Protein 3TSN (pdb70)

Organism: Campylobacter jejuni subsp. jejuni serotype O:2 (strain ATCC 700819 / NCTC 11168) (NCBI:txid192222)

Structure (mmCIF, N/CA/C/O backbone):
data_3TSN
#
_entry.id   3TSN
#
_cell.length_a   141.938
_cell.length_b   141.938
_cell.length_c   121.004
_cell.angle_alpha   90.00
_cell.angle_beta   90.00
_cell.angle_gamma   90.00
#
_symmetry.space_group_name_H-M   'P 43'
#
loop_
_entity.id
_entity.type
_entity.pdbx_description
1 polymer '4-hydroxythreonine-4-phosphate dehydrogenase'
2 non-polymer 'NICKEL (II) ION'
3 non-polymer 'UNKNOWN LIGAND'
4 water water
#
loop_
_atom_site.group_PDB
_atom_site.id
_atom_site.type_symbol
_atom_site.label_atom_id
_atom_site.label_alt_id
_atom_site.label_comp_id
_atom_site.label_asym_id
_atom_site.label_entity_id
_atom_site.label_seq_id
_atom_site.pdbx_PDB_ins_code
_atom_site.Cartn_x
_atom_site.Cartn_y
_atom_site.Cartn_z
_atom_site.occupancy
_atom_site.B_iso_or_equiv
_atom_site.auth_seq_id
_atom_site.auth_comp_id
_atom_site.auth_asym_id
_atom_site.auth_atom_id
_atom_site.pdbx_PDB_model_num
ATOM 1 N N . ALA A 1 3 ? 28.894 30.241 63.821 1.00 69.10 0 ALA A N 1
ATOM 2 C CA . ALA A 1 3 ? 30.091 29.781 64.596 1.00 68.74 0 ALA A CA 1
ATOM 3 C C . ALA A 1 3 ? 31.407 30.355 64.038 1.00 66.56 0 ALA A C 1
ATOM 4 O O . ALA A 1 3 ? 32.287 30.733 64.831 1.00 66.36 0 ALA A O 1
ATOM 14 N N . LYS A 1 5 ? 34.138 32.731 62.294 1.00 54.66 2 LYS A N 1
ATOM 15 C CA . LYS A 1 5 ? 34.516 34.094 62.075 1.00 50.94 2 LYS A CA 1
ATOM 16 C C . LYS A 1 5 ? 35.636 34.162 61.027 1.00 49.33 2 LYS A C 1
ATOM 17 O O . LYS A 1 5 ? 36.488 33.264 60.925 1.00 48.61 2 LYS A O 1
ATOM 23 N N . LYS A 1 6 ? 35.600 35.216 60.221 1.00 47.02 3 LYS A N 1
ATOM 24 C CA . LYS A 1 6 ? 36.589 35.404 59.204 1.00 45.45 3 LYS A CA 1
ATOM 25 C C . LYS A 1 6 ? 37.789 36.075 59.834 1.00 43.96 3 LYS A C 1
ATOM 26 O O . LYS A 1 6 ? 37.645 37.075 60.538 1.00 43.35 3 LYS A O 1
ATOM 32 N N . LEU A 1 7 ? 38.964 35.480 59.615 1.00 43.12 4 LEU A N 1
ATOM 33 C CA . LEU A 1 7 ? 40.225 35.976 60.137 1.00 41.89 4 LEU A CA 1
ATOM 34 C C . LEU A 1 7 ? 41.145 36.425 58.995 1.00 41.42 4 LEU A C 1
ATOM 35 O O . LEU A 1 7 ? 41.399 35.633 58.074 1.00 43.31 4 LEU A O 1
ATOM 40 N N . ALA A 1 8 ? 41.603 37.683 59.007 1.00 39.04 5 ALA A N 1
ATOM 41 C CA . ALA A 1 8 ? 42.488 38.159 57.936 1.00 38.00 5 ALA A CA 1
ATOM 42 C C . ALA A 1 8 ? 43.952 37.964 58.352 1.00 37.78 5 ALA A C 1
ATOM 43 O O . ALA A 1 8 ? 44.369 38.397 59.421 1.00 36.82 5 ALA A O 1
ATOM 45 N N . ILE A 1 9 ? 44.731 37.294 57.512 1.00 38.22 6 ILE A N 1
ATOM 46 C CA . ILE A 1 9 ? 46.098 36.992 57.884 1.00 38.34 6 ILE A CA 1
ATOM 47 C C . ILE A 1 9 ? 47.053 37.595 56.865 1.00 37.99 6 ILE A C 1
ATOM 48 O O . ILE A 1 9 ? 47.040 37.212 55.709 1.00 39.15 6 ILE A O 1
ATOM 53 N N . SER A 1 10 ? 47.840 38.579 57.284 1.00 36.85 7 SER A N 1
ATOM 54 C CA . SER A 1 10 ? 48.892 39.149 56.446 1.00 36.34 7 SER A CA 1
ATOM 55 C C . SER A 1 10 ? 50.164 38.304 56.584 1.00 37.52 7 SER A C 1
ATOM 56 O O . SER A 1 10 ? 50.522 37.895 57.702 1.00 36.77 7 SER A O 1
ATOM 59 N N . ILE A 1 11 ? 50.853 38.059 55.469 1.00 38.20 8 ILE A N 1
ATOM 60 C CA . ILE A 1 11 ? 51.853 36.981 55.422 1.00 39.93 8 ILE A CA 1
ATOM 61 C C . ILE A 1 11 ? 53.246 37.290 55.952 1.00 40.34 8 ILE A C 1
ATOM 62 O O . ILE A 1 11 ? 54.095 36.372 56.068 1.00 41.36 8 ILE A O 1
ATOM 67 N N . GLY A 1 12 ? 53.488 38.559 56.268 1.00 40.02 9 GLY A N 1
ATOM 68 C CA . GLY A 1 12 ? 54.787 38.974 56.804 1.00 40.63 9 GLY A CA 1
ATOM 69 C C . GLY A 1 12 ? 55.874 39.005 55.751 1.00 42.31 9 GLY A C 1
ATOM 70 O O . GLY A 1 12 ? 55.602 39.213 54.572 1.00 44.12 9 GLY A O 1
ATOM 71 N N . ASP A 1 13 ? 57.118 38.791 56.155 1.00 43.10 10 ASP A N 1
ATOM 72 C CA . ASP A 1 13 ? 58.182 38.692 55.179 1.00 43.74 10 ASP A CA 1
ATOM 73 C C . ASP A 1 13 ? 58.178 37.258 54.632 1.00 44.63 10 ASP A C 1
ATOM 74 O O . ASP A 1 13 ? 58.391 36.283 55.362 1.00 45.61 10 ASP A O 1
ATOM 79 N N . ILE A 1 14 ? 57.897 37.136 53.346 1.00 44.72 11 ILE A N 1
ATOM 80 C CA . ILE A 1 14 ? 57.891 35.843 52.703 1.00 45.24 11 ILE A CA 1
ATOM 81 C C . ILE A 1 14 ? 59.246 35.152 52.785 1.00 46.13 11 ILE A C 1
ATOM 82 O O . ILE A 1 14 ? 59.294 33.938 52.664 1.00 46.69 11 ILE A O 1
ATOM 87 N N . ASN A 1 15 ? 60.330 35.907 53.001 1.00 46.04 12 ASN A N 1
ATOM 88 C CA . ASN A 1 15 ? 61.663 35.274 53.149 1.00 47.48 12 ASN A CA 1
ATOM 89 C C . ASN A 1 15 ? 61.907 34.614 54.488 1.00 47.60 12 ASN A C 1
ATOM 90 O O . ASN A 1 15 ? 62.959 34.032 54.696 1.00 49.39 12 ASN A O 1
ATOM 95 N N . SER A 1 16 ? 60.945 34.716 55.393 1.00 46.75 13 SER A N 1
ATOM 96 C CA . SER A 1 16 ? 61.074 34.110 56.708 1.00 47.84 13 SER A CA 1
ATOM 97 C C . SER A 1 16 ? 60.188 32.866 56.875 1.00 48.72 13 SER A C 1
ATOM 98 O O . SER A 1 16 ? 59.487 32.421 55.940 1.00 49.75 13 SER A O 1
ATOM 101 N N . ILE A 1 17 ? 60.196 32.354 58.104 1.00 49.08 14 ILE A N 1
ATOM 102 C CA . ILE A 1 17 ? 59.369 31.230 58.498 1.00 49.51 14 ILE A CA 1
ATOM 103 C C . ILE A 1 17 ? 57.864 31.523 58.566 1.00 48.88 14 ILE A C 1
ATOM 104 O O . ILE A 1 17 ? 57.069 30.617 58.882 1.00 50.32 14 ILE A O 1
ATOM 109 N N . GLY A 1 18 ? 57.466 32.750 58.243 1.00 47.24 15 GLY A N 1
ATOM 110 C CA . GLY A 1 18 ? 56.046 33.087 58.197 1.00 46.48 15 GLY A CA 1
ATOM 111 C C . GLY A 1 18 ? 55.210 32.131 57.355 1.00 47.48 15 GLY A C 1
ATOM 112 O O . GLY A 1 18 ? 54.259 31.546 57.860 1.00 47.97 15 GLY A O 1
ATOM 113 N N . LEU A 1 19 ? 55.540 31.986 56.071 1.00 48.13 16 LEU A N 1
ATOM 114 C CA . LEU A 1 19 ? 54.762 31.111 55.196 1.00 49.10 16 LEU A CA 1
ATOM 115 C C . LEU A 1 19 ? 54.644 29.662 55.698 1.00 50.26 16 LEU A C 1
ATOM 116 O O . LEU A 1 19 ? 53.582 29.065 55.579 1.00 49.76 16 LEU A O 1
ATOM 121 N N . GLU A 1 20 ? 55.724 29.111 56.255 1.00 51.38 17 GLU A N 1
ATOM 122 C CA . GLU A 1 20 ? 55.714 27.716 56.699 1.00 52.73 17 GLU A CA 1
ATOM 123 C C . GLU A 1 20 ? 54.697 27.550 57.801 1.00 51.30 17 GLU A C 1
ATOM 124 O O . GLU A 1 20 ? 53.874 26.633 57.747 1.00 51.42 17 GLU A O 1
ATOM 130 N N . ILE A 1 21 ? 54.735 28.465 58.775 1.00 49.50 18 ILE A N 1
ATOM 131 C CA . ILE A 1 21 ? 53.732 28.505 59.841 1.00 47.47 18 ILE A CA 1
ATOM 132 C C . ILE A 1 21 ? 52.359 28.472 59.205 1.00 47.65 18 ILE A C 1
ATOM 133 O O . ILE A 1 21 ? 51.554 27.595 59.491 1.00 49.04 18 ILE A O 1
ATOM 138 N N . LEU A 1 22 ? 52.119 29.381 58.274 1.00 46.77 19 LEU A N 1
ATOM 139 C CA . LEU A 1 22 ? 50.805 29.509 57.671 1.00 46.83 19 LEU A CA 1
ATOM 140 C C . LEU A 1 22 ? 50.286 28.172 57.112 1.00 48.74 19 LEU A C 1
ATOM 141 O O . LEU A 1 22 ? 49.168 27.750 57.421 1.00 50.24 19 LEU A O 1
ATOM 146 N N . VAL A 1 23 ? 51.131 27.509 56.335 1.00 49.41 20 VAL A N 1
ATOM 147 C CA . VAL A 1 23 ? 50.779 26.334 55.572 1.00 50.13 20 VAL A CA 1
ATOM 148 C C . VAL A 1 23 ? 50.618 25.106 56.436 1.00 51.45 20 VAL A C 1
ATOM 149 O O . VAL A 1 23 ? 49.619 24.388 56.319 1.00 52.30 20 VAL A O 1
ATOM 153 N N . ARG A 1 24 ? 51.597 24.850 57.288 1.00 51.70 21 ARG A N 1
ATOM 154 C CA . ARG A 1 24 ? 51.520 23.713 58.183 1.00 53.23 21 ARG A CA 1
ATOM 155 C C . ARG A 1 24 ? 50.301 23.805 59.079 1.00 52.64 21 ARG A C 1
ATOM 156 O O . ARG A 1 24 ? 49.683 22.791 59.391 1.00 53.78 21 ARG A O 1
ATOM 164 N N . SER A 1 25 ? 49.921 25.028 59.437 1.00 51.03 22 SER A N 1
ATOM 165 C CA . SER A 1 25 ? 48.818 25.240 60.366 1.00 50.33 22 SER A CA 1
ATOM 166 C C . SER A 1 25 ? 47.461 25.269 59.711 1.00 50.76 22 SER A C 1
ATOM 167 O O . SER A 1 25 ? 46.452 25.239 60.410 1.00 50.80 22 SER A O 1
ATOM 170 N N . HIS A 1 26 ? 47.410 25.344 58.386 1.00 51.84 23 HIS A N 1
ATOM 171 C CA . HIS A 1 26 ? 46.133 25.601 57.711 1.00 52.92 23 HIS A CA 1
ATOM 172 C C . HIS A 1 26 ? 44.986 24.642 58.048 1.00 55.44 23 HIS A C 1
ATOM 173 O O . HIS A 1 26 ? 43.892 25.107 58.416 1.00 55.31 23 HIS A O 1
ATOM 180 N N . GLU A 1 27 ? 45.231 23.331 57.934 1.00 58.15 24 GLU A N 1
ATOM 181 C CA . GLU A 1 27 ? 44.185 22.331 58.171 1.00 61.17 24 GLU A CA 1
ATOM 182 C C . GLU A 1 27 ? 43.547 22.468 59.568 1.00 60.80 24 GLU A C 1
ATOM 183 O O . GLU A 1 27 ? 42.328 22.506 59.686 1.00 61.27 24 GLU A O 1
ATOM 189 N N . GLU A 1 28 ? 44.348 22.579 60.618 1.00 60.52 25 GLU A N 1
ATOM 190 C CA . GLU A 1 28 ? 43.768 22.752 61.942 1.00 60.89 25 GLU A CA 1
ATOM 191 C C . GLU A 1 28 ? 43.111 24.116 62.113 1.00 58.79 25 GLU A C 1
ATOM 192 O O . GLU A 1 28 ? 42.135 24.236 62.855 1.00 59.24 25 GLU A O 1
ATOM 198 N N . LEU A 1 29 ? 43.636 25.144 61.447 1.00 56.86 26 LEU A N 1
ATOM 199 C CA . LEU A 1 29 ? 43.120 26.499 61.655 1.00 54.81 26 LEU A CA 1
ATOM 200 C C . LEU A 1 29 ? 41.752 26.687 60.987 1.00 55.26 26 LEU A C 1
ATOM 201 O O . LEU A 1 29 ? 40.876 27.367 61.536 1.00 54.40 26 LEU A O 1
ATOM 206 N N . SER A 1 30 ? 41.561 26.071 59.820 1.00 56.20 27 SER A N 1
ATOM 207 C CA . SER A 1 30 ? 40.265 26.136 59.131 1.00 57.22 27 SER A CA 1
ATOM 208 C C . SER A 1 30 ? 39.142 25.458 59.892 1.00 58.11 27 SER A C 1
ATOM 209 O O . SER A 1 30 ? 38.000 25.500 59.441 1.00 58.88 27 SER A O 1
ATOM 212 N N . LYS A 1 31 ? 39.459 24.793 60.998 1.00 58.12 28 LYS A N 1
ATOM 213 C CA . LYS A 1 31 ? 38.438 24.091 61.757 1.00 59.78 28 LYS A CA 1
ATOM 214 C C . LYS A 1 31 ? 37.852 24.981 62.831 1.00 58.83 28 LYS A C 1
ATOM 215 O O . LYS A 1 31 ? 36.832 24.635 63.432 1.00 60.59 28 LYS A O 1
ATOM 221 N N . ILE A 1 32 ? 38.484 26.127 63.066 1.00 56.68 29 ILE A N 1
ATOM 222 C CA . ILE A 1 32 ? 38.058 27.030 64.136 1.00 55.37 29 ILE A CA 1
ATOM 223 C C . ILE A 1 32 ? 37.669 28.436 63.655 1.00 53.40 29 ILE A C 1
ATOM 224 O O . ILE A 1 32 ? 37.092 29.234 64.406 1.00 53.18 29 ILE A O 1
ATOM 229 N N . CYS A 1 33 ? 37.978 28.738 62.405 1.00 52.00 30 CYS A N 1
ATOM 230 C CA . CYS A 1 33 ? 37.630 30.027 61.828 1.00 49.90 30 CYS A CA 1
ATOM 231 C C . CYS A 1 33 ? 37.868 29.940 60.346 1.00 49.30 30 CYS A C 1
ATOM 232 O O . CYS A 1 33 ? 38.456 28.961 59.872 1.00 50.21 30 CYS A O 1
ATOM 235 N N . THR A 1 34 ? 37.429 30.959 59.611 1.00 47.88 31 THR A N 1
ATOM 236 C CA . THR A 1 34 ? 37.644 30.993 58.164 1.00 46.97 31 THR A CA 1
ATOM 237 C C . THR A 1 34 ? 38.781 31.959 57.853 1.00 44.78 31 THR A C 1
ATOM 238 O O . THR A 1 34 ? 38.600 33.160 57.946 1.00 44.06 31 THR A O 1
ATOM 242 N N . PRO A 1 35 ? 39.972 31.443 57.525 1.00 43.83 32 PRO A N 1
ATOM 243 C CA . PRO A 1 35 ? 41.098 32.370 57.327 1.00 41.97 32 PRO A CA 1
ATOM 244 C C . PRO A 1 35 ? 41.185 32.873 55.901 1.00 41.56 32 PRO A C 1
ATOM 245 O O . PRO A 1 35 ? 41.001 32.086 55.010 1.00 43.42 32 PRO A O 1
ATOM 249 N N . PHE A 1 36 ? 41.441 34.166 55.701 1.00 40.12 33 PHE A N 1
ATOM 250 C CA . PHE A 1 36 ? 41.779 34.737 54.387 1.00 39.99 33 PHE A CA 1
ATOM 251 C C . PHE A 1 36 ? 43.262 35.172 54.362 1.00 39.31 33 PHE A C 1
ATOM 252 O O . PHE A 1 36 ? 43.702 35.952 55.229 1.00 38.42 33 PHE A O 1
ATOM 260 N N . TYR A 1 37 ? 44.036 34.668 53.403 1.00 39.72 34 TYR A N 1
ATOM 261 C CA . TYR A 1 37 ? 45.473 34.964 53.380 1.00 40.07 34 TYR A CA 1
ATOM 262 C C . TYR A 1 37 ? 45.833 35.978 52.313 1.00 40.33 34 TYR A C 1
ATOM 263 O O . TYR A 1 37 ? 45.541 35.807 51.116 1.00 42.31 34 TYR A O 1
ATOM 272 N N . PHE A 1 38 ? 46.478 37.042 52.738 1.00 39.02 35 PHE A N 1
ATOM 273 C CA . PHE A 1 38 ? 46.782 38.101 51.816 1.00 38.95 35 PHE A CA 1
ATOM 274 C C . PHE A 1 38 ? 48.058 37.798 51.050 1.00 39.97 35 PHE A C 1
ATOM 275 O O . PHE A 1 38 ? 49.177 38.130 51.474 1.00 40.54 35 PHE A O 1
ATOM 283 N N . ILE A 1 39 ? 47.876 37.126 49.919 1.00 41.02 36 ILE A N 1
ATOM 284 C CA . ILE A 1 39 ? 48.995 36.684 49.096 1.00 42.04 36 ILE A CA 1
ATOM 285 C C . ILE A 1 39 ? 48.492 36.312 47.702 1.00 44.22 36 ILE A C 1
ATOM 286 O O . ILE A 1 39 ? 47.402 35.731 47.550 1.00 44.86 36 ILE A O 1
ATOM 291 N N . HIS A 1 40 ? 49.266 36.673 46.680 1.00 45.83 37 HIS A N 1
ATOM 292 C CA . HIS A 1 40 ? 48.944 36.287 45.304 1.00 47.95 37 HIS A CA 1
ATOM 293 C C . HIS A 1 40 ? 49.373 34.855 45.010 1.00 50.00 37 HIS A C 1
ATOM 294 O O . HIS A 1 40 ? 50.401 34.391 45.508 1.00 50.41 37 HIS A O 1
ATOM 301 N N . GLU A 1 41 ? 48.609 34.167 44.170 1.00 52.15 38 GLU A N 1
ATOM 302 C CA . GLU A 1 41 ? 48.926 32.795 43.796 1.00 54.57 38 GLU A CA 1
ATOM 303 C C . GLU A 1 41 ? 50.374 32.549 43.317 1.00 55.25 38 GLU A C 1
ATOM 304 O O . GLU A 1 41 ? 51.003 31.592 43.759 1.00 55.94 38 GLU A O 1
ATOM 310 N N . SER A 1 42 ? 50.899 33.378 42.413 1.00 55.66 39 SER A N 1
ATOM 311 C CA . SER A 1 42 ? 52.261 33.150 41.891 1.00 57.12 39 SER A CA 1
ATOM 312 C C . SER A 1 42 ? 53.270 33.021 43.015 1.00 56.59 39 SER A C 1
ATOM 313 O O . SER A 1 42 ? 54.128 32.159 42.973 1.00 58.09 39 SER A O 1
ATOM 316 N N . LEU A 1 43 ? 53.149 33.865 44.034 1.00 55.30 40 LEU A N 1
ATOM 317 C CA . LEU A 1 43 ? 54.059 33.810 45.173 1.00 54.79 40 LEU A CA 1
ATOM 318 C C . LEU A 1 43 ? 53.744 32.637 46.082 1.00 54.07 40 LEU A C 1
ATOM 319 O O . LEU A 1 43 ? 54.631 31.976 46.585 1.00 54.31 40 LEU A O 1
ATOM 324 N N . LEU A 1 44 ? 52.469 32.380 46.294 1.00 53.32 41 LEU A N 1
ATOM 325 C CA . LEU A 1 44 ? 52.087 31.263 47.120 1.00 53.50 41 LEU A CA 1
ATOM 326 C C . LEU A 1 44 ? 52.770 30.010 46.623 1.00 55.32 41 LEU A C 1
ATOM 327 O O . LEU A 1 44 ? 53.370 29.282 47.427 1.00 55.54 41 LEU A O 1
ATOM 332 N N . ASN A 1 45 ? 52.708 29.794 45.301 1.00 56.56 42 ASN A N 1
ATOM 333 C CA . ASN A 1 45 ? 53.287 28.602 44.655 1.00 58.67 42 ASN A CA 1
ATOM 334 C C . ASN A 1 45 ? 54.808 28.521 44.770 1.00 58.85 42 ASN A C 1
ATOM 335 O O . ASN A 1 45 ? 55.366 27.422 44.892 1.00 59.83 42 ASN A O 1
ATOM 340 N N . LYS A 1 46 ? 55.469 29.679 44.735 1.00 57.50 43 LYS A N 1
ATOM 341 C CA . LYS A 1 46 ? 56.921 29.721 44.875 1.00 57.86 43 LYS A CA 1
ATOM 342 C C . LYS A 1 46 ? 57.348 29.207 46.225 1.00 57.79 43 LYS A C 1
ATOM 343 O O . LYS A 1 46 ? 58.318 28.460 46.317 1.00 59.61 43 LYS A O 1
ATOM 349 N N . ALA A 1 47 ? 56.594 29.566 47.258 1.00 56.33 44 ALA A N 1
ATOM 350 C CA . ALA A 1 47 ? 56.875 29.103 48.603 1.00 56.42 44 ALA A CA 1
ATOM 351 C C . ALA A 1 47 ? 56.503 27.643 48.789 1.00 57.94 44 ALA A C 1
ATOM 352 O O . ALA A 1 47 ? 57.260 26.891 49.387 1.00 59.26 44 ALA A O 1
ATOM 354 N N . LEU A 1 48 ? 55.329 27.257 48.296 1.00 58.71 45 LEU A N 1
ATOM 355 C CA . LEU A 1 48 ? 54.887 25.878 48.330 1.00 60.63 45 LEU A CA 1
ATOM 356 C C . LEU A 1 48 ? 55.976 24.961 47.762 1.00 63.34 45 LEU A C 1
ATOM 357 O O . LEU A 1 48 ? 56.457 24.062 48.449 1.00 64.29 45 LEU A O 1
ATOM 362 N N . LYS A 1 49 ? 56.375 25.207 46.520 1.00 64.93 46 LYS A N 1
ATOM 363 C CA . LYS A 1 49 ? 57.376 24.382 45.885 1.00 68.37 46 LYS A CA 1
ATOM 364 C C . LYS A 1 49 ? 58.667 24.365 46.708 1.00 69.28 46 LYS A C 1
ATOM 365 O O . LYS A 1 49 ? 59.293 23.316 46.885 1.00 71.99 46 LYS A O 1
ATOM 371 N N . LEU A 1 50 ? 59.049 25.514 47.238 1.00 67.94 47 LEU A N 1
ATOM 372 C CA . LEU A 1 50 ? 60.284 25.611 47.994 1.00 68.49 47 LEU A CA 1
ATOM 373 C C . LEU A 1 50 ? 60.211 24.882 49.350 1.00 68.49 47 LEU A C 1
ATOM 374 O O . LEU A 1 50 ? 61.218 24.388 49.844 1.00 69.29 47 LEU A O 1
ATOM 379 N N . LEU A 1 51 ? 59.021 24.826 49.944 1.00 67.48 48 LEU A N 1
ATOM 380 C CA . LEU A 1 51 ? 58.802 24.090 51.194 1.00 67.96 48 LEU A CA 1
ATOM 381 C C . LEU A 1 51 ? 58.518 22.610 50.976 1.00 69.94 48 LEU A C 1
ATOM 382 O O . LEU A 1 51 ? 58.679 21.803 51.896 1.00 70.38 48 LEU A O 1
ATOM 387 N N . ASN A 1 52 ? 58.085 22.281 49.759 1.00 71.02 49 ASN A N 1
ATOM 388 C CA . ASN A 1 52 ? 57.604 20.962 49.402 1.00 73.16 49 ASN A CA 1
ATOM 389 C C . ASN A 1 52 ? 56.391 20.542 50.237 1.00 73.06 49 ASN A C 1
ATOM 390 O O . ASN A 1 52 ? 56.328 19.428 50.760 1.00 74.61 49 ASN A O 1
ATOM 395 N N . LEU A 1 53 ? 55.441 21.463 50.358 1.00 71.77 50 LEU A N 1
ATOM 396 C CA . LEU A 1 53 ? 54.145 21.221 50.989 1.00 72.01 50 LEU A CA 1
ATOM 397 C C . LEU A 1 53 ? 53.015 21.534 50.019 1.00 72.22 50 LEU A C 1
ATOM 398 O O . LEU A 1 53 ? 53.223 22.186 48.983 1.00 72.17 50 LEU A O 1
ATOM 403 N N . LYS A 1 54 ? 51.812 21.077 50.356 1.00 72.79 51 LYS A N 1
ATOM 404 C CA . LYS A 1 54 ? 50.630 21.360 49.526 1.00 72.86 51 LYS A CA 1
ATOM 405 C C . LYS A 1 54 ? 49.617 22.121 50.384 1.00 70.28 51 LYS A C 1
ATOM 406 O O . LYS A 1 54 ? 49.746 22.143 51.607 1.00 70.39 51 LYS A O 1
ATOM 412 N N . LEU A 1 55 ? 48.633 22.761 49.761 1.00 68.25 52 LEU A N 1
ATOM 413 C CA . LEU A 1 55 ? 47.662 23.543 50.513 1.00 65.38 52 LEU A CA 1
ATOM 414 C C . LEU A 1 55 ? 46.265 23.354 49.946 1.00 65.57 52 LEU A C 1
ATOM 415 O O . LEU A 1 55 ? 46.000 23.750 48.803 1.00 66.01 52 LEU A O 1
ATOM 420 N N . PHE A 1 56 ? 45.377 22.767 50.753 1.00 65.11 53 PHE A N 1
ATOM 421 C CA . PHE A 1 56 ? 44.005 22.473 50.332 1.00 64.77 53 PHE A CA 1
ATOM 422 C C . PHE A 1 56 ? 43.004 23.425 50.945 1.00 62.45 53 PHE A C 1
ATOM 423 O O . PHE A 1 56 ? 43.144 23.798 52.102 1.00 60.97 53 PHE A O 1
ATOM 431 N N . ASN A 1 57 ? 41.992 23.784 50.150 1.00 61.71 54 ASN A N 1
ATOM 432 C CA . ASN A 1 57 ? 40.791 24.491 50.605 1.00 60.27 54 ASN A CA 1
ATOM 433 C C . ASN A 1 57 ? 41.134 25.753 51.393 1.00 57.54 54 ASN A C 1
ATOM 434 O O . ASN A 1 57 ? 40.775 25.907 52.565 1.00 56.70 54 ASN A O 1
ATOM 439 N N . ALA A 1 58 ? 41.859 26.651 50.745 1.00 55.48 55 ALA A N 1
ATOM 440 C CA . ALA A 1 58 ? 42.284 27.888 51.400 1.00 52.59 55 ALA A CA 1
ATOM 441 C C . ALA A 1 58 ? 41.805 29.096 50.615 1.00 50.73 55 ALA A C 1
ATOM 442 O O . ALA A 1 58 ? 41.733 29.049 49.392 1.00 50.47 55 ALA A O 1
ATOM 444 N N . LYS A 1 59 ? 41.444 30.166 51.318 1.00 48.51 56 LYS A N 1
ATOM 445 C CA . LYS A 1 59 ? 40.988 31.373 50.624 1.00 47.35 56 LYS A CA 1
ATOM 446 C C . LYS A 1 59 ? 42.136 32.364 50.595 1.00 45.34 56 LYS A C 1
ATOM 447 O O . LYS A 1 59 ? 42.623 32.746 51.658 1.00 44.77 56 LYS A O 1
ATOM 453 N N . ILE A 1 60 ? 42.597 32.751 49.403 1.00 44.50 57 ILE A N 1
ATOM 454 C CA . ILE A 1 60 ? 43.668 33.749 49.294 1.00 42.78 57 ILE A CA 1
ATOM 455 C C . ILE A 1 60 ? 43.175 35.026 48.644 1.00 42.44 57 ILE A C 1
ATOM 456 O O . ILE A 1 60 ? 42.273 35.009 47.787 1.00 43.10 57 ILE A O 1
ATOM 461 N N . VAL A 1 61 ? 43.749 36.144 49.067 1.00 41.01 58 VAL A N 1
ATOM 462 C CA . VAL A 1 61 ? 43.285 37.431 48.585 1.00 40.04 58 VAL A CA 1
ATOM 463 C C . VAL A 1 61 ? 44.396 38.158 47.821 1.00 40.72 58 VAL A C 1
ATOM 464 O O . VAL A 1 61 ? 45.388 38.550 48.396 1.00 40.69 58 VAL A O 1
ATOM 468 N N . ALA A 1 62 ? 44.244 38.313 46.511 1.00 42.75 59 ALA A N 1
ATOM 469 C CA . ALA A 1 62 ? 45.187 39.123 45.713 1.00 43.82 59 ALA A CA 1
ATOM 470 C C . ALA A 1 62 ? 44.839 40.597 45.931 1.00 43.64 59 ALA A C 1
ATOM 471 O O . ALA A 1 62 ? 43.724 41.029 45.627 1.00 45.36 59 ALA A O 1
ATOM 473 N N . PHE A 1 63 ? 45.749 41.369 46.487 1.00 42.84 60 PHE A N 1
ATOM 474 C CA . PHE A 1 63 ? 45.427 42.765 46.781 1.00 42.91 60 PHE A CA 1
ATOM 475 C C . PHE A 1 63 ? 46.020 43.643 45.679 1.00 44.76 60 PHE A C 1
ATOM 476 O O . PHE A 1 63 ? 47.042 43.304 45.094 1.00 44.86 60 PHE A O 1
ATOM 484 N N . LYS A 1 64 ? 45.373 44.762 45.389 1.00 46.32 61 LYS A N 1
ATOM 485 C CA . LYS A 1 64 ? 45.818 45.631 44.325 1.00 48.74 61 LYS A CA 1
ATOM 486 C C . LYS A 1 64 ? 45.586 47.063 44.726 1.00 48.91 61 LYS A C 1
ATOM 487 O O . LYS A 1 64 ? 44.673 47.350 45.497 1.00 48.51 61 LYS A O 1
ATOM 493 N N . ASP A 1 65 ? 46.420 47.957 44.199 1.00 50.55 62 ASP A N 1
ATOM 494 C CA . ASP A 1 65 ? 46.287 49.408 44.372 1.00 51.28 62 ASP A CA 1
ATOM 495 C C . ASP A 1 65 ? 45.220 49.973 43.415 1.00 53.16 62 ASP A C 1
ATOM 496 O O . ASP A 1 65 ? 45.323 49.795 42.208 1.00 54.96 62 ASP A O 1
ATOM 501 N N . ASP A 1 66 ? 44.174 50.592 43.956 1.00 53.79 63 ASP A N 1
ATOM 502 C CA . ASP A 1 66 ? 43.127 51.247 43.166 1.00 55.78 63 ASP A CA 1
ATOM 503 C C . ASP A 1 66 ? 42.681 52.459 43.929 1.00 56.20 63 ASP A C 1
ATOM 504 O O . ASP A 1 66 ? 42.977 52.556 45.114 1.00 56.12 63 ASP A O 1
ATOM 509 N N . LYS A 1 67 ? 41.975 53.389 43.297 1.00 57.68 64 LYS A N 1
ATOM 510 C CA . LYS A 1 67 ? 41.449 54.505 44.074 1.00 58.01 64 LYS A CA 1
ATOM 511 C C . LYS A 1 67 ? 40.242 54.149 44.930 1.00 57.26 64 LYS A C 1
ATOM 512 O O . LYS A 1 67 ? 39.995 54.813 45.924 1.00 56.95 64 LYS A O 1
ATOM 518 N N . ASP A 1 68 ? 39.516 53.099 44.558 1.00 57.73 65 ASP A N 1
ATOM 519 C CA . ASP A 1 68 ? 38.291 52.689 45.268 1.00 58.32 65 ASP A CA 1
ATOM 520 C C . ASP A 1 68 ? 38.457 51.362 46.039 1.00 56.80 65 ASP A C 1
ATOM 521 O O . ASP A 1 68 ? 39.317 50.546 45.676 1.00 57.18 65 ASP A O 1
ATOM 526 N N . TYR A 1 69 ? 37.630 51.139 47.071 1.00 55.06 66 TYR A N 1
ATOM 527 C CA . TYR A 1 69 ? 37.535 49.819 47.734 1.00 52.54 66 TYR A CA 1
ATOM 528 C C . TYR A 1 69 ? 36.657 48.878 46.930 1.00 52.71 66 TYR A C 1
ATOM 529 O O . TYR A 1 69 ? 35.593 49.280 46.461 1.00 53.87 66 TYR A O 1
ATOM 538 N N . GLU A 1 70 ? 37.106 47.636 46.751 1.00 50.88 67 GLU A N 1
ATOM 539 C CA . GLU A 1 70 ? 36.289 46.620 46.093 1.00 50.62 67 GLU A CA 1
ATOM 540 C C . GLU A 1 70 ? 36.787 45.207 46.407 1.00 48.13 67 GLU A C 1
ATOM 541 O O . GLU A 1 70 ? 37.986 44.922 46.280 1.00 47.05 67 GLU A O 1
ATOM 547 N N . PHE A 1 71 ? 35.861 44.339 46.807 1.00 46.30 68 PHE A N 1
ATOM 548 C CA . PHE A 1 71 ? 36.173 42.980 47.226 1.00 44.96 68 PHE A CA 1
ATOM 549 C C . PHE A 1 71 ? 35.335 41.971 46.463 1.00 46.52 68 PHE A C 1
ATOM 550 O O . PHE A 1 71 ? 34.119 41.970 46.554 1.00 47.70 68 PHE A O 1
ATOM 558 N N . ASN A 1 72 ? 35.978 41.084 45.730 1.00 47.63 69 ASN A N 1
ATOM 559 C CA . ASN A 1 72 ? 35.239 40.099 44.942 1.00 49.85 69 ASN A CA 1
ATOM 560 C C . ASN A 1 72 ? 35.875 38.751 44.963 1.00 49.94 69 ASN A C 1
ATOM 561 O O . ASN A 1 72 ? 37.087 38.632 44.892 1.00 49.30 69 ASN A O 1
ATOM 566 N N . PHE A 1 73 ? 35.039 37.728 45.031 1.00 51.69 70 PHE A N 1
ATOM 567 C CA . PHE A 1 73 ? 35.471 36.394 44.726 1.00 53.25 70 PHE A CA 1
ATOM 568 C C . PHE A 1 73 ? 35.752 36.349 43.242 1.00 55.36 70 PHE A C 1
ATOM 569 O O . PHE A 1 73 ? 35.009 36.931 42.481 1.00 57.32 70 PHE A O 1
ATOM 577 N N . ILE A 1 74 ? 36.825 35.691 42.828 1.00 57.06 71 ILE A N 1
ATOM 578 C CA . ILE A 1 74 ? 37.146 35.587 41.411 1.00 59.80 71 ILE A CA 1
ATOM 579 C C . ILE A 1 74 ? 36.956 34.184 40.865 1.00 62.81 71 ILE A C 1
ATOM 580 O O . ILE A 1 74 ? 36.097 33.988 40.020 1.00 64.86 71 ILE A O 1
ATOM 585 N N . LYS A 1 75 ? 37.709 33.208 41.357 1.00 64.60 72 LYS A N 1
ATOM 586 C CA . LYS A 1 75 ? 37.547 31.821 40.903 1.00 68.42 72 LYS A CA 1
ATOM 587 C C . LYS A 1 75 ? 38.149 30.837 41.892 1.00 69.30 72 LYS A C 1
ATOM 588 O O . LYS A 1 75 ? 38.902 31.242 42.782 1.00 68.38 72 LYS A O 1
ATOM 594 N N . LYS A 1 76 ? 37.815 29.555 41.731 1.00 72.19 73 LYS A N 1
ATOM 595 C CA . LYS A 1 76 ? 38.522 28.469 42.410 1.00 73.73 73 LYS A CA 1
ATOM 596 C C . LYS A 1 76 ? 39.596 27.950 41.453 1.00 75.70 73 LYS A C 1
ATOM 597 O O . LYS A 1 76 ? 39.477 28.127 40.238 1.00 76.18 73 LYS A O 1
ATOM 603 N N . GLU A 1 77 ? 40.657 27.357 42.009 1.00 77.30 74 GLU A N 1
ATOM 604 C CA . GLU A 1 77 ? 41.687 26.664 41.217 1.00 80.15 74 GL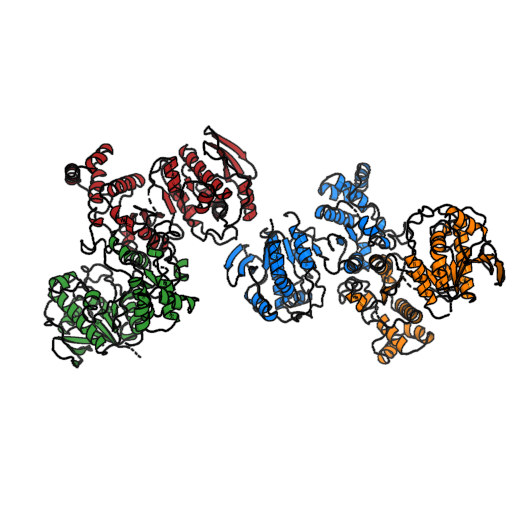U A CA 1
ATOM 605 C C . GLU A 1 77 ? 42.067 25.310 41.871 1.00 81.12 74 GLU A C 1
ATOM 606 O O . GLU A 1 77 ? 41.212 24.424 42.045 1.00 82.11 74 GLU A O 1
ATOM 612 N N . ASN A 1 78 ? 43.340 25.172 42.246 1.00 80.91 75 ASN A N 1
ATOM 613 C CA . ASN A 1 78 ? 43.848 23.970 42.916 1.00 81.30 75 ASN A CA 1
ATOM 614 C C . ASN A 1 78 ? 43.356 23.899 44.363 1.00 79.08 75 ASN A C 1
ATOM 615 O O . ASN A 1 78 ? 44.161 24.108 45.280 1.00 78.51 75 ASN A O 1
ATOM 620 N N . SER A 1 79 ? 42.060 23.597 44.559 1.00 77.14 76 SER A N 1
ATOM 621 C CA . SER A 1 79 ? 41.385 23.696 45.871 1.00 74.00 76 SER A CA 1
ATOM 622 C C . SER A 1 79 ? 41.677 25.039 46.545 1.00 70.40 76 SER A C 1
ATOM 623 O O . SER A 1 79 ? 41.698 25.169 47.761 1.00 69.26 76 SER A O 1
ATOM 626 N N . LEU A 1 80 ? 41.914 26.032 45.707 1.00 67.87 77 LEU A N 1
ATOM 627 C CA . LEU A 1 80 ? 42.335 27.350 46.124 1.00 64.52 77 LEU A CA 1
ATOM 628 C C . LEU A 1 80 ? 41.210 28.304 45.760 1.00 62.86 77 LEU A C 1
ATOM 629 O O . LEU A 1 80 ? 40.681 28.235 44.651 1.00 63.94 77 LEU A O 1
ATOM 634 N N . GLU A 1 81 ? 40.820 29.175 46.681 1.00 59.91 78 GLU A N 1
ATOM 635 C CA . GLU A 1 81 ? 39.785 30.166 46.375 1.00 58.09 78 GLU A CA 1
ATOM 636 C C . GLU A 1 81 ? 40.411 31.536 46.334 1.00 54.53 78 GLU A C 1
ATOM 637 O O . GLU A 1 81 ? 40.928 32.028 47.317 1.00 52.83 78 GLU A O 1
ATOM 643 N N . ILE A 1 82 ? 40.379 32.127 45.159 1.00 52.97 79 ILE A N 1
ATOM 644 C CA . ILE A 1 82 ? 41.088 33.353 44.899 1.00 50.27 79 ILE A CA 1
ATOM 645 C C . ILE A 1 82 ? 40.143 34.551 44.960 1.00 48.39 79 ILE A C 1
ATOM 646 O O . ILE A 1 82 ? 39.103 34.555 44.298 1.00 49.07 79 ILE A O 1
ATOM 651 N N . TYR A 1 83 ? 40.491 35.550 45.758 1.00 44.96 80 TYR A N 1
ATOM 652 C CA . TYR A 1 83 ? 39.707 36.774 45.770 1.00 43.84 80 TYR A CA 1
ATOM 653 C C . TYR A 1 83 ? 40.572 37.973 45.401 1.00 43.09 80 TYR A C 1
ATOM 654 O O . TYR A 1 83 ? 41.808 37.920 45.402 1.00 42.87 80 TYR A O 1
ATOM 663 N N . SER A 1 84 ? 39.933 39.076 45.083 1.00 42.98 81 SER A N 1
ATOM 664 C CA . SER A 1 84 ? 40.703 40.293 44.913 1.00 42.79 81 SER A CA 1
ATOM 665 C C . SER A 1 84 ? 40.142 41.338 45.841 1.00 41.12 81 SER A C 1
ATOM 666 O O . SER A 1 84 ? 38.910 41.428 46.028 1.00 41.25 81 SER A O 1
ATOM 669 N N . PHE A 1 85 ? 41.048 42.123 46.395 1.00 39.21 82 PHE A N 1
ATOM 670 C CA . PHE A 1 85 ? 40.689 43.271 47.159 1.00 39.20 82 PHE A CA 1
ATOM 671 C C . PHE A 1 85 ? 41.466 44.445 46.588 1.00 40.71 82 PHE A C 1
ATOM 672 O O . PHE A 1 85 ? 42.705 44.466 46.636 1.00 40.88 82 PHE A O 1
ATOM 680 N N . CYS A 1 86 ? 40.738 45.385 45.993 1.00 42.96 83 CYS A N 1
ATOM 681 C CA . CYS A 1 86 ? 41.280 46.671 45.504 1.00 44.71 83 CYS A CA 1
ATOM 682 C C . CYS A 1 86 ? 41.124 47.730 46.581 1.00 43.90 83 CYS A C 1
ATOM 683 O O . CYS A 1 86 ? 40.049 47.851 47.198 1.00 44.02 83 CYS A O 1
ATOM 686 N N . LEU A 1 87 ? 42.168 48.513 46.803 1.00 43.53 84 LEU A N 1
ATOM 687 C CA . LEU A 1 87 ? 42.081 49.592 47.788 1.00 44.11 84 LEU A CA 1
ATOM 688 C C . LEU A 1 87 ? 43.200 50.589 47.544 1.00 45.37 84 LEU A C 1
ATOM 689 O O . LEU A 1 87 ? 44.190 50.240 46.894 1.00 46.34 84 LEU A O 1
ATOM 694 N N . PRO A 1 88 ? 43.049 51.827 48.050 1.00 45.97 85 PRO A N 1
ATOM 695 C CA . PRO A 1 88 ? 44.114 52.847 47.979 1.00 46.44 85 PRO A CA 1
ATOM 696 C C . PRO A 1 88 ? 45.303 52.487 48.868 1.00 45.41 85 PRO A C 1
ATOM 697 O O . PRO A 1 88 ? 45.261 52.731 50.059 1.00 44.51 85 PRO A O 1
ATOM 701 N N . LEU A 1 89 ? 46.355 51.919 48.293 1.00 46.19 86 LEU A N 1
ATOM 702 C CA . LEU A 1 89 ? 47.511 51.512 49.088 1.00 45.81 86 LEU A CA 1
ATOM 703 C C . LEU A 1 89 ? 48.577 52.598 49.054 1.00 47.39 86 LEU A C 1
ATOM 704 O O . LEU A 1 89 ? 49.309 52.824 50.044 1.00 46.68 86 LEU A O 1
ATOM 709 N N . GLY A 1 90 ? 48.687 53.243 47.893 1.00 48.89 87 GLY A N 1
ATOM 710 C CA . GLY A 1 90 ? 49.699 54.254 47.719 1.00 50.09 87 GLY A CA 1
ATOM 711 C C . GLY A 1 90 ? 50.994 53.716 47.160 1.00 50.97 87 GLY A C 1
ATOM 712 O O . GLY A 1 90 ? 51.940 54.472 46.998 1.00 52.46 87 GLY A O 1
ATOM 713 N N . PHE A 1 91 ? 51.045 52.421 46.860 1.00 50.87 88 PHE A N 1
ATOM 714 C CA . PHE A 1 91 ? 52.229 51.803 46.271 1.00 51.54 88 PHE A CA 1
ATOM 715 C C . PHE A 1 91 ? 51.716 50.825 45.269 1.00 53.09 88 PHE A C 1
ATOM 716 O O . PHE A 1 91 ? 50.618 50.325 45.419 1.00 52.48 88 PHE A O 1
ATOM 724 N N . LYS A 1 92 ? 52.485 50.574 44.218 1.00 55.83 89 LYS A N 1
ATOM 725 C CA . LYS A 1 92 ? 52.074 49.585 43.248 1.00 57.43 89 LYS A CA 1
ATOM 726 C C . LYS A 1 92 ? 52.518 48.217 43.761 1.00 56.95 89 LYS A C 1
ATOM 727 O O . LYS A 1 92 ? 53.707 48.008 44.037 1.00 58.26 89 LYS A O 1
ATOM 733 N N . VAL A 1 93 ? 51.563 47.303 43.912 1.00 55.64 90 VAL A N 1
ATOM 734 C CA . VAL A 1 93 ? 51.861 45.952 44.314 1.00 54.37 90 VAL A CA 1
ATOM 735 C C . VAL A 1 93 ? 52.756 45.344 43.244 1.00 56.32 90 VAL A C 1
ATOM 736 O O . VAL A 1 93 ? 52.491 45.490 42.060 1.00 57.71 90 VAL A O 1
ATOM 740 N N . ASP A 1 94 ? 53.831 44.684 43.663 1.00 56.77 91 ASP A N 1
ATOM 741 C CA . ASP A 1 94 ? 54.686 43.948 42.739 1.00 58.41 91 ASP A CA 1
ATOM 742 C C . ASP A 1 94 ? 54.944 42.546 43.288 1.00 58.59 91 ASP A C 1
ATOM 743 O O . ASP A 1 94 ? 55.736 42.356 44.206 1.00 57.99 91 ASP A O 1
ATOM 748 N N . GLU A 1 95 ? 54.270 41.556 42.725 1.00 59.59 92 GLU A N 1
ATOM 749 C CA . GLU A 1 95 ? 54.409 40.209 43.236 1.00 59.98 92 GLU A CA 1
ATOM 750 C C . GLU A 1 95 ? 55.518 39.422 42.523 1.00 61.74 92 GLU A C 1
ATOM 751 O O . GLU A 1 95 ? 55.932 38.376 43.028 1.00 62.07 92 GLU A O 1
ATOM 757 N N . ASN A 1 96 ? 55.983 39.913 41.368 1.00 63.01 93 ASN A N 1
ATOM 758 C CA . ASN A 1 96 ? 56.981 39.189 40.551 1.00 64.93 93 ASN A CA 1
ATOM 759 C C . ASN A 1 96 ? 58.426 39.464 41.012 1.00 64.33 93 ASN A C 1
ATOM 760 O O . ASN A 1 96 ? 59.136 40.310 40.451 1.00 64.75 93 ASN A O 1
ATOM 765 N N . PHE A 1 97 ? 58.825 38.750 42.058 1.00 62.69 94 PHE A N 1
ATOM 766 C CA . PHE A 1 97 ? 60.213 38.637 42.504 1.00 62.41 94 PHE A CA 1
ATOM 767 C C . PHE A 1 97 ? 60.365 37.198 43.025 1.00 62.61 94 PHE A C 1
ATOM 768 O O . PHE A 1 97 ? 59.360 36.500 43.177 1.00 61.92 94 PHE A O 1
ATOM 776 N N . GLU A 1 98 ? 61.601 36.752 43.286 1.00 63.43 95 GLU A N 1
ATOM 777 C CA . GLU A 1 98 ? 61.873 35.360 43.729 1.00 63.21 95 GLU A CA 1
ATOM 778 C C . GLU A 1 98 ? 62.014 35.305 45.234 1.00 61.13 95 GLU A C 1
ATOM 779 O O . GLU A 1 98 ? 62.386 36.294 45.850 1.00 60.36 95 GLU A O 1
ATOM 785 N N . ILE A 1 99 ? 61.764 34.153 45.836 1.00 59.82 96 ILE A N 1
ATOM 786 C CA . ILE A 1 99 ? 62.021 34.031 47.257 1.00 57.69 96 ILE A CA 1
ATOM 787 C C . ILE A 1 99 ? 63.511 33.874 47.466 1.00 58.87 96 ILE A C 1
ATOM 788 O O . ILE A 1 99 ? 64.171 33.219 46.672 1.00 60.76 96 ILE A O 1
ATOM 793 N N . GLN A 1 100 ? 64.041 34.533 48.505 1.00 57.94 97 GLN A N 1
ATOM 794 C CA . GLN A 1 100 ? 65.459 34.438 48.902 1.00 58.43 97 GLN A CA 1
ATOM 795 C C . GLN A 1 100 ? 65.559 34.124 50.397 1.00 56.89 97 GLN A C 1
ATOM 796 O O . GLN A 1 100 ? 65.643 35.026 51.262 1.00 55.72 97 GLN A O 1
ATOM 802 N N . ALA A 1 101 ? 65.556 32.833 50.703 1.00 56.44 98 ALA A N 1
ATOM 803 C CA . ALA A 1 101 ? 65.406 32.381 52.069 1.00 55.01 98 ALA A CA 1
ATOM 804 C C . ALA A 1 101 ? 66.285 33.125 53.070 1.00 54.60 98 ALA A C 1
ATOM 805 O O . ALA A 1 101 ? 67.484 33.326 52.863 1.00 56.23 98 ALA A O 1
ATOM 807 N N . GLY A 1 102 ? 65.653 33.545 54.157 1.00 52.88 99 GLY A N 1
ATOM 808 C CA . GLY A 1 102 ? 66.319 34.223 55.275 1.00 51.83 99 GLY A CA 1
ATOM 809 C C . GLY A 1 102 ? 67.058 35.514 54.964 1.00 51.48 99 GLY A C 1
ATOM 810 O O . GLY A 1 102 ? 67.920 35.898 55.718 1.00 52.59 99 GLY A O 1
ATOM 811 N N . GLU A 1 103 ? 66.739 36.188 53.867 1.00 51.59 100 GLU A N 1
ATOM 812 C CA . GLU A 1 103 ? 67.485 37.380 53.463 1.00 51.70 100 GLU A CA 1
ATOM 813 C C . GLU A 1 103 ? 66.659 38.668 53.494 1.00 50.01 100 GLU A C 1
ATOM 814 O O . GLU A 1 103 ? 65.461 38.645 53.330 1.00 48.95 100 GLU A O 1
ATOM 820 N N . ILE A 1 104 ? 67.327 39.791 53.708 1.00 50.41 101 ILE A N 1
ATOM 821 C CA . ILE A 1 104 ? 66.683 41.081 53.701 1.00 49.68 101 ILE A CA 1
ATOM 822 C C . ILE A 1 104 ? 66.679 41.646 52.289 1.00 51.19 101 ILE A C 1
ATOM 823 O O . ILE A 1 104 ? 67.720 41.714 51.628 1.00 53.43 101 ILE A O 1
ATOM 828 N N . ASP A 1 105 ? 65.489 42.022 51.828 1.00 51.21 102 ASP A N 1
ATOM 829 C CA . ASP A 1 105 ? 65.203 42.338 50.430 1.00 52.55 102 ASP A CA 1
ATOM 830 C C . ASP A 1 105 ? 64.094 43.398 50.316 1.00 51.50 102 ASP A C 1
ATOM 831 O O . ASP A 1 105 ? 63.004 43.248 50.885 1.00 50.26 102 ASP A O 1
ATOM 836 N N . ALA A 1 106 ? 64.381 44.464 49.571 1.00 52.46 103 ALA A N 1
ATOM 837 C CA . ALA A 1 106 ? 63.403 45.521 49.273 1.00 51.51 103 ALA A CA 1
ATOM 838 C C . ALA A 1 106 ? 62.090 44.982 48.693 1.00 50.95 103 ALA A C 1
ATOM 839 O O . ALA A 1 106 ? 61.006 45.432 49.074 1.00 49.01 103 ALA A O 1
ATOM 841 N N . LYS A 1 107 ? 62.188 44.013 47.782 1.00 52.49 104 LYS A N 1
ATOM 842 C CA . LYS A 1 107 ? 60.987 43.486 47.154 1.00 53.00 104 LYS A CA 1
ATOM 843 C C . LYS A 1 107 ? 60.093 42.842 48.201 1.00 51.55 104 LYS A C 1
ATOM 844 O O . LYS A 1 107 ? 58.937 43.214 48.368 1.00 51.10 104 LYS A O 1
ATOM 850 N N . SER A 1 108 ? 60.620 41.881 48.936 1.00 51.12 105 SER A N 1
ATOM 851 C CA . SER A 1 108 ? 59.726 41.127 49.778 1.00 49.30 105 SER A CA 1
ATOM 852 C C . SER A 1 108 ? 59.320 41.986 50.963 1.00 47.21 105 SER A C 1
ATOM 853 O O . SER A 1 108 ? 58.216 41.835 51.484 1.00 46.16 105 SER A O 1
ATOM 856 N N . GLY A 1 109 ? 60.207 42.907 51.348 1.00 46.46 106 GLY A N 1
ATOM 857 C CA . GLY A 1 109 ? 59.896 43.943 52.327 1.00 44.72 106 GLY A CA 1
ATOM 858 C C . GLY A 1 109 ? 58.628 44.710 51.967 1.00 43.62 106 GLY A C 1
ATOM 859 O O . GLY A 1 109 ? 57.666 44.748 52.733 1.00 42.26 106 GLY A O 1
ATOM 860 N N . LEU A 1 110 ? 58.612 45.295 50.775 1.00 44.56 107 LEU A N 1
ATOM 861 C CA . LEU A 1 110 ? 57.473 46.123 50.359 1.00 44.36 107 LEU A CA 1
ATOM 862 C C . LEU A 1 110 ? 56.228 45.278 50.235 1.00 43.55 107 LEU A C 1
ATOM 863 O O . LEU A 1 110 ? 55.130 45.672 50.655 1.00 43.51 107 LEU A O 1
ATOM 868 N N . TYR A 1 111 ? 56.416 44.090 49.678 1.00 43.41 108 TYR A N 1
ATOM 869 C CA . TYR A 1 111 ? 55.310 43.220 49.460 1.00 41.94 108 TYR A CA 1
ATOM 870 C C . TYR A 1 111 ? 54.626 42.908 50.800 1.00 41.03 108 TYR A C 1
ATOM 871 O O . TYR A 1 111 ? 53.400 43.000 50.906 1.00 41.14 108 TYR A O 1
ATOM 880 N N . GLY A 1 112 ? 55.410 42.562 51.817 1.00 39.99 109 GLY A N 1
ATOM 881 C CA . GLY A 1 112 ? 54.838 42.216 53.100 1.00 38.39 109 GLY A CA 1
ATOM 882 C C . GLY A 1 112 ? 54.212 43.424 53.760 1.00 37.21 109 GLY A C 1
ATOM 883 O O . GLY A 1 112 ? 53.219 43.304 54.455 1.00 36.77 109 GLY A O 1
ATOM 884 N N . PHE A 1 113 ? 54.789 44.605 53.566 1.00 37.52 110 PHE A N 1
ATOM 885 C CA . PHE A 1 113 ? 54.162 45.781 54.144 1.00 36.34 110 PHE A CA 1
ATOM 886 C C . PHE A 1 113 ? 52.740 45.925 53.527 1.00 36.63 110 PHE A C 1
ATOM 887 O O . PHE A 1 113 ? 51.756 46.279 54.230 1.00 36.22 110 PHE A O 1
ATOM 895 N N . LEU A 1 114 ? 52.647 45.626 52.226 1.00 36.33 111 LEU A N 1
ATOM 896 C CA . LEU A 1 114 ? 51.404 45.786 51.495 1.00 35.99 111 LEU A CA 1
ATOM 897 C C . LEU A 1 114 ? 50.314 44.747 51.850 1.00 35.95 111 LEU A C 1
ATOM 898 O O . LEU A 1 114 ? 49.110 45.086 51.938 1.00 35.52 111 LEU A O 1
ATOM 903 N N . SER A 1 115 ? 50.761 43.501 52.074 1.00 35.53 112 SER A N 1
ATOM 904 C CA . SER A 1 115 ? 49.945 42.414 52.542 1.00 34.79 112 SER A CA 1
ATOM 905 C C . SER A 1 115 ? 49.249 42.840 53.837 1.00 34.07 112 SER A C 1
ATOM 906 O O . SER A 1 115 ? 48.031 42.733 54.000 1.00 33.93 112 SER A O 1
ATOM 909 N N . PHE A 1 116 ? 50.041 43.393 54.727 1.00 33.66 113 PHE A N 1
ATOM 910 C CA . PHE A 1 116 ? 49.553 43.916 55.986 1.00 33.33 113 PHE A CA 1
ATOM 911 C C . PHE A 1 116 ? 48.628 45.129 55.840 1.00 33.21 113 PHE A C 1
ATOM 912 O O . PHE A 1 116 ? 47.602 45.224 56.539 1.00 32.37 113 PHE A O 1
ATOM 920 N N . LYS A 1 117 ? 48.988 46.057 54.954 1.00 33.06 114 LYS A N 1
ATOM 921 C CA . LYS A 1 117 ? 48.160 47.231 54.805 1.00 33.51 114 LYS A CA 1
ATOM 922 C C . LYS A 1 117 ? 46.826 46.826 54.196 1.00 33.92 114 LYS A C 1
ATOM 923 O O . LYS A 1 117 ? 45.771 47.285 54.619 1.00 33.89 114 LYS A O 1
ATOM 929 N N . ALA A 1 118 ? 46.879 45.929 53.227 1.00 34.42 115 ALA A N 1
ATOM 930 C CA . ALA A 1 118 ? 45.669 45.454 52.626 1.00 35.34 115 ALA A CA 1
ATOM 931 C C . ALA A 1 118 ? 44.840 44.693 53.657 1.00 35.05 115 ALA A C 1
ATOM 932 O O . ALA A 1 118 ? 43.610 44.786 53.700 1.00 35.60 115 ALA A O 1
ATOM 934 N N . ALA A 1 119 ? 45.486 43.930 54.505 1.00 34.83 116 ALA A N 1
ATOM 935 C CA . ALA A 1 119 ? 44.667 43.118 55.377 1.00 34.93 116 ALA A CA 1
ATOM 936 C C . ALA A 1 119 ? 44.060 44.000 56.461 1.00 34.50 116 ALA A C 1
ATOM 937 O O . ALA A 1 119 ? 42.904 43.781 56.867 1.00 35.09 116 ALA A O 1
ATOM 939 N N . SER A 1 120 ? 44.801 45.015 56.893 1.00 33.51 117 SER A N 1
ATOM 940 C CA . SER A 1 120 ? 44.321 45.892 57.939 1.00 33.14 117 SER A CA 1
ATOM 941 C C . SER A 1 120 ? 43.067 46.596 57.498 1.00 33.97 117 SER A C 1
ATOM 942 O O . SER A 1 120 ? 42.096 46.724 58.277 1.00 34.02 117 SER A O 1
ATOM 945 N N . TYR A 1 121 ? 43.048 47.061 56.250 1.00 34.33 118 TYR A N 1
ATOM 946 C CA . TYR A 1 121 ? 41.855 47.795 55.820 1.00 34.84 118 TYR A CA 1
ATOM 947 C C . TYR A 1 121 ? 40.721 46.863 55.456 1.00 34.51 118 TYR A C 1
ATOM 948 O O . TYR A 1 121 ? 39.558 47.244 55.493 1.00 35.13 118 TYR A O 1
ATOM 957 N N . PHE A 1 122 ? 41.067 45.642 55.091 1.00 33.83 119 PHE A N 1
ATOM 958 C CA . PHE A 1 122 ? 40.087 44.635 54.849 1.00 33.70 119 PHE A CA 1
ATOM 959 C C . PHE A 1 122 ? 39.293 44.483 56.132 1.00 34.18 119 PHE A C 1
ATOM 960 O O . PHE A 1 122 ? 38.053 44.462 56.100 1.00 34.69 119 PHE A O 1
ATOM 968 N N . VAL A 1 123 ? 39.994 44.425 57.276 1.00 33.62 120 VAL A N 1
ATOM 969 C CA . VAL A 1 123 ? 39.337 44.202 58.571 1.00 33.32 120 VAL A CA 1
ATOM 970 C C . VAL A 1 123 ? 38.608 45.475 58.950 1.00 34.04 120 VAL A C 1
ATOM 971 O O . VAL A 1 123 ? 37.547 45.444 59.575 1.00 34.30 120 VAL A O 1
ATOM 975 N N . TYR A 1 124 ? 39.186 46.612 58.592 1.00 34.49 121 TYR A N 1
ATOM 976 C CA . TYR A 1 124 ? 38.538 47.875 58.899 1.00 35.93 121 TYR A CA 1
ATOM 977 C C . TYR A 1 124 ? 37.217 48.043 58.151 1.00 38.30 121 TYR A C 1
ATOM 978 O O . TYR A 1 124 ? 36.250 48.612 58.683 1.00 39.54 121 TYR A O 1
ATOM 987 N N . GLU A 1 125 ? 37.164 47.549 56.915 1.00 39.14 122 GLU A N 1
ATOM 988 C CA . GLU A 1 125 ? 35.957 47.647 56.123 1.00 40.73 122 GLU A CA 1
ATOM 989 C C . GLU A 1 125 ? 34.966 46.547 56.558 1.00 41.46 122 GLU A C 1
ATOM 990 O O . GLU A 1 125 ? 33.918 46.351 55.938 1.00 43.21 122 GLU A O 1
ATOM 996 N N . LYS A 1 126 ? 35.329 45.806 57.601 1.00 40.35 123 LYS A N 1
ATOM 997 C CA . LYS A 1 126 ? 34.473 44.759 58.170 1.00 40.73 123 LYS A CA 1
ATOM 998 C C . LYS A 1 126 ? 34.252 43.513 57.313 1.00 40.96 123 LYS A C 1
ATOM 999 O O . LYS A 1 126 ? 33.307 42.747 57.547 1.00 41.69 123 LYS A O 1
ATOM 1005 N N . HIS A 1 127 ? 35.133 43.282 56.340 1.00 40.05 124 HIS A N 1
ATOM 1006 C CA . HIS A 1 127 ? 35.072 42.039 55.570 1.00 38.98 124 HIS A CA 1
ATOM 1007 C C . HIS A 1 127 ? 35.551 40.880 56.373 1.00 38.75 124 HIS A C 1
ATOM 1008 O O . HIS A 1 127 ? 35.130 39.771 56.094 1.00 41.13 124 HIS A O 1
ATOM 1015 N N . ALA A 1 128 ? 36.439 41.107 57.345 1.00 37.04 125 ALA A N 1
ATOM 1016 C CA . ALA A 1 128 ? 36.785 40.080 58.338 1.00 35.70 125 ALA A CA 1
ATOM 1017 C C . ALA A 1 128 ? 36.676 40.610 59.744 1.00 35.20 125 ALA A C 1
ATOM 1018 O O . ALA A 1 128 ? 36.555 41.804 59.953 1.00 34.68 125 ALA A O 1
ATOM 1020 N N . HIS A 1 129 ? 36.725 39.694 60.707 1.00 35.79 126 HIS A N 1
ATOM 1021 C CA . HIS A 1 129 ? 36.512 39.978 62.107 1.00 35.06 126 HIS A CA 1
ATOM 1022 C C . HIS A 1 129 ? 37.764 40.487 62.821 1.00 33.73 126 HIS A C 1
ATOM 1023 O O . HIS A 1 129 ? 37.663 41.205 63.826 1.00 33.13 126 HIS A O 1
ATOM 1030 N N . ALA A 1 130 ? 38.936 40.120 62.318 1.00 32.57 127 ALA A N 1
ATOM 1031 C CA . ALA A 1 130 ? 40.166 40.483 62.986 1.00 32.70 127 ALA A CA 1
ATOM 1032 C C . ALA A 1 130 ? 41.354 40.252 62.098 1.00 32.91 127 ALA A C 1
ATOM 1033 O O . ALA A 1 130 ? 41.288 39.456 61.150 1.00 33.39 127 ALA A O 1
ATOM 1035 N N . LEU A 1 131 ? 42.445 40.922 62.462 1.00 31.94 128 LEU A N 1
ATOM 1036 C CA . LEU A 1 131 ? 43.684 40.857 61.742 1.00 31.89 128 LEU A CA 1
ATOM 1037 C C . LEU A 1 131 ? 44.694 40.059 62.538 1.00 32.01 128 LEU A C 1
ATOM 1038 O O . LEU A 1 131 ? 44.900 40.342 63.721 1.00 32.85 128 LEU A O 1
ATOM 1043 N N . LEU A 1 132 ? 45.327 39.080 61.912 1.00 32.11 129 LEU A N 1
ATOM 1044 C CA . LEU A 1 132 ? 46.519 38.464 62.469 1.00 32.58 129 LEU A CA 1
ATOM 1045 C C . LEU A 1 132 ? 47.693 38.738 61.543 1.00 33.31 129 LEU A C 1
ATOM 1046 O O . LEU A 1 132 ? 47.670 38.369 60.384 1.00 34.63 129 LEU A O 1
ATOM 1051 N N . THR A 1 133 ? 48.752 39.327 62.059 1.00 33.95 130 THR A N 1
ATOM 1052 C CA . THR A 1 133 ? 49.925 39.627 61.249 1.00 34.29 130 THR A CA 1
ATOM 1053 C C . THR A 1 133 ? 51.073 38.701 61.586 1.00 35.36 130 THR A C 1
ATOM 1054 O O . THR A 1 133 ? 51.474 38.572 62.747 1.00 35.18 130 THR A O 1
ATOM 1058 N N . LEU A 1 134 ? 51.632 38.075 60.569 1.00 37.04 131 LEU A N 1
ATOM 1059 C CA . LEU A 1 134 ? 52.857 37.315 60.753 1.00 39.05 131 LEU A CA 1
ATOM 1060 C C . LEU A 1 134 ? 54.024 38.310 60.779 1.00 40.26 131 LEU A C 1
ATOM 1061 O O . LEU A 1 134 ? 53.920 39.429 60.232 1.00 40.44 131 LEU A O 1
ATOM 1066 N N . PRO A 1 135 ? 55.145 37.916 61.385 1.00 41.69 132 PRO A N 1
ATOM 1067 C CA . PRO A 1 135 ? 56.199 38.913 61.656 1.00 42.24 132 PRO A CA 1
ATOM 1068 C C . PRO A 1 135 ? 56.927 39.430 60.391 1.00 43.01 132 PRO A C 1
ATOM 1069 O O . PRO A 1 135 ? 56.978 38.723 59.372 1.00 44.98 132 PRO A O 1
ATOM 1073 N N . ILE A 1 136 ? 57.456 40.654 60.457 1.00 42.53 133 ILE A N 1
ATOM 1074 C CA . ILE A 1 136 ? 58.154 41.292 59.342 1.00 42.91 133 ILE A CA 1
ATOM 1075 C C . ILE A 1 136 ? 59.540 41.679 59.833 1.00 44.06 133 ILE A C 1
ATOM 1076 O O . ILE A 1 136 ? 59.776 41.663 61.038 1.00 44.24 133 ILE A O 1
ATOM 1081 N N . HIS A 1 137 ? 60.468 41.984 58.918 1.00 45.26 134 HIS A N 1
ATOM 1082 C CA . HIS A 1 137 ? 61.762 42.517 59.311 1.00 45.50 134 HIS A CA 1
ATOM 1083 C C . HIS A 1 137 ? 61.874 43.985 58.951 1.00 45.52 134 HIS A C 1
ATOM 1084 O O . HIS A 1 137 ? 62.022 44.323 57.779 1.00 45.77 134 HIS A O 1
ATOM 1091 N N . LYS A 1 138 ? 61.821 44.851 59.963 1.00 45.54 135 LYS A N 1
ATOM 1092 C CA . LYS A 1 138 ? 61.930 46.323 59.778 1.00 46.37 135 LYS A CA 1
ATOM 1093 C C . LYS A 1 138 ? 63.040 46.822 58.822 1.00 47.35 135 LYS A C 1
ATOM 1094 O O . LYS A 1 138 ? 62.866 47.829 58.102 1.00 47.39 135 LYS A O 1
ATOM 1100 N N . LYS A 1 139 ? 64.158 46.108 58.797 1.00 47.81 136 LYS A N 1
ATOM 1101 C CA . LYS A 1 139 ? 65.248 46.464 57.907 1.00 49.32 136 LYS A CA 1
ATOM 1102 C C . LYS A 1 139 ? 64.921 46.276 56.418 1.00 49.10 136 LYS A C 1
ATOM 1103 O O . LYS A 1 139 ? 65.516 46.938 55.567 1.00 49.69 136 LYS A O 1
ATOM 1109 N N . ALA A 1 140 ? 63.982 45.388 56.085 1.00 48.07 137 ALA A N 1
ATOM 1110 C CA . ALA A 1 140 ? 63.561 45.299 54.673 1.00 48.33 137 ALA A CA 1
ATOM 1111 C C . ALA A 1 140 ? 62.564 46.409 54.334 1.00 47.76 137 ALA A C 1
ATOM 1112 O O . ALA A 1 140 ? 62.575 46.929 53.228 1.00 48.06 137 ALA A O 1
ATOM 1114 N N . TRP A 1 141 ? 61.741 46.799 55.308 1.00 46.72 138 TRP A N 1
ATOM 1115 C CA . TRP A 1 141 ? 60.944 47.995 55.170 1.00 47.06 138 TRP A CA 1
ATOM 1116 C C . TRP A 1 141 ? 61.824 49.207 54.889 1.00 49.63 138 TRP A C 1
ATOM 1117 O O . TRP A 1 141 ? 61.595 49.926 53.904 1.00 50.17 138 TRP A O 1
ATOM 1128 N N . GLU A 1 142 ? 62.856 49.386 55.721 1.00 51.79 139 GLU A N 1
ATOM 1129 C CA . GLU A 1 142 ? 63.807 50.480 55.581 1.00 54.40 139 GLU A CA 1
ATOM 1130 C C . GLU A 1 142 ? 64.429 50.481 54.194 1.00 56.23 139 GLU A C 1
ATOM 1131 O O . GLU A 1 142 ? 64.549 51.539 53.570 1.00 57.32 139 GLU A O 1
ATOM 1137 N N . ASP A 1 143 ? 64.803 49.302 53.709 1.00 57.21 140 ASP A N 1
ATOM 1138 C CA . ASP A 1 143 ? 65.466 49.197 52.401 1.00 59.94 140 ASP A CA 1
ATOM 1139 C C . ASP A 1 143 ? 64.514 49.492 51.271 1.00 59.46 140 ASP A C 1
ATOM 1140 O O . ASP A 1 143 ? 64.927 49.780 50.168 1.00 60.58 140 ASP A O 1
ATOM 1145 N N . ALA A 1 144 ? 63.229 49.402 51.558 1.00 58.75 141 ALA A N 1
ATOM 1146 C CA . ALA A 1 144 ? 62.212 49.611 50.549 1.00 59.21 141 ALA A CA 1
ATOM 1147 C C . ALA A 1 144 ? 61.891 51.085 50.528 1.00 59.70 141 ALA A C 1
ATOM 1148 O O . ALA A 1 144 ? 61.062 51.540 49.742 1.00 59.76 141 ALA A O 1
ATOM 1150 N N . GLY A 1 145 ? 62.554 51.818 51.416 1.00 59.96 142 GLY A N 1
ATOM 1151 C CA . GLY A 1 145 ? 62.338 53.237 51.549 1.00 60.49 142 GLY A CA 1
ATOM 1152 C C . GLY A 1 145 ? 61.024 53.580 52.218 1.00 59.54 142 GLY A C 1
ATOM 1153 O O . GLY A 1 145 ? 60.490 54.650 51.978 1.00 60.56 142 GLY A O 1
ATOM 1154 N N . LEU A 1 146 ? 60.480 52.688 53.047 1.00 58.08 143 LEU A N 1
ATOM 1155 C CA . LEU A 1 146 ? 59.311 53.039 53.859 1.00 56.34 143 LEU A CA 1
ATOM 1156 C C . LEU A 1 146 ? 59.757 53.812 55.080 1.00 57.00 143 LEU A C 1
ATOM 1157 O O . LEU A 1 146 ? 60.848 53.581 55.593 1.00 57.51 143 LEU A O 1
ATOM 1162 N N . LYS A 1 147 ? 58.912 54.716 55.561 1.00 57.50 144 LYS A N 1
ATOM 1163 C CA . LYS A 1 147 ? 59.253 55.504 56.756 1.00 58.13 144 LYS A CA 1
ATOM 1164 C C . LYS A 1 147 ? 58.829 54.881 58.087 1.00 56.35 144 LYS A C 1
ATOM 1165 O O . LYS A 1 147 ? 59.121 55.434 59.148 1.00 57.11 144 LYS A O 1
ATOM 1171 N N . TYR A 1 148 ? 58.141 53.743 58.038 1.00 54.51 145 TYR A N 1
ATOM 1172 C CA . TYR A 1 148 ? 57.623 53.117 59.238 1.00 51.98 145 TYR A CA 1
ATOM 1173 C C . TYR A 1 148 ? 58.643 52.228 59.913 1.00 52.30 145 TYR A C 1
ATOM 1174 O O . TYR A 1 148 ? 59.446 51.543 59.254 1.00 53.06 145 TYR A O 1
ATOM 1183 N N . LYS A 1 149 ? 58.525 52.148 61.230 1.00 51.59 146 LYS A N 1
ATOM 1184 C CA . LYS A 1 149 ? 59.435 51.355 62.033 1.00 51.78 146 LYS A CA 1
ATOM 1185 C C . LYS A 1 149 ? 58.918 49.962 62.385 1.00 50.06 146 LYS A C 1
ATOM 1186 O O . LYS A 1 149 ? 59.693 49.152 62.911 1.00 51.37 146 LYS A O 1
ATOM 1192 N N . GLY A 1 150 ? 57.637 49.677 62.124 1.00 47.39 147 GLY A N 1
ATOM 1193 C CA . GLY A 1 150 ? 57.026 48.386 62.465 1.00 44.06 147 GLY A CA 1
ATOM 1194 C C . GLY A 1 150 ? 55.524 48.505 62.319 1.00 43.14 147 GLY A C 1
ATOM 1195 O O . GLY A 1 150 ? 55.011 49.565 61.989 1.00 42.85 147 GLY A O 1
ATOM 1196 N N . HIS A 1 151 ? 54.799 47.436 62.614 1.00 42.12 148 HIS A N 1
ATOM 1197 C CA . HIS A 1 151 ? 53.357 47.411 62.459 1.00 41.39 148 HIS A CA 1
ATOM 1198 C C . HIS A 1 151 ? 52.654 48.540 63.191 1.00 41.37 148 HIS A C 1
ATOM 1199 O O . HIS A 1 151 ? 51.723 49.157 62.666 1.00 41.75 148 HIS A O 1
ATOM 1206 N N . THR A 1 152 ? 53.088 48.787 64.414 1.00 42.33 149 THR A N 1
ATOM 1207 C CA . THR A 1 152 ? 52.416 49.705 65.340 1.00 42.92 149 THR A CA 1
ATOM 1208 C C . THR A 1 152 ? 52.458 51.122 64.798 1.00 44.25 149 THR A C 1
ATOM 1209 O O . THR A 1 152 ? 51.473 51.833 64.785 1.00 44.56 149 THR A O 1
ATOM 1213 N N . ASP A 1 153 ? 53.627 51.514 64.339 1.00 45.60 150 ASP A N 1
ATOM 1214 C CA . ASP A 1 153 ? 53.821 52.778 63.709 1.00 47.45 150 ASP A CA 1
ATOM 1215 C C . ASP A 1 153 ? 52.917 52.944 62.461 1.00 47.66 150 ASP A C 1
ATOM 1216 O O . ASP A 1 153 ? 52.420 54.051 62.138 1.00 48.40 150 ASP A O 1
ATOM 1221 N N . ALA A 1 154 ? 52.716 51.849 61.733 1.00 45.74 151 ALA A N 1
ATOM 1222 C CA . ALA A 1 154 ? 51.966 51.930 60.531 1.00 44.08 151 ALA A CA 1
ATOM 1223 C C . ALA A 1 154 ? 50.471 52.004 60.915 1.00 43.60 151 ALA A C 1
ATOM 1224 O O . ALA A 1 154 ? 49.674 52.738 60.304 1.00 43.50 151 ALA A O 1
ATOM 1226 N N . LEU A 1 155 ? 50.092 51.244 61.935 1.00 42.32 152 LEU A N 1
ATOM 1227 C CA . LEU A 1 155 ? 48.730 51.262 62.393 1.00 42.17 152 LEU A CA 1
ATOM 1228 C C . LEU A 1 155 ? 48.339 52.641 62.968 1.00 43.55 152 LEU A C 1
ATOM 1229 O O . LEU A 1 155 ? 47.197 53.073 62.828 1.00 44.61 152 LEU A O 1
ATOM 1234 N N . ARG A 1 156 ? 49.282 53.333 63.601 1.00 44.11 153 ARG A N 1
ATOM 1235 C CA . ARG A 1 156 ? 49.036 54.651 64.114 1.00 45.25 153 ARG A CA 1
ATOM 1236 C C . ARG A 1 156 ? 48.744 55.586 62.942 1.00 45.85 153 ARG A C 1
ATOM 1237 O O . ARG A 1 156 ? 47.803 56.399 62.995 1.00 47.00 153 ARG A O 1
ATOM 1245 N N . ASP A 1 157 ? 49.538 55.471 61.878 1.00 45.05 154 ASP A N 1
ATOM 1246 C CA . ASP A 1 157 ? 49.333 56.275 60.689 1.00 44.49 154 ASP A CA 1
ATOM 1247 C C . ASP A 1 157 ? 48.035 55.953 59.954 1.00 44.17 154 ASP A C 1
ATOM 1248 O O . ASP A 1 157 ? 47.328 56.879 59.529 1.00 44.93 154 ASP A O 1
ATOM 1253 N N . PHE A 1 158 ? 47.722 54.666 59.793 1.00 42.32 155 PHE A N 1
ATOM 1254 C CA . PHE A 1 158 ? 46.501 54.292 59.086 1.00 41.52 155 PHE A CA 1
ATOM 1255 C C . PHE A 1 158 ? 45.277 54.799 59.820 1.00 41.28 155 PHE A C 1
ATOM 1256 O O . PHE A 1 158 ? 44.387 55.325 59.192 1.00 41.76 155 PHE A O 1
ATOM 1264 N N . PHE A 1 159 ? 45.231 54.595 61.135 1.00 40.62 156 PHE A N 1
ATOM 1265 C CA . PHE A 1 159 ? 43.984 54.728 61.929 1.00 41.36 156 PHE A CA 1
ATOM 1266 C C . PHE A 1 159 ? 43.957 55.923 62.899 1.00 42.16 156 PHE A C 1
ATOM 1267 O O . PHE A 1 159 ? 42.961 56.143 63.598 1.00 42.11 156 PHE A O 1
ATOM 1275 N N . LYS A 1 160 ? 45.062 56.664 62.942 1.00 43.02 157 LYS A N 1
ATOM 1276 C CA . LYS A 1 160 ? 45.263 57.794 63.874 1.00 44.40 157 LYS A CA 1
ATOM 1277 C C . LYS A 1 160 ? 44.979 57.514 65.358 1.00 44.45 157 LYS A C 1
ATOM 1278 O O . LYS A 1 160 ? 44.452 58.397 66.041 1.00 45.15 157 LYS A O 1
ATOM 1284 N N . LYS A 1 161 ? 45.329 56.315 65.838 1.00 43.74 158 LYS A N 1
ATOM 1285 C CA . LYS A 1 161 ? 45.223 55.980 67.251 1.00 44.33 158 LYS A CA 1
ATOM 1286 C C . LYS A 1 161 ? 46.534 55.395 67.705 1.00 44.30 158 LYS A C 1
ATOM 1287 O O . LYS A 1 161 ? 47.221 54.760 66.917 1.00 45.01 158 LYS A O 1
ATOM 1293 N N . ASN A 1 162 ? 46.893 55.567 68.977 1.00 43.94 159 ASN A N 1
ATOM 1294 C CA . ASN A 1 162 ? 48.105 54.950 69.458 1.00 43.17 159 ASN A CA 1
ATOM 1295 C C . ASN A 1 162 ? 47.739 53.661 70.142 1.00 42.35 159 ASN A C 1
ATOM 1296 O O . ASN A 1 162 ? 47.085 53.679 71.189 1.00 43.18 159 ASN A O 1
ATOM 1301 N N . ALA A 1 163 ? 48.153 52.535 69.572 1.00 40.70 160 ALA A N 1
ATOM 1302 C CA . ALA A 1 163 ? 47.790 51.247 70.142 1.00 39.30 160 ALA A CA 1
ATOM 1303 C C . ALA A 1 163 ? 48.421 51.063 71.522 1.00 38.87 160 ALA A C 1
ATOM 1304 O O . ALA A 1 163 ? 49.517 51.562 71.767 1.00 39.31 160 ALA A O 1
ATOM 1306 N N . ILE A 1 164 ? 47.728 50.352 72.407 1.00 37.65 161 ILE A N 1
ATOM 1307 C CA . ILE A 1 164 ? 48.332 49.859 73.633 1.00 36.55 161 ILE A CA 1
ATOM 1308 C C . ILE A 1 164 ? 48.758 48.413 73.401 1.00 35.72 161 ILE A C 1
ATOM 1309 O O . ILE A 1 164 ? 47.988 47.616 72.938 1.00 35.50 161 ILE A O 1
ATOM 1330 N N . LEU A 1 167 ? 50.812 41.886 76.212 1.00 35.79 164 LEU A N 1
ATOM 1331 C CA . LEU A 1 167 ? 51.490 40.646 75.840 1.00 37.74 164 LEU A CA 1
ATOM 1332 C C . LEU A 1 167 ? 51.083 39.482 76.717 1.00 39.42 164 LEU A C 1
ATOM 1333 O O . LEU A 1 167 ? 50.659 39.688 77.853 1.00 40.26 164 LEU A O 1
ATOM 1338 N N . GLY A 1 168 ? 51.231 38.264 76.213 1.00 40.82 165 GLY A N 1
ATOM 1339 C CA . GLY A 1 168 ? 51.066 37.105 77.062 1.00 43.61 165 GLY A CA 1
ATOM 1340 C C . GLY A 1 168 ? 50.031 36.153 76.555 1.00 45.88 165 GLY A C 1
ATOM 1341 O O . GLY A 1 168 ? 49.972 35.887 75.354 1.00 46.79 165 GLY A O 1
ATOM 1342 N N . CYS A 1 169 ? 49.225 35.629 77.475 1.00 47.76 166 CYS A N 1
ATOM 1343 C CA . CYS A 1 169 ? 48.229 34.583 77.186 1.00 49.90 166 CYS A CA 1
ATOM 1344 C C . CYS A 1 169 ? 47.271 34.477 78.386 1.00 50.57 166 CYS A C 1
ATOM 1345 O O . CYS A 1 169 ? 47.375 35.249 79.337 1.00 50.07 166 CYS A O 1
ATOM 1348 N N . LYS A 1 170 ? 46.382 33.491 78.376 1.00 52.02 167 LYS A N 1
ATOM 1349 C CA . LYS A 1 170 ? 45.284 33.413 79.360 1.00 52.58 167 LYS A CA 1
ATOM 1350 C C . LYS A 1 170 ? 45.786 33.375 80.837 1.00 52.36 167 LYS A C 1
ATOM 1351 O O . LYS A 1 170 ? 45.230 34.049 81.709 1.00 51.37 167 LYS A O 1
ATOM 1357 N N . GLU A 1 171 ? 46.869 32.644 81.093 1.00 52.30 168 GLU A N 1
ATOM 1358 C CA . GLU A 1 171 ? 47.453 32.609 82.427 1.00 52.70 168 GLU A CA 1
ATOM 1359 C C . GLU A 1 171 ? 48.007 33.942 82.938 1.00 50.26 168 GLU A C 1
ATOM 1360 O O . GLU A 1 171 ? 48.132 34.137 84.156 1.00 50.11 168 GLU A O 1
ATOM 1366 N N . LEU A 1 172 ? 48.330 34.849 82.015 1.00 47.41 169 LEU A N 1
ATOM 1367 C CA . LEU A 1 172 ? 49.025 36.088 82.358 1.00 45.03 169 LEU A CA 1
ATOM 1368 C C . LEU A 1 172 ? 49.082 37.016 81.175 1.00 42.82 169 LEU A C 1
ATOM 1369 O O . LEU A 1 172 ? 49.651 36.658 80.151 1.00 43.27 169 LEU A O 1
ATOM 1374 N N . PHE A 1 173 ? 48.456 38.185 81.299 1.00 41.27 170 PHE A N 1
ATOM 1375 C CA . PHE A 1 173 ? 48.572 39.272 80.319 1.00 38.68 170 PHE A CA 1
ATOM 1376 C C . PHE A 1 173 ? 49.133 40.476 81.031 1.00 37.75 170 PHE A C 1
ATOM 1377 O O . PHE A 1 173 ? 48.807 40.726 82.219 1.00 37.23 170 PHE A O 1
ATOM 1385 N N . VAL A 1 174 ? 49.958 41.224 80.306 1.00 36.27 171 VAL A N 1
ATOM 1386 C CA . VAL A 1 174 ? 50.590 42.395 80.828 1.00 35.80 171 VAL A CA 1
ATOM 1387 C C . VAL A 1 174 ? 50.452 43.472 79.783 1.00 35.23 171 VAL A C 1
ATOM 1388 O O . VAL A 1 174 ? 50.851 43.245 78.649 1.00 35.61 171 VAL A O 1
ATOM 1392 N N . GLY A 1 175 ? 49.883 44.625 80.153 1.00 34.09 172 GLY A N 1
ATOM 1393 C CA . GLY A 1 175 ? 49.909 45.821 79.322 1.00 33.18 172 GLY A CA 1
ATOM 1394 C C . GLY A 1 175 ? 51.243 46.542 79.470 1.00 33.52 172 GLY A C 1
ATOM 1395 O O . GLY A 1 175 ? 51.837 46.498 80.523 1.00 34.30 172 GLY A O 1
ATOM 1396 N N . LEU A 1 176 ? 51.741 47.187 78.415 1.00 33.33 173 LEU A N 1
ATOM 1397 C CA . LEU A 1 176 ? 52.986 47.924 78.486 1.00 32.86 173 LEU A CA 1
ATOM 1398 C C . LEU A 1 176 ? 52.781 49.471 78.441 1.00 33.21 173 LEU A C 1
ATOM 1399 O O . LEU A 1 176 ? 52.414 50.049 77.418 1.00 32.82 173 LEU A O 1
ATOM 1404 N N . PHE A 1 177 ? 53.036 50.146 79.561 1.00 33.24 174 PHE A N 1
ATOM 1405 C CA . PHE A 1 177 ? 52.900 51.594 79.604 1.00 32.81 174 PHE A CA 1
ATOM 1406 C C . PHE A 1 177 ? 53.916 52.234 78.659 1.00 33.49 174 PHE A C 1
ATOM 1407 O O . PHE A 1 177 ? 53.689 53.337 78.156 1.00 35.33 174 PHE A O 1
ATOM 1415 N N . SER A 1 178 ? 55.041 51.575 78.431 1.00 32.64 175 SER A N 1
ATOM 1416 C CA . SER A 1 178 ? 56.016 52.096 77.489 1.00 32.78 175 SER A CA 1
ATOM 1417 C C . SER A 1 178 ? 56.694 50.900 76.857 1.00 33.82 175 SER A C 1
ATOM 1418 O O . SER A 1 178 ? 56.717 49.794 77.463 1.00 34.08 175 SER A O 1
ATOM 1421 N N . GLU A 1 179 ? 57.216 51.092 75.642 1.00 33.99 176 GLU A N 1
ATOM 1422 C CA . GLU A 1 179 ? 57.679 49.958 74.838 1.00 34.55 176 GLU A CA 1
ATOM 1423 C C . GLU A 1 179 ? 59.131 49.982 74.425 1.00 34.44 176 GLU A C 1
ATOM 1424 O O . GLU A 1 179 ? 59.998 49.763 75.245 1.00 36.24 176 GLU A O 1
ATOM 1430 N N . HIS A 1 180 ? 59.409 50.256 73.163 1.00 33.87 177 HIS A N 1
ATOM 1431 C CA . HIS A 1 180 ? 60.788 50.391 72.711 1.00 34.24 177 HIS A CA 1
ATOM 1432 C C . HIS A 1 180 ? 61.310 51.826 72.843 1.00 34.03 177 HIS A C 1
ATOM 1433 O O . HIS A 1 180 ? 61.507 52.517 71.854 1.00 33.50 177 HIS A O 1
ATOM 1440 N N . ILE A 1 181 ? 61.511 52.257 74.094 1.00 33.95 178 ILE A N 1
ATOM 1441 C CA . ILE A 1 181 ? 62.268 53.491 74.410 1.00 33.98 178 ILE A CA 1
ATOM 1442 C C . ILE A 1 181 ? 63.377 53.150 75.431 1.00 34.35 178 ILE A C 1
ATOM 1443 O O . ILE A 1 181 ? 63.241 52.204 76.185 1.00 34.20 178 ILE A O 1
ATOM 1448 N N . PRO A 1 182 ? 64.482 53.905 75.456 1.00 34.94 179 PRO A N 1
ATOM 1449 C CA . PRO A 1 182 ? 65.552 53.566 76.392 1.00 35.30 179 PRO A CA 1
ATOM 1450 C C . PRO A 1 182 ? 65.053 53.584 77.833 1.00 35.41 179 PRO A C 1
ATOM 1451 O O . PRO A 1 182 ? 64.162 54.375 78.153 1.00 34.95 179 PRO A O 1
ATOM 1455 N N . LEU A 1 183 ? 65.611 52.723 78.695 1.00 35.29 180 LEU A N 1
ATOM 1456 C CA . LEU A 1 183 ? 65.071 52.563 80.030 1.00 33.57 180 LEU A CA 1
ATOM 1457 C C . LEU A 1 183 ? 65.324 53.824 80.869 1.00 34.28 180 LEU A C 1
ATOM 1458 O O . LEU A 1 183 ? 64.595 54.125 81.807 1.00 33.58 180 LEU A O 1
ATOM 1463 N N . ALA A 1 184 ? 66.338 54.585 80.513 1.00 35.05 181 ALA A N 1
ATOM 1464 C CA . ALA A 1 184 ? 66.626 55.816 81.244 1.00 36.28 181 ALA A CA 1
ATOM 1465 C C . ALA A 1 184 ? 65.585 56.892 80.923 1.00 36.88 181 ALA A C 1
ATOM 1466 O O . ALA A 1 184 ? 65.543 57.937 81.568 1.00 37.13 181 ALA A O 1
ATOM 1468 N N . LYS A 1 185 ? 64.753 56.656 79.915 1.00 36.70 182 LYS A N 1
ATOM 1469 C CA . LYS A 1 185 ? 63.746 57.641 79.604 1.00 37.83 182 LYS A CA 1
ATOM 1470 C C . LYS A 1 185 ? 62.440 57.401 80.294 1.00 37.01 182 LYS A C 1
ATOM 1471 O O . LYS A 1 185 ? 61.591 58.271 80.223 1.00 38.13 182 LYS A O 1
ATOM 1477 N N . VAL A 1 186 ? 62.248 56.235 80.908 1.00 36.20 183 VAL A N 1
ATOM 1478 C CA . VAL A 1 186 ? 60.894 55.781 81.326 1.00 34.90 183 VAL A CA 1
ATOM 1479 C C . VAL A 1 186 ? 60.339 56.558 82.514 1.00 35.45 183 VAL A C 1
ATOM 1480 O O . VAL A 1 186 ? 59.180 56.966 82.532 1.00 35.00 183 VAL A O 1
ATOM 1484 N N . SER A 1 187 ? 61.183 56.777 83.503 1.00 36.81 184 SER A N 1
ATOM 1485 C CA . SER A 1 187 ? 60.844 57.607 84.653 1.00 37.56 184 SER A CA 1
ATOM 1486 C C . SER A 1 187 ? 60.065 58.892 84.309 1.00 37.96 184 SER A C 1
ATOM 1487 O O . SER A 1 187 ? 58.977 59.126 84.863 1.00 37.40 184 SER A O 1
ATOM 1490 N N . LYS A 1 188 ? 60.600 59.724 83.406 1.00 38.89 185 LYS A N 1
ATOM 1491 C CA . LYS A 1 188 ? 59.984 61.047 83.189 1.00 40.04 185 LYS A CA 1
ATOM 1492 C C . LYS A 1 188 ? 58.642 60.915 82.462 1.00 38.83 185 LYS A C 1
ATOM 1493 O O . LYS A 1 188 ? 57.866 61.862 82.450 1.00 38.97 185 LYS A O 1
ATOM 1499 N N . LYS A 1 189 ? 58.412 59.762 81.833 1.00 37.64 186 LYS A N 1
ATOM 1500 C CA . LYS A 1 189 ? 57.165 59.451 81.175 1.00 37.65 186 LYS A CA 1
ATOM 1501 C C . LYS A 1 189 ? 56.082 59.039 82.185 1.00 37.31 186 LYS A C 1
ATOM 1502 O O . LYS A 1 189 ? 54.902 58.981 81.840 1.00 37.41 186 LYS A O 1
ATOM 1508 N N . ILE A 1 190 ? 56.457 58.707 83.419 1.00 36.11 187 ILE A N 1
ATOM 1509 C CA . ILE A 1 190 ? 55.449 58.270 84.333 1.00 33.94 187 ILE A CA 1
ATOM 1510 C C . ILE A 1 190 ? 54.881 59.494 85.028 1.00 34.75 187 ILE A C 1
ATOM 1511 O O . ILE A 1 190 ? 55.398 59.918 86.072 1.00 35.71 187 ILE A O 1
ATOM 1516 N N . THR A 1 191 ? 53.833 60.071 84.452 1.00 33.67 188 THR A N 1
ATOM 1517 C CA . THR A 1 191 ? 53.218 61.259 85.034 1.00 34.71 188 THR A CA 1
ATOM 1518 C C . THR A 1 191 ? 51.766 60.947 85.294 1.00 34.54 188 THR A C 1
ATOM 1519 O O . THR A 1 191 ? 51.175 60.095 84.634 1.00 34.19 188 THR A O 1
ATOM 1523 N N . PHE A 1 192 ? 51.185 61.649 86.247 1.00 34.75 189 PHE A N 1
ATOM 1524 C CA . PHE A 1 192 ? 49.780 61.516 86.525 1.00 34.92 189 PHE A CA 1
ATOM 1525 C C . PHE A 1 192 ? 48.885 61.583 85.269 1.00 35.04 189 PHE A C 1
ATOM 1526 O O . PHE A 1 192 ? 48.029 60.753 85.090 1.00 34.64 189 PHE A O 1
ATOM 1534 N N . LYS A 1 193 ? 49.065 62.581 84.415 1.00 36.90 190 LYS A N 1
ATOM 1535 C CA . LYS A 1 193 ? 48.249 62.686 83.223 1.00 37.95 190 LYS A CA 1
ATOM 1536 C C . LYS A 1 193 ? 48.401 61.467 82.365 1.00 37.12 190 LYS A C 1
ATOM 1537 O O . LYS A 1 193 ? 47.412 60.868 82.004 1.00 37.52 190 LYS A O 1
ATOM 1543 N N . ASN A 1 194 ? 49.628 61.073 82.045 1.00 36.56 191 ASN A N 1
ATOM 1544 C CA . ASN A 1 194 ? 49.821 60.001 81.065 1.00 36.44 191 ASN A CA 1
ATOM 1545 C C . ASN A 1 194 ? 49.348 58.664 81.569 1.00 35.58 191 ASN A C 1
ATOM 1546 O O . ASN A 1 194 ? 48.795 57.840 80.822 1.00 35.26 191 ASN A O 1
ATOM 1551 N N . LEU A 1 195 ? 49.596 58.427 82.845 1.00 35.14 192 LEU A N 1
ATOM 1552 C CA . LEU A 1 195 ? 49.281 57.168 83.396 1.00 33.90 192 LEU A CA 1
ATOM 1553 C C . LEU A 1 195 ? 47.783 57.079 83.570 1.00 34.43 192 LEU A C 1
ATOM 1554 O O . LEU A 1 195 ? 47.198 56.031 83.306 1.00 34.65 192 LEU A O 1
ATOM 1559 N N . SER A 1 196 ? 47.124 58.164 83.949 1.00 34.15 193 SER A N 1
ATOM 1560 C CA . SER A 1 196 ? 45.677 58.070 84.020 1.00 34.68 193 SER A CA 1
ATOM 1561 C C . SER A 1 196 ? 45.004 57.741 82.675 1.00 34.49 193 SER A C 1
ATOM 1562 O O . SER A 1 196 ? 44.135 56.866 82.606 1.00 35.27 193 SER A O 1
ATOM 1565 N N . ILE A 1 197 ? 45.396 58.429 81.610 1.00 33.64 194 ILE A N 1
ATOM 1566 C CA . ILE A 1 197 ? 44.830 58.163 80.310 1.00 33.03 194 ILE A CA 1
ATOM 1567 C C . ILE A 1 197 ? 45.061 56.688 79.945 1.00 32.91 194 ILE A C 1
ATOM 1568 O O . ILE A 1 197 ? 44.175 56.019 79.471 1.00 33.67 194 ILE A O 1
ATOM 1573 N N . PHE A 1 198 ? 46.250 56.179 80.198 1.00 32.20 195 PHE A N 1
ATOM 1574 C CA . PHE A 1 198 ? 46.567 54.812 79.859 1.00 31.34 195 PHE A CA 1
ATOM 1575 C C . PHE A 1 198 ? 45.729 53.787 80.614 1.00 32.18 195 PHE A C 1
ATOM 1576 O O . PHE A 1 198 ? 45.307 52.796 80.031 1.00 31.83 195 PHE A O 1
ATOM 1584 N N . LEU A 1 199 ? 45.544 54.007 81.923 1.00 32.55 196 LEU A N 1
ATOM 1585 C CA . LEU A 1 199 ? 44.789 53.115 82.754 1.00 32.58 196 LEU A CA 1
ATOM 1586 C C . LEU A 1 199 ? 43.294 53.156 82.426 1.00 33.84 196 LEU A C 1
ATOM 1587 O O . LEU A 1 199 ? 42.595 52.140 82.519 1.00 33.91 196 LEU A O 1
ATOM 1592 N N . LYS A 1 200 ? 42.793 54.321 82.049 1.00 34.55 197 LYS A N 1
ATOM 1593 C CA . LYS A 1 200 ? 41.411 54.413 81.583 1.00 35.98 197 LYS A CA 1
ATOM 1594 C C . LYS A 1 200 ? 41.241 53.644 80.252 1.00 35.88 197 LYS A C 1
ATOM 1595 O O . LYS A 1 200 ? 40.302 52.857 80.098 1.00 36.32 197 LYS A O 1
ATOM 1601 N N . ASP A 1 201 ? 42.137 53.873 79.296 1.00 35.61 198 ASP A N 1
ATOM 1602 C CA . ASP A 1 201 ? 42.002 53.238 77.998 1.00 36.51 198 ASP A CA 1
ATOM 1603 C C . ASP A 1 201 ? 42.214 51.735 78.112 1.00 35.81 198 ASP A C 1
ATOM 1604 O O . ASP A 1 201 ? 41.487 50.974 77.514 1.00 37.15 198 ASP A O 1
ATOM 1609 N N . PHE A 1 202 ? 43.150 51.313 78.937 1.00 34.83 199 PHE A N 1
ATOM 1610 C CA . PHE A 1 202 ? 43.425 49.926 79.098 1.00 34.75 199 PHE A CA 1
ATOM 1611 C C . PHE A 1 202 ? 42.234 49.194 79.715 1.00 36.67 199 PHE A C 1
ATOM 1612 O O . PHE A 1 202 ? 41.922 48.071 79.304 1.00 37.91 199 PHE A O 1
ATOM 1620 N N . TYR A 1 203 ? 41.566 49.799 80.692 1.00 37.22 200 TYR A N 1
ATOM 1621 C CA . TYR A 1 203 ? 40.389 49.178 81.223 1.00 38.59 200 TYR A CA 1
ATOM 1622 C C . TYR A 1 203 ? 39.322 49.132 80.129 1.00 39.79 200 TYR A C 1
ATOM 1623 O O . TYR A 1 203 ? 38.721 48.086 79.890 1.00 40.21 200 TYR A O 1
ATOM 1632 N N . LYS A 1 204 ? 39.091 50.240 79.446 1.00 40.58 201 LYS A N 1
ATOM 1633 C CA . LYS A 1 204 ? 38.002 50.251 78.477 1.00 42.93 201 LYS A CA 1
ATOM 1634 C C . LYS A 1 204 ? 38.254 49.202 77.422 1.00 42.97 201 LYS A C 1
ATOM 1635 O O . LYS A 1 204 ? 37.324 48.600 76.900 1.00 44.18 201 LYS A O 1
ATOM 1641 N N . GLU A 1 205 ? 39.517 48.963 77.116 1.00 42.88 202 GLU A N 1
ATOM 1642 C CA . GLU A 1 205 ? 39.837 48.054 76.032 1.00 43.45 202 GLU A CA 1
ATOM 1643 C C . GLU A 1 205 ? 39.752 46.594 76.429 1.00 43.12 202 GLU A C 1
ATOM 1644 O O . GLU A 1 205 ? 39.697 45.742 75.562 1.00 43.04 202 GLU A O 1
ATOM 1650 N N . THR A 1 206 ? 39.771 46.302 77.724 1.00 43.36 203 THR A N 1
ATOM 1651 C CA . THR A 1 206 ? 39.872 44.902 78.168 1.00 43.78 203 THR A CA 1
ATOM 1652 C C . THR A 1 206 ? 38.799 44.421 79.117 1.00 45.14 203 THR A C 1
ATOM 1653 O O . THR A 1 206 ? 38.530 43.232 79.182 1.00 45.34 203 THR A O 1
ATOM 1657 N N . HIS A 1 207 ? 38.252 45.349 79.893 1.00 46.30 204 HIS A N 1
ATOM 1658 C CA . HIS A 1 207 ? 37.305 45.047 80.956 1.00 48.95 204 HIS A CA 1
ATOM 1659 C C . HIS A 1 207 ? 37.793 44.066 82.012 1.00 48.59 204 HIS A C 1
ATOM 1660 O O . HIS A 1 207 ? 36.970 43.405 82.640 1.00 50.37 204 HIS A O 1
ATOM 1667 N N . PHE A 1 208 ? 39.106 43.969 82.233 1.00 47.04 205 PHE A N 1
ATOM 1668 C CA . PHE A 1 208 ? 39.599 43.134 83.334 1.00 46.64 205 PHE A CA 1
ATOM 1669 C C . PHE A 1 208 ? 39.053 43.628 84.701 1.00 47.65 205 PHE A C 1
ATOM 1670 O O . PHE A 1 208 ? 38.838 44.815 84.901 1.00 46.94 205 PHE A O 1
ATOM 1678 N N . LYS A 1 209 ? 38.785 42.721 85.631 1.00 48.83 206 LYS A N 1
ATOM 1679 C CA . LYS A 1 209 ? 38.066 43.122 86.839 1.00 50.04 206 LYS A CA 1
ATOM 1680 C C . LYS A 1 209 ? 38.989 43.402 88.032 1.00 49.06 206 LYS A C 1
ATOM 1681 O O . LYS A 1 209 ? 38.597 44.065 88.993 1.00 49.10 206 LYS A O 1
ATOM 1687 N N . LYS A 1 210 ? 40.218 42.905 87.934 1.00 47.55 207 LYS A N 1
ATOM 1688 C CA . LYS A 1 210 ? 41.190 42.968 88.983 1.00 46.80 207 LYS A CA 1
ATOM 1689 C C . LYS A 1 210 ? 42.536 43.076 88.279 1.00 45.99 207 LYS A C 1
ATOM 1690 O O . LYS A 1 210 ? 43.063 42.079 87.785 1.00 47.35 207 LYS A O 1
ATOM 1704 N N . GLY A 1 212 ? 46.656 44.822 88.342 1.00 39.70 209 GLY A N 1
ATOM 1705 C CA . GLY A 1 212 ? 47.670 45.370 89.210 1.00 38.36 209 GLY A CA 1
ATOM 1706 C C . GLY A 1 212 ? 48.781 46.036 88.455 1.00 36.87 209 GLY A C 1
ATOM 1707 O O . GLY A 1 212 ? 49.230 45.509 87.449 1.00 38.24 209 GLY A O 1
ATOM 1708 N N . LEU A 1 213 ? 49.218 47.202 88.932 1.00 35.36 210 LEU A N 1
ATOM 1709 C CA . LEU A 1 213 ? 50.438 47.857 88.458 1.00 32.46 210 LEU A CA 1
ATOM 1710 C C . LEU A 1 213 ? 51.709 47.336 89.117 1.00 31.92 210 LEU A C 1
ATOM 1711 O O . LEU A 1 213 ? 51.767 47.109 90.340 1.00 32.18 210 LEU A O 1
ATOM 1716 N N . LEU A 1 214 ? 52.741 47.133 88.307 1.00 30.82 211 LEU A N 1
ATOM 1717 C CA . LEU A 1 214 ? 54.042 46.747 88.849 1.00 30.90 211 LEU A CA 1
ATOM 1718 C C . LEU A 1 214 ? 54.836 47.944 89.299 1.00 31.06 211 LEU A C 1
ATOM 1719 O O . LEU A 1 214 ? 54.963 48.937 88.602 1.00 30.81 211 LEU A O 1
ATOM 1724 N N . GLY A 1 215 ? 55.376 47.855 90.497 1.00 32.85 212 GLY A N 1
ATOM 1725 C CA . GLY A 1 215 ? 56.369 48.830 90.932 1.00 33.16 212 GLY A CA 1
ATOM 1726 C C . GLY A 1 215 ? 57.382 49.103 89.848 1.00 32.38 212 GLY A C 1
ATOM 1727 O O . GLY A 1 215 ? 57.805 48.179 89.128 1.00 33.42 212 GLY A O 1
ATOM 1728 N N . PHE A 1 216 ? 57.752 50.374 89.732 1.00 31.56 213 PHE A N 1
ATOM 1729 C CA . PHE A 1 216 ? 58.857 50.818 88.873 1.00 30.48 213 PHE A CA 1
ATOM 1730 C C . PHE A 1 216 ? 60.175 50.632 89.587 1.00 31.70 213 PHE A C 1
ATOM 1731 O O . PHE A 1 216 ? 61.147 50.244 88.967 1.00 33.27 213 PHE A O 1
ATOM 1739 N N . ASN A 1 217 ? 60.207 50.916 90.886 1.00 31.62 214 ASN A N 1
ATOM 1740 C CA . ASN A 1 217 ? 61.420 50.797 91.694 1.00 32.72 214 ASN A CA 1
ATOM 1741 C C . ASN A 1 217 ? 61.496 49.420 92.359 1.00 33.38 214 ASN A C 1
ATOM 1742 O O . ASN A 1 217 ? 60.496 48.732 92.441 1.00 33.28 214 ASN A O 1
ATOM 1747 N N . PRO A 1 218 ? 62.694 48.986 92.787 1.00 34.14 215 PRO A N 1
ATOM 1748 C CA . PRO A 1 218 ? 62.791 47.755 93.577 1.00 35.37 215 PRO A CA 1
ATOM 1749 C C . PRO A 1 218 ? 61.840 47.713 94.765 1.00 35.53 215 PRO A C 1
ATOM 1750 O O . PRO A 1 218 ? 61.723 48.681 95.534 1.00 35.92 215 PRO A O 1
ATOM 1754 N N . HIS A 1 219 ? 61.176 46.585 94.935 1.00 35.97 216 HIS A N 1
ATOM 1755 C CA . HIS A 1 219 ? 60.290 46.421 96.091 1.00 35.46 216 HIS A CA 1
ATOM 1756 C C . HIS A 1 219 ? 59.260 47.559 96.077 1.00 34.05 216 HIS A C 1
ATOM 1757 O O . HIS A 1 219 ? 58.937 48.129 97.120 1.00 33.43 216 HIS A O 1
ATOM 1764 N N . ALA A 1 220 ? 58.764 47.891 94.872 1.00 33.28 217 ALA A N 1
ATOM 1765 C CA . ALA A 1 220 ? 57.817 49.001 94.666 1.00 33.40 217 ALA A CA 1
ATOM 1766 C C . ALA A 1 220 ? 58.228 50.233 95.469 1.00 35.10 217 ALA A C 1
ATOM 1767 O O . ALA A 1 220 ? 57.375 50.942 95.985 1.00 35.44 217 ALA A O 1
ATOM 1769 N N . GLY A 1 221 ? 59.534 50.429 95.646 1.00 36.91 218 GLY A N 1
ATOM 1770 C CA . GLY A 1 221 ? 60.086 51.622 96.294 1.00 38.24 218 GLY A CA 1
ATOM 1771 C C . GLY A 1 221 ? 60.315 51.473 97.770 1.00 40.36 218 GLY A C 1
ATOM 1772 O O . GLY A 1 221 ? 60.970 52.323 98.397 1.00 40.83 218 GLY A O 1
ATOM 1773 N N . ASP A 1 222 ? 59.749 50.399 98.323 1.00 41.95 219 ASP A N 1
ATOM 1774 C CA . ASP A 1 222 ? 59.857 50.053 99.743 1.00 44.56 219 ASP A CA 1
ATOM 1775 C C . ASP A 1 222 ? 59.410 51.164 100.719 1.00 44.78 219 ASP A C 1
ATOM 1776 O O . ASP A 1 222 ? 60.177 51.629 101.594 1.00 45.26 219 ASP A O 1
ATOM 1781 N N . TYR A 1 223 ? 58.151 51.568 100.573 1.00 43.99 220 TYR A N 1
ATOM 1782 C CA . TYR A 1 223 ? 57.586 52.630 101.417 1.00 44.14 220 TYR A CA 1
ATOM 1783 C C . TYR A 1 223 ? 58.526 53.809 101.431 1.00 44.90 220 TYR A C 1
ATOM 1784 O O . TYR A 1 223 ? 58.966 54.219 102.507 1.00 46.76 220 TYR A O 1
ATOM 1793 N N . GLY A 1 224 ? 58.890 54.274 100.232 1.00 43.80 221 GLY A N 1
ATOM 1794 C CA . GLY A 1 224 ? 59.580 55.536 100.033 1.00 44.31 221 GLY A CA 1
ATOM 1795 C C . GLY A 1 224 ? 61.074 55.546 100.290 1.00 46.62 221 GLY A C 1
ATOM 1796 O O . GLY A 1 224 ? 61.715 56.613 100.166 1.00 48.03 221 GLY A O 1
ATOM 1797 N N . VAL A 1 225 ? 61.651 54.394 100.667 1.00 46.65 222 VAL A N 1
ATOM 1798 C CA . VAL A 1 225 ? 63.089 54.334 100.983 1.00 46.73 222 VAL A CA 1
ATOM 1799 C C . VAL A 1 225 ? 64.005 54.048 99.766 1.00 46.19 222 VAL A C 1
ATOM 1800 O O . VAL A 1 225 ? 65.185 54.391 99.793 1.00 46.54 222 VAL A O 1
ATOM 1804 N N . ILE A 1 226 ? 63.449 53.425 98.718 1.00 44.50 223 ILE A N 1
ATOM 1805 C CA . ILE A 1 226 ? 64.143 53.188 97.453 1.00 43.63 223 ILE A CA 1
ATOM 1806 C C . ILE A 1 226 ? 63.439 54.027 96.391 1.00 43.66 223 ILE A C 1
ATOM 1807 O O . ILE A 1 226 ? 62.753 53.504 95.481 1.00 42.16 223 ILE A O 1
ATOM 1812 N N . GLY A 1 227 ? 63.609 55.349 96.545 1.00 44.94 224 GLY A N 1
ATOM 1813 C CA . GLY A 1 227 ? 62.961 56.353 95.711 1.00 44.89 224 GLY A CA 1
ATOM 1814 C C . GLY A 1 227 ? 61.480 56.510 96.037 1.00 44.97 224 GLY A C 1
ATOM 1815 O O . GLY A 1 227 ? 61.103 57.311 96.900 1.00 45.73 224 GLY A O 1
ATOM 1816 N N . GLY A 1 228 ? 60.636 55.764 95.336 1.00 43.68 225 GLY A N 1
ATOM 1817 C CA . GLY A 1 228 ? 59.230 55.803 95.605 1.00 43.19 225 GLY A CA 1
ATOM 1818 C C . GLY A 1 228 ? 58.463 56.935 94.961 1.00 43.25 225 GLY A C 1
ATOM 1819 O O . GLY A 1 228 ? 57.249 56.988 95.099 1.00 42.79 225 GLY A O 1
ATOM 1820 N N . GLU A 1 229 ? 59.133 57.857 94.271 1.00 44.57 226 GLU A N 1
ATOM 1821 C CA . GLU A 1 229 ? 58.403 58.981 93.641 1.00 44.97 226 GLU A CA 1
ATOM 1822 C C . GLU A 1 229 ? 57.397 58.547 92.560 1.00 43.11 226 GLU A C 1
ATOM 1823 O O . GLU A 1 229 ? 56.246 59.035 92.554 1.00 43.76 226 GLU A O 1
ATOM 1829 N N . GLU A 1 230 ? 57.819 57.644 91.671 1.00 41.23 227 GLU A N 1
ATOM 1830 C CA . GLU A 1 230 ? 56.959 57.063 90.628 1.00 39.12 227 GLU A CA 1
ATOM 1831 C C . GLU A 1 230 ? 55.754 56.351 91.242 1.00 39.21 227 GLU A C 1
ATOM 1832 O O . GLU A 1 230 ? 54.609 56.515 90.802 1.00 40.36 227 GLU A O 1
ATOM 1838 N N . GLU A 1 231 ? 55.998 55.554 92.263 1.00 39.37 228 GLU A N 1
ATOM 1839 C CA . GLU A 1 231 ? 54.916 54.859 92.955 1.00 39.14 228 GLU A CA 1
ATOM 1840 C C . GLU A 1 231 ? 53.875 55.756 93.642 1.00 39.04 228 GLU A C 1
ATOM 1841 O O . GLU A 1 231 ? 52.753 55.338 93.839 1.00 38.91 228 GLU A O 1
ATOM 1847 N N . LYS A 1 232 ? 54.237 56.972 94.020 1.00 39.86 229 LYS A N 1
ATOM 1848 C CA . LYS A 1 232 ? 53.261 57.914 94.550 1.00 41.18 229 LYS A CA 1
ATOM 1849 C C . LYS A 1 232 ? 52.326 58.332 93.420 1.00 40.54 229 LYS A C 1
ATOM 1850 O O . LYS A 1 232 ? 51.099 58.363 93.590 1.00 41.28 229 LYS A O 1
ATOM 1856 N N . ILE A 1 233 ? 52.920 58.660 92.272 1.00 39.13 230 ILE A N 1
ATOM 1857 C CA . ILE A 1 233 ? 52.186 58.957 91.071 1.00 37.78 230 ILE A CA 1
ATOM 1858 C C . ILE A 1 233 ? 51.271 57.791 90.677 1.00 37.62 230 ILE A C 1
ATOM 1859 O O . ILE A 1 233 ? 50.076 58.010 90.417 1.00 36.64 230 ILE A O 1
ATOM 1872 N N . GLU A 1 235 ? 49.974 55.558 92.532 1.00 36.84 232 GLU A N 1
ATOM 1873 C CA . GLU A 1 235 ? 48.904 55.459 93.497 1.00 38.01 232 GLU A CA 1
ATOM 1874 C C . GLU A 1 235 ? 47.808 56.482 93.225 1.00 37.66 232 GLU A C 1
ATOM 1875 O O . GLU A 1 235 ? 46.626 56.154 93.200 1.00 37.73 232 GLU A O 1
ATOM 1881 N N . LYS A 1 236 ? 48.231 57.701 92.965 1.00 37.67 233 LYS A N 1
ATOM 1882 C CA . LYS A 1 236 ? 47.344 58.805 92.710 1.00 38.68 233 LYS A CA 1
ATOM 1883 C C . LYS A 1 236 ? 46.512 58.513 91.470 1.00 37.45 233 LYS A C 1
ATOM 1884 O O . LYS A 1 236 ? 45.279 58.698 91.487 1.00 38.49 233 LYS A O 1
ATOM 1890 N N . ALA A 1 237 ? 47.164 58.009 90.427 1.00 34.92 234 ALA A N 1
ATOM 1891 C CA . ALA A 1 237 ? 46.473 57.604 89.199 1.00 33.81 234 ALA A CA 1
ATOM 1892 C C . ALA A 1 237 ? 45.477 56.453 89.352 1.00 33.33 234 ALA A C 1
ATOM 1893 O O . ALA A 1 237 ? 44.402 56.446 88.731 1.00 33.70 234 ALA A O 1
ATOM 1895 N N . ILE A 1 238 ? 45.835 55.463 90.155 1.00 33.19 235 ILE A N 1
ATOM 1896 C CA . ILE A 1 238 ? 44.923 54.350 90.400 1.00 32.54 235 ILE A CA 1
ATOM 1897 C C . ILE A 1 238 ? 43.666 54.843 91.108 1.00 32.76 235 ILE A C 1
ATOM 1898 O O . ILE A 1 238 ? 42.536 54.515 90.707 1.00 32.38 235 ILE A O 1
ATOM 1903 N N . ALA A 1 239 ? 43.848 55.620 92.158 1.00 32.44 236 ALA A N 1
ATOM 1904 C CA . ALA A 1 239 ? 42.685 56.014 92.919 1.00 34.40 236 ALA A CA 1
ATOM 1905 C C . ALA A 1 239 ? 41.711 56.789 91.979 1.00 35.21 236 ALA A C 1
ATOM 1906 O O . ALA A 1 239 ? 40.493 56.515 91.918 1.00 36.09 236 ALA A O 1
ATOM 1908 N N . PHE A 1 240 ? 42.277 57.690 91.187 1.00 34.32 237 PHE A N 1
ATOM 1909 C CA . PHE A 1 240 ? 41.477 58.561 90.389 1.00 34.96 237 PHE A CA 1
ATOM 1910 C C . PHE A 1 240 ? 40.823 57.790 89.267 1.00 35.19 237 PHE A C 1
ATOM 1911 O O . PHE A 1 240 ? 39.611 57.936 89.062 1.00 36.29 237 PHE A O 1
ATOM 1919 N N . VAL A 1 241 ? 41.584 56.976 88.532 1.00 34.43 238 VAL A N 1
ATOM 1920 C CA . VAL A 1 241 ? 40.938 56.130 87.534 1.00 34.68 238 VAL A CA 1
ATOM 1921 C C . VAL A 1 241 ? 39.861 55.218 88.181 1.00 35.99 238 VAL A C 1
ATOM 1922 O O . VAL A 1 241 ? 38.734 55.112 87.673 1.00 36.69 238 VAL A O 1
ATOM 1926 N N . ASN A 1 242 ? 40.168 54.616 89.330 1.00 36.78 239 ASN A N 1
ATOM 1927 C CA . ASN A 1 242 ? 39.223 53.702 89.955 1.00 37.72 239 ASN A CA 1
ATOM 1928 C C . ASN A 1 242 ? 37.902 54.408 90.172 1.00 39.17 239 ASN A C 1
ATOM 1929 O O . ASN A 1 242 ? 36.834 53.891 89.837 1.00 39.84 239 ASN A O 1
ATOM 1934 N N . ALA A 1 243 ? 37.990 55.631 90.670 1.00 39.77 240 ALA A N 1
ATOM 1935 C CA . ALA A 1 243 ? 36.806 56.346 91.086 1.00 41.10 240 ALA A CA 1
ATOM 1936 C C . ALA A 1 243 ? 36.030 56.838 89.865 1.00 41.65 240 ALA A C 1
ATOM 1937 O O . ALA A 1 243 ? 34.778 56.906 89.867 1.00 42.24 240 ALA A O 1
ATOM 1939 N N . PHE A 1 244 ? 36.772 57.134 88.804 1.00 41.05 241 PHE A N 1
ATOM 1940 C CA . PHE A 1 244 ? 36.153 57.666 87.598 1.00 41.84 241 PHE A CA 1
ATOM 1941 C C . PHE A 1 244 ? 35.417 56.620 86.807 1.00 42.89 241 PHE A C 1
ATOM 1942 O O . PHE A 1 244 ? 34.317 56.922 86.301 1.00 44.43 241 PHE A O 1
ATOM 1950 N N . LEU A 1 245 ? 36.006 55.416 86.681 1.00 42.83 242 LEU A N 1
ATOM 1951 C CA . LEU A 1 245 ? 35.306 54.279 86.039 1.00 43.74 242 LEU A CA 1
ATOM 1952 C C . LEU A 1 245 ? 34.065 53.887 86.843 1.00 46.72 242 LEU A C 1
ATOM 1953 O O . LEU A 1 245 ? 33.034 53.491 86.288 1.00 47.50 242 LEU A O 1
ATOM 1958 N N . HIS A 1 246 ? 34.152 54.011 88.156 1.00 48.63 243 HIS A N 1
ATOM 1959 C CA . HIS A 1 246 ? 33.018 53.629 88.936 1.00 52.16 243 HIS A CA 1
ATOM 1960 C C . HIS A 1 246 ? 31.858 54.610 88.749 1.00 54.01 243 HIS A C 1
ATOM 1961 O O . HIS A 1 246 ? 30.697 54.208 88.799 1.00 55.49 243 HIS A O 1
ATOM 1968 N N . SER A 1 247 ? 32.173 55.880 88.501 1.00 54.62 244 SER A N 1
ATOM 1969 C CA . SER A 1 247 ? 31.151 56.933 88.465 1.00 56.60 244 SER A CA 1
ATOM 1970 C C . SER A 1 247 ? 30.370 56.965 87.152 1.00 57.55 244 SER A C 1
ATOM 1971 O O . SER A 1 247 ? 29.331 57.618 87.061 1.00 59.34 244 SER A O 1
ATOM 1974 N N . LYS A 1 248 ? 30.893 56.300 86.130 1.00 56.90 245 LYS A N 1
ATOM 1975 C CA . LYS A 1 248 ? 30.230 56.216 84.836 1.00 57.84 245 LYS A CA 1
ATOM 1976 C C . LYS A 1 248 ? 30.109 57.551 84.072 1.00 57.97 245 LYS A C 1
ATOM 1977 O O . LYS A 1 248 ? 29.348 57.648 83.110 1.00 58.90 245 LYS A O 1
ATOM 1983 N N . LYS A 1 249 ? 30.875 58.560 84.465 1.00 57.30 246 LYS A N 1
ATOM 1984 C CA . LYS A 1 249 ? 30.915 59.827 83.739 1.00 57.46 246 LYS A CA 1
ATOM 1985 C C . LYS A 1 249 ? 31.717 59.718 82.452 1.00 56.04 246 LYS A C 1
ATOM 1986 O O . LYS A 1 249 ? 32.396 58.712 82.240 1.00 54.50 246 LYS A O 1
ATOM 1992 N N . ASP A 1 250 ? 31.643 60.753 81.608 1.00 56.82 247 ASP A N 1
ATOM 1993 C CA . ASP A 1 250 ? 32.124 60.688 80.208 1.00 56.59 247 ASP A CA 1
ATOM 1994 C C . ASP A 1 250 ? 33.519 61.291 80.013 1.00 55.12 247 ASP A C 1
ATOM 1995 O O . ASP A 1 250 ? 34.060 61.859 80.951 1.00 55.06 247 ASP A O 1
ATOM 2000 N N . GLU A 1 251 ? 34.069 61.178 78.796 1.00 54.10 248 GLU A N 1
ATOM 2001 C CA . GLU A 1 251 ? 35.432 61.640 78.462 1.00 53.40 248 GLU A CA 1
ATOM 2002 C C . GLU A 1 251 ? 35.630 63.125 78.669 1.00 53.00 248 GLU A C 1
ATOM 2003 O O . GLU A 1 251 ? 36.736 63.595 78.972 1.00 52.19 248 GLU A O 1
ATOM 2009 N N . LYS A 1 252 ? 34.552 63.858 78.454 1.00 53.80 249 LYS A N 1
ATOM 2010 C CA . LYS A 1 252 ? 34.522 65.286 78.680 1.00 54.53 249 LYS A CA 1
ATOM 2011 C C . LYS A 1 252 ? 34.796 65.587 80.172 1.00 53.46 249 LYS A C 1
ATOM 2012 O O . LYS A 1 252 ? 35.576 66.486 80.487 1.00 53.56 249 LYS A O 1
ATOM 2018 N N . PHE A 1 253 ? 34.202 64.808 81.078 1.00 51.68 250 PHE A N 1
ATOM 2019 C CA . PHE A 1 253 ? 34.440 65.016 82.495 1.00 50.78 250 PHE A CA 1
ATOM 2020 C C . PHE A 1 253 ? 35.891 64.659 82.879 1.00 48.87 250 PHE A C 1
ATOM 2021 O O . PHE A 1 253 ? 36.547 65.341 83.683 1.00 48.23 250 PHE A O 1
ATOM 2029 N N . PHE A 1 254 ? 36.374 63.583 82.291 1.00 46.70 251 PHE A N 1
ATOM 2030 C CA . PHE A 1 254 ? 37.719 63.132 82.519 1.00 45.70 251 PHE A CA 1
ATOM 2031 C C . PHE A 1 254 ? 38.789 64.174 82.173 1.00 45.03 251 PHE A C 1
ATOM 2032 O O . PHE A 1 254 ? 39.664 64.471 82.972 1.00 44.52 251 PHE A O 1
ATOM 2040 N N . LYS A 1 255 ? 38.703 64.701 80.970 1.00 45.77 252 LYS A N 1
ATOM 2041 C CA . LYS A 1 255 ? 39.634 65.674 80.457 1.00 46.82 252 LYS A CA 1
ATOM 2042 C C . LYS A 1 255 ? 39.645 66.911 81.383 1.00 47.42 252 LYS A C 1
ATOM 2043 O O . LYS A 1 255 ? 40.699 67.531 81.620 1.00 48.07 252 LYS A O 1
ATOM 2049 N N . LYS A 1 256 ? 38.485 67.225 81.939 1.00 47.04 253 LYS A N 1
ATOM 2050 C CA . LYS A 1 256 ? 38.327 68.373 82.789 1.00 48.02 253 LYS A CA 1
ATOM 2051 C C . LYS A 1 256 ? 38.887 68.129 84.212 1.00 47.86 253 LYS A C 1
ATOM 2052 O O . LYS A 1 256 ? 39.501 69.025 84.849 1.00 48.61 253 LYS A O 1
ATOM 2058 N N . ALA A 1 257 ? 38.661 66.915 84.706 1.00 46.25 254 ALA A N 1
ATOM 2059 C CA . ALA A 1 257 ? 39.062 66.535 86.036 1.00 45.14 254 ALA A CA 1
ATOM 2060 C C . ALA A 1 257 ? 40.551 66.230 86.123 1.00 43.88 254 ALA A C 1
ATOM 2061 O O . ALA A 1 257 ? 41.153 66.390 87.190 1.00 43.74 254 ALA A O 1
ATOM 2063 N N . LEU A 1 258 ? 41.151 65.798 85.013 1.00 42.62 255 LEU A N 1
ATOM 2064 C CA . LEU A 1 258 ? 42.602 65.637 84.952 1.00 40.97 255 LEU A CA 1
ATOM 2065 C C . LEU A 1 258 ? 43.367 66.896 85.371 1.00 42.71 255 LEU A C 1
ATOM 2066 O O . LEU A 1 258 ? 44.516 66.812 85.845 1.00 43.25 255 LEU A O 1
ATOM 2071 N N . LYS A 1 259 ? 42.759 68.066 85.200 1.00 44.40 256 LYS A N 1
ATOM 2072 C CA . LYS A 1 259 ? 43.458 69.308 85.502 1.00 45.94 256 LYS A CA 1
ATOM 2073 C C . LYS A 1 259 ? 43.118 69.936 86.839 1.00 48.21 256 LYS A C 1
ATOM 2074 O O . LYS A 1 259 ? 43.741 70.923 87.220 1.00 50.28 256 LYS A O 1
ATOM 2080 N N . ASP A 1 260 ? 42.141 69.398 87.559 1.00 49.07 257 ASP A N 1
ATOM 2081 C CA . ASP A 1 260 ? 41.604 70.103 88.724 1.00 51.03 257 ASP A CA 1
ATOM 2082 C C . ASP A 1 260 ? 41.620 69.213 89.943 1.00 50.85 257 ASP A C 1
ATOM 2083 O O . ASP A 1 260 ? 40.821 68.281 90.023 1.00 51.17 257 ASP A O 1
ATOM 2088 N N . GLU A 1 261 ? 42.501 69.500 90.893 1.00 50.62 258 GLU A N 1
ATOM 2089 C CA . GLU A 1 261 ? 42.671 68.603 92.030 1.00 51.48 258 GLU A CA 1
ATOM 2090 C C . GLU A 1 261 ? 41.456 68.540 92.928 1.00 51.38 258 GLU A C 1
ATOM 2091 O O . GLU A 1 261 ? 41.047 67.480 93.365 1.00 50.79 258 GLU A O 1
ATOM 2097 N N . ASN A 1 262 ? 40.878 69.696 93.178 1.00 52.41 259 ASN A N 1
ATOM 2098 C CA . ASN A 1 262 ? 39.630 69.785 93.879 1.00 53.16 259 ASN A CA 1
ATOM 2099 C C . ASN A 1 262 ? 38.521 68.954 93.229 1.00 52.48 259 ASN A C 1
ATOM 2100 O O . ASN A 1 262 ? 37.667 68.460 93.934 1.00 53.91 259 ASN A O 1
ATOM 2105 N N . LEU A 1 263 ? 38.541 68.768 91.909 1.00 50.14 260 LEU A N 1
ATOM 2106 C CA . LEU A 1 263 ? 37.526 67.977 91.277 1.00 48.63 260 LEU A CA 1
ATOM 2107 C C . LEU A 1 263 ? 37.847 66.492 91.401 1.00 47.50 260 LEU A C 1
ATOM 2108 O O . LEU A 1 263 ? 36.957 65.673 91.634 1.00 48.00 260 LEU A O 1
ATOM 2113 N N . GLN A 1 264 ? 39.123 66.137 91.251 1.00 45.85 261 GLN A N 1
ATOM 2114 C CA . GLN A 1 264 ? 39.586 64.789 91.534 1.00 43.48 261 GLN A CA 1
ATOM 2115 C C . GLN A 1 264 ? 39.187 64.379 92.961 1.00 44.77 261 GLN A C 1
ATOM 2116 O O . GLN A 1 264 ? 38.600 63.303 93.169 1.00 44.64 261 GLN A O 1
ATOM 2122 N N . LYS A 1 265 ? 39.495 65.255 93.918 1.00 45.59 262 LYS A N 1
ATOM 2123 C CA . LYS A 1 265 ? 39.120 65.102 95.310 1.00 47.46 262 LYS A CA 1
ATOM 2124 C C . LYS A 1 265 ? 37.616 64.867 95.477 1.00 49.49 262 LYS A C 1
ATOM 2125 O O . LYS A 1 265 ? 37.212 63.985 96.231 1.00 49.00 262 LYS A O 1
ATOM 2131 N N . GLU A 1 266 ? 36.788 65.658 94.787 1.00 50.99 263 GLU A N 1
ATOM 2132 C CA . GLU A 1 266 ? 35.361 65.451 94.890 1.00 53.46 263 GLU A CA 1
ATOM 2133 C C . GLU A 1 266 ? 35.033 64.073 94.351 1.00 52.37 263 GLU A C 1
ATOM 2134 O O . GLU A 1 266 ? 34.225 63.366 94.913 1.00 53.24 263 GLU A O 1
ATOM 2140 N N . LEU A 1 267 ? 35.705 63.666 93.289 1.00 51.03 264 LEU A N 1
ATOM 2141 C CA . LEU A 1 267 ? 35.446 62.348 92.749 1.00 50.16 264 LEU A CA 1
ATOM 2142 C C . LEU A 1 267 ? 35.791 61.218 93.751 1.00 50.64 264 LEU A C 1
ATOM 2143 O O . LEU A 1 267 ? 35.021 60.271 93.899 1.00 51.89 264 LEU A O 1
ATOM 2148 N N . LEU A 1 268 ? 36.925 61.335 94.441 1.00 50.38 265 LEU A N 1
ATOM 2149 C CA . LEU A 1 268 ? 37.401 60.301 95.356 1.00 49.87 265 LEU A CA 1
ATOM 2150 C C . LEU A 1 268 ? 36.534 60.127 96.600 1.00 51.89 265 LEU A C 1
ATOM 2151 O O . LEU A 1 268 ? 36.341 59.001 97.068 1.00 52.54 265 LEU A O 1
ATOM 2156 N N . LEU A 1 269 ? 36.022 61.240 97.121 1.00 53.66 266 LEU A N 1
ATOM 2157 C CA . LEU A 1 269 ? 35.126 61.258 98.276 1.00 55.94 266 LEU A CA 1
ATOM 2158 C C . LEU A 1 269 ? 33.777 60.601 97.990 1.00 58.21 266 LEU A C 1
ATOM 2159 O O . LEU A 1 269 ? 33.113 60.164 98.922 1.00 59.70 266 LEU A O 1
ATOM 2164 N N . ASN A 1 270 ? 33.373 60.527 96.721 1.00 59.47 267 ASN A N 1
ATOM 2165 C CA . ASN A 1 270 ? 32.048 60.019 96.372 1.00 63.06 267 ASN A CA 1
ATOM 2166 C C . ASN A 1 270 ? 32.128 58.576 95.935 1.00 64.47 267 ASN A C 1
ATOM 2167 O O . ASN A 1 270 ? 31.107 57.949 95.676 1.00 65.52 267 ASN A O 1
ATOM 2172 N N . PHE A 1 271 ? 33.349 58.061 95.856 1.00 66.16 268 PHE A N 1
ATOM 2173 C CA . PHE A 1 271 ? 33.630 56.713 95.346 1.00 68.29 268 PHE A CA 1
ATOM 2174 C C . PHE A 1 271 ? 33.522 55.593 96.393 1.00 71.34 268 PHE A C 1
ATOM 2175 O O . PHE A 1 271 ? 34.447 55.353 97.226 1.00 71.31 268 PHE A O 1
ATOM 2183 N N . LYS A 1 272 ? 32.402 54.874 96.283 1.00 74.45 269 LYS A N 1
ATOM 2184 C CA . LYS A 1 272 ? 31.980 53.892 97.279 1.00 77.27 269 LYS A CA 1
ATOM 2185 C C . LYS A 1 272 ? 32.219 52.421 96.849 1.00 77.01 269 LYS A C 1
ATOM 2186 O O . LYS A 1 272 ? 31.537 51.490 97.349 1.00 78.79 269 LYS A O 1
ATOM 2192 N N . GLY A 1 273 ? 33.197 52.207 95.963 1.00 74.83 270 GLY A N 1
ATOM 2193 C CA . GLY A 1 273 ? 33.524 50.851 95.514 1.00 73.58 270 GLY A CA 1
ATOM 2194 C C . GLY A 1 273 ? 34.923 50.324 95.820 1.00 71.91 270 GLY A C 1
ATOM 2195 O O . GLY A 1 273 ? 35.836 51.061 96.260 1.00 71.75 270 GLY A O 1
ATOM 2196 N N . LYS A 1 274 ? 35.060 49.012 95.627 1.00 70.68 271 LYS A N 1
ATOM 2197 C CA . LYS A 1 274 ? 36.342 48.398 95.297 1.00 67.49 271 LYS A CA 1
ATOM 2198 C C . LYS A 1 274 ? 36.462 48.791 93.818 1.00 63.89 271 LYS A C 1
ATOM 2199 O O . LYS A 1 274 ? 35.460 48.776 93.086 1.00 64.43 271 LYS A O 1
ATOM 2205 N N . GLY A 1 275 ? 37.641 49.207 93.387 1.00 59.28 272 GLY A N 1
ATOM 2206 C CA . GLY A 1 275 ? 37.833 49.561 91.989 1.00 54.18 272 GLY A CA 1
ATOM 2207 C C . GLY A 1 275 ? 38.452 48.395 91.258 1.00 51.25 272 GLY A C 1
ATOM 2208 O O . GLY A 1 275 ? 38.744 47.364 91.854 1.00 51.39 272 GLY A O 1
ATOM 2209 N N . VAL A 1 276 ? 38.684 48.571 89.969 1.00 48.45 273 VAL A N 1
ATOM 2210 C CA . VAL A 1 276 ? 39.209 47.513 89.110 1.00 45.97 273 VAL A CA 1
ATOM 2211 C C . VAL A 1 276 ? 40.722 47.339 89.218 1.00 43.77 273 VAL A C 1
ATOM 2212 O O . VAL A 1 276 ? 41.248 46.250 88.980 1.00 43.73 273 VAL A O 1
ATOM 2216 N N . TYR A 1 277 ? 41.419 48.397 89.593 1.00 40.98 274 TYR A N 1
ATOM 2217 C CA . TYR A 1 277 ? 42.866 48.301 89.786 1.00 39.15 274 TYR A CA 1
ATOM 2218 C C . TYR A 1 277 ? 43.223 48.159 91.255 1.00 38.57 274 TYR A C 1
ATOM 2219 O O . TYR A 1 277 ? 42.659 48.855 92.097 1.00 39.11 274 TYR A O 1
ATOM 2228 N N . LEU A 1 278 ? 44.166 47.278 91.559 1.00 37.56 275 LEU A N 1
ATOM 2229 C CA . LEU A 1 278 ? 44.659 47.144 92.931 1.00 37.78 275 LEU A CA 1
ATOM 2230 C C . LEU A 1 278 ? 45.209 48.482 93.396 1.00 37.14 275 LEU A C 1
ATOM 2231 O O . LEU A 1 278 ? 45.760 49.218 92.604 1.00 37.69 275 LEU A O 1
ATOM 2236 N N . PRO A 1 279 ? 45.025 48.833 94.667 1.00 37.84 276 PRO A N 1
ATOM 2237 C CA . PRO A 1 279 ? 45.410 50.209 94.980 1.00 37.86 276 PRO A CA 1
ATOM 2238 C C . PRO A 1 279 ? 46.937 50.465 95.058 1.00 37.63 276 PRO A C 1
ATOM 2239 O O . PRO A 1 279 ? 47.377 51.613 94.983 1.00 37.67 276 PRO A O 1
ATOM 2243 N N . TYR A 1 280 ? 47.748 49.442 95.215 1.00 37.01 277 TYR A N 1
ATOM 2244 C CA . TYR A 1 280 ? 49.130 49.737 95.453 1.00 37.43 277 TYR A CA 1
ATOM 2245 C C . TYR A 1 280 ? 49.920 48.898 94.522 1.00 37.58 277 TYR A C 1
ATOM 2246 O O . TYR A 1 280 ? 49.539 47.771 94.233 1.00 38.56 277 TYR A O 1
ATOM 2255 N N . PRO A 1 281 ? 51.023 49.447 94.020 1.00 37.50 278 PRO A N 1
ATOM 2256 C CA . PRO A 1 281 ? 51.882 48.712 93.131 1.00 37.29 278 PRO A CA 1
ATOM 2257 C C . PRO A 1 281 ? 52.341 47.402 93.736 1.00 38.29 278 PRO A C 1
ATOM 2258 O O . PRO A 1 281 ? 52.598 47.302 94.920 1.00 39.42 278 PRO A O 1
ATOM 2262 N N . LEU A 1 282 ? 52.476 46.408 92.883 1.00 39.18 279 LEU A N 1
ATOM 2263 C CA . LEU A 1 282 ? 53.032 45.110 93.247 1.00 39.60 279 LEU A CA 1
ATOM 2264 C C . LEU A 1 282 ? 54.544 45.065 93.268 1.00 39.89 279 LEU A C 1
ATOM 2265 O O . LEU A 1 282 ? 55.207 45.646 92.439 1.00 39.53 279 LEU A O 1
ATOM 2270 N N . VAL A 1 283 ? 55.092 44.348 94.221 1.00 41.98 280 VAL A N 1
ATOM 2271 C CA . VAL A 1 283 ? 56.512 44.049 94.215 1.00 42.77 280 VAL A CA 1
ATOM 2272 C C . VAL A 1 283 ? 56.724 42.978 93.167 1.00 43.49 280 VAL A C 1
ATOM 2273 O O . VAL A 1 283 ? 56.027 41.978 93.147 1.00 43.91 280 VAL A O 1
ATOM 2277 N N . ALA A 1 284 ? 57.685 43.199 92.288 1.00 44.42 281 ALA A N 1
ATOM 2278 C CA . ALA A 1 284 ? 57.972 42.256 91.231 1.00 45.34 281 ALA A CA 1
ATOM 2279 C C . ALA A 1 284 ? 58.488 40.928 91.763 1.00 47.54 281 ALA A C 1
ATOM 2280 O O . ALA A 1 284 ? 58.234 39.922 91.141 1.00 49.28 281 ALA A O 1
ATOM 2282 N N . ASP A 1 285 ? 59.177 40.897 92.902 1.00 48.74 282 ASP A N 1
ATOM 2283 C CA . ASP A 1 285 ? 59.680 39.613 93.455 1.00 51.35 282 ASP A CA 1
ATOM 2284 C C . ASP A 1 285 ? 58.586 38.556 93.621 1.00 51.97 282 ASP A C 1
ATOM 2285 O O . ASP A 1 285 ? 58.864 37.361 93.451 1.00 53.40 282 ASP A O 1
ATOM 2290 N N . THR A 1 286 ? 57.381 39.008 94.006 1.00 51.12 283 THR A N 1
ATOM 2291 C CA . THR A 1 286 ? 56.232 38.145 94.314 1.00 51.76 283 THR A CA 1
ATOM 2292 C C . THR A 1 286 ? 55.301 38.015 93.104 1.00 50.02 283 THR A C 1
ATOM 2293 O O . THR A 1 286 ? 54.517 37.073 93.029 1.00 51.09 283 THR A O 1
ATOM 2297 N N . ALA A 1 287 ? 55.369 38.960 92.164 1.00 46.76 284 ALA A N 1
ATOM 2298 C CA . ALA A 1 287 ? 54.319 39.075 91.162 1.00 44.48 284 ALA A CA 1
ATOM 2299 C C . ALA A 1 287 ? 54.157 37.913 90.171 1.00 43.82 284 ALA A C 1
ATOM 2300 O O . ALA A 1 287 ? 53.056 37.696 89.646 1.00 43.24 284 ALA A 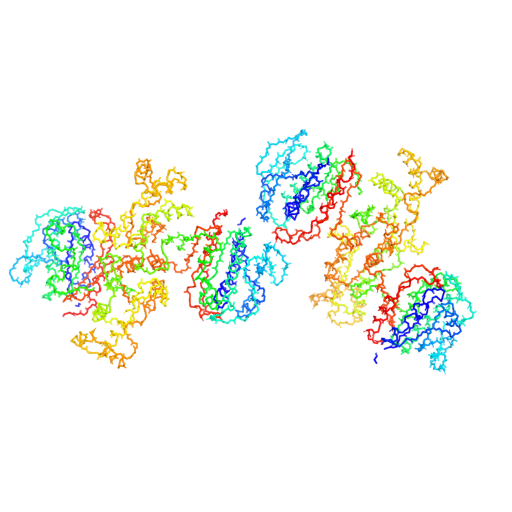O 1
ATOM 2302 N N . PHE A 1 288 ? 55.233 37.181 89.915 1.00 43.60 285 PHE A N 1
ATOM 2303 C CA . PHE A 1 288 ? 55.210 36.161 88.884 1.00 42.65 285 PHE A CA 1
ATOM 2304 C C . PHE A 1 288 ? 55.445 34.803 89.462 1.00 44.18 285 PHE A C 1
ATOM 2305 O O . PHE A 1 288 ? 55.722 33.861 88.741 1.00 45.31 285 PHE A O 1
ATOM 2313 N N . THR A 1 289 ? 55.350 34.693 90.769 1.00 45.30 286 THR A N 1
ATOM 2314 C CA . THR A 1 289 ? 55.308 33.381 91.401 1.00 47.40 286 THR A CA 1
ATOM 2315 C C . THR A 1 289 ? 53.906 32.800 91.247 1.00 48.85 286 THR A C 1
ATOM 2316 O O . THR A 1 289 ? 52.959 33.501 90.837 1.00 47.38 286 THR A O 1
ATOM 2320 N N . LYS A 1 290 ? 53.753 31.528 91.588 1.00 52.18 287 LYS A N 1
ATOM 2321 C CA . LYS A 1 290 ? 52.443 30.884 91.462 1.00 54.51 287 LYS A CA 1
ATOM 2322 C C . LYS A 1 290 ? 51.436 31.627 92.364 1.00 54.35 287 LYS A C 1
ATOM 2323 O O . LYS A 1 290 ? 50.331 31.973 91.911 1.00 53.66 287 LYS A O 1
ATOM 2329 N N . THR A 1 291 ? 51.818 31.906 93.613 1.00 54.83 288 THR A N 1
ATOM 2330 C CA . THR A 1 291 ? 50.865 32.516 94.522 1.00 55.53 288 THR A CA 1
ATOM 2331 C C . THR A 1 291 ? 50.592 33.959 94.119 1.00 53.03 288 THR A C 1
ATOM 2332 O O . THR A 1 291 ? 49.469 34.453 94.283 1.00 53.09 288 THR A O 1
ATOM 2336 N N . GLY A 1 292 ? 51.596 34.628 93.562 1.00 51.34 289 GLY A N 1
ATOM 2337 C CA . GLY A 1 292 ? 51.387 35.978 93.025 1.00 48.04 289 GLY A CA 1
ATOM 2338 C C . GLY A 1 292 ? 50.382 35.985 91.890 1.00 47.06 289 GLY A C 1
ATOM 2339 O O . GLY A 1 292 ? 49.447 36.775 91.890 1.00 45.81 289 GLY A O 1
ATOM 2340 N N . LEU A 1 293 ? 50.575 35.086 90.924 1.00 47.60 290 LEU A N 1
ATOM 2341 C CA . LEU A 1 293 ? 49.714 34.982 89.744 1.00 47.44 290 LEU A CA 1
ATOM 2342 C C . LEU A 1 293 ? 48.259 34.678 90.079 1.00 49.30 290 LEU A C 1
ATOM 2343 O O . LEU A 1 293 ? 47.333 35.183 89.423 1.00 48.57 290 LEU A O 1
ATOM 2348 N N . LYS A 1 294 ? 48.066 33.871 91.120 1.00 51.86 291 LYS A N 1
ATOM 2349 C CA . LYS A 1 294 ? 46.730 33.604 91.636 1.00 54.20 291 LYS A CA 1
ATOM 2350 C C . LYS A 1 294 ? 46.093 34.839 92.266 1.00 53.32 291 LYS A C 1
ATOM 2351 O O . LYS A 1 294 ? 44.885 35.006 92.158 1.00 53.16 291 LYS A O 1
ATOM 2357 N N . ASN A 1 295 ? 46.889 35.685 92.927 1.00 53.34 292 ASN A N 1
ATOM 2358 C CA . ASN A 1 295 ? 46.372 36.963 93.456 1.00 53.27 292 ASN A CA 1
ATOM 2359 C C . ASN A 1 295 ? 46.006 37.915 92.330 1.00 50.59 292 ASN A C 1
ATOM 2360 O O . ASN A 1 295 ? 44.917 38.485 92.337 1.00 50.48 292 ASN A O 1
ATOM 2365 N N . CYS A 1 296 ? 46.894 38.057 91.352 1.00 48.40 293 CYS A N 1
ATOM 2366 C CA . CYS A 1 296 ? 46.637 38.942 90.240 1.00 46.24 293 CYS A CA 1
ATOM 2367 C C . CYS A 1 296 ? 47.362 38.461 89.028 1.00 45.36 293 CYS A C 1
ATOM 2368 O O . CYS A 1 296 ? 48.557 38.253 89.092 1.00 46.77 293 CYS A O 1
ATOM 2371 N N . ASN A 1 297 ? 46.671 38.298 87.916 1.00 44.17 294 ASN A N 1
ATOM 2372 C CA . ASN A 1 297 ? 47.344 37.865 86.699 1.00 43.42 294 ASN A CA 1
ATOM 2373 C C . ASN A 1 297 ? 47.022 38.730 85.481 1.00 41.55 294 ASN A C 1
ATOM 2374 O O . ASN A 1 297 ? 47.118 38.285 84.322 1.00 41.28 294 ASN A O 1
ATOM 2379 N N . ARG A 1 298 ? 46.635 39.968 85.767 1.00 40.26 295 ARG A N 1
ATOM 2380 C CA . ARG A 1 298 ? 46.448 40.984 84.749 1.00 39.29 295 ARG A CA 1
ATOM 2381 C C . ARG A 1 298 ? 47.255 42.178 85.219 1.00 38.27 295 ARG A C 1
ATOM 2382 O O . ARG A 1 298 ? 46.850 42.888 86.132 1.00 39.73 295 ARG A O 1
ATOM 2390 N N . LEU A 1 299 ? 48.416 42.365 84.625 1.00 36.49 296 LEU A N 1
ATOM 2391 C CA . LEU A 1 299 ? 49.377 43.308 85.134 1.00 35.29 296 LEU A CA 1
ATOM 2392 C C . LEU A 1 299 ? 49.607 44.450 84.151 1.00 35.26 296 LEU A C 1
ATOM 2393 O O . LEU A 1 299 ? 49.364 44.301 82.918 1.00 34.93 296 LEU A O 1
ATOM 2398 N N . VAL A 1 300 ? 50.074 45.585 84.689 1.00 34.29 297 VAL A N 1
ATOM 2399 C CA . VAL A 1 300 ? 50.545 46.694 83.879 1.00 32.75 297 VAL A CA 1
ATOM 2400 C C . VAL A 1 300 ? 51.978 46.984 84.245 1.00 32.84 297 VAL A C 1
ATOM 2401 O O . VAL A 1 300 ? 52.318 47.184 85.404 1.00 34.46 297 VAL A O 1
ATOM 2405 N N . ALA A 1 301 ? 52.857 47.000 83.269 1.00 32.21 298 ALA A N 1
ATOM 2406 C CA . ALA A 1 301 ? 54.276 47.199 83.557 1.00 31.51 298 ALA A CA 1
ATOM 2407 C C . ALA A 1 301 ? 54.702 48.544 83.020 1.00 31.39 298 ALA A C 1
ATOM 2408 O O . ALA A 1 301 ? 54.324 48.893 81.884 1.00 31.61 298 ALA A O 1
ATOM 2418 N N . TYR A 1 303 ? 57.585 49.293 82.032 1.00 31.27 300 TYR A N 1
ATOM 2419 C CA . TYR A 1 303 ? 58.609 49.188 81.000 1.00 31.23 300 TYR A CA 1
ATOM 2420 C C . TYR A 1 303 ? 58.842 47.804 80.364 1.00 32.24 300 TYR A C 1
ATOM 2421 O O . TYR A 1 303 ? 58.487 46.747 80.934 1.00 32.66 300 TYR A O 1
ATOM 2430 N N . HIS A 1 304 ? 59.479 47.816 79.193 1.00 31.33 301 HIS A N 1
ATOM 2431 C CA . HIS A 1 304 ? 59.480 46.679 78.312 1.00 30.80 301 HIS A CA 1
ATOM 2432 C C . HIS A 1 304 ? 59.959 45.402 78.992 1.00 32.17 301 HIS A C 1
ATOM 2433 O O . HIS A 1 304 ? 59.218 44.427 79.072 1.00 31.67 301 HIS A O 1
ATOM 2440 N N . ASP A 1 305 ? 61.187 45.401 79.496 1.00 33.68 302 ASP A N 1
ATOM 2441 C CA . ASP A 1 305 ? 61.748 44.185 80.056 1.00 35.94 302 ASP A CA 1
ATOM 2442 C C . ASP A 1 305 ? 61.077 43.607 81.320 1.00 36.67 302 ASP A C 1
ATOM 2443 O O . ASP A 1 305 ? 61.044 42.395 81.516 1.00 37.63 302 ASP A O 1
ATOM 2448 N N . LEU A 1 306 ? 60.513 44.455 82.164 1.00 37.01 303 LEU A N 1
ATOM 2449 C CA . LEU A 1 306 ? 59.801 43.938 83.313 1.00 38.11 303 LEU A CA 1
ATOM 2450 C C . LEU A 1 306 ? 58.748 42.976 82.829 1.00 38.58 303 LEU A C 1
ATOM 2451 O O . LEU A 1 306 ? 58.474 42.011 83.511 1.00 40.25 303 LEU A O 1
ATOM 2456 N N . ALA A 1 307 ? 58.170 43.221 81.655 1.00 37.51 304 ALA A N 1
ATOM 2457 C CA . ALA A 1 307 ? 57.174 42.323 81.133 1.00 38.25 304 ALA A CA 1
ATOM 2458 C C . ALA A 1 307 ? 57.814 41.143 80.417 1.00 40.03 304 ALA A C 1
ATOM 2459 O O . ALA A 1 307 ? 57.561 39.976 80.774 1.00 40.74 304 ALA A O 1
ATOM 2461 N N . LEU A 1 308 ? 58.654 41.441 79.421 1.00 40.15 305 LEU A N 1
ATOM 2462 C CA . LEU A 1 308 ? 59.283 40.387 78.625 1.00 40.33 305 LEU A CA 1
ATOM 2463 C C . LEU A 1 308 ? 60.055 39.339 79.437 1.00 41.73 305 LEU A C 1
ATOM 2464 O O . LEU A 1 308 ? 59.979 38.154 79.114 1.00 42.94 305 LEU A O 1
ATOM 2469 N N . ALA A 1 309 ? 60.814 39.731 80.450 1.00 41.53 306 ALA A N 1
ATOM 2470 C CA . ALA A 1 309 ? 61.734 38.727 80.993 1.00 44.04 306 ALA A CA 1
ATOM 2471 C C . ALA A 1 309 ? 60.983 37.568 81.671 1.00 44.52 306 ALA A C 1
ATOM 2472 O O . ALA A 1 309 ? 61.157 36.430 81.287 1.00 45.59 306 ALA A O 1
ATOM 2474 N N . PRO A 1 310 ? 60.119 37.871 82.645 1.00 44.13 307 PRO A N 1
ATOM 2475 C CA . PRO A 1 310 ? 59.328 36.868 83.334 1.00 44.93 307 PRO A CA 1
ATOM 2476 C C . PRO A 1 310 ? 58.322 36.180 82.438 1.00 45.35 307 PRO A C 1
ATOM 2477 O O . PRO A 1 310 ? 58.065 34.975 82.614 1.00 46.12 307 PRO A O 1
ATOM 2481 N N . LEU A 1 311 ? 57.741 36.944 81.507 1.00 44.16 308 LEU A N 1
ATOM 2482 C CA . LEU A 1 311 ? 56.737 36.423 80.596 1.00 44.20 308 LEU A CA 1
ATOM 2483 C C . LEU A 1 311 ? 57.287 35.345 79.683 1.00 45.47 308 LEU A C 1
ATOM 2484 O O . LEU A 1 311 ? 56.688 34.286 79.560 1.00 46.29 308 LEU A O 1
ATOM 2489 N N . LYS A 1 312 ? 58.445 35.585 79.073 1.00 45.90 309 LYS A N 1
ATOM 2490 C CA . LYS A 1 312 ? 59.025 34.586 78.176 1.00 46.47 309 LYS A CA 1
ATOM 2491 C C . LYS A 1 312 ? 59.669 33.488 78.971 1.00 47.91 309 LYS A C 1
ATOM 2492 O O . LYS A 1 312 ? 60.007 32.457 78.423 1.00 50.36 309 LYS A O 1
ATOM 2498 N N . ALA A 1 313 ? 59.867 33.678 80.261 1.00 47.27 310 ALA A N 1
ATOM 2499 C CA . ALA A 1 313 ? 60.471 32.612 81.011 1.00 48.42 310 ALA A CA 1
ATOM 2500 C C . ALA A 1 313 ? 59.399 31.568 81.314 1.00 49.35 310 ALA A C 1
ATOM 2501 O O . ALA A 1 313 ? 59.682 30.373 81.430 1.00 51.47 310 ALA A O 1
ATOM 2503 N N . LEU A 1 314 ? 58.160 32.018 81.409 1.00 48.60 311 LEU A N 1
ATOM 2504 C CA . LEU A 1 314 ? 57.055 31.114 81.664 1.00 49.65 311 LEU A CA 1
ATOM 2505 C C . LEU A 1 314 ? 56.357 30.611 80.391 1.00 50.29 311 LEU A C 1
ATOM 2506 O O . LEU A 1 314 ? 56.071 29.437 80.269 1.00 51.28 311 LEU A O 1
ATOM 2511 N N . TYR A 1 315 ? 56.106 31.502 79.440 1.00 50.31 312 TYR A N 1
ATOM 2512 C CA . TYR A 1 315 ? 55.235 31.202 78.299 1.00 51.68 312 TYR A CA 1
ATOM 2513 C C . TYR A 1 315 ? 55.876 31.509 76.952 1.00 52.69 312 TYR A C 1
ATOM 2514 O O . TYR A 1 315 ? 55.339 32.240 76.144 1.00 50.87 312 TYR A O 1
ATOM 2523 N N . PHE A 1 316 ? 57.031 30.913 76.726 1.00 56.72 313 PHE A N 1
ATOM 2524 C CA . PHE A 1 316 ? 57.804 31.068 75.497 1.00 60.08 313 PHE A CA 1
ATOM 2525 C C . PHE A 1 316 ? 56.998 30.747 74.251 1.00 60.30 313 PHE A C 1
ATOM 2526 O O . PHE A 1 316 ? 57.201 31.331 73.193 1.00 60.54 313 PHE A O 1
ATOM 2534 N N . ASP A 1 317 ? 56.103 29.789 74.389 1.00 61.78 314 ASP A N 1
ATOM 2535 C CA . ASP A 1 317 ? 55.434 29.195 73.272 1.00 62.16 314 ASP A CA 1
ATOM 2536 C C . ASP A 1 317 ? 54.156 29.860 72.889 1.00 60.18 314 ASP A C 1
ATOM 2537 O O . ASP A 1 317 ? 53.915 30.073 71.708 1.00 60.39 314 ASP A O 1
ATOM 2542 N N . LYS A 1 318 ? 53.332 30.157 73.887 1.00 58.68 315 LYS A N 1
ATOM 2543 C CA . LYS A 1 318 ? 51.940 30.491 73.657 1.00 57.43 315 LYS A CA 1
ATOM 2544 C C . LYS A 1 318 ? 51.660 32.006 73.770 1.00 54.47 315 LYS A C 1
ATOM 2545 O O . LYS A 1 318 ? 50.513 32.486 73.703 1.00 53.58 315 LYS A O 1
ATOM 2551 N N . SER A 1 319 ? 52.744 32.748 73.895 1.00 52.17 316 SER A N 1
ATOM 2552 C CA . SER A 1 319 ? 52.696 34.141 74.211 1.00 49.73 316 SER A CA 1
ATOM 2553 C C . SER A 1 319 ? 52.347 34.968 72.962 1.00 47.61 316 SER A C 1
ATOM 2554 O O . SER A 1 319 ? 53.056 34.919 71.961 1.00 46.78 316 SER A O 1
ATOM 2557 N N . ILE A 1 320 ? 51.253 35.729 73.028 1.00 45.58 317 ILE A N 1
ATOM 2558 C CA . ILE A 1 320 ? 50.804 36.513 71.883 1.00 43.97 317 ILE A CA 1
ATOM 2559 C C . ILE A 1 320 ? 50.997 38.000 72.087 1.00 42.52 317 ILE A C 1
ATOM 2560 O O . ILE A 1 320 ? 51.320 38.420 73.192 1.00 43.28 317 ILE A O 1
ATOM 2565 N N . ASN A 1 321 ? 50.897 38.793 71.022 1.00 41.42 318 ASN A N 1
ATOM 2566 C CA . ASN A 1 321 ? 50.921 40.278 71.141 1.00 40.12 318 ASN A CA 1
ATOM 2567 C C . ASN A 1 321 ? 49.589 40.818 70.644 1.00 39.28 318 ASN A C 1
ATOM 2568 O O . ASN A 1 321 ? 49.116 40.426 69.569 1.00 39.46 318 ASN A O 1
ATOM 2573 N N . VAL A 1 322 ? 48.983 41.716 71.419 1.00 37.39 319 VAL A N 1
ATOM 2574 C CA . VAL A 1 322 ? 47.621 42.131 71.183 1.00 34.98 319 VAL A CA 1
ATOM 2575 C C . VAL A 1 322 ? 47.656 43.652 71.128 1.00 34.32 319 VAL A C 1
ATOM 2576 O O . VAL A 1 322 ? 48.125 44.299 72.058 1.00 34.76 319 VAL A O 1
ATOM 2580 N N . SER A 1 323 ? 47.244 44.237 70.010 1.00 33.46 320 SER A N 1
ATOM 2581 C CA . SER A 1 323 ? 47.237 45.696 69.900 1.00 32.28 320 SER A CA 1
ATOM 2582 C C . SER A 1 323 ? 45.885 46.206 70.308 1.00 32.35 320 SER A C 1
ATOM 2583 O O . SER A 1 323 ? 44.870 45.985 69.601 1.00 33.30 320 SER A O 1
ATOM 2586 N N . LEU A 1 324 ? 45.822 46.842 71.458 1.00 30.99 321 LEU A N 1
ATOM 2587 C CA . LEU A 1 324 ? 44.550 47.346 71.877 1.00 31.88 321 LEU A CA 1
ATOM 2588 C C . LEU A 1 324 ? 44.387 48.793 71.430 1.00 32.08 321 LEU A C 1
ATOM 2589 O O . LEU A 1 324 ? 45.345 49.419 70.956 1.00 31.64 321 LEU A O 1
ATOM 2594 N N . ASN A 1 325 ? 43.170 49.306 71.578 1.00 32.42 322 ASN A N 1
ATOM 2595 C CA . ASN A 1 325 ? 42.913 50.709 71.360 1.00 34.21 322 ASN A CA 1
ATOM 2596 C C . ASN A 1 325 ? 42.861 51.126 69.884 1.00 34.27 322 ASN A C 1
ATOM 2597 O O . ASN A 1 325 ? 42.954 52.304 69.584 1.00 34.86 322 ASN A O 1
ATOM 2602 N N . LEU A 1 326 ? 42.710 50.180 68.959 1.00 34.38 323 LEU A N 1
ATOM 2603 C CA . LEU A 1 326 ? 42.528 50.567 67.556 1.00 34.30 323 LEU A CA 1
ATOM 2604 C C . LEU A 1 326 ? 41.110 50.232 67.155 1.00 35.87 323 LEU A C 1
ATOM 2605 O O . LEU A 1 326 ? 40.419 49.522 67.898 1.00 36.92 323 LEU A O 1
ATOM 2610 N N . PRO A 1 327 ? 40.660 50.734 65.982 1.00 36.22 324 PRO A N 1
ATOM 2611 C CA . PRO A 1 327 ? 39.349 50.417 65.406 1.00 36.19 324 PRO A CA 1
ATOM 2612 C C . PRO A 1 327 ? 39.267 48.971 64.884 1.00 35.77 324 PRO A C 1
ATOM 2613 O O . PRO A 1 327 ? 38.179 48.527 64.513 1.00 36.98 324 PRO A O 1
ATOM 2617 N N . ILE A 1 328 ? 40.384 48.253 64.812 1.00 33.68 325 ILE A N 1
ATOM 2618 C CA . ILE A 1 328 ? 40.313 46.830 64.490 1.00 32.36 325 ILE A CA 1
ATOM 2619 C C . ILE A 1 328 ? 40.898 46.052 65.622 1.00 31.78 325 ILE A C 1
ATOM 2620 O O . ILE A 1 328 ? 41.680 46.578 66.384 1.00 31.39 325 ILE A O 1
ATOM 2625 N N . ILE A 1 329 ? 40.477 44.803 65.744 1.00 32.09 326 ILE A N 1
ATOM 2626 C CA . ILE A 1 329 ? 41.167 43.816 66.529 1.00 31.21 326 ILE A CA 1
ATOM 2627 C C . ILE A 1 329 ? 42.336 43.399 65.714 1.00 32.14 326 ILE A C 1
ATOM 2628 O O . ILE A 1 329 ? 42.152 42.970 64.566 1.00 33.70 326 ILE A O 1
ATOM 2633 N N . ARG A 1 330 ? 43.531 43.534 66.287 1.00 32.23 327 ARG A N 1
ATOM 2634 C CA . ARG A 1 330 ? 44.776 43.089 65.668 1.00 33.16 327 ARG A CA 1
ATOM 2635 C C . ARG A 1 330 ? 45.608 42.259 66.630 1.00 35.14 327 ARG A C 1
ATOM 2636 O O . ARG A 1 330 ? 45.830 42.681 67.775 1.00 35.52 327 ARG A O 1
ATOM 2644 N N . VAL A 1 331 ? 46.065 41.083 66.189 1.00 37.28 328 VAL A N 1
ATOM 2645 C CA . VAL A 1 331 ? 46.957 40.260 67.012 1.00 38.87 328 VAL A CA 1
ATOM 2646 C C . VAL A 1 331 ? 48.235 39.960 66.250 1.00 40.92 328 VAL A C 1
ATOM 2647 O O . VAL A 1 331 ? 48.321 40.243 65.066 1.00 41.61 328 VAL A O 1
ATOM 2651 N N . SER A 1 332 ? 49.220 39.384 66.947 1.00 43.15 329 SER A N 1
ATOM 2652 C CA . SER A 1 332 ? 50.522 39.094 66.394 1.00 45.40 329 SER A CA 1
ATOM 2653 C C . SER A 1 332 ? 51.286 38.022 67.177 1.00 48.42 329 SER A C 1
ATOM 2654 O O . SER A 1 332 ? 50.839 37.558 68.240 1.00 48.75 329 SER A O 1
ATOM 2657 N N . VAL A 1 333 ? 52.434 37.605 66.647 1.00 51.42 330 VAL A N 1
ATOM 2658 C CA . VAL A 1 333 ? 53.325 36.715 67.384 1.00 55.13 330 VAL A CA 1
ATOM 2659 C C . VAL A 1 333 ? 54.755 37.226 67.220 1.00 58.30 330 VAL A C 1
ATOM 2660 O O . VAL A 1 333 ? 55.035 38.024 66.321 1.00 58.60 330 VAL A O 1
ATOM 2664 N N . ASP A 1 334 ? 55.661 36.768 68.080 1.00 62.49 331 ASP A N 1
ATOM 2665 C CA . ASP A 1 334 ? 57.058 37.203 68.014 1.00 65.97 331 ASP A CA 1
ATOM 2666 C C . ASP A 1 334 ? 57.833 36.271 67.144 1.00 69.08 331 ASP A C 1
ATOM 2667 O O . ASP A 1 334 ? 57.715 35.060 67.278 1.00 70.06 331 ASP A O 1
ATOM 2672 N N . HIS A 1 335 ? 58.644 36.850 66.260 1.00 72.62 332 HIS A N 1
ATOM 2673 C CA . HIS A 1 335 ? 59.514 36.085 65.367 1.00 76.67 332 HIS A CA 1
ATOM 2674 C C . HIS A 1 335 ? 59.924 34.781 66.101 1.00 78.66 332 HIS A C 1
ATOM 2675 O O . HIS A 1 335 ? 59.467 33.712 65.703 1.00 79.96 332 HIS A O 1
ATOM 2682 N N . GLY A 1 336 ? 60.705 34.878 67.187 1.00 79.74 333 GLY A N 1
ATOM 2683 C CA . GLY A 1 336 ? 60.964 33.733 68.097 1.00 82.46 333 GLY A CA 1
ATOM 2684 C C . GLY A 1 336 ? 62.222 32.884 67.831 1.00 85.53 333 GLY A C 1
ATOM 2685 O O . GLY A 1 336 ? 62.939 32.444 68.765 1.00 86.40 333 GLY A O 1
ATOM 2686 N N . THR A 1 337 ? 62.469 32.652 66.538 1.00 86.66 334 THR A N 1
ATOM 2687 C CA . THR A 1 337 ? 63.657 31.963 66.020 1.00 88.16 334 THR A CA 1
ATOM 2688 C C . THR A 1 337 ? 64.589 33.020 65.307 1.00 88.25 334 THR A C 1
ATOM 2689 O O . THR A 1 337 ? 64.324 34.240 65.400 1.00 87.10 334 THR A O 1
ATOM 2693 N N . ALA A 1 338 ? 65.674 32.588 64.647 1.00 89.44 335 ALA A N 1
ATOM 2694 C CA . ALA A 1 338 ? 66.471 33.497 63.776 1.00 89.14 335 ALA A CA 1
ATOM 2695 C C . ALA A 1 338 ? 65.905 33.661 62.334 1.00 88.48 335 ALA A C 1
ATOM 2696 O O . ALA A 1 338 ? 65.706 32.683 61.582 1.00 89.35 335 ALA A O 1
ATOM 2698 N N . PHE A 1 339 ? 65.627 34.917 61.981 1.00 86.74 336 PHE A N 1
ATOM 2699 C CA . PHE A 1 339 ? 65.081 35.293 60.675 1.00 85.28 336 PHE A CA 1
ATOM 2700 C C . PHE A 1 339 ? 65.761 34.502 59.565 1.00 86.11 336 PHE A C 1
ATOM 2701 O O . PHE A 1 339 ? 65.115 33.734 58.858 1.00 86.40 336 PHE A O 1
ATOM 2709 N N . ASP A 1 340 ? 67.080 34.683 59.483 1.00 86.75 337 ASP A N 1
ATOM 2710 C CA . ASP A 1 340 ? 68.009 34.012 58.549 1.00 88.06 337 ASP A CA 1
ATOM 2711 C C . ASP A 1 340 ? 67.961 32.469 58.466 1.00 88.19 337 ASP A C 1
ATOM 2712 O O . ASP A 1 340 ? 68.544 31.893 57.542 1.00 89.75 337 ASP A O 1
ATOM 2717 N N . LYS A 1 341 ? 67.258 31.823 59.405 1.00 86.22 338 LYS A N 1
ATOM 2718 C CA . LYS A 1 341 ? 67.230 30.353 59.531 1.00 86.27 338 LYS A CA 1
ATOM 2719 C C . LYS A 1 341 ? 65.881 29.729 59.097 1.00 84.66 338 LYS A C 1
ATOM 2720 O O . LYS A 1 341 ? 65.155 29.117 59.912 1.00 84.58 338 LYS A O 1
ATOM 2726 N N . ALA A 1 342 ? 65.575 29.855 57.806 1.00 82.92 339 ALA A N 1
ATOM 2727 C CA . ALA A 1 342 ? 64.235 29.571 57.275 1.00 80.25 339 ALA A CA 1
ATOM 2728 C C . ALA A 1 342 ? 64.240 28.814 55.939 1.00 80.08 339 ALA A C 1
ATOM 2729 O O . ALA A 1 342 ? 65.176 28.954 55.158 1.00 80.67 339 ALA A O 1
ATOM 2731 N N . TYR A 1 343 ? 63.156 28.067 55.684 1.00 78.21 340 TYR A N 1
ATOM 2732 C CA . TYR A 1 343 ? 63.001 27.148 54.535 1.00 77.92 340 TYR A CA 1
ATOM 2733 C C . TYR A 1 343 ? 63.994 25.995 54.578 1.00 80.48 340 TYR A C 1
ATOM 2734 O O . TYR A 1 343 ? 64.342 25.439 53.536 1.00 81.75 340 TYR A O 1
ATOM 2743 N N . LYS A 1 344 ? 64.440 25.641 55.785 1.00 80.99 341 LYS A N 1
ATOM 2744 C CA . LYS A 1 344 ? 65.457 24.607 55.975 1.00 83.17 341 LYS A CA 1
ATOM 2745 C C . LYS A 1 344 ? 64.907 23.391 56.730 1.00 83.67 341 LYS A C 1
ATOM 2746 O O . LYS A 1 344 ? 65.674 22.662 57.358 1.00 85.16 341 LYS A O 1
ATOM 2752 N N . ASN A 1 345 ? 63.592 23.169 56.680 1.00 82.48 342 ASN A N 1
ATOM 2753 C CA . ASN A 1 345 ? 62.937 22.237 57.612 1.00 82.84 342 ASN A CA 1
ATOM 2754 C C . ASN A 1 345 ? 63.429 22.331 59.063 1.00 82.19 342 ASN A C 1
ATOM 2755 O O . ASN A 1 345 ? 63.394 21.335 59.786 1.00 83.59 342 ASN A O 1
ATOM 2760 N N . ALA A 1 346 ? 63.912 23.495 59.491 1.00 80.11 343 ALA A N 1
ATOM 2761 C CA . ALA A 1 346 ? 64.144 23.705 60.913 1.00 79.32 343 ALA A CA 1
ATOM 2762 C C . ALA A 1 346 ? 62.806 23.492 61.608 1.00 78.01 343 ALA A C 1
ATOM 2763 O O . ALA A 1 346 ? 61.763 23.764 61.046 1.00 77.06 343 ALA A O 1
ATOM 2765 N N . LYS A 1 347 ? 62.816 22.952 62.807 1.00 78.66 344 LYS A N 1
ATOM 2766 C CA . LYS A 1 347 ? 61.554 22.737 63.478 1.00 78.00 344 LYS A CA 1
ATOM 2767 C C . LYS A 1 347 ? 60.972 24.078 63.976 1.00 74.82 344 LYS A C 1
ATOM 2768 O O . LYS A 1 347 ? 61.710 25.020 64.298 1.00 73.75 344 LYS A O 1
ATOM 2774 N N . ILE A 1 348 ? 59.641 24.143 64.001 1.00 72.70 345 ILE A N 1
ATOM 2775 C CA . ILE A 1 348 ? 58.884 25.384 64.129 1.00 68.99 345 ILE A CA 1
ATOM 2776 C C . ILE A 1 348 ? 57.839 25.235 65.219 1.00 67.58 345 ILE A C 1
ATOM 2777 O O . ILE A 1 348 ? 57.242 24.171 65.394 1.00 68.82 345 ILE A O 1
ATOM 2782 N N . ASN A 1 349 ? 57.600 26.313 65.946 1.00 64.61 346 ASN A N 1
ATOM 2783 C CA . ASN A 1 349 ? 56.527 26.309 66.912 1.00 62.33 346 ASN A CA 1
ATOM 2784 C C . ASN A 1 349 ? 55.341 27.084 66.359 1.00 58.75 346 ASN A C 1
ATOM 2785 O O . ASN A 1 349 ? 55.444 28.273 66.137 1.00 57.17 346 ASN A O 1
ATOM 2790 N N . THR A 1 350 ? 54.225 26.409 66.144 1.00 56.58 347 THR A N 1
ATOM 2791 C CA . THR A 1 350 ? 53.024 27.070 65.715 1.00 53.36 347 THR A CA 1
ATOM 2792 C C . THR A 1 350 ? 52.057 27.333 66.872 1.00 51.93 347 THR A C 1
ATOM 2793 O O . THR A 1 350 ? 50.931 27.783 66.658 1.00 51.56 347 THR A O 1
ATOM 2797 N N . LYS A 1 351 ? 52.485 27.067 68.095 1.00 51.15 348 LYS A N 1
ATOM 2798 C CA . LYS A 1 351 ? 51.616 27.261 69.247 1.00 50.14 348 LYS A CA 1
ATOM 2799 C C . LYS A 1 351 ? 51.096 28.666 69.390 1.00 46.85 348 LYS A C 1
ATOM 2800 O O . LYS A 1 351 ? 49.897 28.849 69.565 1.00 46.90 348 LYS A O 1
ATOM 2806 N N . SER A 1 352 ? 51.973 29.661 69.321 1.00 44.34 349 SER A N 1
ATOM 2807 C CA . SER A 1 352 ? 51.510 31.050 69.436 1.00 42.24 349 SER A CA 1
ATOM 2808 C C . SER A 1 352 ? 50.609 31.533 68.273 1.00 40.48 349 SER A C 1
ATOM 2809 O O . SER A 1 352 ? 49.749 32.370 68.461 1.00 37.47 349 SER A O 1
ATOM 2812 N N . TYR A 1 353 ? 50.823 31.008 67.073 1.00 41.27 350 TYR A N 1
ATOM 2813 C CA . TYR A 1 353 ? 49.953 31.354 65.987 1.00 41.77 350 TYR A CA 1
ATOM 2814 C C . TYR A 1 353 ? 48.518 30.958 66.327 1.00 43.58 350 TYR A C 1
ATOM 2815 O O . TYR A 1 353 ? 47.564 31.761 66.152 1.00 43.15 350 TYR A O 1
ATOM 2824 N N . PHE A 1 354 ? 48.371 29.748 66.867 1.00 45.60 351 PHE A N 1
ATOM 2825 C CA . PHE A 1 354 ? 47.058 29.269 67.258 1.00 47.09 351 PHE A CA 1
ATOM 2826 C C . PHE A 1 354 ? 46.495 30.079 68.425 1.00 46.80 351 PHE A C 1
ATOM 2827 O O . PHE A 1 354 ? 45.290 30.413 68.449 1.00 47.04 351 PHE A O 1
ATOM 2835 N N . GLU A 1 355 ? 47.355 30.449 69.368 1.00 46.56 352 GLU A N 1
ATOM 2836 C CA . GLU A 1 355 ? 46.867 31.214 70.513 1.00 46.40 352 GLU A CA 1
ATOM 2837 C C . GLU A 1 355 ? 46.341 32.560 70.092 1.00 44.47 352 GLU A C 1
ATOM 2838 O O . GLU A 1 355 ? 45.337 33.051 70.618 1.00 44.52 352 GLU A O 1
ATOM 2844 N N . ALA A 1 356 ? 47.000 33.140 69.102 1.00 43.25 353 ALA A N 1
ATOM 2845 C CA . ALA A 1 356 ? 46.687 34.478 68.714 1.00 41.54 353 ALA A CA 1
ATOM 2846 C C . ALA A 1 356 ? 45.357 34.434 67.988 1.00 42.09 353 ALA A C 1
ATOM 2847 O O . ALA A 1 356 ? 44.418 35.163 68.334 1.00 41.45 353 ALA A O 1
ATOM 2849 N N . ALA A 1 357 ? 45.252 33.511 67.042 1.00 42.96 354 ALA A N 1
ATOM 2850 C CA . ALA A 1 357 ? 43.983 33.224 66.423 1.00 43.77 354 ALA A CA 1
ATOM 2851 C C . ALA A 1 357 ? 42.860 33.052 67.452 1.00 44.96 354 ALA A C 1
ATOM 2852 O O . ALA A 1 357 ? 41.856 33.759 67.346 1.00 45.29 354 ALA A O 1
ATOM 2854 N N . LYS A 1 358 ? 43.007 32.146 68.434 1.00 45.75 355 LYS A N 1
ATOM 2855 C CA . LYS A 1 358 ? 41.869 31.824 69.324 1.00 46.95 355 LYS A CA 1
ATOM 2856 C C . LYS A 1 358 ? 41.502 33.051 70.127 1.00 46.15 355 LYS A C 1
ATOM 2857 O O . LYS A 1 358 ? 40.324 33.307 70.405 1.00 47.24 355 LYS A O 1
ATOM 2863 N N . PHE A 1 359 ? 42.514 33.815 70.511 1.00 44.46 356 PHE A N 1
ATOM 2864 C CA . PHE A 1 359 ? 42.233 35.033 71.203 1.00 43.29 356 PHE A CA 1
ATOM 2865 C C . PHE A 1 359 ? 41.303 35.938 70.351 1.00 43.46 356 PHE A C 1
ATOM 2866 O O . PHE A 1 359 ? 40.195 36.259 70.790 1.00 44.71 356 PHE A O 1
ATOM 2874 N N . ALA A 1 360 ? 41.729 36.316 69.145 1.00 42.78 357 ALA A N 1
ATOM 2875 C CA . ALA A 1 360 ? 40.927 37.162 68.260 1.00 42.96 357 ALA A CA 1
ATOM 2876 C C . ALA A 1 360 ? 39.522 36.623 67.992 1.00 45.04 357 ALA A C 1
ATOM 2877 O O . ALA A 1 360 ? 38.553 37.359 68.006 1.00 44.70 357 ALA A O 1
ATOM 2879 N N . ILE A 1 361 ? 39.419 35.325 67.749 1.00 47.93 358 ILE A N 1
ATOM 2880 C CA . ILE A 1 361 ? 38.143 34.687 67.474 1.00 51.34 358 ILE A CA 1
ATOM 2881 C C . ILE A 1 361 ? 37.221 34.875 68.645 1.00 52.79 358 ILE A C 1
ATOM 2882 O O . ILE A 1 361 ? 36.046 35.171 68.472 1.00 54.23 358 ILE A O 1
ATOM 2887 N N . ASN A 1 362 ? 37.764 34.721 69.838 1.00 53.80 359 ASN A N 1
ATOM 2888 C CA . ASN A 1 362 ? 36.970 34.825 71.041 1.00 55.72 359 ASN A CA 1
ATOM 2889 C C . ASN A 1 362 ? 36.399 36.211 71.372 1.00 55.07 359 ASN A C 1
ATOM 2890 O O . ASN A 1 362 ? 35.421 36.306 72.089 1.00 55.37 359 ASN A O 1
ATOM 2895 N N . LEU A 1 363 ? 37.006 37.285 70.872 1.00 54.79 360 LEU A N 1
ATOM 2896 C CA . LEU A 1 363 ? 36.459 38.624 71.114 1.00 55.30 360 LEU A CA 1
ATOM 2897 C C . LEU A 1 363 ? 35.135 38.904 70.401 1.00 57.49 360 LEU A C 1
ATOM 2898 O O . LEU A 1 363 ? 34.727 38.213 69.450 1.00 58.19 360 LEU A O 1
ATOM 2903 N N . HIS A 1 364 ? 34.447 39.924 70.881 1.00 59.29 361 HIS A N 1
ATOM 2904 C CA . HIS A 1 364 ? 33.223 40.344 70.235 1.00 61.94 361 HIS A CA 1
ATOM 2905 C C . HIS A 1 364 ? 33.541 41.263 69.058 1.00 61.29 361 HIS A C 1
ATOM 2906 O O . HIS A 1 364 ? 34.582 41.931 69.046 1.00 60.50 361 HIS A O 1
ATOM 2913 N N . SER A 1 365 ? 32.645 41.268 68.077 1.00 62.47 362 SER A N 1
ATOM 2914 C CA . SER A 1 365 ? 32.734 42.127 66.910 1.00 62.87 362 SER A CA 1
ATOM 2915 C C . SER A 1 365 ? 32.935 43.577 67.266 1.00 62.90 362 SER A C 1
ATOM 2916 O O . SER A 1 365 ? 32.246 44.101 68.139 1.00 63.63 362 SER A O 1
ATOM 2919 N N . LYS A 1 366 ? 33.889 44.211 66.587 1.00 62.76 363 LYS A N 1
ATOM 2920 C CA . LYS A 1 366 ? 34.116 45.655 66.706 1.00 62.76 363 LYS A CA 1
ATOM 2921 C C . LYS A 1 366 ? 33.059 46.429 65.932 1.00 63.78 363 LYS A C 1
ATOM 2922 O O . LYS A 1 366 ? 32.364 47.271 66.507 1.00 65.14 363 LYS A O 1
ATOM 2928 N N . ALA B 1 3 ? 84.394 13.804 107.479 1.00 113.31 0 ALA B N 1
ATOM 2929 C CA . ALA B 1 3 ? 84.096 14.418 106.145 1.00 110.10 0 ALA B CA 1
ATOM 2930 C C . ALA B 1 3 ? 83.324 15.762 106.196 1.00 106.10 0 ALA B C 1
ATOM 2931 O O . ALA B 1 3 ? 83.287 16.500 105.197 1.00 103.44 0 ALA B O 1
ATOM 2941 N N . LYS B 1 5 ? 82.077 19.627 107.039 1.00 94.69 2 LYS B N 1
ATOM 2942 C CA . LYS B 1 5 ? 82.486 21.024 107.323 1.00 91.68 2 LYS B CA 1
ATOM 2943 C C . LYS B 1 5 ? 81.581 21.738 108.339 1.00 89.81 2 LYS B C 1
ATOM 2944 O O . LYS B 1 5 ? 80.403 21.393 108.491 1.00 89.19 2 LYS B O 1
ATOM 2950 N N . LYS B 1 6 ? 82.141 22.732 109.030 1.00 88.55 3 LYS B N 1
ATOM 2951 C CA . LYS B 1 6 ? 81.427 23.428 110.109 1.00 86.93 3 LYS B CA 1
ATOM 2952 C C . LYS B 1 6 ? 80.717 24.678 109.581 1.00 82.66 3 LYS B C 1
ATOM 2953 O O . LYS B 1 6 ? 81.328 25.520 108.928 1.00 81.23 3 LYS B O 1
ATOM 2959 N N . LEU B 1 7 ? 79.432 24.806 109.890 1.00 80.23 4 LEU B N 1
ATOM 2960 C CA . LEU B 1 7 ? 78.621 25.847 109.286 1.00 76.14 4 LEU B CA 1
ATOM 2961 C C . LEU B 1 7 ? 77.919 26.737 110.304 1.00 74.59 4 LEU B C 1
ATOM 2962 O O . LEU B 1 7 ? 76.879 26.357 110.832 1.00 74.95 4 LEU B O 1
ATOM 2967 N N . ALA B 1 8 ? 78.483 27.924 110.554 1.00 72.55 5 ALA B N 1
ATOM 2968 C CA . ALA B 1 8 ? 77.884 28.922 111.459 1.00 70.58 5 ALA B CA 1
ATOM 2969 C C . ALA B 1 8 ? 76.538 29.416 110.941 1.00 67.23 5 ALA B C 1
ATOM 2970 O O . ALA B 1 8 ? 76.415 29.747 109.769 1.00 65.51 5 ALA B O 1
ATOM 2972 N N . ILE B 1 9 ? 75.538 29.457 111.818 1.00 66.17 6 ILE B N 1
ATOM 2973 C CA . ILE B 1 9 ? 74.208 29.872 111.439 1.00 63.29 6 ILE B CA 1
ATOM 2974 C C . ILE B 1 9 ? 73.647 30.886 112.423 1.00 63.33 6 ILE B C 1
ATOM 2975 O O . ILE B 1 9 ? 73.442 30.573 113.598 1.00 65.36 6 ILE B O 1
ATOM 2980 N N . SER B 1 10 ? 73.411 32.110 111.950 1.00 61.28 7 SER B N 1
ATOM 2981 C CA . SER B 1 10 ? 72.844 33.158 112.807 1.00 61.15 7 SER B CA 1
ATOM 2982 C C . SER B 1 10 ? 71.333 33.127 112.660 1.00 60.02 7 SER B C 1
ATOM 2983 O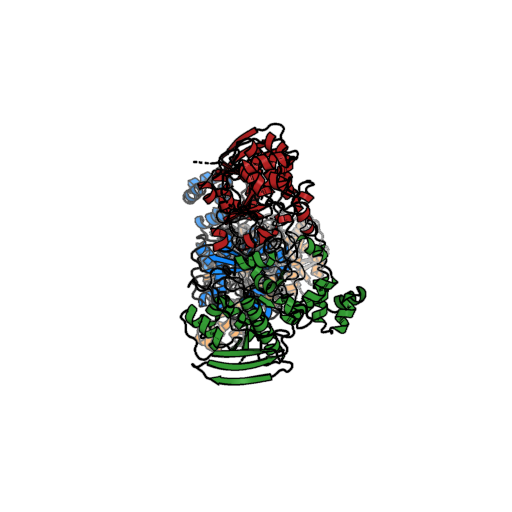 O . SER B 1 10 ? 70.827 32.902 111.569 1.00 58.43 7 SER B O 1
ATOM 2986 N N . ILE B 1 11 ? 70.618 33.349 113.758 1.00 60.89 8 ILE B N 1
ATOM 2987 C CA . ILE B 1 11 ? 69.199 33.002 113.825 1.00 60.80 8 ILE B CA 1
ATOM 2988 C C . ILE B 1 11 ? 68.219 34.031 113.255 1.00 59.77 8 ILE B C 1
ATOM 2989 O O . ILE B 1 11 ? 67.009 33.773 113.229 1.00 60.01 8 ILE B O 1
ATOM 2994 N N . GLY B 1 12 ? 68.729 35.182 112.807 1.00 59.29 9 GLY B N 1
ATOM 2995 C CA . GLY B 1 12 ? 67.891 36.275 112.308 1.00 58.68 9 GLY B CA 1
ATOM 2996 C C . GLY B 1 12 ? 66.995 36.837 113.401 1.00 60.28 9 GLY B C 1
ATOM 2997 O O . GLY B 1 12 ? 67.386 36.842 114.583 1.00 62.85 9 GLY B O 1
ATOM 2998 N N . ASP B 1 13 ? 65.789 37.285 113.035 1.00 58.98 10 ASP B N 1
ATOM 2999 C CA . ASP B 1 13 ? 64.852 37.816 114.023 1.00 59.35 10 ASP B CA 1
ATOM 3000 C C . ASP B 1 13 ? 64.023 36.708 114.687 1.00 60.22 10 ASP B C 1
ATOM 3001 O O . ASP B 1 13 ? 63.143 36.120 114.048 1.00 59.57 10 ASP B O 1
ATOM 3006 N N . ILE B 1 14 ? 64.285 36.434 115.966 1.00 61.48 11 ILE B N 1
ATOM 3007 C CA . ILE B 1 14 ? 63.637 35.290 116.618 1.00 62.14 11 ILE B CA 1
ATOM 3008 C C . ILE B 1 14 ? 62.124 35.371 116.550 1.00 61.94 11 ILE B C 1
ATOM 3009 O O . ILE B 1 14 ? 61.439 34.349 116.664 1.00 63.09 11 ILE B O 1
ATOM 3014 N N . ASN B 1 15 ? 61.604 36.577 116.332 1.00 60.65 12 ASN B N 1
ATOM 3015 C CA . ASN B 1 15 ? 60.163 36.766 116.256 1.00 59.78 12 ASN B CA 1
ATOM 3016 C C . ASN B 1 15 ? 59.563 36.312 114.911 1.00 58.61 12 ASN B C 1
ATOM 3017 O O . ASN B 1 15 ? 58.361 36.375 114.715 1.00 59.20 12 ASN B O 1
ATOM 3022 N N . SER B 1 16 ? 60.390 35.864 113.980 1.00 57.65 13 SER B N 1
ATOM 3023 C CA . SER B 1 16 ? 59.881 35.355 112.718 1.00 56.81 13 SER B CA 1
ATOM 3024 C C . SER B 1 16 ? 60.066 33.837 112.581 1.00 57.40 13 SER B C 1
ATOM 3025 O O . SER B 1 16 ? 60.383 33.149 113.549 1.00 60.61 13 SER B O 1
ATOM 3028 N N . ILE B 1 17 ? 59.888 33.335 111.365 1.00 56.07 14 ILE B N 1
ATOM 3029 C CA . ILE B 1 17 ? 59.854 31.902 111.048 1.00 56.05 14 ILE B CA 1
ATOM 3030 C C . ILE B 1 17 ? 61.236 31.211 111.008 1.00 56.59 14 ILE B C 1
ATOM 3031 O O . ILE B 1 17 ? 61.324 29.971 110.930 1.00 57.08 14 ILE B O 1
ATOM 3036 N N . GLY B 1 18 ? 62.295 32.019 111.089 1.00 55.83 15 GLY B N 1
ATOM 3037 C CA . GLY B 1 18 ? 63.672 31.519 111.156 1.00 56.58 15 GLY B CA 1
ATOM 3038 C C . GLY B 1 18 ? 63.885 30.350 112.110 1.00 58.83 15 GLY B C 1
ATOM 3039 O O . GLY B 1 18 ? 64.374 29.294 111.716 1.00 59.47 15 GLY B O 1
ATOM 3040 N N . LEU B 1 19 ? 63.523 30.520 113.372 1.00 60.37 16 LEU B N 1
ATOM 3041 C CA . LEU B 1 19 ? 63.685 29.411 114.304 1.00 62.69 16 LEU B CA 1
ATOM 3042 C C . LEU B 1 19 ? 63.078 28.113 113.804 1.00 63.58 16 LEU B C 1
ATOM 3043 O O . LEU B 1 19 ? 63.742 27.089 113.799 1.00 65.18 16 LEU B O 1
ATOM 3048 N N . GLU B 1 20 ? 61.829 28.158 113.368 1.00 63.11 17 GLU B N 1
ATOM 3049 C CA . GLU B 1 20 ? 61.141 26.945 112.961 1.00 64.14 17 GLU B CA 1
ATOM 3050 C C . GLU B 1 20 ? 61.885 26.273 111.817 1.00 63.54 17 GLU B C 1
ATOM 3051 O O . GLU B 1 20 ? 62.120 25.067 111.853 1.00 65.41 17 GLU B O 1
ATOM 3057 N N . ILE B 1 21 ? 62.282 27.051 110.816 1.00 61.23 18 ILE B N 1
ATOM 3058 C CA . ILE B 1 21 ? 63.071 26.515 109.715 1.00 60.52 18 ILE B CA 1
ATOM 3059 C C . ILE B 1 21 ? 64.291 25.770 110.271 1.00 62.45 18 ILE B C 1
ATOM 3060 O O . ILE B 1 21 ? 64.606 24.634 109.868 1.00 63.37 18 ILE B O 1
ATOM 3065 N N . LEU B 1 22 ? 64.968 26.424 111.209 1.00 62.42 19 LEU B N 1
ATOM 3066 C CA . LEU B 1 22 ? 66.209 25.921 111.735 1.00 64.11 19 LEU B CA 1
ATOM 3067 C C . LEU B 1 22 ? 65.971 24.544 112.382 1.00 67.23 19 LEU B C 1
ATOM 3068 O O . LEU B 1 22 ? 66.708 23.575 112.128 1.00 68.61 19 LEU B O 1
ATOM 3073 N N . VAL B 1 23 ? 64.903 24.485 113.174 1.00 68.37 20 VAL B N 1
ATOM 3074 C CA . VAL B 1 23 ? 64.538 23.340 113.987 1.00 71.17 20 VAL B CA 1
ATOM 3075 C C . VAL B 1 23 ? 63.935 22.215 113.163 1.00 72.35 20 VAL B C 1
ATOM 3076 O O . VAL B 1 23 ? 64.283 21.052 113.356 1.00 74.36 20 VAL B O 1
ATOM 3080 N N . ARG B 1 24 ? 63.040 22.553 112.240 1.00 71.48 21 ARG B N 1
ATOM 3081 C CA . ARG B 1 24 ? 62.464 21.534 111.372 1.00 72.90 21 ARG B CA 1
ATOM 3082 C C . ARG B 1 24 ? 63.532 20.898 110.474 1.00 73.48 21 ARG B C 1
ATOM 3083 O O . ARG B 1 24 ? 63.428 19.709 110.140 1.00 75.53 21 ARG B O 1
ATOM 3091 N N . SER B 1 25 ? 64.568 21.673 110.137 1.00 72.23 22 SER B N 1
ATOM 3092 C CA . SER B 1 25 ? 65.628 21.232 109.229 1.00 72.79 22 SER B CA 1
ATOM 3093 C C . SER B 1 25 ? 66.831 20.514 109.867 1.00 75.65 22 SER B C 1
ATOM 3094 O O . SER B 1 25 ? 67.598 19.846 109.161 1.00 76.63 22 SER B O 1
ATOM 3097 N N . HIS B 1 26 ? 67.017 20.666 111.174 1.00 77.19 23 HIS B N 1
ATOM 3098 C CA . HIS B 1 26 ? 68.262 20.246 111.799 1.00 79.74 23 HIS B CA 1
ATOM 3099 C C . HIS B 1 26 ? 68.666 18.765 111.565 1.00 83.21 23 HIS B C 1
ATOM 3100 O O . HIS B 1 26 ? 69.820 18.489 111.199 1.00 84.13 23 HIS B O 1
ATOM 3107 N N . GLU B 1 27 ? 67.744 17.820 111.757 1.00 85.22 24 GLU B N 1
ATOM 3108 C CA . GLU B 1 27 ? 68.091 16.406 111.583 1.00 88.53 24 GLU B CA 1
ATOM 3109 C C . GLU B 1 27 ? 68.726 16.147 110.216 1.00 87.96 24 GLU B C 1
ATOM 3110 O O . GLU B 1 27 ? 69.785 15.517 110.125 1.00 90.01 24 GLU B O 1
ATOM 3116 N N . GLU B 1 28 ? 68.091 16.648 109.164 1.00 85.65 25 GLU B N 1
ATOM 3117 C CA . GLU B 1 28 ? 68.542 16.365 107.803 1.00 85.66 25 GLU B CA 1
ATOM 3118 C C . GLU B 1 28 ? 69.830 17.097 107.403 1.00 84.26 25 GLU B C 1
ATOM 3119 O O . GLU B 1 28 ? 70.589 16.607 106.554 1.00 84.92 25 GLU B O 1
ATOM 3125 N N . LEU B 1 29 ? 70.060 18.258 108.023 1.00 82.43 26 LEU B N 1
ATOM 3126 C CA . LEU B 1 29 ? 71.239 19.108 107.767 1.00 80.84 26 LEU B CA 1
ATOM 3127 C C . LEU B 1 29 ? 72.503 18.540 108.394 1.00 83.27 26 LEU B C 1
ATOM 3128 O O . LEU B 1 29 ? 73.576 18.641 107.805 1.00 83.47 26 LEU B O 1
ATOM 3133 N N . SER B 1 30 ? 72.356 17.954 109.589 1.00 85.29 27 SER B N 1
ATOM 3134 C CA . SER B 1 30 ? 73.442 17.328 110.344 1.00 87.64 27 SER B CA 1
ATOM 3135 C C . SER B 1 30 ? 74.018 16.122 109.628 1.00 89.67 27 SER B C 1
ATOM 3136 O O . SER B 1 30 ? 75.076 15.615 110.015 1.00 91.89 27 SER B O 1
ATOM 3139 N N . LYS B 1 31 ? 73.304 15.657 108.603 1.00 88.86 28 LYS B N 1
ATOM 3140 C CA . LYS B 1 31 ? 73.775 14.576 107.746 1.00 90.62 28 LYS B CA 1
ATOM 3141 C C . LYS B 1 31 ? 74.774 15.041 106.684 1.00 89.43 28 LYS B C 1
ATOM 3142 O O . LYS B 1 31 ? 75.489 14.206 106.118 1.00 91.50 28 LYS B O 1
ATOM 3148 N N . ILE B 1 32 ? 74.828 16.353 106.408 1.00 86.20 29 ILE B N 1
ATOM 3149 C CA . ILE B 1 32 ? 75.769 16.902 105.399 1.00 84.39 29 ILE B CA 1
ATOM 3150 C C . ILE B 1 32 ? 76.814 17.882 105.929 1.00 83.27 29 ILE B C 1
ATOM 3151 O O . ILE B 1 32 ? 77.746 18.272 105.197 1.00 82.76 29 ILE B O 1
ATOM 3156 N N . CYS B 1 33 ? 76.643 18.296 107.182 1.00 82.72 30 CYS B N 1
ATOM 3157 C CA . CYS B 1 33 ? 77.517 19.286 107.789 1.00 81.61 30 CYS B CA 1
ATOM 3158 C C . CYS B 1 33 ? 77.306 19.370 109.285 1.00 82.49 30 CYS B C 1
ATOM 3159 O O . CYS B 1 33 ? 76.424 18.707 109.854 1.00 83.68 30 CYS B O 1
ATOM 3162 N N . THR B 1 34 ? 78.116 20.207 109.920 1.00 81.79 31 THR B N 1
ATOM 3163 C CA . THR B 1 34 ? 78.056 20.351 111.359 1.00 82.82 31 THR B CA 1
ATOM 3164 C C . THR B 1 34 ? 77.588 21.766 111.717 1.00 80.14 31 THR B C 1
ATOM 3165 O O . THR B 1 34 ? 78.379 22.716 111.678 1.00 79.70 31 THR B O 1
ATOM 3169 N N . PRO B 1 35 ? 76.292 21.912 112.055 1.00 78.48 32 PRO B N 1
ATOM 3170 C CA . PRO B 1 35 ? 75.751 23.237 112.301 1.00 75.74 32 PRO B CA 1
ATOM 3171 C C . PRO B 1 35 ? 76.092 23.756 113.680 1.00 76.75 32 PRO B C 1
ATOM 3172 O O . PRO B 1 35 ? 76.001 23.030 114.665 1.00 79.38 32 PRO B O 1
ATOM 3176 N N . PHE B 1 36 ? 76.502 25.010 113.729 1.00 75.13 33 PHE B N 1
ATOM 3177 C CA . PHE B 1 36 ? 76.683 25.699 114.981 1.00 76.08 33 PHE B CA 1
ATOM 3178 C C . PHE B 1 36 ? 75.719 26.856 115.011 1.00 73.64 33 PHE B C 1
ATOM 3179 O O . PHE B 1 36 ? 75.879 27.829 114.272 1.00 71.67 33 PHE B O 1
ATOM 3187 N N . TYR B 1 37 ? 74.713 26.760 115.865 1.00 73.98 34 TYR B N 1
ATOM 3188 C CA . TYR B 1 37 ? 73.706 27.811 115.924 1.00 72.14 34 TYR B CA 1
ATOM 3189 C C . TYR B 1 37 ? 74.051 28.862 116.984 1.00 72.82 34 TYR B C 1
ATOM 3190 O O . TYR B 1 37 ? 74.467 28.525 118.094 1.00 74.79 34 TYR B O 1
ATOM 3199 N N . PHE B 1 38 ? 73.859 30.135 116.629 1.00 71.05 35 PHE B N 1
ATOM 3200 C CA . PHE B 1 38 ? 74.212 31.246 117.511 1.00 71.77 35 PHE B CA 1
ATOM 3201 C C . PHE B 1 38 ? 73.025 31.786 118.291 1.00 71.77 35 PHE B C 1
ATOM 3202 O O . PHE B 1 38 ? 72.346 32.717 117.855 1.00 70.12 35 PHE B O 1
ATOM 3210 N N . ILE B 1 39 ? 72.800 31.167 119.454 1.00 74.21 36 ILE B N 1
ATOM 3211 C CA . ILE B 1 39 ? 71.655 31.426 120.329 1.00 74.42 36 ILE B CA 1
ATOM 3212 C C . ILE B 1 39 ? 71.932 30.998 121.786 1.00 77.95 36 ILE B C 1
ATOM 3213 O O . ILE B 1 39 ? 72.537 29.954 122.043 1.00 79.84 36 ILE B O 1
ATOM 3218 N N . HIS B 1 40 ? 71.498 31.818 122.734 1.00 79.12 37 HIS B N 1
ATOM 3219 C CA . HIS B 1 40 ? 71.531 31.434 124.140 1.00 83.05 37 HIS B CA 1
ATOM 3220 C C . HIS B 1 40 ? 70.420 30.425 124.489 1.00 83.99 37 HIS B C 1
ATOM 3221 O O . HIS B 1 40 ? 69.332 30.432 123.890 1.00 82.17 37 HIS B O 1
ATOM 3228 N N . GLU B 1 41 ? 70.714 29.576 125.472 1.00 87.10 38 GLU B N 1
ATOM 3229 C CA . GLU B 1 41 ? 69.891 28.434 125.853 1.00 88.28 38 GLU B CA 1
ATOM 3230 C C . GLU B 1 41 ? 68.451 28.799 126.234 1.00 87.39 38 GLU B C 1
ATOM 3231 O O . GLU B 1 41 ? 67.508 28.151 125.784 1.00 86.51 38 GLU B O 1
ATOM 3237 N N . SER B 1 42 ? 68.292 29.833 127.058 1.00 87.72 39 SER B N 1
ATOM 3238 C CA . SER B 1 42 ? 66.987 30.219 127.614 1.00 87.48 39 SER B CA 1
ATOM 3239 C C . SER B 1 42 ? 66.023 30.734 126.539 1.00 84.03 39 SER B C 1
ATOM 3240 O O . SER B 1 42 ? 64.808 30.531 126.617 1.00 84.07 39 SER B O 1
ATOM 3243 N N . LEU B 1 43 ? 66.585 31.395 125.536 1.00 81.16 40 LEU B N 1
ATOM 3244 C CA . LEU B 1 43 ? 65.821 31.927 124.422 1.00 77.39 40 LEU B CA 1
ATOM 3245 C C . LEU B 1 43 ? 65.474 30.824 123.424 1.00 75.64 40 LEU B C 1
ATOM 3246 O O . LEU B 1 43 ? 64.361 30.801 122.896 1.00 74.16 40 LEU B O 1
ATOM 3251 N N . LEU B 1 44 ? 66.422 29.922 123.157 1.00 75.31 41 LEU B N 1
ATOM 3252 C CA . LEU B 1 44 ? 66.132 28.709 122.377 1.00 74.22 41 LEU B CA 1
ATOM 3253 C C . LEU B 1 44 ? 64.936 27.935 122.921 1.00 75.48 41 LEU B C 1
ATOM 3254 O O . LEU B 1 44 ? 64.070 27.520 122.149 1.00 73.88 41 LEU B O 1
ATOM 3259 N N . ASN B 1 45 ? 64.905 27.738 124.247 1.00 78.06 42 ASN B N 1
ATOM 3260 C CA . ASN B 1 45 ? 63.838 26.989 124.904 1.00 79.68 42 ASN B CA 1
ATOM 3261 C C . ASN B 1 45 ? 62.471 27.651 124.787 1.00 78.25 42 ASN B C 1
ATOM 3262 O O . ASN B 1 45 ? 61.464 26.959 124.641 1.00 78.70 42 ASN B O 1
ATOM 3267 N N . LYS B 1 46 ? 62.439 28.985 124.861 1.00 76.67 43 LYS B N 1
ATOM 3268 C CA . LYS B 1 46 ? 61.201 29.739 124.694 1.00 74.85 43 LYS B CA 1
ATOM 3269 C C . LYS B 1 46 ? 60.645 29.512 123.297 1.00 72.72 43 LYS B C 1
ATOM 3270 O O . LYS B 1 46 ? 59.426 29.455 123.105 1.00 72.43 43 LYS B O 1
ATOM 3276 N N . ALA B 1 47 ? 61.549 29.382 122.328 1.00 71.61 44 ALA B N 1
ATOM 3277 C CA . ALA B 1 47 ? 61.184 29.100 120.943 1.00 70.06 44 ALA B CA 1
ATOM 3278 C C . ALA B 1 47 ? 60.689 27.669 120.750 1.00 71.70 44 ALA B C 1
ATOM 3279 O O . ALA B 1 47 ? 59.630 27.455 120.161 1.00 70.40 44 ALA B O 1
ATOM 3281 N N . LEU B 1 48 ? 61.466 26.703 121.247 1.00 74.62 45 LEU B N 1
ATOM 3282 C CA . LEU B 1 48 ? 61.085 25.289 121.243 1.00 77.40 45 LEU B CA 1
ATOM 3283 C C . LEU B 1 48 ? 59.696 25.076 121.840 1.00 79.05 45 LEU B C 1
ATOM 3284 O O . LEU B 1 48 ? 58.857 24.406 121.239 1.00 79.32 45 LEU B O 1
ATOM 3289 N N . LYS B 1 49 ? 59.472 25.651 123.020 1.00 80.61 46 LYS B N 1
ATOM 3290 C CA . LYS B 1 49 ? 58.186 25.605 123.697 1.00 82.49 46 LYS B CA 1
ATOM 3291 C C . LYS B 1 49 ? 57.100 26.216 122.812 1.00 80.88 46 LYS B C 1
ATOM 3292 O O . LYS B 1 49 ? 56.136 25.548 122.442 1.00 81.47 46 LYS B O 1
ATOM 3298 N N . LEU B 1 50 ? 57.284 27.475 122.434 1.00 79.63 47 LEU B N 1
ATOM 3299 C CA . LEU B 1 50 ? 56.305 28.175 121.622 1.00 78.19 47 LEU B CA 1
ATOM 3300 C C . LEU B 1 50 ? 56.003 27.476 120.274 1.00 77.61 47 LEU B C 1
ATOM 3301 O O . LEU B 1 50 ? 54.866 27.516 119.796 1.00 77.53 47 LEU B O 1
ATOM 3306 N N . LEU B 1 51 ? 57.015 26.843 119.675 1.00 77.61 48 LEU B N 1
ATOM 3307 C CA . LEU B 1 51 ? 56.844 26.026 118.467 1.00 76.93 48 LEU B CA 1
ATOM 3308 C C . LEU B 1 51 ? 56.282 24.643 118.788 1.00 79.64 48 LEU B C 1
ATOM 3309 O O . LEU B 1 51 ? 55.644 24.015 117.946 1.00 79.29 48 LEU B O 1
ATOM 3314 N N . ASN B 1 52 ? 56.514 24.188 120.018 1.00 82.36 49 ASN B N 1
ATOM 3315 C CA . ASN B 1 52 ? 56.236 22.814 120.437 1.00 85.45 49 ASN B CA 1
ATOM 3316 C C . ASN B 1 52 ? 56.973 21.748 119.610 1.00 86.37 49 ASN B C 1
ATOM 3317 O O . ASN B 1 52 ? 56.363 20.792 119.108 1.00 87.38 49 ASN B O 1
ATOM 3322 N N . LEU B 1 53 ? 58.284 21.936 119.464 1.00 86.34 50 LEU B N 1
ATOM 3323 C CA . LEU B 1 53 ? 59.165 20.924 118.877 1.00 87.44 50 LEU B CA 1
ATOM 3324 C C . LEU B 1 53 ? 60.344 20.665 119.801 1.00 89.18 50 LEU B C 1
ATOM 3325 O O . LEU B 1 53 ? 60.597 21.439 120.732 1.00 89.12 50 LEU B O 1
ATOM 3330 N N . LYS B 1 54 ? 61.053 19.567 119.546 1.00 90.81 51 LYS B N 1
ATOM 3331 C CA . LYS B 1 54 ? 62.218 19.198 120.345 1.00 92.76 51 LYS B CA 1
ATOM 3332 C C . LYS B 1 54 ? 63.461 19.351 119.467 1.00 91.65 51 LYS B C 1
ATOM 3333 O O . LYS B 1 54 ? 63.332 19.628 118.270 1.00 89.04 51 LYS B O 1
ATOM 3339 N N . LEU B 1 55 ? 64.660 19.196 120.039 1.00 93.02 52 LEU B N 1
ATOM 3340 C CA . LEU B 1 55 ? 65.892 19.396 119.241 1.00 91.64 52 LEU B CA 1
ATOM 3341 C C . LEU B 1 55 ? 67.074 18.527 119.675 1.00 94.14 52 LEU B C 1
ATOM 3342 O O . LEU B 1 55 ? 67.606 18.686 120.781 1.00 95.74 52 LEU B O 1
ATOM 3347 N N . PHE B 1 56 ? 67.505 17.644 118.775 1.00 94.13 53 PHE B N 1
ATOM 3348 C CA . PHE B 1 56 ? 68.410 16.561 119.152 1.00 96.64 53 PHE B CA 1
ATOM 3349 C C . PHE B 1 56 ? 69.783 16.598 118.484 1.00 95.70 53 PHE B C 1
ATOM 3350 O O . PHE B 1 56 ? 69.894 16.601 117.253 1.00 93.50 53 PHE B O 1
ATOM 3358 N N . ASN B 1 57 ? 70.816 16.593 119.328 1.00 96.81 54 ASN B N 1
ATOM 3359 C CA . ASN B 1 57 ? 72.210 16.474 118.902 1.00 96.56 54 ASN B CA 1
ATOM 3360 C C . ASN B 1 57 ? 72.592 17.692 118.063 1.00 92.65 54 ASN B C 1
ATOM 3361 O O . ASN B 1 57 ? 73.078 17.598 116.923 1.00 91.03 54 ASN B O 1
ATOM 3366 N N . ALA B 1 58 ? 72.345 18.843 118.677 1.00 90.42 55 ALA B N 1
ATOM 3367 C CA . ALA B 1 58 ? 72.584 20.137 118.075 1.00 86.97 55 ALA B CA 1
ATOM 3368 C C . ALA B 1 58 ? 73.628 20.909 118.871 1.00 87.41 55 ALA B C 1
ATOM 3369 O O . ALA B 1 58 ? 73.629 20.861 120.097 1.00 89.84 55 ALA B O 1
ATOM 3371 N N . LYS B 1 59 ? 74.492 21.633 118.160 1.00 85.45 56 LYS B N 1
ATOM 3372 C CA . LYS B 1 59 ? 75.574 22.417 118.755 1.00 85.54 56 LYS B CA 1
ATOM 3373 C C . LYS B 1 59 ? 75.206 23.908 118.784 1.00 82.97 56 LYS B C 1
ATOM 3374 O O . LYS B 1 59 ? 74.998 24.512 117.726 1.00 80.35 56 LYS B O 1
ATOM 3380 N N . ILE B 1 60 ? 75.111 24.495 119.983 1.00 83.60 57 ILE B N 1
ATOM 3381 C CA . ILE B 1 60 ? 74.783 25.931 120.126 1.00 81.10 57 ILE B CA 1
ATOM 3382 C C . ILE B 1 60 ? 75.867 26.783 120.790 1.00 82.25 57 ILE B C 1
ATOM 3383 O O . ILE B 1 60 ? 76.546 26.346 121.704 1.00 85.50 57 ILE B O 1
ATOM 3388 N N . VAL B 1 61 ? 76.022 28.004 120.303 1.00 80.40 58 VAL B N 1
ATOM 3389 C CA . VAL B 1 61 ? 77.122 28.864 120.699 1.00 81.40 58 VAL B CA 1
ATOM 3390 C C . VAL B 1 61 ? 76.537 30.114 121.321 1.00 81.11 58 VAL B C 1
ATOM 3391 O O . VAL B 1 61 ? 76.019 30.985 120.610 1.00 78.30 58 VAL B O 1
ATOM 3395 N N . ALA B 1 62 ? 76.589 30.186 122.649 1.00 83.96 59 ALA B N 1
ATOM 3396 C CA . ALA B 1 62 ? 76.306 31.434 123.336 1.00 84.52 59 ALA B CA 1
ATOM 3397 C C . ALA B 1 62 ? 77.414 32.437 123.008 1.00 84.91 59 ALA B C 1
ATOM 3398 O O . ALA B 1 62 ? 78.587 32.075 122.874 1.00 86.52 59 ALA B O 1
ATOM 3400 N N . PHE B 1 63 ? 77.034 33.699 122.864 1.00 83.85 60 PHE B N 1
ATOM 3401 C CA . PHE B 1 63 ? 77.986 34.735 122.495 1.00 84.05 60 PHE B CA 1
ATOM 3402 C C . PHE B 1 63 ? 77.934 35.928 123.456 1.00 86.07 60 PHE B C 1
ATOM 3403 O O . PHE B 1 63 ? 76.863 36.275 123.967 1.00 85.88 60 PHE B O 1
ATOM 3411 N N . LYS B 1 64 ? 79.090 36.547 123.697 1.00 88.31 61 LYS B N 1
ATOM 3412 C CA . LYS B 1 64 ? 79.238 37.539 124.767 1.00 90.85 61 LYS B CA 1
ATOM 3413 C C . LYS B 1 64 ? 80.112 38.698 124.276 1.00 90.99 61 LYS B C 1
ATOM 3414 O O . LYS B 1 64 ? 81.022 38.491 123.467 1.00 90.37 61 LYS B O 1
ATOM 3420 N N . ASP B 1 65 ? 79.832 39.916 124.743 1.00 92.18 62 ASP B N 1
ATOM 3421 C CA . ASP B 1 65 ? 80.742 41.057 124.509 1.00 93.75 62 ASP B CA 1
ATOM 3422 C C . ASP B 1 65 ? 82.019 40.877 125.375 1.00 97.75 62 ASP B C 1
ATOM 3423 O O . ASP B 1 65 ? 81.958 40.241 126.426 1.00 100.36 62 ASP B O 1
ATOM 3428 N N . ASP B 1 66 ? 83.162 41.402 124.924 1.00 98.84 63 ASP B N 1
ATOM 3429 C CA . ASP B 1 66 ? 84.476 41.162 125.563 1.00 103.06 63 ASP B CA 1
ATOM 3430 C C . ASP B 1 66 ? 85.555 41.929 124.778 1.00 103.21 63 ASP B C 1
ATOM 3431 O O . ASP B 1 66 ? 85.270 42.414 123.673 1.00 100.48 63 ASP B O 1
ATOM 3436 N N . LYS B 1 67 ? 86.774 42.038 125.332 1.00 106.84 64 LYS B N 1
ATOM 3437 C CA . LYS B 1 67 ? 87.941 42.579 124.587 1.00 107.23 64 LYS B CA 1
ATOM 3438 C C . LYS B 1 67 ? 88.589 41.535 123.674 1.00 106.60 64 LYS B C 1
ATOM 3439 O O . LYS B 1 67 ? 89.036 41.860 122.574 1.00 104.45 64 LYS B O 1
ATOM 3445 N N . ASP B 1 68 ? 88.636 40.288 124.144 1.00 108.72 65 ASP B N 1
ATOM 3446 C CA . ASP B 1 68 ? 89.333 39.212 123.438 1.00 109.50 65 ASP B CA 1
ATOM 3447 C C . ASP B 1 68 ? 88.424 38.241 122.700 1.00 107.24 65 ASP B C 1
ATOM 3448 O O . ASP B 1 68 ? 87.252 38.069 123.051 1.00 106.34 65 ASP B O 1
ATOM 3453 N N . TYR B 1 69 ? 88.988 37.607 121.674 1.00 106.87 66 TYR B N 1
ATOM 3454 C CA . TYR B 1 69 ? 88.336 36.506 120.972 1.00 105.45 66 TYR B CA 1
ATOM 3455 C C . TYR B 1 69 ? 88.715 35.172 121.637 1.00 108.71 66 TYR B C 1
ATOM 3456 O O . TYR B 1 69 ? 89.889 34.786 121.669 1.00 111.28 66 TYR B O 1
ATOM 3465 N N . GLU B 1 70 ? 87.716 34.482 122.183 1.00 108.93 67 GLU B N 1
ATOM 3466 C CA . GLU B 1 70 ? 87.915 33.174 122.794 1.00 111.83 67 GLU B CA 1
ATOM 3467 C C . GLU B 1 70 ? 86.709 32.275 122.521 1.00 109.81 67 GLU B C 1
ATOM 3468 O O . GLU B 1 70 ? 85.558 32.686 122.687 1.00 107.76 67 GLU B O 1
ATOM 3474 N N . PHE B 1 71 ? 86.983 31.045 122.101 1.00 110.44 68 PHE B N 1
ATOM 3475 C CA . PHE B 1 71 ? 85.921 30.117 121.723 1.00 108.87 68 PHE B CA 1
ATOM 3476 C C . PHE B 1 71 ? 86.039 28.815 122.530 1.00 112.26 68 PHE B C 1
ATOM 3477 O O . PHE B 1 71 ? 87.013 28.068 122.393 1.00 114.53 68 PHE B O 1
ATOM 3485 N N . ASN B 1 72 ? 85.036 28.557 123.374 1.00 112.80 69 ASN B N 1
ATOM 3486 C CA . ASN B 1 72 ? 85.072 27.429 124.320 1.00 116.35 69 ASN B CA 1
ATOM 3487 C C . ASN B 1 72 ? 83.916 26.424 124.234 1.00 115.58 69 ASN B C 1
ATOM 3488 O O . ASN B 1 72 ? 82.807 26.781 123.831 1.00 112.59 69 ASN B O 1
ATOM 3493 N N . PHE B 1 73 ? 84.195 25.165 124.620 1.00 118.45 70 PHE B N 1
ATOM 3494 C CA . PHE B 1 73 ? 83.155 24.171 124.923 1.00 118.81 70 PHE B CA 1
ATOM 3495 C C . PHE B 1 73 ? 82.755 24.410 126.384 1.00 121.04 70 PHE B C 1
ATOM 3496 O O . PHE B 1 73 ? 83.537 24.980 127.143 1.00 122.98 70 PHE B O 1
ATOM 3504 N N . ILE B 1 74 ? 81.535 24.038 126.771 1.00 120.81 71 ILE B N 1
ATOM 3505 C CA . ILE B 1 74 ? 81.120 24.178 128.185 1.00 123.46 71 ILE B CA 1
ATOM 3506 C C . ILE B 1 74 ? 80.479 22.911 128.771 1.00 125.74 71 ILE B C 1
ATOM 3507 O O . ILE B 1 74 ? 81.064 22.277 129.645 1.00 129.76 71 ILE B O 1
ATOM 3512 N N . LYS B 1 75 ? 79.299 22.532 128.290 1.00 123.69 72 LYS B N 1
ATOM 3513 C CA . LYS B 1 75 ? 78.613 21.346 128.811 1.00 125.99 72 LYS B CA 1
ATOM 3514 C C . LYS B 1 75 ? 77.772 20.680 127.738 1.00 123.68 72 LYS B C 1
ATOM 3515 O O . LYS B 1 75 ? 77.386 21.329 126.763 1.00 120.32 72 LYS B O 1
ATOM 3521 N N . LYS B 1 76 ? 77.509 19.387 127.911 1.00 125.97 73 LYS B N 1
ATOM 3522 C CA . LYS B 1 76 ? 76.458 18.733 127.158 1.00 124.40 73 LYS B CA 1
ATOM 3523 C C . LYS B 1 76 ? 75.245 18.744 128.057 1.00 124.87 73 LYS B C 1
ATOM 3524 O O . LYS B 1 76 ? 75.400 18.795 129.279 1.00 127.53 73 LYS B O 1
ATOM 3530 N N . GLU B 1 77 ? 74.041 18.746 127.487 1.00 122.71 74 GLU B N 1
ATOM 3531 C CA . GLU B 1 77 ? 72.810 18.802 128.299 1.00 123.12 74 GLU B CA 1
ATOM 3532 C C . GLU B 1 77 ? 71.707 17.933 127.673 1.00 122.28 74 GLU B C 1
ATOM 3533 O O . GLU B 1 77 ? 71.825 16.703 127.628 1.00 124.45 74 GLU B O 1
ATOM 3539 N N . ASN B 1 78 ? 70.655 18.572 127.172 1.00 119.17 75 ASN B N 1
ATOM 3540 C CA . ASN B 1 78 ? 69.559 17.869 126.513 1.00 118.22 75 ASN B CA 1
ATOM 3541 C C . ASN B 1 78 ? 69.940 17.441 125.085 1.00 116.15 75 ASN B C 1
ATOM 3542 O O . ASN B 1 78 ? 69.317 17.889 124.114 1.00 112.81 75 ASN B O 1
ATOM 3547 N N . SER B 1 79 ? 70.937 16.552 124.971 1.00 117.80 76 SER B N 1
ATOM 3548 C CA . SER B 1 79 ? 71.639 16.300 123.696 1.00 115.74 76 SER B CA 1
ATOM 3549 C C . SER B 1 79 ? 71.952 17.630 122.984 1.00 111.19 76 SER B C 1
ATOM 3550 O O . SER B 1 79 ? 71.616 17.840 121.810 1.00 108.42 76 SER B O 1
ATOM 3553 N N . LEU B 1 80 ? 72.608 18.517 123.725 1.00 110.34 77 LEU B N 1
ATOM 3554 C CA . LEU B 1 80 ? 72.703 19.921 123.360 1.00 106.23 77 LEU B CA 1
ATOM 3555 C C . LEU B 1 80 ? 74.037 20.510 123.777 1.00 106.40 77 LEU B C 1
ATOM 3556 O O . LEU B 1 80 ? 74.152 21.090 124.857 1.00 107.68 77 LEU B O 1
ATOM 3561 N N . GLU B 1 81 ? 75.045 20.367 122.928 1.00 104.70 78 GLU B N 1
ATOM 3562 C CA . GLU B 1 81 ? 76.373 20.830 123.279 1.00 105.07 78 GLU B CA 1
ATOM 3563 C C . GLU B 1 81 ? 76.424 22.359 123.289 1.00 101.88 78 GLU B C 1
ATOM 3564 O O . GLU B 1 81 ? 76.207 23.006 122.262 1.00 98.97 78 GLU B O 1
ATOM 3570 N N . ILE B 1 82 ? 76.681 22.935 124.463 1.00 102.42 79 ILE B N 1
ATOM 3571 C CA . ILE B 1 82 ? 76.696 24.394 124.620 1.00 99.59 79 ILE B CA 1
ATOM 3572 C C . ILE B 1 82 ? 78.131 24.914 124.617 1.00 100.09 79 ILE B C 1
ATOM 3573 O O . ILE B 1 82 ? 78.995 24.399 125.337 1.00 103.28 79 ILE B O 1
ATOM 3578 N N . TYR B 1 83 ? 78.365 25.939 123.800 1.00 96.62 80 TYR B N 1
ATOM 3579 C CA . TYR B 1 83 ? 79.671 26.557 123.685 1.00 96.84 80 TYR B CA 1
ATOM 3580 C C . TYR B 1 83 ? 79.626 28.033 124.065 1.00 95.44 80 TYR B C 1
ATOM 3581 O O . TYR B 1 83 ? 78.563 28.620 124.237 1.00 93.57 80 TYR B O 1
ATOM 3590 N N . SER B 1 84 ? 80.811 28.620 124.186 1.00 96.62 81 SER B N 1
ATOM 3591 C CA . SER B 1 84 ? 80.978 30.032 124.470 1.00 96.11 81 SER B CA 1
ATOM 3592 C C . SER B 1 84 ? 81.774 30.677 123.335 1.00 94.13 81 SER B C 1
ATOM 3593 O O . SER B 1 84 ? 82.721 30.085 122.807 1.00 95.26 81 SER B O 1
ATOM 3596 N N . PHE B 1 85 ? 81.371 31.879 122.940 1.00 91.44 82 PHE B N 1
ATOM 3597 C CA . PHE B 1 85 ? 82.189 32.689 122.057 1.00 89.79 82 PHE B CA 1
ATOM 3598 C C . PHE B 1 85 ? 82.133 34.110 122.550 1.00 89.44 82 PHE B C 1
ATOM 3599 O O . PHE B 1 85 ? 81.076 34.722 122.563 1.00 87.72 82 PHE B O 1
ATOM 3607 N N . CYS B 1 86 ? 83.271 34.610 123.003 1.00 91.65 83 CYS B N 1
ATOM 3608 C CA . CYS B 1 86 ? 83.358 35.960 123.510 1.00 92.25 83 CYS B CA 1
ATOM 3609 C C . CYS B 1 86 ? 84.034 36.774 122.420 1.00 90.78 83 CYS B C 1
ATOM 3610 O O . CYS B 1 86 ? 84.866 36.236 121.690 1.00 90.80 83 CYS B O 1
ATOM 3613 N N . LEU B 1 87 ? 83.667 38.048 122.284 1.00 89.66 84 LEU B N 1
ATOM 3614 C CA . LEU B 1 87 ? 84.303 38.923 121.293 1.00 88.82 84 LEU B CA 1
ATOM 3615 C C . LEU B 1 87 ? 83.883 40.387 121.416 1.00 88.58 84 LEU B C 1
ATOM 3616 O O . LEU B 1 87 ? 82.856 40.682 122.037 1.00 88.28 84 LEU B O 1
ATOM 3621 N N . PRO B 1 88 ? 84.675 41.306 120.812 1.00 88.83 85 PRO B N 1
ATOM 3622 C CA . PRO B 1 88 ? 84.383 42.742 120.819 1.00 88.71 85 PRO B CA 1
ATOM 3623 C C . PRO B 1 88 ? 83.112 43.067 120.029 1.00 85.83 85 PRO B C 1
ATOM 3624 O O . PRO B 1 88 ? 83.188 43.457 118.875 1.00 83.68 85 PRO B O 1
ATOM 3628 N N . LEU B 1 89 ? 81.959 42.923 120.672 1.00 86.40 86 LEU B N 1
ATOM 3629 C CA . LEU B 1 89 ? 80.670 43.129 120.019 1.00 84.15 86 LEU B CA 1
ATOM 3630 C C . LEU B 1 89 ? 80.253 44.580 119.882 1.00 83.84 86 LEU B C 1
ATOM 3631 O O . LEU B 1 89 ? 79.733 44.969 118.832 1.00 81.72 86 LEU B O 1
ATOM 3636 N N . GLY B 1 90 ? 80.445 45.364 120.943 1.00 86.48 87 GLY B N 1
ATOM 3637 C CA . GLY B 1 90 ? 80.077 46.780 120.942 1.00 86.65 87 GLY B CA 1
ATOM 3638 C C . GLY B 1 90 ? 78.816 47.132 121.719 1.00 87.16 87 GLY B C 1
ATOM 3639 O O . GLY B 1 90 ? 78.574 48.297 122.015 1.00 88.12 87 GLY B O 1
ATOM 3640 N N . PHE B 1 91 ? 78.003 46.129 122.037 1.00 86.96 88 PHE B N 1
ATOM 3641 C CA . PHE B 1 91 ? 76.719 46.321 122.729 1.00 87.04 88 PHE B CA 1
ATOM 3642 C C . PHE B 1 91 ? 76.637 45.170 123.693 1.00 88.75 88 PHE B C 1
ATOM 3643 O O . PHE B 1 91 ? 77.192 44.108 123.436 1.00 88.90 88 PHE B O 1
ATOM 3651 N N . LYS B 1 92 ? 75.953 45.359 124.804 1.00 90.54 89 LYS B N 1
ATOM 3652 C CA . LYS B 1 92 ? 75.807 44.267 125.747 1.00 92.34 89 LYS B CA 1
ATOM 3653 C C . LYS B 1 92 ? 74.673 43.334 125.284 1.00 90.18 89 LYS B C 1
ATOM 3654 O O . LYS B 1 92 ? 73.517 43.751 125.163 1.00 88.92 89 LYS B O 1
ATOM 3660 N N . VAL B 1 93 ? 75.029 42.083 124.996 1.00 89.88 90 VAL B N 1
ATOM 3661 C CA . VAL B 1 93 ? 74.060 41.021 124.697 1.00 88.12 90 VAL B CA 1
ATOM 3662 C C . VAL B 1 93 ? 73.017 41.002 125.784 1.00 89.12 90 VAL B C 1
ATOM 3663 O O . VAL B 1 93 ? 73.313 41.313 126.932 1.00 91.67 90 VAL B O 1
ATOM 3667 N N . ASP B 1 94 ? 71.801 40.626 125.411 1.00 87.19 91 ASP B N 1
ATOM 3668 C CA . ASP B 1 94 ? 70.672 40.595 126.323 1.00 88.21 91 ASP B CA 1
ATOM 3669 C C . ASP B 1 94 ? 69.637 39.598 125.818 1.00 86.34 91 ASP B C 1
ATOM 3670 O O . ASP B 1 94 ? 68.859 39.905 124.918 1.00 83.86 91 ASP B O 1
ATOM 3675 N N . GLU B 1 95 ? 69.643 38.400 126.397 1.00 87.89 92 GLU B N 1
ATOM 3676 C CA . GLU B 1 95 ? 68.689 37.358 126.017 1.00 86.59 92 GLU B CA 1
ATOM 3677 C C . GLU B 1 95 ? 67.417 37.392 126.863 1.00 87.29 92 GLU B C 1
ATOM 3678 O O . GLU B 1 95 ? 66.482 36.649 126.584 1.00 86.84 92 GLU B O 1
ATOM 3684 N N . ASN B 1 96 ? 67.374 38.252 127.880 1.00 88.64 93 ASN B N 1
ATOM 3685 C CA . ASN B 1 96 ? 66.229 38.277 128.796 1.00 89.69 93 ASN B CA 1
ATOM 3686 C C . ASN B 1 96 ? 65.042 39.100 128.268 1.00 87.23 93 ASN B C 1
ATOM 3687 O O . ASN B 1 96 ? 64.786 40.233 128.689 1.00 87.43 93 ASN B O 1
ATOM 3692 N N . PHE B 1 97 ? 64.345 38.501 127.304 1.00 84.73 94 PHE B N 1
ATOM 3693 C CA . PHE B 1 97 ? 63.157 39.088 126.668 1.00 81.82 94 PHE B CA 1
ATOM 3694 C C . PHE B 1 97 ? 62.249 38.002 126.107 1.00 80.37 94 PHE B C 1
ATOM 3695 O O . PHE B 1 97 ? 62.725 36.949 125.698 1.00 79.89 94 PHE B O 1
ATOM 3703 N N . GLU B 1 98 ? 60.946 38.256 126.104 1.00 79.71 95 GLU B N 1
ATOM 3704 C CA . GLU B 1 98 ? 59.976 37.261 125.647 1.00 79.04 95 GLU B CA 1
ATOM 3705 C C . GLU B 1 98 ? 59.768 37.354 124.142 1.00 75.88 95 GLU B C 1
ATOM 3706 O O . GLU B 1 98 ? 59.858 38.432 123.571 1.00 74.35 95 GLU B O 1
ATOM 3712 N N . ILE B 1 99 ? 59.511 36.221 123.495 1.00 75.20 96 ILE B N 1
ATOM 3713 C CA . ILE B 1 99 ? 59.262 36.209 122.041 1.00 72.60 96 ILE B CA 1
ATOM 3714 C C . ILE B 1 99 ? 57.886 36.822 121.726 1.00 71.77 96 ILE B C 1
ATOM 3715 O O . ILE B 1 99 ? 56.887 36.522 122.402 1.00 72.53 96 ILE B O 1
ATOM 3720 N N . GLN B 1 100 ? 57.851 37.701 120.718 1.00 69.96 97 GLN B N 1
ATOM 3721 C CA . GLN B 1 100 ? 56.586 38.303 120.271 1.00 69.21 97 GLN B CA 1
ATOM 3722 C C . GLN B 1 100 ? 56.267 37.915 118.819 1.00 67.01 97 GLN B C 1
ATOM 3723 O O . GLN B 1 100 ? 56.779 38.507 117.859 1.00 65.00 97 GLN B O 1
ATOM 3729 N N . ALA B 1 101 ? 55.406 36.905 118.699 1.00 66.88 98 ALA B N 1
ATOM 3730 C CA . ALA B 1 101 ? 55.107 36.259 117.432 1.00 65.44 98 ALA B CA 1
ATOM 3731 C C . ALA B 1 101 ? 54.860 37.273 116.317 1.00 63.68 98 ALA B C 1
ATOM 3732 O O . ALA B 1 101 ? 53.873 38.009 116.314 1.00 63.82 98 ALA B O 1
ATOM 3734 N N . GLY B 1 102 ? 55.798 37.322 115.393 1.00 62.07 99 GLY B N 1
ATOM 3735 C CA . GLY B 1 102 ? 55.677 38.157 114.210 1.00 61.10 99 GLY B CA 1
ATOM 3736 C C . GLY B 1 102 ? 55.689 39.667 114.399 1.00 60.60 99 GLY B C 1
ATOM 3737 O O . GLY B 1 102 ? 55.071 40.372 113.619 1.00 59.97 99 GLY B O 1
ATOM 3738 N N . GLU B 1 103 ? 56.422 40.168 115.391 1.00 61.55 100 GLU B N 1
ATOM 3739 C CA . GLU B 1 103 ? 56.375 41.592 115.736 1.00 61.73 100 GLU B CA 1
ATOM 3740 C C . GLU B 1 103 ? 57.718 42.308 115.637 1.00 61.08 100 GLU B C 1
ATOM 3741 O O . GLU B 1 103 ? 58.755 41.721 115.901 1.00 61.77 100 GLU B O 1
ATOM 3747 N N . ILE B 1 104 ? 57.707 43.580 115.265 1.00 60.67 101 ILE B N 1
ATOM 3748 C CA . ILE B 1 104 ? 58.946 44.357 115.327 1.00 60.93 101 ILE B CA 1
ATOM 3749 C C . ILE B 1 104 ? 59.245 44.803 116.763 1.00 63.30 101 ILE B C 1
ATOM 3750 O O . ILE B 1 104 ? 58.399 45.416 117.427 1.00 64.61 101 ILE B O 1
ATOM 3755 N N . ASP B 1 105 ? 60.456 44.501 117.223 1.00 64.19 102 ASP B N 1
ATOM 3756 C CA . ASP B 1 105 ? 60.857 44.670 118.622 1.00 66.65 102 ASP B CA 1
ATOM 3757 C C . ASP B 1 105 ? 62.346 45.044 118.679 1.00 66.58 102 ASP B C 1
ATOM 3758 O O . ASP B 1 105 ? 63.160 44.447 117.972 1.00 65.58 102 ASP B O 1
ATOM 3763 N N . ALA B 1 106 ? 62.705 46.017 119.515 1.00 67.80 103 ALA B N 1
ATOM 3764 C CA . ALA B 1 106 ? 64.112 46.445 119.627 1.00 67.95 103 ALA B CA 1
ATOM 3765 C C . ALA B 1 106 ? 64.981 45.312 120.137 1.00 68.50 103 ALA B C 1
ATOM 3766 O O . ALA B 1 106 ? 66.102 45.142 119.675 1.00 67.90 103 ALA B O 1
ATOM 3768 N N . LYS B 1 107 ? 64.446 44.531 121.073 1.00 69.61 104 LYS B N 1
ATOM 3769 C CA . LYS B 1 107 ? 65.244 43.534 121.779 1.00 70.91 104 LYS B CA 1
ATOM 3770 C C . LYS B 1 107 ? 65.550 42.290 120.944 1.00 69.37 104 LYS B C 1
ATOM 3771 O O . LYS B 1 107 ? 66.679 41.809 120.965 1.00 70.14 104 LYS B O 1
ATOM 3777 N N . SER B 1 108 ? 64.584 41.774 120.195 1.00 67.52 105 SER B N 1
ATOM 3778 C CA . SER B 1 108 ? 64.913 40.637 119.341 1.00 66.41 105 SER B CA 1
ATOM 3779 C C . SER B 1 108 ? 65.655 41.096 118.103 1.00 64.35 105 SER B C 1
ATOM 3780 O O . SER B 1 108 ? 66.480 40.345 117.563 1.00 64.29 105 SER B O 1
ATOM 3783 N N . GLY B 1 109 ? 65.350 42.325 117.670 1.00 62.68 106 GLY B N 1
ATOM 3784 C CA . GLY B 1 109 ? 66.118 43.038 116.654 1.00 59.95 106 GLY B CA 1
ATOM 3785 C C . GLY B 1 109 ? 67.585 43.150 117.028 1.00 60.64 106 GLY B C 1
ATOM 3786 O O . GLY B 1 109 ? 68.444 42.713 116.266 1.00 59.99 106 GLY B O 1
ATOM 3787 N N . LEU B 1 110 ? 67.880 43.729 118.196 1.00 62.16 107 LEU B N 1
ATOM 3788 C CA . LEU B 1 110 ? 69.277 43.867 118.664 1.00 63.26 107 LEU B CA 1
ATOM 3789 C C . LEU B 1 110 ? 69.945 42.524 118.909 1.00 63.20 107 LEU B C 1
ATOM 3790 O O . LEU B 1 110 ? 71.115 42.330 118.556 1.00 63.05 107 LEU B O 1
ATOM 3795 N N . TYR B 1 111 ? 69.197 41.602 119.505 1.00 62.58 108 TYR B N 1
ATOM 3796 C CA . TYR B 1 111 ? 69.713 40.270 119.713 1.00 62.50 108 TYR B CA 1
ATOM 3797 C C . TYR B 1 111 ? 70.130 39.634 118.398 1.00 60.51 108 TYR B C 1
ATOM 3798 O O . TYR B 1 111 ? 71.243 39.119 118.294 1.00 61.22 108 TYR B O 1
ATOM 3807 N N . GLY B 1 112 ? 69.223 39.666 117.416 1.00 57.87 109 GLY B N 1
ATOM 3808 C CA . GLY B 1 112 ? 69.449 39.101 116.095 1.00 55.62 109 GLY B CA 1
ATOM 3809 C C . GLY B 1 112 ? 70.620 39.726 115.366 1.00 55.39 109 GLY B C 1
ATOM 3810 O O . GLY B 1 112 ? 71.361 39.026 114.670 1.00 55.25 109 GLY B O 1
ATOM 3811 N N . PHE B 1 113 ? 70.807 41.037 115.509 1.00 55.62 110 PHE B N 1
ATOM 3812 C CA . PHE B 1 113 ? 72.010 41.657 114.963 1.00 55.93 110 PHE B CA 1
ATOM 3813 C C . PHE B 1 113 ? 73.260 41.069 115.618 1.00 58.82 110 PHE B C 1
ATOM 3814 O O . PHE B 1 113 ? 74.272 40.805 114.947 1.00 59.21 110 PHE B O 1
ATOM 3822 N N . LEU B 1 114 ? 73.197 40.900 116.934 1.00 61.18 111 LEU B N 1
AT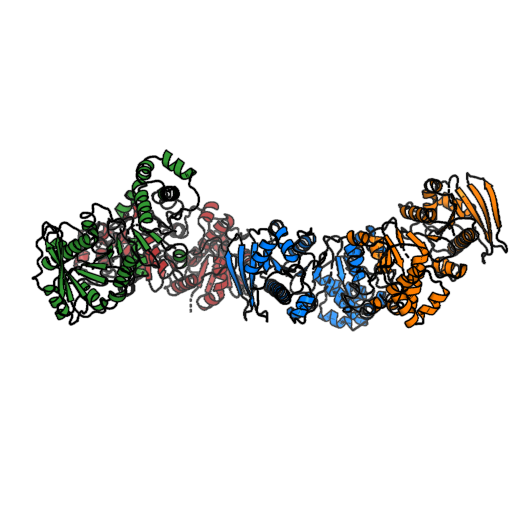OM 3823 C CA . LEU B 1 114 ? 74.341 40.426 117.681 1.00 63.99 111 LEU B CA 1
ATOM 3824 C C . LEU B 1 114 ? 74.664 38.968 117.350 1.00 64.43 111 LEU B C 1
ATOM 3825 O O . LEU B 1 114 ? 75.833 38.581 117.287 1.00 65.87 111 LEU B O 1
ATOM 3830 N N . SER B 1 115 ? 73.625 38.177 117.093 1.00 63.62 112 SER B N 1
ATOM 3831 C CA . SER B 1 115 ? 73.800 36.783 116.713 1.00 63.39 112 SER B CA 1
ATOM 3832 C C . SER B 1 115 ? 74.629 36.716 115.429 1.00 61.84 112 SER B C 1
ATOM 3833 O O . SER B 1 115 ? 75.520 35.872 115.264 1.00 62.54 112 SER B O 1
ATOM 3836 N N . PHE B 1 116 ? 74.329 37.640 114.537 1.00 59.30 113 PHE B N 1
ATOM 3837 C CA . PHE B 1 116 ? 74.935 37.657 113.214 1.00 57.76 113 PHE B CA 1
ATOM 3838 C C . PHE B 1 116 ? 76.386 38.144 113.265 1.00 58.55 113 PHE B C 1
ATOM 3839 O O . PHE B 1 116 ? 77.275 37.519 112.666 1.00 58.56 113 PHE B O 1
ATOM 3847 N N . LYS B 1 117 ? 76.619 39.226 114.013 1.00 59.30 114 LYS B N 1
ATOM 3848 C CA . LYS B 1 117 ? 77.971 39.740 114.209 1.00 60.32 114 LYS B CA 1
ATOM 3849 C C . LYS B 1 117 ? 78.877 38.660 114.771 1.00 61.77 114 LYS B C 1
ATOM 3850 O O . LYS B 1 117 ? 79.987 38.474 114.267 1.00 62.09 114 LYS B O 1
ATOM 3856 N N . ALA B 1 118 ? 78.391 37.949 115.793 1.00 62.46 115 ALA B N 1
ATOM 3857 C CA . ALA B 1 118 ? 79.138 36.844 116.412 1.00 64.41 115 ALA B CA 1
ATOM 3858 C C . ALA B 1 118 ? 79.392 35.743 115.399 1.00 63.47 115 ALA B C 1
ATOM 3859 O O . ALA B 1 118 ? 80.514 35.302 115.213 1.00 64.71 115 ALA B O 1
ATOM 3861 N N . ALA B 1 119 ? 78.341 35.317 114.720 1.00 61.61 116 ALA B N 1
ATOM 3862 C CA . ALA B 1 119 ? 78.479 34.246 113.769 1.00 61.13 116 ALA B CA 1
ATOM 3863 C C . ALA B 1 119 ? 79.478 34.639 112.681 1.00 60.64 116 ALA B C 1
ATOM 3864 O O . ALA B 1 119 ? 80.256 33.784 112.227 1.00 61.60 116 ALA B O 1
ATOM 3866 N N . SER B 1 120 ? 79.478 35.923 112.293 1.00 59.44 117 SER B N 1
ATOM 3867 C CA . SER B 1 120 ? 80.358 36.420 111.214 1.00 58.60 117 SER B CA 1
ATOM 3868 C C . SER B 1 120 ? 81.809 36.358 111.633 1.00 61.41 117 SER B C 1
ATOM 3869 O O . SER B 1 120 ? 82.655 35.877 110.878 1.00 61.16 117 SER B O 1
ATOM 3872 N N . TYR B 1 121 ? 82.101 36.812 112.853 1.00 64.26 118 TYR B N 1
ATOM 3873 C CA . TYR B 1 121 ? 83.487 36.761 113.335 1.00 67.21 118 TYR B CA 1
ATOM 3874 C C . TYR B 1 121 ? 83.956 35.362 113.661 1.00 68.93 118 TYR B C 1
ATOM 3875 O O . TYR B 1 121 ? 85.126 35.055 113.484 1.00 70.36 118 TYR B O 1
ATOM 3884 N N . PHE B 1 122 ? 83.029 34.512 114.084 1.00 69.15 119 PHE B N 1
ATOM 3885 C CA . PHE B 1 122 ? 83.304 33.101 114.273 1.00 71.66 119 PHE B CA 1
ATOM 3886 C C . PHE B 1 122 ? 83.920 32.519 113.010 1.00 71.95 119 PHE B C 1
ATOM 3887 O O . PHE B 1 122 ? 84.859 31.719 113.100 1.00 74.62 119 PHE B O 1
ATOM 3895 N N . VAL B 1 123 ? 83.384 32.914 111.844 1.00 69.86 120 VAL B N 1
ATOM 3896 C CA . VAL B 1 123 ? 83.842 32.398 110.540 1.00 69.44 120 VAL B CA 1
ATOM 3897 C C . VAL B 1 123 ? 85.171 33.018 110.128 1.00 71.11 120 VAL B C 1
ATOM 3898 O O . VAL B 1 123 ? 86.022 32.357 109.559 1.00 72.17 120 VAL B O 1
ATOM 3902 N N . TYR B 1 124 ? 85.338 34.291 110.431 1.00 72.20 121 TYR B N 1
ATOM 3903 C CA . TYR B 1 124 ? 86.531 35.015 110.062 1.00 74.26 121 TYR B CA 1
ATOM 3904 C C . TYR B 1 124 ? 87.741 34.453 110.802 1.00 78.29 121 TYR B C 1
ATOM 3905 O O . TYR B 1 124 ? 88.795 34.214 110.205 1.00 79.66 121 TYR B O 1
ATOM 3914 N N . GLU B 1 125 ? 87.566 34.226 112.104 1.00 81.06 122 GLU B N 1
ATOM 3915 C CA . GLU B 1 125 ? 88.582 33.612 112.965 1.00 84.83 122 GLU B CA 1
ATOM 3916 C C . GLU B 1 125 ? 88.644 32.089 112.752 1.00 86.03 122 GLU B C 1
ATOM 3917 O O . GLU B 1 125 ? 89.073 31.353 113.640 1.00 88.82 122 GLU B O 1
ATOM 3923 N N . LYS B 1 126 ? 88.190 31.636 111.577 1.00 84.06 123 LYS B N 1
ATOM 3924 C CA . LYS B 1 126 ? 88.408 30.263 111.073 1.00 85.49 123 LYS B CA 1
ATOM 3925 C C . LYS B 1 126 ? 87.742 29.113 111.857 1.00 86.62 123 LYS B C 1
ATOM 3926 O O . LYS B 1 126 ? 87.889 27.947 111.485 1.00 87.42 123 LYS B O 1
ATOM 3932 N N . HIS B 1 127 ? 86.999 29.434 112.917 1.00 86.53 124 HIS B N 1
ATOM 3933 C CA . HIS B 1 127 ? 86.345 28.409 113.752 1.00 87.57 124 HIS B CA 1
ATOM 3934 C C . HIS B 1 127 ? 85.269 27.627 112.986 1.00 85.39 124 HIS B C 1
ATOM 3935 O O . HIS B 1 127 ? 84.725 26.644 113.500 1.00 86.72 124 HIS B O 1
ATOM 3942 N N . ALA B 1 128 ? 84.964 28.091 111.775 1.00 81.70 125 ALA B N 1
ATOM 3943 C CA . ALA B 1 128 ? 83.975 27.484 110.895 1.00 79.39 125 ALA B CA 1
ATOM 3944 C C . ALA B 1 128 ? 84.235 27.874 109.423 1.00 76.90 125 ALA B C 1
ATOM 3945 O O . ALA B 1 128 ? 84.974 28.827 109.123 1.00 76.05 125 ALA B O 1
ATOM 3947 N N . HIS B 1 129 ? 83.607 27.136 108.513 1.00 75.14 126 HIS B N 1
ATOM 3948 C CA . HIS B 1 129 ? 83.914 27.199 107.093 1.00 72.60 126 HIS B CA 1
ATOM 3949 C C . HIS B 1 129 ? 83.129 28.326 106.401 1.00 68.79 126 HIS B C 1
ATOM 3950 O O . HIS B 1 129 ? 83.666 29.023 105.534 1.00 66.92 126 HIS B O 1
ATOM 3957 N N . ALA B 1 130 ? 81.878 28.520 106.822 1.00 66.86 127 ALA B N 1
ATOM 3958 C CA . ALA B 1 130 ? 80.955 29.435 106.135 1.00 63.22 127 ALA B CA 1
ATOM 3959 C C . ALA B 1 130 ? 79.920 30.005 107.106 1.00 62.19 127 ALA B C 1
ATOM 3960 O O . ALA B 1 130 ? 79.770 29.481 108.221 1.00 63.50 127 ALA B O 1
ATOM 3962 N N . LEU B 1 131 ? 79.227 31.065 106.670 1.00 58.44 128 LEU B N 1
ATOM 3963 C CA . LEU B 1 131 ? 78.173 31.677 107.435 1.00 56.87 128 LEU B CA 1
ATOM 3964 C C . LEU B 1 131 ? 76.833 31.595 106.700 1.00 55.60 128 LEU B C 1
ATOM 3965 O O . LEU B 1 131 ? 76.730 31.911 105.509 1.00 54.21 128 LEU B O 1
ATOM 3970 N N . LEU B 1 132 ? 75.793 31.190 107.410 1.00 56.32 129 LEU B N 1
ATOM 3971 C CA . LEU B 1 132 ? 74.443 31.204 106.849 1.00 55.55 129 LEU B CA 1
ATOM 3972 C C . LEU B 1 132 ? 73.539 32.121 107.693 1.00 55.10 129 LEU B C 1
ATOM 3973 O O . LEU B 1 132 ? 73.318 31.873 108.861 1.00 56.14 129 LEU B O 1
ATOM 3978 N N . THR B 1 133 ? 73.037 33.192 107.110 1.00 53.78 130 THR B N 1
ATOM 3979 C CA . THR B 1 133 ? 72.258 34.129 107.899 1.00 54.60 130 THR B CA 1
ATOM 3980 C C . THR B 1 133 ? 70.787 33.850 107.642 1.00 54.66 130 THR B C 1
ATOM 3981 O O . THR B 1 133 ? 70.367 33.800 106.477 1.00 54.20 130 THR B O 1
ATOM 3985 N N . LEU B 1 134 ? 70.016 33.658 108.713 1.00 55.91 131 LEU B N 1
ATOM 3986 C CA . LEU B 1 134 ? 68.565 33.673 108.615 1.00 56.24 131 LEU B CA 1
ATOM 3987 C C . LEU B 1 134 ? 68.054 35.125 108.531 1.00 55.98 131 LEU B C 1
ATOM 3988 O O . LEU B 1 134 ? 68.718 36.041 109.030 1.00 56.46 131 LEU B O 1
ATOM 3993 N N . PRO B 1 135 ? 66.898 35.354 107.869 1.00 55.62 132 PRO B N 1
ATOM 3994 C CA . PRO B 1 135 ? 66.557 36.778 107.618 1.00 54.57 132 PRO B CA 1
ATOM 3995 C C . PRO B 1 135 ? 66.261 37.582 108.905 1.00 55.19 132 PRO B C 1
ATOM 3996 O O . PRO B 1 135 ? 65.858 37.014 109.942 1.00 56.04 132 PRO B O 1
ATOM 4000 N N . ILE B 1 136 ? 66.548 38.880 108.824 1.00 54.45 133 ILE B N 1
ATOM 4001 C CA . ILE B 1 136 ? 66.343 39.832 109.902 1.00 55.20 133 ILE B CA 1
ATOM 4002 C C . ILE B 1 136 ? 65.238 40.782 109.433 1.00 54.72 133 ILE B C 1
ATOM 4003 O O . ILE B 1 136 ? 64.790 40.659 108.308 1.00 53.55 133 ILE B O 1
ATOM 4008 N N . HIS B 1 137 ? 64.766 41.692 110.288 1.00 56.27 134 HIS B N 1
ATOM 4009 C CA . HIS B 1 137 ? 63.856 42.741 109.825 1.00 56.15 134 HIS B CA 1
ATOM 4010 C C . HIS B 1 137 ? 64.456 44.107 110.097 1.00 56.87 134 HIS B C 1
ATOM 4011 O O . HIS B 1 137 ? 64.570 44.532 111.263 1.00 59.14 134 HIS B O 1
ATOM 4018 N N . LYS B 1 138 ? 64.793 44.810 109.021 1.00 55.65 135 LYS B N 1
ATOM 4019 C CA . LYS B 1 138 ? 65.528 46.060 109.114 1.00 56.40 135 LYS B CA 1
ATOM 4020 C C . LYS B 1 138 ? 64.916 47.105 110.056 1.00 57.56 135 LYS B C 1
ATOM 4021 O O . LYS B 1 138 ? 65.632 47.991 110.557 1.00 58.88 135 LYS B O 1
ATOM 4027 N N . LYS B 1 139 ? 63.611 46.975 110.310 1.00 57.42 136 LYS B N 1
ATOM 4028 C CA A LYS B 1 139 ? 62.876 47.935 111.110 0.60 58.48 136 LYS B CA 1
ATOM 4029 C CA B LYS B 1 139 ? 62.875 47.939 111.117 0.40 58.51 136 LYS B CA 1
ATOM 4030 C C . LYS B 1 139 ? 63.049 47.638 112.590 1.00 60.36 136 LYS B C 1
ATOM 4031 O O . LYS B 1 139 ? 63.027 48.553 113.424 1.00 62.20 136 LYS B O 1
ATOM 4042 N N . ALA B 1 140 ? 63.217 46.361 112.926 1.00 60.20 137 ALA B N 1
ATOM 4043 C CA . ALA B 1 140 ? 63.520 46.036 114.310 1.00 61.74 137 ALA B CA 1
ATOM 4044 C C . ALA B 1 140 ? 64.965 46.466 114.624 1.00 62.53 137 ALA B C 1
ATOM 4045 O O . ALA B 1 140 ? 65.275 46.871 115.738 1.00 63.53 137 ALA B O 1
ATOM 4047 N N . TRP B 1 141 ? 65.832 46.427 113.614 1.00 61.95 138 TRP B N 1
ATOM 4048 C CA . TRP B 1 141 ? 67.202 46.955 113.745 1.00 63.26 138 TRP B CA 1
ATOM 4049 C C . TRP B 1 141 ? 67.226 48.445 113.964 1.00 65.24 138 TRP B C 1
ATOM 4050 O O . TRP B 1 141 ? 68.005 48.946 114.761 1.00 67.17 138 TRP B O 1
ATOM 4061 N N . GLU B 1 142 ? 66.371 49.142 113.234 1.00 66.06 139 GLU B N 1
ATOM 4062 C CA . GLU B 1 142 ? 66.282 50.584 113.307 1.00 68.76 139 GLU B CA 1
ATOM 4063 C C . GLU B 1 142 ? 65.847 51.011 114.713 1.00 71.10 139 GLU B C 1
ATOM 4064 O O . GLU B 1 142 ? 66.512 51.831 115.334 1.00 72.42 139 GLU B O 1
ATOM 4070 N N . ASP B 1 143 ? 64.755 50.420 115.203 1.00 72.19 140 ASP B N 1
ATOM 4071 C CA . ASP B 1 143 ? 64.217 50.687 116.543 1.00 75.61 140 ASP B CA 1
ATOM 4072 C C . ASP B 1 143 ? 65.183 50.386 117.690 1.00 77.30 140 ASP B C 1
ATOM 4073 O O . ASP B 1 143 ? 65.028 50.938 118.777 1.00 79.32 140 ASP B O 1
ATOM 4078 N N . ALA B 1 144 ? 66.152 49.495 117.451 1.00 76.71 141 ALA B N 1
ATOM 4079 C CA . ALA B 1 144 ? 67.187 49.167 118.438 1.00 78.08 141 ALA B CA 1
ATOM 4080 C C . ALA B 1 144 ? 68.305 50.206 118.403 1.00 79.16 141 ALA B C 1
ATOM 4081 O O . ALA B 1 144 ? 69.268 50.132 119.170 1.00 80.40 141 ALA B O 1
ATOM 4083 N N . GLY B 1 145 ? 68.173 51.159 117.480 1.00 78.52 142 GLY B N 1
ATOM 4084 C CA . GLY B 1 145 ? 69.087 52.272 117.370 1.00 79.74 142 GLY B CA 1
ATOM 4085 C C . GLY B 1 145 ? 70.294 51.972 116.518 1.00 79.45 142 GLY B C 1
ATOM 4086 O O . GLY B 1 145 ? 71.190 52.808 116.424 1.00 80.28 142 GLY B O 1
ATOM 4087 N N . LEU B 1 146 ? 70.332 50.794 115.891 1.00 78.36 143 LEU B N 1
ATOM 4088 C CA . LEU B 1 146 ? 71.445 50.453 114.996 1.00 78.17 143 LEU B CA 1
ATOM 4089 C C . LEU B 1 146 ? 71.444 51.368 113.796 1.00 77.35 143 LEU B C 1
ATOM 4090 O O . LEU B 1 146 ? 70.383 51.868 113.396 1.00 76.29 143 LEU B O 1
ATOM 4095 N N . LYS B 1 147 ? 72.632 51.585 113.231 1.00 77.88 144 LYS B N 1
ATOM 4096 C CA . LYS B 1 147 ? 72.754 52.471 112.081 1.00 77.54 144 LYS B CA 1
ATOM 4097 C C . LYS B 1 147 ? 72.645 51.732 110.745 1.00 74.62 144 LYS B C 1
ATOM 4098 O O . LYS B 1 147 ? 72.357 52.342 109.711 1.00 73.54 144 LYS B O 1
ATOM 4104 N N . TYR B 1 148 ? 72.818 50.414 110.785 1.00 73.81 145 TYR B N 1
ATOM 4105 C CA . TYR B 1 148 ? 72.815 49.587 109.568 1.00 71.47 145 TYR B CA 1
ATOM 4106 C C . TYR B 1 148 ? 71.427 49.333 108.980 1.00 69.86 145 TYR B C 1
ATOM 4107 O O . TYR B 1 148 ? 70.451 49.139 109.719 1.00 70.42 145 TYR B O 1
ATOM 4116 N N . LYS B 1 149 ? 71.349 49.306 107.653 1.00 67.45 146 LYS B N 1
ATOM 4117 C CA . LYS B 1 149 ? 70.080 49.033 106.993 1.00 66.18 146 LYS B CA 1
ATOM 4118 C C . LYS B 1 149 ? 69.887 47.529 106.687 1.00 64.01 146 LYS B C 1
ATOM 4119 O O . LYS B 1 149 ? 68.793 47.109 106.287 1.00 64.19 146 LYS B O 1
ATOM 4125 N N . GLY B 1 150 ? 70.934 46.721 106.844 1.00 62.03 147 GLY B N 1
ATOM 4126 C CA . GLY B 1 150 ? 70.816 45.289 106.574 1.00 58.18 147 GLY B CA 1
ATOM 4127 C C . GLY B 1 150 ? 72.129 44.566 106.663 1.00 56.49 147 GLY B C 1
ATOM 4128 O O . GLY B 1 150 ? 73.134 45.185 106.912 1.00 56.77 147 GLY B O 1
ATOM 4129 N N . HIS B 1 151 ? 72.110 43.258 106.426 1.00 54.86 148 HIS B N 1
ATOM 4130 C CA . HIS B 1 151 ? 73.301 42.422 106.480 1.00 54.29 148 HIS B CA 1
ATOM 4131 C C . HIS B 1 151 ? 74.486 42.986 105.705 1.00 53.98 148 HIS B C 1
ATOM 4132 O O . HIS B 1 151 ? 75.558 43.158 106.281 1.00 55.64 148 HIS B O 1
ATOM 4139 N N . THR B 1 152 ? 74.287 43.274 104.418 1.00 52.66 149 THR B N 1
ATOM 4140 C CA . THR B 1 152 ? 75.311 43.848 103.521 1.00 52.31 149 THR B CA 1
ATOM 4141 C C . THR B 1 152 ? 75.917 45.168 104.033 1.00 53.98 149 THR B C 1
ATOM 4142 O O . THR B 1 152 ? 77.132 45.427 103.963 1.00 54.41 149 THR B O 1
ATOM 4146 N N . ASP B 1 153 ? 75.052 46.014 104.538 1.00 55.20 150 ASP B N 1
ATOM 4147 C CA . ASP B 1 153 ? 75.484 47.243 105.121 1.00 57.99 150 ASP B CA 1
ATOM 4148 C C . ASP B 1 153 ? 76.492 46.947 106.272 1.00 59.76 150 ASP B C 1
ATOM 4149 O O . ASP B 1 153 ? 77.608 47.485 106.304 1.00 61.27 150 ASP B O 1
ATOM 4154 N N . ALA B 1 154 ? 76.112 46.058 107.184 1.00 59.71 151 ALA B N 1
ATOM 4155 C CA . ALA B 1 154 ? 76.949 45.707 108.320 1.00 61.42 151 ALA B CA 1
ATOM 4156 C C . ALA B 1 154 ? 78.218 44.993 107.892 1.00 61.63 151 ALA B C 1
ATOM 4157 O O . ALA B 1 154 ? 79.298 45.274 108.419 1.00 62.94 151 ALA B O 1
ATOM 4159 N N . LEU B 1 155 ? 78.097 44.086 106.927 1.00 60.31 152 LEU B N 1
ATOM 4160 C CA . LEU B 1 155 ? 79.259 43.313 106.480 1.00 61.09 152 LEU B CA 1
ATOM 4161 C C . LEU B 1 155 ? 80.333 44.180 105.832 1.00 61.71 152 LEU B C 1
ATOM 4162 O O . LEU B 1 155 ? 81.502 43.792 105.794 1.00 63.06 152 LEU B O 1
ATOM 4167 N N . ARG B 1 156 ? 79.924 45.345 105.326 1.00 61.48 153 ARG B N 1
ATOM 4168 C CA . ARG B 1 156 ? 80.837 46.331 104.750 1.00 62.53 153 ARG B CA 1
ATOM 4169 C C . ARG B 1 156 ? 81.576 46.991 105.899 1.00 64.50 153 ARG B C 1
ATOM 4170 O O . ARG B 1 156 ? 82.799 47.111 105.876 1.00 65.53 153 ARG B O 1
ATOM 4178 N N . ASP B 1 157 ? 80.830 47.391 106.923 1.00 65.04 154 ASP B N 1
ATOM 4179 C CA . ASP B 1 157 ? 81.465 47.946 108.112 1.00 67.13 154 ASP B CA 1
ATOM 4180 C C . ASP B 1 157 ? 82.380 46.974 108.850 1.00 68.56 154 ASP B C 1
ATOM 4181 O O . ASP B 1 157 ? 83.398 47.382 109.383 1.00 70.61 154 ASP B O 1
ATOM 4186 N N . PHE B 1 158 ? 82.027 45.696 108.881 1.00 68.06 155 PHE B N 1
ATOM 4187 C CA . PHE B 1 158 ? 82.848 44.738 109.613 1.00 69.76 155 PHE B CA 1
ATOM 4188 C C . PHE B 1 158 ? 84.166 44.582 108.889 1.00 70.41 155 PHE B C 1
ATOM 4189 O O . PHE B 1 158 ? 85.223 44.647 109.514 1.00 72.70 155 PHE B O 1
ATOM 4197 N N . PHE B 1 159 ? 84.086 44.395 107.571 1.00 68.07 156 PHE B N 1
ATOM 4198 C CA . PHE B 1 159 ? 85.207 43.862 106.809 1.00 68.47 156 PHE B CA 1
ATOM 4199 C C . PHE B 1 159 ? 85.846 44.804 105.792 1.00 68.47 156 PHE B C 1
ATOM 4200 O O . PHE B 1 159 ? 86.838 44.442 105.142 1.00 68.15 156 PHE B O 1
ATOM 4208 N N . LYS B 1 160 ? 85.274 46.002 105.662 1.00 68.78 157 LYS B N 1
ATOM 4209 C CA . LYS B 1 160 ? 85.782 47.044 104.747 1.00 69.01 157 LYS B CA 1
ATOM 4210 C C . LYS B 1 160 ? 85.885 46.505 103.321 1.00 67.20 157 LYS B C 1
ATOM 4211 O O . LYS B 1 160 ? 86.933 46.639 102.665 1.00 68.18 157 LYS B O 1
ATOM 4217 N N . LYS B 1 161 ? 84.807 45.863 102.874 1.00 64.96 158 LYS B N 1
ATOM 4218 C CA . LYS B 1 161 ? 84.703 45.344 101.518 1.00 62.97 158 LYS B CA 1
ATOM 4219 C C . LYS B 1 161 ? 83.294 45.555 101.073 1.00 60.55 158 LYS B C 1
ATOM 4220 O O . LYS B 1 161 ? 82.372 45.389 101.863 1.00 60.54 158 LYS B O 1
ATOM 4226 N N . ASN B 1 162 ? 83.124 45.927 99.809 1.00 59.15 159 ASN B N 1
ATOM 4227 C CA . ASN B 1 162 ? 81.784 45.965 99.200 1.00 57.52 159 ASN B CA 1
ATOM 4228 C C . ASN B 1 162 ? 81.385 44.612 98.579 1.00 55.36 159 ASN B C 1
ATOM 4229 O O . ASN B 1 162 ? 81.934 44.188 97.552 1.00 54.65 159 ASN B O 1
ATOM 4234 N N . ALA B 1 163 ? 80.450 43.934 99.250 1.00 53.55 160 ALA B N 1
ATOM 4235 C CA . ALA B 1 163 ? 79.950 42.660 98.805 1.00 51.56 160 ALA B CA 1
ATOM 4236 C C . ALA B 1 163 ? 79.316 42.777 97.419 1.00 49.81 160 ALA B C 1
ATOM 4237 O O . ALA B 1 163 ? 78.675 43.770 97.111 1.00 49.03 160 ALA B O 1
ATOM 4239 N N . ILE B 1 164 ? 79.523 41.765 96.587 1.00 48.37 161 ILE B N 1
ATOM 4240 C CA . ILE B 1 164 ? 78.807 41.627 95.352 1.00 46.41 161 ILE B CA 1
ATOM 4241 C C . ILE B 1 164 ? 77.767 40.574 95.618 1.00 45.70 161 ILE B C 1
ATOM 4242 O O . ILE B 1 164 ? 78.095 39.527 96.170 1.00 47.15 161 ILE B O 1
ATOM 4263 N N . LEU B 1 167 ? 72.265 35.936 93.133 1.00 42.25 164 LEU B N 1
ATOM 4264 C CA . LEU B 1 167 ? 71.039 35.241 93.421 1.00 42.44 164 LEU B CA 1
ATOM 4265 C C . LEU B 1 167 ? 70.924 34.072 92.504 1.00 43.44 164 LEU B C 1
ATOM 4266 O O . LEU B 1 167 ? 71.438 34.143 91.389 1.00 43.13 164 LEU B O 1
ATOM 4271 N N . GLY B 1 168 ? 70.270 32.999 92.974 1.00 44.87 165 GLY B N 1
ATOM 4272 C CA . GLY B 1 168 ? 69.898 31.872 92.113 1.00 47.17 165 GLY B CA 1
ATOM 4273 C C . GLY B 1 168 ? 70.167 30.470 92.623 1.00 50.04 165 GLY B C 1
ATOM 4274 O O . GLY B 1 168 ? 70.145 30.212 93.811 1.00 51.62 165 GLY B O 1
ATOM 4275 N N . CYS B 1 169 ? 70.401 29.546 91.710 1.00 52.19 166 CYS B N 1
ATOM 4276 C CA . CYS B 1 169 ? 70.673 28.168 92.055 1.00 55.64 166 CYS B CA 1
ATOM 4277 C C . CYS B 1 169 ? 71.417 27.580 90.870 1.00 56.61 166 CYS B C 1
ATOM 4278 O O . CYS B 1 169 ? 71.648 28.292 89.899 1.00 56.73 166 CYS B O 1
ATOM 4281 N N . LYS B 1 170 ? 71.785 26.304 90.920 1.00 58.35 167 LYS B N 1
ATOM 4282 C CA . LYS B 1 170 ? 72.694 25.754 89.910 1.00 59.40 167 LYS B CA 1
ATOM 4283 C C . LYS B 1 170 ? 72.150 25.869 88.470 1.00 58.27 167 LYS B C 1
ATOM 4284 O O . LYS B 1 170 ? 72.927 26.036 87.536 1.00 57.28 167 LYS B O 1
ATOM 4290 N N . GLU B 1 171 ? 70.826 25.801 88.294 1.00 58.01 168 GLU B N 1
ATOM 4291 C CA . GLU B 1 171 ? 70.240 26.053 86.966 1.00 57.59 168 GLU B CA 1
ATOM 4292 C C . GLU B 1 171 ? 70.457 27.493 86.445 1.00 54.09 168 GLU B C 1
ATOM 4293 O O . GLU B 1 171 ? 70.494 27.695 85.236 1.00 53.53 168 GLU B O 1
ATOM 4299 N N . LEU B 1 172 ? 70.610 28.468 87.349 1.00 51.01 169 LEU B N 1
ATOM 4300 C CA . LEU B 1 172 ? 70.672 29.879 86.975 1.00 47.99 169 LEU B CA 1
ATOM 4301 C C . LEU B 1 172 ? 71.194 30.808 88.063 1.00 46.16 169 LEU B C 1
ATOM 4302 O O . LEU B 1 172 ? 70.588 30.910 89.117 1.00 46.09 169 LEU B O 1
ATOM 4307 N N . PHE B 1 173 ? 72.291 31.517 87.797 1.00 44.86 170 PHE B N 1
ATOM 4308 C CA . PHE B 1 173 ? 72.816 32.509 88.752 1.00 43.35 170 PHE B CA 1
ATOM 4309 C C . PHE B 1 173 ? 72.872 33.888 88.132 1.00 41.99 170 PHE B C 1
ATOM 4310 O O . PHE B 1 173 ? 73.318 34.044 86.990 1.00 42.01 170 PHE B O 1
ATOM 4318 N N . VAL B 1 174 ? 72.455 34.908 88.878 1.00 41.24 171 VAL B N 1
ATOM 4319 C CA . VAL B 1 174 ? 72.568 36.273 88.362 1.00 40.13 171 VAL B CA 1
ATOM 4320 C C . VAL B 1 174 ? 73.350 37.091 89.345 1.00 39.83 171 VAL B C 1
ATOM 4321 O O . VAL B 1 174 ? 72.972 37.134 90.497 1.00 40.72 171 VAL B O 1
ATOM 4325 N N . GLY B 1 175 ? 74.437 37.731 88.895 1.00 39.03 172 GLY B N 1
ATOM 4326 C CA . GLY B 1 175 ? 75.137 38.759 89.689 1.00 38.58 172 GLY B CA 1
ATOM 4327 C C . GLY B 1 175 ? 74.426 40.089 89.589 1.00 37.58 172 GLY B C 1
ATOM 4328 O O . GLY B 1 175 ? 73.837 40.376 88.579 1.00 38.35 172 GLY B O 1
ATOM 4329 N N . LEU B 1 176 ? 74.435 40.919 90.616 1.00 37.91 173 LEU B N 1
ATOM 4330 C CA . LEU B 1 176 ? 73.711 42.212 90.509 1.00 36.85 173 LEU B CA 1
ATOM 4331 C C . LEU B 1 176 ? 74.621 43.402 90.516 1.00 36.95 173 LEU B C 1
ATOM 4332 O O . LEU B 1 176 ? 75.304 43.681 91.508 1.00 36.94 173 LEU B O 1
ATOM 4337 N N . PHE B 1 177 ? 74.616 44.141 89.419 1.00 36.69 174 PHE B N 1
ATOM 4338 C CA . PHE B 1 177 ? 75.534 45.257 89.349 1.00 36.15 174 PHE B CA 1
ATOM 4339 C C . PHE B 1 177 ? 75.070 46.381 90.252 1.00 35.95 174 PHE B C 1
ATOM 4340 O O . PHE B 1 177 ? 75.884 47.155 90.732 1.00 36.68 174 PHE B O 1
ATOM 4348 N N . SER B 1 178 ? 73.759 46.500 90.437 1.00 35.63 175 SER B N 1
ATOM 4349 C CA . SER B 1 178 ? 73.195 47.384 91.455 1.00 36.05 175 SER B CA 1
ATOM 4350 C C . SER B 1 178 ? 72.012 46.706 92.154 1.00 36.35 175 SER B C 1
ATOM 4351 O O . SER B 1 178 ? 71.445 45.747 91.631 1.00 35.15 175 SER B O 1
ATOM 4354 N N . GLU B 1 179 ? 71.640 47.199 93.335 1.00 37.66 176 GLU B N 1
ATOM 4355 C CA . GLU B 1 179 ? 70.603 46.545 94.126 1.00 38.71 176 GLU B CA 1
ATOM 4356 C C . GLU B 1 179 ? 69.527 47.549 94.488 1.00 38.79 176 GLU B C 1
ATOM 4357 O O . GLU B 1 179 ? 68.829 48.044 93.590 1.00 40.11 176 GLU B O 1
ATOM 4363 N N . HIS B 1 180 ? 69.366 47.860 95.772 1.00 37.95 177 HIS B N 1
ATOM 4364 C CA . HIS B 1 180 ? 68.266 48.694 96.180 1.00 37.39 177 HIS B CA 1
ATOM 4365 C C . HIS B 1 180 ? 68.563 50.181 95.960 1.00 37.61 177 HIS B C 1
ATOM 4366 O O . HIS B 1 180 ? 68.668 50.965 96.904 1.00 38.06 177 HIS B O 1
ATOM 4373 N N . ILE B 1 181 ? 68.673 50.557 94.685 1.00 36.57 178 ILE B N 1
ATOM 4374 C CA . ILE B 1 181 ? 68.783 51.952 94.285 1.00 35.64 178 ILE B CA 1
ATOM 4375 C C . ILE B 1 181 ? 67.627 52.256 93.344 1.00 35.15 178 ILE B C 1
ATOM 4376 O O . ILE B 1 181 ? 67.104 51.356 92.706 1.00 34.17 178 ILE B O 1
ATOM 4381 N N . PRO B 1 182 ? 67.158 53.515 93.330 1.00 35.21 179 PRO B N 1
ATOM 4382 C CA . PRO B 1 182 ? 65.989 53.843 92.494 1.00 34.71 179 PRO B CA 1
ATOM 4383 C C . PRO B 1 182 ? 66.313 53.562 91.023 1.00 33.74 179 PRO B C 1
ATOM 4384 O O . PRO B 1 182 ? 67.442 53.771 90.606 1.00 32.50 179 PRO B O 1
ATOM 4388 N N . LEU B 1 183 ? 65.356 53.036 90.250 1.00 33.65 180 LEU B N 1
ATOM 4389 C CA . LEU B 1 183 ? 65.690 52.605 88.889 1.00 32.05 180 LEU B CA 1
ATOM 4390 C C . LEU B 1 183 ? 66.128 53.774 88.027 1.00 32.90 180 LEU B C 1
ATOM 4391 O O . LEU B 1 183 ? 67.011 53.602 87.218 1.00 33.07 180 LEU B O 1
ATOM 4396 N N . ALA B 1 184 ? 65.551 54.964 88.220 1.00 33.35 181 ALA B N 1
ATOM 4397 C CA . ALA B 1 184 ? 65.969 56.121 87.451 1.00 34.35 181 ALA B CA 1
ATOM 4398 C C . ALA B 1 184 ? 67.431 56.440 87.700 1.00 34.64 181 ALA B C 1
ATOM 4399 O O . ALA B 1 184 ? 67.980 57.330 87.096 1.00 36.23 181 ALA B O 1
ATOM 4401 N N . LYS B 1 185 ? 68.069 55.749 88.610 1.00 34.16 182 LYS B N 1
ATOM 4402 C CA . LYS B 1 185 ? 69.430 56.144 88.946 1.00 34.59 182 LYS B CA 1
ATOM 4403 C C . LYS B 1 185 ? 70.438 55.144 88.452 1.00 33.66 182 LYS B C 1
ATOM 4404 O O . LYS B 1 185 ? 71.632 55.398 88.514 1.00 34.37 182 LYS B O 1
ATOM 4410 N N . VAL B 1 186 ? 69.955 54.026 87.929 1.00 32.33 183 VAL B N 1
ATOM 4411 C CA . VAL B 1 186 ? 70.840 53.005 87.493 1.00 32.32 183 VAL B CA 1
ATOM 4412 C C . VAL B 1 186 ? 71.675 53.410 86.303 1.00 33.66 183 VAL B C 1
ATOM 4413 O O . VAL B 1 186 ? 72.873 53.150 86.284 1.00 34.63 183 VAL B O 1
ATOM 4417 N N . SER B 1 187 ? 71.079 54.063 85.321 1.00 34.82 184 SER B N 1
ATOM 4418 C CA . SER B 1 187 ? 71.843 54.412 84.169 1.00 35.76 184 SER B CA 1
ATOM 4419 C C . SER B 1 187 ? 73.174 55.114 84.459 1.00 37.39 184 SER B C 1
ATOM 4420 O O . SER B 1 187 ? 74.177 54.702 83.934 1.00 37.40 184 SER B O 1
ATOM 4423 N N . LYS B 1 188 ? 73.188 56.166 85.276 1.00 39.90 185 LYS B N 1
ATOM 4424 C CA . LYS B 1 188 ? 74.395 56.981 85.417 1.00 42.48 185 LYS B CA 1
ATOM 4425 C C . LYS B 1 188 ? 75.478 56.180 86.083 1.00 42.19 185 LYS B C 1
ATOM 4426 O O . LYS B 1 188 ? 76.662 56.515 85.988 1.00 42.43 185 LYS B O 1
ATOM 4432 N N . LYS B 1 189 ? 75.049 55.139 86.777 1.00 41.72 186 LYS B N 1
ATOM 4433 C CA . LYS B 1 189 ? 75.951 54.265 87.503 1.00 41.93 186 LYS B CA 1
ATOM 4434 C C . LYS B 1 189 ? 76.637 53.241 86.567 1.00 40.97 186 LYS B C 1
ATOM 4435 O O . LYS B 1 189 ? 77.512 52.483 87.005 1.00 41.07 186 LYS B O 1
ATOM 4441 N N . ILE B 1 190 ? 76.221 53.166 85.298 1.00 39.46 187 ILE B N 1
ATOM 4442 C CA . ILE B 1 190 ? 76.890 52.237 84.380 1.00 37.92 187 ILE B CA 1
ATOM 4443 C C . ILE B 1 190 ? 78.021 52.976 83.668 1.00 38.61 187 ILE B C 1
ATOM 4444 O O . ILE B 1 190 ? 77.820 53.632 82.630 1.00 39.01 187 ILE B O 1
ATOM 4449 N N . THR B 1 191 ? 79.208 52.875 84.244 1.00 38.46 188 THR B N 1
ATOM 4450 C CA . THR B 1 191 ? 80.384 53.539 83.697 1.00 38.65 188 THR B CA 1
ATOM 4451 C C . THR B 1 191 ? 81.419 52.472 83.436 1.00 37.81 188 THR B C 1
ATOM 4452 O O . THR B 1 191 ? 81.410 51.408 84.070 1.00 37.27 188 THR B O 1
ATOM 4456 N N . PHE B 1 192 ? 82.318 52.773 82.511 1.00 37.32 189 PHE B N 1
ATOM 4457 C CA . PHE B 1 192 ? 83.407 51.903 82.223 1.00 36.36 189 PHE B CA 1
ATOM 4458 C C . PHE B 1 192 ? 84.175 51.497 83.472 1.00 37.30 189 PHE B C 1
ATOM 4459 O O . PHE B 1 192 ? 84.378 50.307 83.689 1.00 36.50 189 PHE B O 1
ATOM 4467 N N . LYS B 1 193 ? 84.643 52.470 84.256 1.00 39.06 190 LYS B N 1
ATOM 4468 C CA . LYS B 1 193 ? 85.358 52.185 85.507 1.00 41.99 190 LYS B CA 1
ATOM 4469 C C . LYS B 1 193 ? 84.609 51.167 86.407 1.00 42.19 190 LYS B C 1
ATOM 4470 O O . LYS B 1 193 ? 85.139 50.093 86.718 1.00 42.80 190 LYS B O 1
ATOM 4476 N N . ASN B 1 194 ? 83.372 51.499 86.778 1.00 41.94 191 ASN B N 1
ATOM 4477 C CA . ASN B 1 194 ? 82.620 50.763 87.785 1.00 42.31 191 ASN B CA 1
ATOM 4478 C C . ASN B 1 194 ? 82.233 49.392 87.299 1.00 41.68 191 ASN B C 1
ATOM 4479 O O . ASN B 1 194 ? 82.202 48.440 88.087 1.00 43.35 191 ASN B O 1
ATOM 4484 N N . LEU B 1 195 ? 81.897 49.282 86.019 1.00 39.46 192 LEU B N 1
ATOM 4485 C CA . LEU B 1 195 ? 81.505 48.012 85.485 1.00 37.50 192 LEU B CA 1
ATOM 4486 C C . LEU B 1 195 ? 82.697 47.072 85.336 1.00 37.62 192 LEU B C 1
ATOM 4487 O O . LEU B 1 195 ? 82.576 45.860 85.593 1.00 37.48 192 LEU B O 1
ATOM 4492 N N . SER B 1 196 ? 83.857 47.603 84.946 1.00 37.36 193 SER B N 1
ATOM 4493 C CA . SER B 1 196 ? 85.036 46.740 84.815 1.00 37.40 193 SER B CA 1
ATOM 4494 C C . SER B 1 196 ? 85.466 46.161 86.142 1.00 37.15 193 SER B C 1
ATOM 4495 O O . SER B 1 196 ? 85.760 44.958 86.235 1.00 38.24 193 SER B O 1
ATOM 4498 N N . ILE B 1 197 ? 85.475 46.990 87.172 1.00 36.12 194 ILE B N 1
ATOM 4499 C CA . ILE B 1 197 ? 85.821 46.502 88.511 1.00 36.33 194 ILE B CA 1
ATOM 4500 C C . ILE B 1 197 ? 84.827 45.404 88.900 1.00 35.85 194 ILE B C 1
ATOM 4501 O O . ILE B 1 197 ? 85.207 44.296 89.342 1.00 36.72 194 ILE B O 1
ATOM 4506 N N . PHE B 1 198 ? 83.557 45.693 88.699 1.00 34.19 195 PHE B N 1
ATOM 4507 C CA . PHE B 1 198 ? 82.561 44.727 89.032 1.00 33.81 195 PHE B CA 1
ATOM 4508 C C . PHE B 1 198 ? 82.806 43.406 88.355 1.00 34.35 195 PHE B C 1
ATOM 4509 O O . PHE B 1 198 ? 82.899 42.383 89.034 1.00 35.52 195 PHE B O 1
ATOM 4517 N N . LEU B 1 199 ? 82.925 43.414 87.023 1.00 34.62 196 LEU B N 1
ATOM 4518 C CA . LEU B 1 199 ? 83.114 42.166 86.282 1.00 35.24 196 LEU B CA 1
ATOM 4519 C C . LEU B 1 199 ? 84.431 41.459 86.627 1.00 37.30 196 LEU B C 1
ATOM 4520 O O . LEU B 1 199 ? 84.491 40.225 86.584 1.00 38.97 196 LEU B O 1
ATOM 4525 N N . LYS B 1 200 ? 85.483 42.213 86.951 1.00 37.76 197 LYS B N 1
ATOM 4526 C CA . LYS B 1 200 ? 86.735 41.591 87.371 1.00 39.32 197 LYS B CA 1
ATOM 4527 C C . LYS B 1 200 ? 86.478 40.869 88.676 1.00 40.15 197 LYS B C 1
ATOM 4528 O O . LYS B 1 200 ? 86.787 39.696 88.789 1.00 40.94 197 LYS B O 1
ATOM 4534 N N . ASP B 1 201 ? 85.883 41.552 89.654 1.00 40.40 198 ASP B N 1
ATOM 4535 C CA . ASP B 1 201 ? 85.695 40.942 90.971 1.00 41.99 198 ASP B CA 1
ATOM 4536 C C . ASP B 1 201 ? 84.708 39.807 90.864 1.00 41.44 198 ASP B C 1
ATOM 4537 O O . ASP B 1 201 ? 84.909 38.743 91.450 1.00 42.30 198 ASP B O 1
ATOM 4542 N N . PHE B 1 202 ? 83.670 39.999 90.059 1.00 40.28 199 PHE B N 1
ATOM 4543 C CA . PHE B 1 202 ? 82.699 38.934 89.890 1.00 40.49 199 PHE B CA 1
ATOM 4544 C C . PHE B 1 202 ? 83.366 37.662 89.394 1.00 41.43 199 PHE B C 1
ATOM 4545 O O . PHE B 1 202 ? 83.049 36.565 89.885 1.00 42.32 199 PHE B O 1
ATOM 4553 N N . TYR B 1 203 ? 84.304 37.792 88.454 1.00 41.01 200 TYR B N 1
ATOM 4554 C CA . TYR B 1 203 ? 84.931 36.587 87.935 1.00 42.62 200 TYR B CA 1
ATOM 4555 C C . TYR B 1 203 ? 85.861 35.893 88.979 1.00 45.13 200 TYR B C 1
ATOM 4556 O O . TYR B 1 203 ? 85.672 34.721 89.291 1.00 45.50 200 TYR B O 1
ATOM 4565 N N . LYS B 1 204 ? 86.837 36.639 89.505 1.00 46.57 201 LYS B N 1
ATOM 4566 C CA . LYS B 1 204 ? 87.705 36.212 90.586 1.00 49.55 201 LYS B CA 1
ATOM 4567 C C . LYS B 1 204 ? 86.938 35.504 91.691 1.00 50.51 201 LYS B C 1
ATOM 4568 O O . LYS B 1 204 ? 87.440 34.532 92.267 1.00 51.79 201 LYS B O 1
ATOM 4574 N N . GLU B 1 205 ? 85.708 35.940 91.957 1.00 49.48 202 GLU B N 1
ATOM 4575 C CA . GLU B 1 205 ? 84.967 35.340 93.047 1.00 50.94 202 GLU B CA 1
ATOM 4576 C C . GLU B 1 205 ? 84.194 34.076 92.708 1.00 51.58 202 GLU B C 1
ATOM 4577 O O . GLU B 1 205 ? 83.679 33.421 93.610 1.00 53.00 202 GLU B O 1
ATOM 4583 N N . THR B 1 206 ? 84.096 33.711 91.438 1.00 51.36 203 THR B N 1
ATOM 4584 C CA . THR B 1 206 ? 83.192 32.631 91.057 1.00 51.73 203 THR B CA 1
ATOM 4585 C C . THR B 1 206 ? 83.830 31.644 90.104 1.00 54.00 203 THR B C 1
ATOM 4586 O O . THR B 1 206 ? 83.411 30.485 90.032 1.00 55.14 203 THR B O 1
ATOM 4590 N N . HIS B 1 207 ? 84.816 32.114 89.344 1.00 54.99 204 HIS B N 1
ATOM 4591 C CA . HIS B 1 207 ? 85.533 31.285 88.368 1.00 57.84 204 HIS B CA 1
ATOM 4592 C C . HIS B 1 207 ? 84.681 30.739 87.196 1.00 56.75 204 HIS B C 1
ATOM 4593 O O . HIS B 1 207 ? 85.151 29.914 86.407 1.00 58.06 204 HIS B O 1
ATOM 4600 N N . PHE B 1 208 ? 83.439 31.200 87.080 1.00 55.37 205 PHE B N 1
ATOM 4601 C CA . PHE B 1 208 ? 82.557 30.794 85.980 1.00 54.53 205 PHE B CA 1
ATOM 4602 C C . PHE B 1 208 ? 83.252 30.959 84.645 1.00 54.84 205 PHE B C 1
ATOM 4603 O O . PHE B 1 208 ? 83.886 31.975 84.378 1.00 53.78 205 PHE B O 1
ATOM 4611 N N . LYS B 1 209 ? 83.141 29.958 83.800 1.00 56.57 206 LYS B N 1
ATOM 4612 C CA . LYS B 1 209 ? 83.871 29.994 82.541 1.00 57.35 206 LYS B CA 1
ATOM 4613 C C . LYS B 1 209 ? 83.088 30.661 81.388 1.00 55.59 206 LYS B C 1
ATOM 4614 O O . LYS B 1 209 ? 83.681 30.950 80.342 1.00 56.46 206 LYS B O 1
ATOM 4620 N N . LYS B 1 210 ? 81.779 30.903 81.563 1.00 53.50 207 LYS B N 1
ATOM 4621 C CA . LYS B 1 210 ? 80.957 31.507 80.500 1.00 50.97 207 LYS B CA 1
ATOM 4622 C C . LYS B 1 210 ? 79.799 32.344 81.056 1.00 48.85 207 LYS B C 1
ATOM 4623 O O . LYS B 1 210 ? 78.773 31.798 81.449 1.00 50.12 207 LYS B O 1
ATOM 4637 N N . GLY B 1 212 ? 77.162 35.997 80.678 1.00 38.33 209 GLY B N 1
ATOM 4638 C CA . GLY B 1 212 ? 76.622 37.034 79.824 1.00 37.08 209 GLY B CA 1
ATOM 4639 C C . GLY B 1 212 ? 76.110 38.242 80.601 1.00 36.15 209 GLY B C 1
ATOM 4640 O O . GLY B 1 212 ? 75.636 38.109 81.725 1.00 36.63 209 GLY B O 1
ATOM 4641 N N . LEU B 1 213 ? 76.212 39.429 80.013 1.00 34.98 210 LEU B N 1
ATOM 4642 C CA . LEU B 1 213 ? 75.599 40.631 80.577 1.00 33.36 210 LEU B CA 1
ATOM 4643 C C . LEU B 1 213 ? 74.251 40.831 79.906 1.00 33.51 210 LEU B C 1
ATOM 4644 O O . LEU B 1 213 ? 74.133 40.668 78.685 1.00 33.96 210 LEU B O 1
ATOM 4649 N N . LEU B 1 214 ? 73.231 41.175 80.687 1.00 33.12 211 LEU B N 1
ATOM 4650 C CA . LEU B 1 214 ? 71.918 41.413 80.120 1.00 34.30 211 LEU B CA 1
ATOM 4651 C C . LEU B 1 214 ? 71.792 42.858 79.709 1.00 34.60 211 LEU B C 1
ATOM 4652 O O . LEU B 1 214 ? 72.221 43.752 80.433 1.00 35.06 211 LEU B O 1
ATOM 4657 N N . GLY B 1 215 ? 71.210 43.100 78.543 1.00 34.82 212 GLY B N 1
ATOM 4658 C CA . GLY B 1 215 ? 71.049 44.474 78.111 1.00 34.84 212 GLY B CA 1
ATOM 4659 C C . GLY B 1 215 ? 70.319 45.308 79.136 1.00 34.44 212 GLY B C 1
ATOM 4660 O O . GLY B 1 215 ? 69.463 44.783 79.848 1.00 35.91 212 GLY B O 1
ATOM 4661 N N . PHE B 1 216 ? 70.652 46.594 79.206 1.00 33.28 213 PHE B N 1
ATOM 4662 C CA . PHE B 1 216 ? 69.930 47.560 80.014 1.00 32.70 213 PHE B CA 1
ATOM 4663 C C . PHE B 1 216 ? 68.706 48.096 79.248 1.00 34.42 213 PHE B C 1
ATOM 4664 O O . PHE B 1 216 ? 67.586 48.204 79.805 1.00 35.94 213 PHE B O 1
ATOM 4672 N N . ASN B 1 217 ? 68.906 48.441 77.978 1.00 34.19 214 ASN B N 1
ATOM 4673 C CA . ASN B 1 217 ? 67.810 48.922 77.154 1.00 34.54 214 ASN B CA 1
ATOM 4674 C C . ASN B 1 217 ? 67.029 47.784 76.516 1.00 35.20 214 ASN B C 1
ATOM 4675 O O . ASN B 1 217 ? 67.597 46.728 76.265 1.00 36.11 214 ASN B O 1
ATOM 4680 N N . PRO B 1 218 ? 65.731 47.982 76.215 1.00 35.82 215 PRO B N 1
ATOM 4681 C CA . PRO B 1 218 ? 65.040 46.853 75.544 1.00 36.81 215 PRO B CA 1
ATOM 4682 C C . PRO B 1 218 ? 65.828 46.319 74.337 1.00 37.46 215 PRO B C 1
ATOM 4683 O O . PRO B 1 218 ? 66.480 47.112 73.613 1.00 36.81 215 PRO B O 1
ATOM 4687 N N . HIS B 1 219 ? 65.762 44.996 74.124 1.00 37.53 216 HIS B N 1
ATOM 4688 C CA . HIS B 1 219 ? 66.427 44.344 72.967 1.00 37.75 216 HIS B CA 1
ATOM 4689 C C . HIS B 1 219 ? 67.911 44.678 72.865 1.00 37.22 216 HIS B C 1
ATOM 4690 O O . HIS B 1 219 ? 68.454 44.783 71.784 1.00 37.95 216 HIS B O 1
ATOM 4697 N N . ALA B 1 220 ? 68.544 44.859 74.015 1.00 37.33 217 ALA B N 1
ATOM 4698 C CA . ALA B 1 220 ? 69.945 45.268 74.131 1.00 37.59 217 ALA B CA 1
ATOM 4699 C C . ALA B 1 220 ? 70.246 46.544 73.322 1.00 38.42 217 ALA B C 1
ATOM 4700 O O . ALA B 1 220 ? 71.342 46.710 72.750 1.00 39.28 217 ALA B O 1
ATOM 4702 N N . GLY B 1 221 ? 69.275 47.444 73.307 1.00 38.92 218 GLY B N 1
ATOM 4703 C CA . GLY B 1 221 ? 69.399 48.689 72.576 1.00 40.06 218 GLY B CA 1
ATOM 4704 C C . GLY B 1 221 ? 69.193 48.567 71.071 1.00 41.34 218 GLY B C 1
ATOM 4705 O O . GLY B 1 221 ? 69.203 49.564 70.370 1.00 42.30 218 GLY B O 1
ATOM 4706 N N . ASP B 1 222 ? 69.011 47.343 70.593 1.00 42.13 219 ASP B N 1
ATOM 4707 C CA . ASP B 1 222 ? 68.743 47.050 69.180 1.00 44.52 219 ASP B CA 1
ATOM 4708 C C . ASP B 1 222 ? 69.685 47.815 68.229 1.00 44.62 219 ASP B C 1
ATOM 4709 O O . ASP B 1 222 ? 69.270 48.698 67.449 1.00 45.21 219 ASP B O 1
ATOM 4714 N N . TYR B 1 223 ? 70.971 47.503 68.355 1.00 43.77 220 TYR B N 1
ATOM 4715 C CA . TYR B 1 223 ? 72.021 48.116 67.518 1.00 43.37 220 TYR B CA 1
ATOM 4716 C C . TYR B 1 223 ? 71.963 49.644 67.488 1.00 43.19 220 TYR B C 1
ATOM 4717 O O . TYR B 1 223 ? 72.080 50.265 66.440 1.00 45.08 220 TYR B O 1
ATOM 4726 N N . GLY B 1 224 ? 71.765 50.238 68.650 1.00 41.96 221 GLY B N 1
ATOM 4727 C CA . GLY B 1 224 ? 71.848 51.672 68.786 1.00 41.46 221 GLY B CA 1
ATOM 4728 C C . GLY B 1 224 ? 70.559 52.401 68.496 1.00 43.11 221 GLY B C 1
ATOM 4729 O O . GLY B 1 224 ? 70.543 53.628 68.548 1.00 44.38 221 GLY B O 1
ATOM 4730 N N . VAL B 1 225 ? 69.469 51.685 68.196 1.00 43.37 222 VAL B N 1
ATOM 4731 C CA . VAL B 1 225 ? 68.183 52.359 67.909 1.00 43.48 222 VAL B CA 1
ATOM 4732 C C . VAL B 1 225 ? 67.318 52.627 69.147 1.00 43.57 222 VAL B C 1
ATOM 4733 O O . VAL B 1 225 ? 66.399 53.423 69.087 1.00 45.50 222 VAL B O 1
ATOM 4737 N N . ILE B 1 226 ? 67.582 51.939 70.251 1.00 42.19 223 ILE B N 1
ATOM 4738 C CA . ILE B 1 226 ? 66.828 52.142 71.475 1.00 41.39 223 ILE B CA 1
ATOM 4739 C C . ILE B 1 226 ? 67.861 52.453 72.537 1.00 40.22 223 ILE B C 1
ATOM 4740 O O . ILE B 1 226 ? 68.209 51.597 73.357 1.00 40.08 223 ILE B O 1
ATOM 4745 N N . GLY B 1 227 ? 68.371 53.673 72.502 1.00 39.65 224 GLY B N 1
ATOM 4746 C CA . GLY B 1 227 ? 69.411 54.089 73.402 1.00 38.31 224 GLY B CA 1
ATOM 4747 C C . GLY B 1 227 ? 70.727 53.534 72.926 1.00 37.84 224 GLY B C 1
ATOM 4748 O O . GLY B 1 227 ? 71.376 54.089 72.045 1.00 38.11 224 GLY B O 1
ATOM 4749 N N . GLY B 1 228 ? 71.124 52.427 73.517 1.00 36.97 225 GLY B N 1
ATOM 4750 C CA . GLY B 1 228 ? 72.360 51.787 73.139 1.00 37.51 225 GLY B CA 1
ATOM 4751 C C . GLY B 1 228 ? 73.615 52.310 73.797 1.00 37.68 225 GLY B C 1
ATOM 4752 O O . GLY B 1 228 ? 74.632 51.631 73.738 1.00 37.80 225 GLY B O 1
ATOM 4753 N N . GLU B 1 229 ? 73.574 53.512 74.382 1.00 39.09 226 GLU B N 1
ATOM 4754 C CA . GLU B 1 229 ? 74.758 54.102 75.046 1.00 40.12 226 GLU B CA 1
ATOM 4755 C C . GLU B 1 229 ? 75.298 53.183 76.149 1.00 39.28 226 GLU B C 1
ATOM 4756 O O . GLU B 1 229 ? 76.470 52.808 76.142 1.00 39.68 226 GLU B O 1
ATOM 4762 N N . GLU B 1 230 ? 74.428 52.781 77.067 1.00 39.14 227 GLU B N 1
ATOM 4763 C CA . GLU B 1 230 ? 74.795 51.820 78.110 1.00 38.87 227 GLU B CA 1
ATOM 4764 C C . GLU B 1 230 ? 75.475 50.558 77.568 1.00 39.13 227 GLU B C 1
ATOM 4765 O O . GLU B 1 230 ? 76.455 50.091 78.153 1.00 39.98 227 GLU B O 1
ATOM 4771 N N . GLU B 1 231 ? 74.962 50.020 76.457 1.00 39.24 228 GLU B N 1
ATOM 4772 C CA . GLU B 1 231 ? 75.486 48.798 75.835 1.00 38.88 228 GLU B CA 1
ATOM 4773 C C . GLU B 1 231 ? 76.874 48.991 75.253 1.00 39.17 228 GLU B C 1
ATOM 4774 O O . GLU B 1 231 ? 77.683 48.068 75.326 1.00 39.16 228 GLU B O 1
ATOM 4780 N N . LYS B 1 232 ? 77.180 50.179 74.713 1.00 39.24 229 LYS B N 1
ATOM 4781 C CA . LYS B 1 232 ? 78.531 50.430 74.216 1.00 39.62 229 LYS B CA 1
ATOM 4782 C C . LYS B 1 232 ? 79.529 50.301 75.357 1.00 38.56 229 LYS B C 1
ATOM 4783 O O . LYS B 1 232 ? 80.580 49.668 75.214 1.00 38.43 229 LYS B O 1
ATOM 4789 N N . ILE B 1 233 ? 79.169 50.894 76.490 1.00 37.22 230 ILE B N 1
ATOM 4790 C CA . ILE B 1 233 ? 79.941 50.776 77.697 1.00 36.57 230 ILE B CA 1
ATOM 4791 C C . ILE B 1 233 ? 80.075 49.355 78.203 1.00 36.04 230 ILE B C 1
ATOM 4792 O O . ILE B 1 233 ? 81.155 48.960 78.643 1.00 35.50 230 ILE B O 1
ATOM 4805 N N . GLU B 1 235 ? 80.116 46.733 76.273 1.00 35.42 232 GLU B N 1
ATOM 4806 C CA . GLU B 1 235 ? 80.982 46.039 75.345 1.00 35.07 232 GLU B CA 1
ATOM 4807 C C . GLU B 1 235 ? 82.440 46.360 75.642 1.00 34.60 232 GLU B C 1
ATOM 4808 O O . GLU B 1 235 ? 83.306 45.487 75.582 1.00 33.17 232 GLU B O 1
ATOM 4814 N N . LYS B 1 236 ? 82.673 47.625 75.989 1.00 35.06 233 LYS B N 1
ATOM 4815 C CA . LYS B 1 236 ? 83.993 48.170 76.154 1.00 36.18 233 LYS B CA 1
ATOM 4816 C C . LYS B 1 236 ? 84.631 47.535 77.395 1.00 36.96 233 LYS B C 1
ATOM 4817 O O . LYS B 1 236 ? 85.812 47.137 77.362 1.00 38.91 233 LYS B O 1
ATOM 4823 N N . ALA B 1 237 ? 83.831 47.406 78.457 1.00 36.16 234 ALA B N 1
ATOM 4824 C CA . ALA B 1 237 ? 84.206 46.700 79.688 1.00 35.71 234 ALA B CA 1
ATOM 4825 C C . ALA B 1 237 ? 84.389 45.216 79.466 1.00 36.34 234 ALA B C 1
ATOM 4826 O O . ALA B 1 237 ? 85.374 44.652 79.926 1.00 37.84 234 ALA B O 1
ATOM 4828 N N . ILE B 1 238 ? 83.443 44.562 78.795 1.00 35.66 235 ILE B N 1
ATOM 4829 C CA . ILE B 1 238 ? 83.606 43.154 78.541 1.00 35.59 235 ILE B CA 1
ATOM 4830 C C . ILE B 1 238 ? 84.940 42.925 77.815 1.00 36.92 235 ILE B C 1
ATOM 4831 O O . ILE B 1 238 ? 85.710 42.041 78.194 1.00 38.75 235 ILE B O 1
ATOM 4836 N N . ALA B 1 239 ? 85.243 43.734 76.808 1.00 36.11 236 ALA B N 1
ATOM 4837 C CA . ALA B 1 239 ? 86.390 43.439 75.976 1.00 36.18 236 ALA B CA 1
ATOM 4838 C C . ALA B 1 239 ? 87.685 43.595 76.780 1.00 36.41 236 ALA B C 1
ATOM 4839 O O . ALA B 1 239 ? 88.627 42.826 76.582 1.00 37.87 236 ALA B O 1
ATOM 4841 N N . PHE B 1 240 ? 87.692 44.564 77.686 1.00 35.17 237 PHE B N 1
ATOM 4842 C CA . PHE B 1 240 ? 88.839 44.916 78.489 1.00 35.66 237 PHE B CA 1
ATOM 4843 C C . PHE B 1 240 ? 89.049 43.925 79.628 1.00 36.78 237 PHE B C 1
ATOM 4844 O O . PHE B 1 240 ? 90.160 43.470 79.859 1.00 38.62 237 PHE B O 1
ATOM 4852 N N . VAL B 1 241 ? 87.996 43.605 80.372 1.00 35.84 238 VAL B N 1
ATOM 4853 C CA . VAL B 1 241 ? 88.146 42.651 81.437 1.00 36.04 238 VAL B CA 1
ATOM 4854 C C . VAL B 1 241 ? 88.587 41.274 80.927 1.00 37.35 238 VAL B C 1
ATOM 4855 O O . VAL B 1 241 ? 89.579 40.700 81.436 1.00 38.19 238 VAL B O 1
ATOM 4859 N N . ASN B 1 242 ? 87.878 40.761 79.925 1.00 37.70 239 ASN B N 1
ATOM 4860 C CA . ASN B 1 242 ? 88.259 39.501 79.257 1.00 39.75 239 ASN B CA 1
ATOM 4861 C C . ASN B 1 242 ? 89.747 39.450 78.974 1.00 40.89 239 ASN B C 1
ATOM 4862 O O . ASN B 1 242 ? 90.435 38.466 79.310 1.00 42.54 239 ASN B O 1
ATOM 4867 N N . ALA B 1 243 ? 90.244 40.538 78.399 1.00 39.78 240 ALA B N 1
ATOM 4868 C CA . ALA B 1 243 ? 91.617 40.585 77.974 1.00 41.17 240 ALA B CA 1
ATOM 4869 C C . ALA B 1 243 ? 92.544 40.603 79.183 1.00 42.66 240 ALA B C 1
ATOM 4870 O O . ALA B 1 243 ? 93.588 39.938 79.190 1.00 44.17 240 ALA B O 1
ATOM 4872 N N . PHE B 1 244 ? 92.157 41.365 80.214 1.00 42.56 241 PHE B N 1
ATOM 4873 C CA . PHE B 1 244 ? 92.947 41.461 81.444 1.00 43.01 241 PHE B CA 1
ATOM 4874 C C . PHE B 1 244 ? 93.062 40.088 82.072 1.00 43.72 241 PHE B C 1
ATOM 4875 O O . PHE B 1 244 ? 94.132 39.673 82.436 1.00 46.07 241 PHE B O 1
ATOM 4883 N N . LEU B 1 245 ? 91.959 39.361 82.134 1.00 43.15 242 LEU B N 1
ATOM 4884 C CA . LEU B 1 245 ? 91.937 38.039 82.750 1.00 44.29 242 LEU B CA 1
ATOM 4885 C C . LEU B 1 245 ? 92.795 37.004 82.054 1.00 46.30 242 LEU B C 1
ATOM 4886 O O . LEU B 1 245 ? 93.334 36.137 82.723 1.00 47.77 242 LEU B O 1
ATOM 4891 N N . HIS B 1 246 ? 92.886 37.063 80.725 1.00 46.99 243 HIS B N 1
ATOM 4892 C CA . HIS B 1 246 ? 93.818 36.207 79.985 1.00 49.73 243 HIS B CA 1
ATOM 4893 C C . HIS B 1 246 ? 95.250 36.563 80.325 1.00 50.66 243 HIS B C 1
ATOM 4894 O O . HIS B 1 246 ? 96.093 35.665 80.413 1.00 52.47 243 HIS B O 1
ATOM 4901 N N . SER B 1 247 ? 95.526 37.863 80.485 1.00 49.07 244 SER B N 1
ATOM 4902 C CA . SER B 1 247 ? 96.911 38.339 80.592 1.00 50.38 244 SER B CA 1
ATOM 4903 C C . SER B 1 247 ? 97.555 37.828 81.866 1.00 51.92 244 SER B C 1
ATOM 4904 O O . SER B 1 247 ? 98.766 37.709 81.959 1.00 52.55 244 SER B O 1
ATOM 4907 N N . LYS B 1 248 ? 96.711 37.552 82.853 1.00 51.91 245 LYS B N 1
ATOM 4908 C CA . LYS B 1 248 ? 97.156 37.086 84.158 1.00 54.03 245 LYS B CA 1
ATOM 4909 C C . LYS B 1 248 ? 97.832 38.189 84.966 1.00 54.32 245 LYS B C 1
ATOM 4910 O O . LYS B 1 248 ? 98.364 37.903 86.026 1.00 55.34 245 LYS B O 1
ATOM 4916 N N . LYS B 1 249 ? 97.774 39.437 84.480 1.00 53.28 246 LYS B N 1
ATOM 4917 C CA . LYS B 1 249 ? 98.390 40.588 85.156 1.00 54.22 246 LYS B CA 1
ATOM 4918 C C . LYS B 1 249 ? 97.657 40.938 86.453 1.00 54.15 246 LYS B C 1
ATOM 4919 O O . LYS B 1 249 ? 96.583 40.426 86.707 1.00 53.88 246 LYS B O 1
ATOM 4925 N N . ASP B 1 250 ? 98.234 41.797 87.280 1.00 55.81 247 ASP B N 1
ATOM 4926 C CA . ASP B 1 250 ? 97.719 41.986 88.638 1.00 56.78 247 ASP B CA 1
ATOM 4927 C C . ASP B 1 250 ? 96.835 43.209 88.831 1.00 54.42 247 ASP B C 1
ATOM 4928 O O . ASP B 1 250 ? 96.567 43.938 87.881 1.00 53.03 247 ASP B O 1
ATOM 4933 N N . GLU B 1 251 ? 96.383 43.382 90.075 1.00 54.12 248 GLU B N 1
ATOM 4934 C CA . GLU B 1 251 ? 95.544 44.480 90.550 1.00 52.61 248 GLU B CA 1
ATOM 4935 C C . GLU B 1 251 ? 96.124 45.889 90.316 1.00 52.61 248 GLU B C 1
ATOM 4936 O O . GLU B 1 251 ? 95.410 46.815 89.907 1.00 50.67 248 GLU B O 1
ATOM 4942 N N . LYS B 1 252 ? 97.418 46.035 90.568 1.00 54.87 249 LYS B N 1
ATOM 4943 C CA . LYS B 1 252 ? 98.100 47.305 90.403 1.00 56.11 249 LYS B CA 1
ATOM 4944 C C . LYS B 1 252 ? 98.049 47.709 88.920 1.00 53.93 249 LYS B C 1
ATOM 4945 O O . LYS B 1 252 ? 97.730 48.847 88.581 1.00 54.01 249 LYS B O 1
ATOM 4951 N N . PHE B 1 253 ? 98.312 46.765 88.035 1.00 51.77 250 PHE B N 1
ATOM 4952 C CA . PHE B 1 253 ? 98.214 47.039 86.635 1.00 50.07 250 PHE B CA 1
ATOM 4953 C C . PHE B 1 253 ? 96.790 47.425 86.223 1.00 48.45 250 PHE B C 1
ATOM 4954 O O . PHE B 1 253 ? 96.550 48.346 85.419 1.00 47.78 250 PHE B O 1
ATOM 4962 N N . PHE B 1 254 ? 95.843 46.677 86.746 1.00 47.10 251 PHE B N 1
ATOM 4963 C CA . PHE B 1 254 ? 94.488 46.921 86.456 1.00 45.07 251 PHE B CA 1
ATOM 4964 C C . PHE B 1 254 ? 94.071 48.338 86.822 1.00 45.77 251 PHE B C 1
ATOM 4965 O O . PHE B 1 254 ? 93.362 48.980 86.078 1.00 44.79 251 PHE B O 1
ATOM 4973 N N . LYS B 1 255 ? 94.498 48.825 87.978 1.00 48.32 252 LYS B N 1
ATOM 4974 C CA . LYS B 1 255 ? 94.094 50.152 88.420 1.00 49.11 252 LYS B CA 1
ATOM 4975 C C . LYS B 1 255 ? 94.724 51.196 87.466 1.00 49.33 252 LYS B C 1
ATOM 4976 O O . LYS B 1 255 ? 94.130 52.225 87.152 1.00 48.97 252 LYS B O 1
ATOM 4982 N N . LYS B 1 256 ? 95.908 50.878 86.971 1.00 50.16 253 LYS B N 1
ATOM 4983 C CA . LYS B 1 256 ? 96.633 51.740 86.070 1.00 50.94 253 LYS B CA 1
ATOM 4984 C C . LYS B 1 256 ? 95.953 51.734 84.656 1.00 49.19 253 LYS B C 1
ATOM 4985 O O . LYS B 1 256 ? 95.818 52.780 83.990 1.00 49.02 253 LYS B O 1
ATOM 4991 N N . ALA B 1 257 ? 95.506 50.561 84.213 1.00 47.33 254 ALA B N 1
ATOM 4992 C CA . ALA B 1 257 ? 95.024 50.433 82.858 1.00 45.56 254 ALA B CA 1
ATOM 4993 C C . ALA B 1 257 ? 93.654 51.025 82.737 1.00 44.18 254 ALA B C 1
ATOM 4994 O O . ALA B 1 257 ? 93.264 51.406 81.641 1.00 43.46 254 ALA B O 1
ATOM 4996 N N . LEU B 1 258 ? 92.924 51.106 83.852 1.00 44.31 255 LEU B N 1
ATOM 4997 C CA . LEU B 1 258 ? 91.583 51.711 83.851 1.00 43.39 255 LEU B CA 1
ATOM 4998 C C . LEU B 1 258 ? 91.642 53.196 83.481 1.00 45.31 255 LEU B C 1
ATOM 4999 O O . LEU B 1 258 ? 90.648 53.750 83.026 1.00 46.06 255 LEU B O 1
ATOM 5004 N N . LYS B 1 259 ? 92.772 53.852 83.695 1.00 47.00 256 LYS B N 1
ATOM 5005 C CA . LYS B 1 259 ? 92.802 55.283 83.504 1.00 48.45 256 LYS B CA 1
ATOM 5006 C C . LYS B 1 259 ? 93.355 55.701 82.147 1.00 49.46 256 LYS B C 1
ATOM 5007 O O . LYS B 1 259 ? 93.380 56.909 81.836 1.00 49.93 256 LYS B O 1
ATOM 5013 N N . ASP B 1 260 ? 93.791 54.709 81.354 1.00 49.68 257 ASP B N 1
ATOM 5014 C CA . ASP B 1 260 ? 94.642 54.940 80.159 1.00 50.64 257 ASP B CA 1
ATOM 5015 C C . ASP B 1 260 ? 94.240 54.100 78.950 1.00 49.48 257 ASP B C 1
ATOM 5016 O O . ASP B 1 260 ? 94.415 52.879 78.934 1.00 48.61 257 ASP B O 1
ATOM 5021 N N . GLU B 1 261 ? 93.731 54.793 77.933 1.00 49.47 258 GLU B N 1
ATOM 5022 C CA . GLU B 1 261 ? 93.191 54.158 76.733 1.00 48.58 258 GLU B CA 1
ATOM 5023 C C . GLU B 1 261 ? 94.252 53.408 75.955 1.00 47.89 258 GLU B C 1
ATOM 5024 O O . GLU B 1 261 ? 93.950 52.434 75.325 1.00 47.45 258 GLU B O 1
ATOM 5030 N N . ASN B 1 262 ? 95.489 53.865 75.985 1.00 48.86 259 ASN B N 1
ATOM 5031 C CA . ASN B 1 262 ? 96.511 53.207 75.181 1.00 48.92 259 ASN B CA 1
ATOM 5032 C C . ASN B 1 262 ? 96.963 51.918 75.806 1.00 48.28 259 ASN B C 1
ATOM 5033 O O . ASN B 1 262 ? 97.138 50.931 75.122 1.00 48.22 259 ASN B O 1
ATOM 5038 N N . LEU B 1 263 ? 97.098 51.924 77.121 1.00 47.62 260 LEU B N 1
ATOM 5039 C CA . LEU B 1 263 ? 97.367 50.719 77.854 1.00 46.97 260 LEU B CA 1
ATOM 5040 C C . LEU B 1 263 ? 96.290 49.689 77.595 1.00 45.58 260 LEU B C 1
ATOM 5041 O O . LEU B 1 263 ? 96.594 48.536 77.383 1.00 46.70 260 LEU B O 1
ATOM 5046 N N . GLN B 1 264 ? 95.029 50.111 77.604 1.00 44.53 261 GLN B N 1
ATOM 5047 C CA . GLN B 1 264 ? 93.892 49.246 77.244 1.00 43.03 261 GLN B CA 1
ATOM 5048 C C . GLN B 1 264 ? 93.997 48.669 75.835 1.00 43.36 261 GLN B C 1
ATOM 5049 O O . GLN B 1 264 ? 93.724 47.488 75.635 1.00 43.26 261 GLN B O 1
ATOM 5055 N N . LYS B 1 265 ? 94.405 49.499 74.867 1.00 43.98 262 LYS B N 1
ATOM 5056 C CA . LYS B 1 265 ? 94.536 49.079 73.483 1.00 44.48 262 LYS B CA 1
ATOM 5057 C C . LYS B 1 265 ? 95.599 47.981 73.393 1.00 45.86 262 LYS B C 1
ATOM 5058 O O . LYS B 1 265 ? 95.394 46.941 72.770 1.00 46.02 262 LYS B O 1
ATOM 5064 N N . GLU B 1 266 ? 96.715 48.197 74.074 1.00 47.34 263 GLU B N 1
ATOM 5065 C CA . GLU B 1 266 ? 97.841 47.265 74.062 1.00 49.13 263 GLU B CA 1
ATOM 5066 C C . GLU B 1 266 ? 97.413 45.913 74.632 1.00 47.74 263 GLU B C 1
ATOM 5067 O O . GLU B 1 266 ? 97.812 44.850 74.167 1.00 48.13 263 GLU B O 1
ATOM 5073 N N . LEU B 1 267 ? 96.578 45.959 75.643 1.00 45.48 264 LEU B N 1
ATOM 5074 C CA . LEU B 1 267 ? 96.161 44.731 76.256 1.00 44.92 264 LEU B CA 1
ATOM 5075 C C . LEU B 1 267 ? 95.216 43.997 75.292 1.00 43.70 264 LEU B C 1
ATOM 5076 O O . LEU B 1 267 ? 95.306 42.758 75.134 1.00 43.37 264 LEU B O 1
ATOM 5081 N N . LEU B 1 268 ? 94.347 44.777 74.631 1.00 41.85 265 LEU B N 1
ATOM 5082 C CA . LEU B 1 268 ? 93.389 44.237 73.669 1.00 40.96 265 LEU B CA 1
ATOM 5083 C C . LEU B 1 268 ? 94.082 43.676 72.430 1.00 42.13 265 LEU B C 1
ATOM 5084 O O . LEU B 1 268 ? 93.673 42.634 71.942 1.00 43.56 265 LEU B O 1
ATOM 5089 N N . LEU B 1 269 ? 95.128 44.329 71.932 1.00 42.28 266 LEU B N 1
ATOM 5090 C CA . LEU B 1 269 ? 95.878 43.757 70.815 1.00 43.86 266 LEU B CA 1
ATOM 5091 C C . LEU B 1 269 ? 96.565 42.441 71.150 1.00 45.41 266 LEU B C 1
ATOM 5092 O O . LEU B 1 269 ? 96.630 41.574 70.304 1.00 45.82 266 LEU B O 1
ATOM 5097 N N . ASN B 1 270 ? 97.073 42.308 72.376 1.00 46.93 267 ASN B N 1
ATOM 5098 C CA . ASN B 1 270 ? 97.881 41.151 72.790 1.00 49.56 267 ASN B CA 1
ATOM 5099 C C . ASN B 1 270 ? 97.093 39.946 73.272 1.00 50.65 267 ASN B C 1
ATOM 5100 O O . ASN B 1 270 ? 97.592 38.840 73.268 1.00 50.86 267 ASN B O 1
ATOM 5105 N N . PHE B 1 271 ? 95.860 40.178 73.707 1.00 51.78 268 PHE B N 1
ATOM 5106 C CA . PHE B 1 271 ? 95.042 39.127 74.265 1.00 53.75 268 PHE B CA 1
ATOM 5107 C C . PHE B 1 271 ? 93.661 39.165 73.671 1.00 54.67 268 PHE B C 1
ATOM 5108 O O . PHE B 1 271 ? 92.666 39.109 74.386 1.00 54.35 268 PHE B O 1
ATOM 5116 N N . LYS B 1 272 ? 93.611 39.293 72.346 1.00 58.09 269 LYS B N 1
ATOM 5117 C CA . LYS B 1 272 ? 92.385 39.053 71.573 1.00 60.19 269 LYS B CA 1
ATOM 5118 C C . LYS B 1 272 ? 91.966 37.640 71.878 1.00 61.52 269 LYS B C 1
ATOM 5119 O O . LYS B 1 272 ? 92.816 36.764 72.142 1.00 63.58 269 LYS B O 1
ATOM 5125 N N . GLY B 1 273 ? 90.667 37.399 71.816 1.00 60.97 270 GLY B N 1
ATOM 5126 C CA . GLY B 1 273 ? 90.188 36.037 71.942 1.00 61.83 270 GLY B CA 1
ATOM 5127 C C . GLY B 1 273 ? 88.918 35.985 72.746 1.00 60.71 270 GLY B C 1
ATOM 5128 O O . GLY B 1 273 ? 88.568 36.942 73.455 1.00 59.04 270 GLY B O 1
ATOM 5129 N N . LYS B 1 274 ? 88.230 34.850 72.637 1.00 61.22 271 LYS B N 1
ATOM 5130 C CA . LYS B 1 274 ? 87.036 34.621 73.436 1.00 59.73 271 LYS B CA 1
ATOM 5131 C C . LYS B 1 274 ? 87.493 34.535 74.895 1.00 58.40 271 LYS B C 1
ATOM 5132 O O . LYS B 1 274 ? 88.495 33.881 75.215 1.00 59.68 271 LYS B O 1
ATOM 5138 N N . GLY B 1 275 ? 86.817 35.305 75.735 1.00 55.24 272 GLY B N 1
ATOM 5139 C CA . GLY B 1 275 ? 87.093 35.362 77.155 1.00 52.40 272 GLY B CA 1
ATOM 5140 C C . GLY B 1 275 ? 85.974 34.683 77.900 1.00 50.35 272 GLY B C 1
ATOM 5141 O O . GLY B 1 275 ? 85.201 33.913 77.332 1.00 50.34 272 GLY B O 1
ATOM 5142 N N . VAL B 1 276 ? 85.862 34.989 79.180 1.00 48.30 273 VAL B N 1
ATOM 5143 C CA . VAL B 1 276 ? 84.901 34.286 80.015 1.00 46.18 273 VAL B CA 1
ATOM 5144 C C . VAL B 1 276 ? 83.552 34.981 79.958 1.00 44.03 273 VAL B C 1
ATOM 5145 O O . VAL B 1 276 ? 82.516 34.359 80.244 1.00 44.08 273 VAL B O 1
ATOM 5149 N N . TYR B 1 277 ? 83.577 36.267 79.603 1.00 41.27 274 TYR B N 1
ATOM 5150 C CA . TYR B 1 277 ? 82.346 37.008 79.291 1.00 39.04 274 TYR B CA 1
ATOM 5151 C C . TYR B 1 277 ? 82.053 36.998 77.815 1.00 38.04 274 TYR B C 1
ATOM 5152 O O . TYR B 1 277 ? 82.932 37.258 77.006 1.00 38.43 274 TYR B O 1
ATOM 5161 N N . LEU B 1 278 ? 80.811 36.692 77.479 1.00 37.39 275 LEU B N 1
ATOM 5162 C CA . LEU B 1 278 ? 80.286 36.804 76.127 1.00 36.94 275 LEU B CA 1
ATOM 5163 C C . LEU B 1 278 ? 80.465 38.237 75.649 1.00 36.26 275 LEU B C 1
ATOM 5164 O O . LEU B 1 278 ? 80.347 39.169 76.449 1.00 36.70 275 LEU B O 1
ATOM 5169 N N . PRO B 1 279 ? 80.788 38.429 74.360 1.00 36.71 276 PRO B N 1
ATOM 5170 C CA . PRO B 1 279 ? 81.171 39.779 73.958 1.00 35.87 276 PRO B CA 1
ATOM 5171 C C . PRO B 1 279 ? 80.017 40.784 73.890 1.00 35.61 276 PRO B C 1
ATOM 5172 O O . PRO B 1 279 ? 80.253 41.986 74.011 1.00 36.21 276 PRO B O 1
ATOM 5176 N N . TYR B 1 280 ? 78.782 40.342 73.742 1.00 35.86 277 TYR B N 1
ATOM 5177 C CA . TYR B 1 280 ? 77.673 41.318 73.552 1.00 35.83 277 TYR B CA 1
ATOM 5178 C C . TYR B 1 280 ? 76.573 41.158 74.559 1.00 35.35 277 TYR B C 1
ATOM 5179 O O . TYR B 1 280 ? 76.203 40.041 74.891 1.00 35.63 277 TYR B O 1
ATOM 5188 N N . PRO B 1 281 ? 75.991 42.277 75.011 1.00 35.85 278 PRO B N 1
ATOM 5189 C CA . PRO B 1 281 ? 74.912 42.090 75.981 1.00 36.12 278 PRO B CA 1
ATOM 5190 C C . PRO B 1 281 ? 73.813 41.235 75.364 1.00 37.18 278 PRO B C 1
ATOM 5191 O O . PRO B 1 281 ? 73.699 41.183 74.144 1.00 38.22 278 PRO B O 1
ATOM 5195 N N . LEU B 1 282 ? 73.095 40.513 76.215 1.00 37.87 279 LEU B N 1
ATOM 5196 C CA . LEU B 1 282 ? 72.056 39.575 75.811 1.00 39.33 279 LEU B CA 1
ATOM 5197 C C . LEU B 1 282 ? 70.685 40.217 75.887 1.00 40.04 279 LEU B C 1
ATOM 5198 O O . LEU B 1 282 ? 70.427 41.075 76.750 1.00 40.45 279 LEU B O 1
ATOM 5203 N N . VAL B 1 283 ? 69.799 39.800 75.002 1.00 40.85 280 VAL B N 1
ATOM 5204 C CA . VAL B 1 283 ? 68.447 40.302 75.031 1.00 41.76 280 VAL B CA 1
ATOM 5205 C C . VAL B 1 283 ? 67.638 39.610 76.141 1.00 42.43 280 VAL B C 1
ATOM 5206 O O . VAL B 1 283 ? 67.627 38.401 76.258 1.00 43.42 280 VAL B O 1
ATOM 5210 N N . ALA B 1 284 ? 66.957 40.384 76.956 1.00 42.70 281 ALA B N 1
ATOM 5211 C CA . ALA B 1 284 ? 66.126 39.820 77.997 1.00 43.59 281 ALA B CA 1
ATOM 5212 C C . ALA B 1 284 ? 64.960 39.016 77.474 1.00 45.92 281 ALA B C 1
ATOM 5213 O O . ALA B 1 284 ? 64.485 38.121 78.161 1.00 47.46 281 ALA B O 1
ATOM 5215 N N . ASP B 1 285 ? 64.478 39.297 76.270 1.00 47.23 282 ASP B N 1
ATOM 5216 C CA . ASP B 1 285 ? 63.435 38.437 75.711 1.00 49.67 282 ASP B CA 1
ATOM 5217 C C . ASP B 1 285 ? 63.875 36.973 75.695 1.00 50.54 282 ASP B C 1
ATOM 5218 O O . ASP B 1 285 ? 63.136 36.104 76.128 1.00 53.03 282 ASP B O 1
ATOM 5223 N N . THR B 1 286 ? 65.082 36.708 75.223 1.00 49.80 283 THR B N 1
ATOM 5224 C CA . THR B 1 286 ? 65.540 35.354 75.006 1.00 51.29 283 THR B CA 1
ATOM 5225 C C . THR B 1 286 ? 66.278 34.779 76.242 1.00 49.94 283 THR B C 1
ATOM 5226 O O . THR B 1 286 ? 66.361 33.567 76.422 1.00 51.18 283 THR B O 1
ATOM 5230 N N . ALA B 1 287 ? 66.807 35.636 77.101 1.00 47.37 284 ALA B N 1
ATOM 5231 C CA . ALA B 1 287 ? 67.779 35.172 78.088 1.00 45.48 284 ALA B CA 1
ATOM 5232 C C . ALA B 1 287 ? 67.275 34.126 79.088 1.00 45.41 284 ALA B C 1
ATOM 5233 O O . ALA B 1 287 ? 68.069 33.343 79.573 1.00 44.75 284 ALA B O 1
ATOM 5235 N N . PHE B 1 288 ? 65.966 34.098 79.362 1.00 45.86 285 PHE B N 1
ATOM 5236 C CA . PHE B 1 288 ? 65.411 33.281 80.447 1.00 46.09 285 PHE B CA 1
ATOM 5237 C C . PHE B 1 288 ? 64.547 32.099 79.999 1.00 48.89 285 PHE B C 1
ATOM 5238 O O . PHE B 1 288 ? 63.844 31.449 80.795 1.00 49.57 285 PHE B O 1
ATOM 5246 N N . THR B 1 289 ? 64.615 31.811 78.708 1.00 51.01 286 THR B N 1
ATOM 5247 C CA . THR B 1 289 ? 63.935 30.672 78.116 1.00 53.52 286 THR B CA 1
ATOM 5248 C C . THR B 1 289 ? 64.805 29.401 78.197 1.00 54.86 286 THR B C 1
ATOM 5249 O O . THR B 1 289 ? 65.980 29.475 78.537 1.00 53.52 286 THR B O 1
ATOM 5253 N N . LYS B 1 290 ? 64.222 28.240 77.880 1.00 57.81 287 LYS B N 1
ATOM 5254 C CA . LYS B 1 290 ? 64.970 26.992 77.851 1.00 59.89 287 LYS B CA 1
ATOM 5255 C C . LYS B 1 290 ? 66.260 27.197 77.071 1.00 59.00 287 LYS B C 1
ATOM 5256 O O . LYS B 1 290 ? 67.351 27.160 77.647 1.00 58.33 287 LYS B O 1
ATOM 5262 N N . THR B 1 291 ? 66.124 27.467 75.776 1.00 59.33 288 THR B N 1
ATOM 5263 C CA . THR B 1 291 ? 67.267 27.595 74.873 1.00 59.22 288 THR B CA 1
ATOM 5264 C C . THR B 1 291 ? 68.245 28.676 75.337 1.00 56.53 288 THR B C 1
ATOM 5265 O O . THR B 1 291 ? 69.448 28.494 75.275 1.00 56.56 288 THR B O 1
ATOM 5269 N N . GLY B 1 292 ? 67.731 29.793 75.833 1.00 54.81 289 GLY B N 1
ATOM 5270 C CA . GLY B 1 292 ? 68.588 30.852 76.352 1.00 52.04 289 GLY B CA 1
ATOM 5271 C C . GLY B 1 292 ? 69.439 30.361 77.487 1.00 51.39 289 GLY B C 1
ATOM 5272 O O . GLY B 1 292 ? 70.655 30.470 77.444 1.00 51.25 289 GLY B O 1
ATOM 5273 N N . LEU B 1 293 ? 68.798 29.801 78.496 1.00 51.91 290 LEU B N 1
ATOM 5274 C CA . LEU B 1 293 ? 69.509 29.202 79.620 1.00 52.91 290 LEU B CA 1
ATOM 5275 C C . LEU B 1 293 ? 70.519 28.126 79.212 1.00 55.21 290 LEU B C 1
ATOM 5276 O O . LEU B 1 293 ? 71.589 28.027 79.823 1.00 55.40 290 LEU B O 1
ATOM 5281 N N . LYS B 1 294 ? 70.182 27.338 78.185 1.00 57.40 291 LYS B N 1
ATOM 5282 C CA . LYS B 1 294 ? 71.102 26.360 77.603 1.00 59.76 291 LYS B CA 1
ATOM 5283 C C . LYS B 1 294 ? 72.319 27.036 77.005 1.00 58.21 291 LYS B C 1
ATOM 5284 O O . LYS B 1 294 ? 73.417 26.517 77.106 1.00 58.93 291 LYS B O 1
ATOM 5290 N N . ASN B 1 295 ? 72.119 28.195 76.390 1.00 57.10 292 ASN B N 1
ATOM 5291 C CA . ASN B 1 295 ? 73.225 29.010 75.854 1.00 55.96 292 ASN B CA 1
ATOM 5292 C C . ASN B 1 295 ? 74.078 29.550 76.995 1.00 53.41 292 ASN B C 1
ATOM 5293 O O . ASN B 1 295 ? 75.303 29.385 76.995 1.00 53.48 292 ASN B O 1
ATOM 5298 N N . CYS B 1 296 ? 73.442 30.198 77.966 1.00 50.44 293 CYS B N 1
ATOM 5299 C CA . CYS B 1 296 ? 74.194 30.798 79.045 1.00 48.34 293 CYS B CA 1
ATOM 5300 C C . CYS B 1 296 ? 73.326 30.918 80.252 1.00 47.05 293 CYS B C 1
ATOM 5301 O O . CYS B 1 296 ? 72.206 31.394 80.148 1.00 47.11 293 CYS B O 1
ATOM 5304 N N . ASN B 1 297 ? 73.848 30.491 81.398 1.00 46.43 294 ASN B N 1
ATOM 5305 C CA . ASN B 1 297 ? 73.052 30.426 82.632 1.00 45.06 294 ASN B CA 1
ATOM 5306 C C . ASN B 1 297 ? 73.758 31.039 83.831 1.00 43.64 294 ASN B C 1
ATOM 5307 O O . ASN B 1 297 ? 73.429 30.751 84.980 1.00 44.15 294 ASN B O 1
ATOM 5312 N N . ARG B 1 298 ? 74.733 31.888 83.540 1.00 42.08 295 ARG B N 1
ATOM 5313 C CA . ARG B 1 298 ? 75.450 32.640 84.534 1.00 40.99 295 ARG B CA 1
ATOM 5314 C C . ARG B 1 298 ? 75.441 34.074 84.046 1.00 40.45 295 ARG B C 1
ATOM 5315 O O . ARG B 1 298 ? 76.210 34.421 83.163 1.00 41.09 295 ARG B O 1
ATOM 5323 N N . LEU B 1 299 ? 74.569 34.907 84.610 1.00 39.23 296 LEU B N 1
ATOM 5324 C CA . LEU B 1 299 ? 74.304 36.243 84.057 1.00 37.93 296 LEU B CA 1
ATOM 5325 C C . LEU B 1 299 ? 74.641 37.382 85.018 1.00 37.09 296 LEU B C 1
ATOM 5326 O O . LEU B 1 299 ? 74.803 37.157 86.212 1.00 38.17 296 LEU B O 1
ATOM 5331 N N . VAL B 1 300 ? 74.715 38.599 84.499 1.00 35.47 297 VAL B N 1
ATOM 5332 C CA . VAL B 1 300 ? 74.984 39.775 85.302 1.00 34.34 297 VAL B CA 1
ATOM 5333 C C . VAL B 1 300 ? 73.925 40.761 84.885 1.00 34.70 297 VAL B C 1
ATOM 5334 O O . VAL B 1 300 ? 73.791 41.036 83.687 1.00 35.36 297 VAL B O 1
ATOM 5338 N N . ALA B 1 301 ? 73.146 41.274 85.840 1.00 34.67 298 ALA B N 1
ATOM 5339 C CA . ALA B 1 301 ? 72.053 42.222 85.515 1.00 34.39 298 ALA B CA 1
ATOM 5340 C C . ALA B 1 301 ? 72.392 43.575 86.047 1.00 34.29 298 ALA B C 1
ATOM 5341 O O . ALA B 1 301 ? 73.017 43.717 87.104 1.00 35.66 298 ALA B O 1
ATOM 5351 N N . TYR B 1 303 ? 70.278 45.783 86.947 1.00 31.82 300 TYR B N 1
ATOM 5352 C CA . TYR B 1 303 ? 69.372 46.303 87.984 1.00 31.62 300 TYR B CA 1
ATOM 5353 C C . TYR B 1 303 ? 68.545 45.239 88.588 1.00 31.44 300 TYR B C 1
ATOM 5354 O O . TYR B 1 303 ? 68.227 44.251 87.919 1.00 31.38 300 TYR B O 1
ATOM 5363 N N . HIS B 1 304 ? 68.219 45.468 89.864 1.00 30.98 301 HIS B N 1
ATOM 5364 C CA . HIS B 1 304 ? 67.466 44.567 90.723 1.00 30.74 301 HIS B CA 1
ATOM 5365 C C . HIS B 1 304 ? 66.355 43.765 90.018 1.00 31.26 301 HIS B C 1
ATOM 5366 O O . HIS B 1 304 ? 66.418 42.557 90.004 1.00 31.47 301 HIS B O 1
ATOM 5373 N N . ASP B 1 305 ? 65.356 44.411 89.418 1.00 32.24 302 ASP B N 1
ATOM 5374 C CA . ASP B 1 305 ? 64.186 43.648 88.998 1.00 33.54 302 ASP B CA 1
ATOM 5375 C C . ASP B 1 305 ? 64.416 42.781 87.785 1.00 34.54 302 ASP B C 1
ATOM 5376 O O . ASP B 1 305 ? 63.765 41.739 87.643 1.00 35.99 302 ASP B O 1
ATOM 5381 N N . LEU B 1 306 ? 65.352 43.170 86.930 1.00 34.52 303 LEU B N 1
ATOM 5382 C CA . LEU B 1 306 ? 65.670 42.338 85.787 1.00 35.52 303 LEU B CA 1
ATOM 5383 C C . LEU B 1 306 ? 66.124 40.958 86.278 1.00 36.59 303 LEU B C 1
ATOM 5384 O O . LEU B 1 306 ? 65.936 39.946 85.593 1.00 37.29 303 LEU B O 1
ATOM 5389 N N . ALA B 1 307 ? 66.687 40.911 87.474 1.00 36.97 304 ALA B N 1
ATOM 5390 C CA . ALA B 1 307 ? 67.135 39.638 88.015 1.00 39.26 304 ALA B CA 1
ATOM 5391 C C . ALA B 1 307 ? 66.002 38.973 88.755 1.00 40.95 304 ALA B C 1
ATOM 5392 O O . ALA B 1 307 ? 65.622 37.840 88.422 1.00 42.60 304 ALA B O 1
ATOM 5394 N N . LEU B 1 308 ? 65.440 39.695 89.727 1.00 40.69 305 LEU B N 1
ATOM 5395 C CA . LEU B 1 308 ? 64.428 39.120 90.604 1.00 41.06 305 LEU B CA 1
ATOM 5396 C C . LEU B 1 308 ? 63.203 38.557 89.914 1.00 41.29 305 LEU B C 1
ATOM 5397 O O . LEU B 1 308 ? 62.743 37.500 90.313 1.00 42.16 305 LEU B O 1
ATOM 5402 N N . ALA B 1 309 ? 62.656 39.260 88.918 1.00 40.26 306 ALA B N 1
ATOM 5403 C CA . ALA B 1 309 ? 61.335 38.888 88.400 1.00 39.87 306 ALA B CA 1
ATOM 5404 C C . ALA B 1 309 ? 61.330 37.556 87.637 1.00 40.52 306 ALA B C 1
ATOM 5405 O O . ALA B 1 309 ? 60.476 36.742 87.892 1.00 41.53 306 ALA B O 1
ATOM 5407 N N . PRO B 1 310 ? 62.308 37.309 86.731 1.00 41.00 307 PRO B N 1
ATOM 5408 C CA . PRO B 1 310 ? 62.318 35.987 86.037 1.00 41.84 307 PRO B CA 1
ATOM 5409 C C . PRO B 1 310 ? 62.842 34.837 86.896 1.00 42.51 307 PRO B C 1
ATOM 5410 O O . PRO B 1 310 ? 62.471 33.664 86.716 1.00 43.84 307 PRO B O 1
ATOM 5414 N N . LEU B 1 311 ? 63.680 35.177 87.849 1.00 41.76 308 LEU B N 1
ATOM 5415 C CA . LEU B 1 311 ? 64.332 34.171 88.637 1.00 43.22 308 LEU B CA 1
ATOM 5416 C C . LEU B 1 311 ? 63.367 33.614 89.690 1.00 44.64 308 LEU B C 1
ATOM 5417 O O . LEU B 1 311 ? 63.311 32.399 89.932 1.00 45.21 308 LEU B O 1
ATOM 5422 N N . LYS B 1 312 ? 62.578 34.514 90.288 1.00 45.09 309 LYS B N 1
ATOM 5423 C CA . LYS B 1 312 ? 61.461 34.120 91.151 1.00 45.99 309 LYS B CA 1
ATOM 5424 C C . LYS B 1 312 ? 60.305 33.522 90.348 1.00 46.89 309 LYS B C 1
ATOM 5425 O O . LYS B 1 312 ? 59.510 32.789 90.880 1.00 48.59 309 LYS B O 1
ATOM 5431 N N . ALA B 1 313 ? 60.177 33.816 89.069 1.00 47.15 310 ALA B N 1
ATOM 5432 C CA . ALA B 1 313 ? 59.175 33.063 88.304 1.00 48.48 310 ALA B CA 1
ATOM 5433 C C . ALA B 1 313 ? 59.612 31.610 88.062 1.00 49.60 310 ALA B C 1
ATOM 5434 O O . ALA B 1 313 ? 58.785 30.716 88.036 1.00 50.64 310 ALA B O 1
ATOM 5436 N N . LEU B 1 314 ? 60.910 31.383 87.886 1.00 49.70 311 LEU B N 1
ATOM 5437 C CA . LEU B 1 314 ? 61.404 30.036 87.662 1.00 51.74 311 LEU B CA 1
ATOM 5438 C C . LEU B 1 314 ? 61.719 29.268 88.963 1.00 53.65 311 LEU B C 1
ATOM 5439 O O . LEU B 1 314 ? 61.339 28.102 89.107 1.00 54.71 311 LEU B O 1
ATOM 5444 N N . TYR B 1 315 ? 62.399 29.929 89.904 1.00 54.19 312 TYR B N 1
ATOM 5445 C CA . TYR B 1 315 ? 62.976 29.249 91.060 1.00 56.59 312 TYR B CA 1
ATOM 5446 C C . TYR B 1 315 ? 62.566 29.869 92.412 1.00 57.67 312 TYR B C 1
ATOM 5447 O O . TYR B 1 315 ? 63.382 30.225 93.250 1.00 57.65 312 TYR B O 1
ATOM 5456 N N . PHE B 1 316 ? 61.270 29.979 92.608 1.00 60.55 313 PHE B N 1
ATOM 5457 C CA . PHE B 1 316 ? 60.683 30.575 93.790 1.00 62.88 313 PHE B CA 1
ATOM 5458 C C . PHE B 1 316 ? 61.154 29.877 95.083 1.00 63.88 313 PHE B C 1
ATOM 5459 O O . PHE B 1 316 ? 61.566 30.532 96.053 1.00 62.92 313 PHE B O 1
ATOM 5467 N N . ASP B 1 317 ? 61.109 28.546 95.067 1.00 66.03 314 ASP B N 1
ATOM 5468 C CA . ASP B 1 317 ? 61.353 27.728 96.253 1.00 67.25 314 ASP B CA 1
ATOM 5469 C C . ASP B 1 317 ? 62.825 27.546 96.561 1.00 66.53 314 ASP B C 1
ATOM 5470 O O . ASP B 1 317 ? 63.176 27.483 97.721 1.00 67.26 314 ASP B O 1
ATOM 5475 N N . LYS B 1 318 ? 63.667 27.449 95.527 1.00 65.50 315 LYS B N 1
ATOM 5476 C CA . LYS B 1 318 ? 65.054 26.979 95.663 1.00 65.40 315 LYS B CA 1
ATOM 5477 C C . LYS B 1 318 ? 66.128 28.071 95.571 1.00 62.67 315 LYS B C 1
ATOM 5478 O O . LYS B 1 318 ? 67.327 27.798 95.724 1.00 63.50 315 LYS B O 1
ATOM 5484 N N . SER B 1 319 ? 65.715 29.303 95.317 1.00 59.49 316 SER B N 1
ATOM 5485 C CA . SER B 1 319 ? 66.665 30.374 95.019 1.00 56.24 316 SER B CA 1
ATOM 5486 C C . SER B 1 319 ? 67.355 30.982 96.263 1.00 54.77 316 SER B C 1
ATOM 5487 O O . SER B 1 319 ? 66.690 31.380 97.244 1.00 54.05 316 SER B O 1
ATOM 5490 N N . ILE B 1 320 ? 68.685 31.070 96.218 1.00 53.16 317 ILE B N 1
ATOM 5491 C CA . ILE B 1 320 ? 69.433 31.607 97.364 1.00 51.93 317 ILE B CA 1
ATOM 5492 C C . ILE B 1 320 ? 70.074 32.958 97.142 1.00 50.21 317 ILE B C 1
ATOM 5493 O O . ILE B 1 320 ? 70.031 33.506 96.039 1.00 50.01 317 ILE B O 1
ATOM 5498 N N . ASN B 1 321 ? 70.620 33.529 98.206 1.00 49.65 318 ASN B N 1
ATOM 5499 C CA . ASN B 1 321 ? 71.365 34.781 98.099 1.00 48.66 318 ASN B CA 1
ATOM 5500 C C . ASN B 1 321 ? 72.794 34.556 98.564 1.00 49.14 318 ASN B C 1
ATOM 5501 O O . ASN B 1 321 ? 73.004 34.052 99.663 1.00 50.50 318 ASN B O 1
ATOM 5506 N N . VAL B 1 322 ? 73.769 34.920 97.731 1.00 48.13 319 VAL B N 1
ATOM 5507 C CA . VAL B 1 322 ? 75.186 34.697 98.049 1.00 48.47 319 VAL B CA 1
ATOM 5508 C C . VAL B 1 322 ? 75.906 36.032 98.078 1.00 48.39 319 VAL B C 1
ATOM 5509 O O . VAL B 1 322 ? 75.724 36.844 97.170 1.00 47.45 319 VAL B O 1
ATOM 5513 N N . SER B 1 323 ? 76.712 36.252 99.117 1.00 49.20 320 SER B N 1
ATOM 5514 C CA . SER B 1 323 ? 77.519 37.454 99.219 1.00 48.86 320 SER B CA 1
ATOM 5515 C C . SER B 1 323 ? 78.936 37.096 98.863 1.00 50.24 320 SER B C 1
ATOM 5516 O O . SER B 1 323 ? 79.638 36.386 99.599 1.00 52.59 320 SER B O 1
ATOM 5519 N N . LEU B 1 324 ? 79.328 37.568 97.692 1.00 49.91 321 LEU B N 1
ATOM 5520 C CA . LEU B 1 324 ? 80.690 37.473 97.204 1.00 50.85 321 LEU B CA 1
ATOM 5521 C C . LEU B 1 324 ? 81.504 38.677 97.666 1.00 51.32 321 LEU B C 1
ATOM 5522 O O . LEU B 1 324 ? 80.938 39.703 98.081 1.00 50.82 321 LEU B O 1
ATOM 5527 N N . ASN B 1 325 ? 82.830 38.532 97.573 1.00 52.16 322 ASN B N 1
ATOM 5528 C CA . ASN B 1 325 ? 83.806 39.611 97.753 1.00 52.10 322 ASN B CA 1
ATOM 5529 C C . ASN B 1 325 ? 84.043 40.023 99.200 1.00 52.94 322 ASN B C 1
ATOM 5530 O O . ASN B 1 325 ? 84.454 41.152 99.469 1.00 53.08 322 ASN B O 1
ATOM 5535 N N . LEU B 1 326 ? 83.811 39.087 100.123 1.00 53.71 323 LEU B N 1
ATOM 5536 C CA . LEU B 1 326 ? 84.047 39.320 101.541 1.00 54.94 323 LEU B CA 1
ATOM 5537 C C . LEU B 1 326 ? 85.131 38.384 101.996 1.00 57.32 323 LEU B C 1
ATOM 5538 O O . LEU B 1 326 ? 85.408 37.403 101.300 1.00 57.52 323 LEU B O 1
ATOM 5543 N N . PRO B 1 327 ? 85.777 38.683 103.150 1.00 59.38 324 PRO B N 1
ATOM 5544 C CA . PRO B 1 327 ? 86.834 37.797 103.631 1.00 61.33 324 PRO B CA 1
ATOM 5545 C C . PRO B 1 327 ? 86.301 36.475 104.166 1.00 62.14 324 PRO B C 1
ATOM 5546 O O . PRO B 1 327 ? 87.084 35.647 104.630 1.00 64.81 324 PRO B O 1
ATOM 5550 N N . ILE B 1 328 ? 84.988 36.274 104.102 1.00 60.34 325 ILE B N 1
ATOM 5551 C CA . ILE B 1 328 ? 84.356 35.028 104.569 1.00 60.58 325 ILE B CA 1
ATOM 5552 C C . ILE B 1 328 ? 83.307 34.574 103.562 1.00 58.67 325 ILE B C 1
ATOM 5553 O O . ILE B 1 328 ? 82.820 35.387 102.765 1.00 56.26 325 ILE B O 1
ATOM 5558 N N . ILE B 1 329 ? 82.955 33.293 103.593 1.00 59.32 326 ILE B N 1
ATOM 5559 C CA . ILE B 1 329 ? 81.829 32.824 102.800 1.00 58.21 326 ILE B CA 1
ATOM 5560 C C . ILE B 1 329 ? 80.549 33.104 103.570 1.00 58.07 326 ILE B C 1
ATOM 5561 O O . ILE B 1 329 ? 80.450 32.808 104.771 1.00 60.35 326 ILE B O 1
ATOM 5566 N N . ARG B 1 330 ? 79.568 33.670 102.879 1.00 56.11 327 ARG B N 1
ATOM 5567 C CA . ARG B 1 330 ? 78.316 34.032 103.504 1.00 55.46 327 ARG B CA 1
ATOM 5568 C C . ARG B 1 330 ? 77.164 33.867 102.546 1.00 54.80 327 ARG B C 1
ATOM 5569 O O . ARG B 1 330 ? 77.154 34.432 101.456 1.00 53.72 327 ARG B O 1
ATOM 5577 N N . VAL B 1 331 ? 76.180 33.099 102.965 1.00 56.04 328 VAL B N 1
ATOM 5578 C CA . VAL B 1 331 ? 75.003 32.910 102.154 1.00 55.68 328 VAL B CA 1
ATOM 5579 C C . VAL B 1 331 ? 73.766 33.280 102.965 1.00 56.82 328 VAL B C 1
ATOM 5580 O O . VAL B 1 331 ? 73.875 33.558 104.171 1.00 57.64 328 VAL B O 1
ATOM 5584 N N . SER B 1 332 ? 72.609 33.298 102.295 1.00 57.42 329 SER B N 1
ATOM 5585 C CA . SER B 1 332 ? 71.342 33.642 102.914 1.00 58.92 329 SER B CA 1
ATOM 5586 C C . SER B 1 332 ? 70.151 33.190 102.094 1.00 59.82 329 SER B C 1
ATOM 5587 O O . SER B 1 332 ? 70.317 32.690 100.996 1.00 59.60 329 SER B O 1
ATOM 5590 N N . VAL B 1 333 ? 68.944 33.370 102.630 1.00 62.12 330 VAL B N 1
ATOM 5591 C CA . VAL B 1 333 ? 67.706 33.139 101.871 1.00 63.52 330 VAL B CA 1
ATOM 5592 C C . VAL B 1 333 ? 66.726 34.258 102.087 1.00 64.99 330 VAL B C 1
ATOM 5593 O O . VAL B 1 333 ? 66.799 34.976 103.080 1.00 65.42 330 VAL B O 1
ATOM 5597 N N . ASP B 1 334 ? 65.780 34.390 101.166 1.00 67.42 331 ASP B N 1
ATOM 5598 C CA . ASP B 1 334 ? 64.696 35.353 101.335 1.00 69.73 331 ASP B CA 1
ATOM 5599 C C . ASP B 1 334 ? 63.568 34.811 102.203 1.00 72.24 331 ASP B C 1
ATOM 5600 O O . ASP B 1 334 ? 63.133 33.664 102.039 1.00 73.10 331 ASP B O 1
ATOM 5605 N N . HIS B 1 335 ? 63.113 35.646 103.131 1.00 74.64 332 HIS B N 1
ATOM 5606 C CA . HIS B 1 335 ? 61.776 35.525 103.731 1.00 77.61 332 HIS B CA 1
ATOM 5607 C C . HIS B 1 335 ? 60.733 34.796 102.826 1.00 78.24 332 HIS B C 1
ATOM 5608 O O . HIS B 1 335 ? 60.237 35.374 101.840 1.00 76.81 332 HIS B O 1
ATOM 5615 N N . GLY B 1 336 ? 60.378 33.556 103.162 1.00 80.43 333 GLY B N 1
ATOM 5616 C CA . GLY B 1 336 ? 59.272 32.867 102.452 1.00 82.12 333 GLY B CA 1
ATOM 5617 C C . GLY B 1 336 ? 57.919 33.592 102.575 1.00 82.85 333 GLY B C 1
ATOM 5618 O O . GLY B 1 336 ? 57.507 34.332 101.659 1.00 81.88 333 GLY B O 1
ATOM 5619 N N . THR B 1 337 ? 57.253 33.383 103.720 1.00 84.27 334 THR B N 1
ATOM 5620 C CA . THR B 1 337 ? 56.010 34.076 104.107 1.00 84.94 334 THR B CA 1
ATOM 5621 C C . THR B 1 337 ? 56.178 35.580 104.394 1.00 83.68 334 THR B C 1
ATOM 5622 O O . THR B 1 337 ? 57.292 36.122 104.403 1.00 82.82 334 THR B O 1
ATOM 5626 N N . ALA B 1 338 ? 55.052 36.240 104.657 1.00 83.46 335 ALA B N 1
ATOM 5627 C CA . ALA B 1 338 ? 55.078 37.511 105.354 1.00 82.71 335 ALA B CA 1
ATOM 5628 C C . ALA B 1 338 ? 55.692 37.302 106.747 1.00 82.93 335 ALA B C 1
ATOM 5629 O O . ALA B 1 338 ? 55.473 36.266 107.403 1.00 84.03 335 ALA B O 1
ATOM 5631 N N . PHE B 1 339 ? 56.482 38.290 107.173 1.00 81.64 336 PHE B N 1
ATOM 5632 C CA . PHE B 1 339 ? 57.120 38.305 108.495 1.00 81.28 336 PHE B CA 1
ATOM 5633 C C . PHE B 1 339 ? 56.095 38.062 109.620 1.00 81.66 336 PHE B C 1
ATOM 5634 O O . PHE B 1 339 ? 56.311 37.252 110.527 1.00 82.41 336 PHE B O 1
ATOM 5642 N N . ASP B 1 340 ? 54.982 38.778 109.483 1.00 81.22 337 ASP B N 1
ATOM 5643 C CA A ASP B 1 340 ? 53.845 38.779 110.387 0.60 82.05 337 ASP B CA 1
ATOM 5644 C CA B ASP B 1 340 ? 53.873 38.763 110.437 0.40 82.15 337 ASP B CA 1
ATOM 5645 C C . ASP B 1 340 ? 53.433 37.360 110.833 1.00 83.08 337 ASP B C 1
ATOM 5646 O O . ASP B 1 340 ? 53.112 37.126 112.003 1.00 84.10 337 ASP B O 1
ATOM 5655 N N . LYS B 1 341 ? 53.445 36.418 109.887 1.00 82.40 338 LYS B N 1
ATOM 5656 C CA . LYS B 1 341 ? 52.844 35.089 110.118 1.00 83.52 338 LYS B CA 1
ATOM 5657 C C . LYS B 1 341 ? 53.776 33.972 110.648 1.00 83.84 338 LYS B C 1
ATOM 5658 O O . LYS B 1 341 ? 53.858 32.867 110.078 1.00 84.27 338 LYS B O 1
ATOM 5664 N N . ALA B 1 342 ? 54.453 34.260 111.757 1.00 83.75 339 ALA B N 1
ATOM 5665 C CA . ALA B 1 342 ? 55.368 33.310 112.378 1.00 83.84 339 ALA B CA 1
ATOM 5666 C C . ALA B 1 342 ? 54.682 32.625 113.538 1.00 85.49 339 ALA B C 1
ATOM 5667 O O . ALA B 1 342 ? 53.810 33.220 114.169 1.00 85.48 339 ALA B O 1
ATOM 5669 N N . TYR B 1 343 ? 55.090 31.378 113.802 1.00 86.69 340 TYR B N 1
ATOM 5670 C CA . TYR B 1 343 ? 54.610 30.569 114.945 1.00 88.95 340 TYR B CA 1
ATOM 5671 C C . TYR B 1 343 ? 53.108 30.270 114.877 1.00 90.36 340 TYR B C 1
ATOM 5672 O O . TYR B 1 343 ? 52.426 30.194 115.902 1.00 91.19 340 TYR B O 1
ATOM 5681 N N . LYS B 1 344 ? 52.604 30.107 113.657 1.00 90.71 341 LYS B N 1
ATOM 5682 C CA . LYS B 1 344 ? 51.166 29.953 113.441 1.00 92.83 341 LYS B CA 1
ATOM 5683 C C . LYS B 1 344 ? 50.810 28.533 113.018 1.00 94.48 341 LYS B C 1
ATOM 5684 O O . LYS B 1 344 ? 49.635 28.166 113.010 1.00 95.64 341 LYS B O 1
ATOM 5690 N N . ASN B 1 345 ? 51.82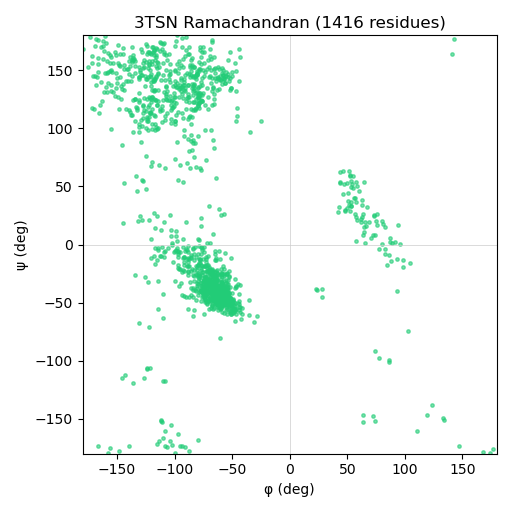7 27.735 112.688 1.00 95.03 342 ASN B N 1
ATOM 5691 C CA . ASN B 1 345 ? 51.613 26.446 112.018 1.00 96.53 342 ASN B CA 1
ATOM 5692 C C . ASN B 1 345 ? 51.217 26.582 110.531 1.00 95.44 342 ASN B C 1
ATOM 5693 O O . ASN B 1 345 ? 50.583 25.683 109.961 1.00 96.81 342 ASN B O 1
ATOM 5698 N N . ALA B 1 346 ? 51.586 27.707 109.912 1.00 93.20 343 ALA B N 1
ATOM 5699 C CA . ALA B 1 346 ? 51.553 27.842 108.448 1.00 91.70 343 ALA B CA 1
ATOM 5700 C C . ALA B 1 346 ? 52.627 26.922 107.864 1.00 91.28 343 ALA B C 1
ATOM 5701 O O . ALA B 1 346 ? 53.637 26.653 108.524 1.00 91.37 343 ALA B O 1
ATOM 5703 N N . LYS B 1 347 ? 52.396 26.413 106.652 1.00 90.74 344 LYS B N 1
ATOM 5704 C CA . LYS B 1 347 ? 53.359 25.512 106.010 1.00 90.09 344 LYS B CA 1
ATOM 5705 C C . LYS B 1 347 ? 54.636 26.296 105.690 1.00 86.87 344 LYS B C 1
ATOM 5706 O O . LYS B 1 347 ? 54.580 27.437 105.197 1.00 85.24 344 LYS B O 1
ATOM 5712 N N . ILE B 1 348 ? 55.781 25.696 106.000 1.00 85.32 345 ILE B N 1
ATOM 5713 C CA . ILE B 1 348 ? 57.040 26.410 105.886 1.00 81.94 345 ILE B CA 1
ATOM 5714 C C . ILE B 1 348 ? 57.990 25.741 104.922 1.00 80.13 345 ILE B C 1
ATOM 5715 O O . ILE B 1 348 ? 58.335 24.584 105.112 1.00 81.61 345 ILE B O 1
ATOM 5720 N N . ASN B 1 349 ? 58.420 26.484 103.904 1.00 76.13 346 ASN B N 1
ATOM 5721 C CA . ASN B 1 349 ? 59.374 25.974 102.923 1.00 73.75 346 ASN B CA 1
ATOM 5722 C C . ASN B 1 349 ? 60.856 25.993 103.349 1.00 71.65 346 ASN B C 1
ATOM 5723 O O . ASN B 1 349 ? 61.418 27.059 103.624 1.00 70.07 346 ASN B O 1
ATOM 5728 N N . THR B 1 350 ? 61.499 24.824 103.341 1.00 70.32 347 THR B N 1
ATOM 5729 C CA . THR B 1 350 ? 62.893 24.716 103.796 1.00 67.85 347 THR B CA 1
ATOM 5730 C C . THR B 1 350 ? 63.851 24.486 102.645 1.00 65.89 347 THR B C 1
ATOM 5731 O O . THR B 1 350 ? 65.065 24.481 102.815 1.00 65.10 347 THR B O 1
ATOM 5735 N N . LYS B 1 351 ? 63.287 24.310 101.463 1.00 64.40 348 LYS B N 1
ATOM 5736 C CA . LYS B 1 351 ? 64.060 23.972 100.269 1.00 63.57 348 LYS B CA 1
ATOM 5737 C C . LYS B 1 351 ? 65.245 24.896 99.984 1.00 60.89 348 LYS B C 1
ATOM 5738 O O . LYS B 1 351 ? 66.273 24.429 99.503 1.00 61.17 348 LYS B O 1
ATOM 5744 N N . SER B 1 352 ? 65.103 26.194 100.250 1.00 58.33 349 SER B N 1
ATOM 5745 C CA . SER B 1 352 ? 66.207 27.127 99.974 1.00 56.81 349 SER B CA 1
ATOM 5746 C C . SER B 1 352 ? 67.261 27.179 101.081 1.00 57.24 349 SER B C 1
ATOM 5747 O O . SER B 1 352 ? 68.443 27.385 100.817 1.00 56.49 349 SER B O 1
ATOM 5750 N N . TYR B 1 353 ? 66.827 26.972 102.317 1.00 58.37 350 TYR B N 1
ATOM 5751 C CA . TYR B 1 353 ? 67.742 26.808 103.440 1.00 59.76 350 TYR B CA 1
ATOM 5752 C C . TYR B 1 353 ? 68.761 25.706 103.117 1.00 62.11 350 TYR B C 1
ATOM 5753 O O . TYR B 1 353 ? 69.961 25.941 103.160 1.00 61.91 350 TYR B O 1
ATOM 5762 N N . PHE B 1 354 ? 68.273 24.523 102.752 1.00 64.87 351 PHE B N 1
ATOM 5763 C CA . PHE B 1 354 ? 69.128 23.447 102.270 1.00 68.08 351 PHE B CA 1
ATOM 5764 C C . PHE B 1 354 ? 70.036 23.860 101.110 1.00 67.74 351 PHE B C 1
ATOM 5765 O O . PHE B 1 354 ? 71.251 23.664 101.172 1.00 67.92 351 PHE B O 1
ATOM 5773 N N . GLU B 1 355 ? 69.460 24.441 100.063 1.00 67.03 352 GLU B N 1
ATOM 5774 C CA . GLU B 1 355 ? 70.273 24.792 98.918 1.00 67.99 352 GLU B CA 1
ATOM 5775 C C . GLU B 1 355 ? 71.410 25.713 99.330 1.00 66.80 352 GLU B C 1
ATOM 5776 O O . GLU B 1 355 ? 72.552 25.536 98.887 1.00 67.97 352 GLU B O 1
ATOM 5782 N N . ALA B 1 356 ? 71.100 26.681 100.187 1.00 65.01 353 ALA B N 1
ATOM 5783 C CA . ALA B 1 356 ? 72.090 27.655 100.607 1.00 63.88 353 ALA B CA 1
ATOM 5784 C C . ALA B 1 356 ? 73.238 26.974 101.337 1.00 65.74 353 ALA B C 1
ATOM 5785 O O . ALA B 1 356 ? 74.397 27.177 101.008 1.00 65.14 353 ALA B O 1
ATOM 5787 N N . ALA B 1 357 ? 72.897 26.150 102.320 1.00 67.87 354 ALA B N 1
ATOM 5788 C CA . ALA B 1 357 ? 73.884 25.350 103.029 1.00 70.57 354 ALA B CA 1
ATOM 5789 C C . ALA B 1 357 ? 74.664 24.440 102.082 1.00 71.81 354 ALA B C 1
ATOM 5790 O O . ALA B 1 357 ? 75.890 24.320 102.206 1.00 72.85 354 ALA B O 1
ATOM 5792 N N . LYS B 1 358 ? 73.961 23.813 101.139 1.00 71.94 355 LYS B N 1
ATOM 5793 C CA . LYS B 1 358 ? 74.594 22.907 100.189 1.00 73.41 355 LYS B CA 1
ATOM 5794 C C . LYS B 1 358 ? 75.656 23.636 99.387 1.00 72.62 355 LYS B C 1
ATOM 5795 O O . LYS B 1 358 ? 76.770 23.146 99.251 1.00 74.36 355 LYS B O 1
ATOM 5801 N N . PHE B 1 359 ? 75.304 24.818 98.888 1.00 70.46 356 PHE B N 1
ATOM 5802 C CA . PHE B 1 359 ? 76.219 25.669 98.123 1.00 69.47 356 PHE B CA 1
ATOM 5803 C C . PHE B 1 359 ? 77.482 26.081 98.888 1.00 70.68 356 PHE B C 1
ATOM 5804 O O . PHE B 1 359 ? 78.565 26.118 98.311 1.00 71.44 356 PHE B O 1
ATOM 5812 N N . ALA B 1 360 ? 77.346 26.414 100.166 1.00 71.95 357 ALA B N 1
ATOM 5813 C CA . ALA B 1 360 ? 78.504 26.783 100.996 1.00 74.05 357 ALA B CA 1
ATOM 5814 C C . ALA B 1 360 ? 79.486 25.617 101.220 1.00 77.65 357 ALA B C 1
ATOM 5815 O O . ALA B 1 360 ? 80.693 25.769 101.041 1.00 78.10 357 ALA B O 1
ATOM 5817 N N . ILE B 1 361 ? 78.958 24.456 101.604 1.00 80.80 358 ILE B N 1
ATOM 5818 C CA . ILE B 1 361 ? 79.773 23.262 101.795 1.00 85.27 358 ILE B CA 1
ATOM 5819 C C . ILE B 1 361 ? 80.583 22.975 100.538 1.00 86.43 358 ILE B C 1
ATOM 5820 O O . ILE B 1 361 ? 81.804 22.781 100.603 1.00 88.63 358 ILE B O 1
ATOM 5825 N N . ASN B 1 362 ? 79.897 22.971 99.399 1.00 85.84 359 ASN B N 1
ATOM 5826 C CA . ASN B 1 362 ? 80.483 22.603 98.132 1.00 86.90 359 ASN B CA 1
ATOM 5827 C C . ASN B 1 362 ? 81.539 23.608 97.667 1.00 86.14 359 ASN B C 1
ATOM 5828 O O . ASN B 1 362 ? 82.022 23.532 96.546 1.00 86.10 359 ASN B O 1
ATOM 5833 N N . LEU B 1 363 ? 81.905 24.547 98.532 1.00 86.30 360 LEU B N 1
ATOM 5834 C CA . LEU B 1 363 ? 82.951 25.518 98.210 1.00 86.56 360 LEU B CA 1
ATOM 5835 C C . LEU B 1 363 ? 84.271 25.208 98.900 1.00 89.60 360 LEU B C 1
ATOM 5836 O O . LEU B 1 363 ? 84.278 24.661 100.003 1.00 91.46 360 LEU B O 1
ATOM 5841 N N . HIS B 1 364 ? 85.380 25.571 98.244 1.00 90.64 361 HIS B N 1
ATOM 5842 C CA . HIS B 1 364 ? 86.738 25.478 98.818 1.00 93.57 361 HIS B CA 1
ATOM 5843 C C . HIS B 1 364 ? 86.855 26.458 100.006 1.00 93.39 361 HIS B C 1
ATOM 5844 O O . HIS B 1 364 ? 86.054 27.398 100.119 1.00 91.40 361 HIS B O 1
ATOM 5851 N N . SER B 1 365 ? 87.851 26.246 100.870 1.00 95.78 362 SER B N 1
ATOM 5852 C CA . SER B 1 365 ? 88.125 27.132 102.016 1.00 96.31 362 SER B CA 1
ATOM 5853 C C . SER B 1 365 ? 88.621 28.529 101.631 1.00 95.06 362 SER B C 1
ATOM 5854 O O . SER B 1 365 ? 88.881 28.812 100.457 1.00 93.89 362 SER B O 1
ATOM 5857 N N . LYS B 1 366 ? 88.762 29.390 102.639 1.00 95.82 363 LYS B N 1
ATOM 5858 C CA . LYS B 1 366 ? 89.205 30.769 102.443 1.00 95.06 363 LYS B CA 1
ATOM 5859 C C . LYS B 1 366 ? 90.340 31.124 103.408 1.00 97.41 363 LYS B C 1
ATOM 5860 O O . LYS B 1 366 ? 91.301 31.803 103.032 1.00 97.66 363 LYS B O 1
ATOM 5866 N N . ALA C 1 3 ? 51.624 24.440 -1.988 1.00 83.69 0 ALA C N 1
ATOM 5867 C CA . ALA C 1 3 ? 50.876 24.151 -0.727 1.00 82.01 0 ALA C CA 1
ATOM 5868 C C . ALA C 1 3 ? 49.368 24.376 -0.893 1.00 78.95 0 ALA C C 1
ATOM 5869 O O . ALA C 1 3 ? 48.562 24.023 0.002 1.00 77.18 0 ALA C O 1
ATOM 5879 N N . LYS C 1 5 ? 45.765 23.624 -1.933 1.00 68.13 2 LYS C N 1
ATOM 5880 C CA . LYS C 1 5 ? 45.045 22.410 -2.189 1.00 65.55 2 LYS C CA 1
ATOM 5881 C C . LYS C 1 5 ? 44.017 22.689 -3.275 1.00 63.26 2 LYS C C 1
ATOM 5882 O O . LYS C 1 5 ? 43.626 23.847 -3.470 1.00 63.08 2 LYS C O 1
ATOM 5888 N N . LYS C 1 6 ? 43.627 21.658 -4.026 1.00 61.34 3 LYS C N 1
ATOM 5889 C CA . LYS C 1 6 ? 42.639 21.844 -5.100 1.00 58.77 3 LYS C CA 1
ATOM 5890 C C . LYS C 1 6 ? 41.241 21.643 -4.561 1.00 54.92 3 LYS C C 1
ATOM 5891 O O . LYS C 1 6 ? 40.944 20.594 -3.986 1.00 54.86 3 LYS C O 1
ATOM 5897 N N . LEU C 1 7 ? 40.396 22.656 -4.732 1.00 51.74 4 LEU C N 1
ATOM 5898 C CA . LEU C 1 7 ? 39.026 22.635 -4.236 1.00 48.43 4 LEU C CA 1
ATOM 5899 C C . LEU C 1 7 ? 38.014 22.385 -5.379 1.00 46.92 4 LEU C C 1
ATOM 5900 O O . LEU C 1 7 ? 38.076 23.081 -6.404 1.00 48.70 4 LEU C O 1
ATOM 5905 N N . ALA C 1 8 ? 37.111 21.406 -5.259 1.00 43.94 5 ALA C N 1
ATOM 5906 C CA . ALA C 1 8 ? 36.072 21.228 -6.308 1.00 42.37 5 ALA C CA 1
ATOM 5907 C C . ALA C 1 8 ? 34.778 21.913 -5.949 1.00 41.30 5 ALA C C 1
ATOM 5908 O O . ALA C 1 8 ? 34.222 21.702 -4.869 1.00 40.87 5 ALA C O 1
ATOM 5910 N N . ILE C 1 9 ? 34.271 22.743 -6.851 1.00 42.03 6 ILE C N 1
ATOM 5911 C CA . ILE C 1 9 ? 33.016 23.428 -6.571 1.00 40.17 6 ILE C CA 1
ATOM 5912 C C . ILE C 1 9 ? 31.953 23.076 -7.599 1.00 40.55 6 ILE C C 1
ATOM 5913 O O . ILE C 1 9 ? 32.202 23.156 -8.815 1.00 41.99 6 ILE C O 1
ATOM 5918 N N . SER C 1 10 ? 30.799 22.639 -7.100 1.00 38.99 7 SER C N 1
ATOM 5919 C CA . SER C 1 10 ? 29.592 22.461 -7.910 1.00 38.99 7 SER C CA 1
ATOM 5920 C C . SER C 1 10 ? 28.702 23.686 -7.747 1.00 38.74 7 SER C C 1
ATOM 5921 O O . SER C 1 10 ? 28.536 24.200 -6.639 1.00 37.71 7 SER C O 1
ATOM 5924 N N . ILE C 1 11 ? 28.109 24.132 -8.849 1.00 39.74 8 ILE C N 1
ATOM 5925 C CA . ILE C 1 11 ? 27.540 25.471 -8.929 1.00 40.53 8 ILE C CA 1
ATOM 5926 C C . ILE C 1 11 ? 26.123 25.613 -8.388 1.00 40.56 8 ILE C C 1
ATOM 5927 O O . ILE C 1 11 ? 25.589 26.726 -8.351 1.00 41.24 8 ILE C O 1
ATOM 5932 N N . GLY C 1 12 ? 25.520 24.500 -7.964 1.00 40.88 9 GLY C N 1
ATOM 5933 C CA . GLY C 1 12 ? 24.189 24.512 -7.379 1.00 40.66 9 GLY C CA 1
ATOM 5934 C C . GLY C 1 12 ? 23.175 24.770 -8.462 1.00 42.07 9 GLY C C 1
ATOM 5935 O O . GLY C 1 12 ? 23.377 24.370 -9.595 1.00 43.96 9 GLY C O 1
ATOM 5936 N N . ASP C 1 13 ? 22.084 25.440 -8.130 1.00 42.29 10 ASP C N 1
ATOM 5937 C CA . ASP C 1 13 ? 21.132 25.837 -9.131 1.00 43.66 10 ASP C CA 1
ATOM 5938 C C . ASP C 1 13 ? 21.567 27.195 -9.748 1.00 44.36 10 ASP C C 1
ATOM 5939 O O . ASP C 1 13 ? 21.611 28.213 -9.076 1.00 44.32 10 ASP C O 1
ATOM 5944 N N . ILE C 1 14 ? 21.871 27.188 -11.035 1.00 45.11 11 ILE C N 1
ATOM 5945 C CA . ILE C 1 14 ? 22.314 28.376 -11.722 1.00 46.39 11 ILE C CA 1
ATOM 5946 C C . ILE C 1 14 ? 21.309 29.518 -11.640 1.00 47.04 11 ILE C C 1
ATOM 5947 O O . ILE C 1 14 ? 21.656 30.673 -11.858 1.00 47.91 11 ILE C O 1
ATOM 5952 N N . ASN C 1 15 ? 20.066 29.193 -11.318 1.00 47.09 12 ASN C N 1
ATOM 5953 C CA . ASN C 1 15 ? 19.025 30.208 -11.234 1.00 47.58 12 ASN C CA 1
ATOM 5954 C C . ASN C 1 15 ? 19.082 30.933 -9.894 1.00 47.51 12 ASN C C 1
ATOM 5955 O O . ASN C 1 15 ? 18.365 31.915 -9.704 1.00 48.64 12 ASN C O 1
ATOM 5960 N N . SER C 1 16 ? 19.879 30.422 -8.955 1.00 46.17 13 SER C N 1
ATOM 5961 C CA . SER C 1 16 ? 20.012 31.056 -7.654 1.00 46.17 13 SER C CA 1
ATOM 5962 C C . SER C 1 16 ? 21.208 32.028 -7.620 1.00 46.67 13 SER C C 1
ATOM 5963 O O . SER C 1 16 ? 21.858 32.276 -8.662 1.00 47.76 13 SER C O 1
ATOM 5966 N N . ILE C 1 17 ? 21.483 32.546 -6.408 1.00 45.22 14 ILE C N 1
ATOM 5967 C CA . ILE C 1 17 ? 22.588 33.422 -6.129 1.00 44.30 14 ILE C CA 1
ATOM 5968 C C . ILE C 1 17 ? 23.952 32.762 -6.084 1.00 43.76 14 ILE C C 1
ATOM 5969 O O . ILE C 1 17 ? 24.945 33.459 -5.901 1.00 44.77 14 ILE C O 1
ATOM 5974 N N . GLY C 1 18 ? 24.026 31.445 -6.253 1.00 42.32 15 GLY C N 1
ATOM 5975 C CA . GLY C 1 18 ? 25.316 30.745 -6.280 1.00 41.52 15 GLY C CA 1
ATOM 5976 C C . GLY C 1 18 ? 26.384 31.308 -7.225 1.00 42.68 15 GLY C C 1
ATOM 5977 O O . GLY C 1 18 ? 27.536 31.558 -6.811 1.00 43.63 15 GLY C O 1
ATOM 5978 N N . LEU C 1 19 ? 26.047 31.504 -8.496 1.00 42.58 16 LEU C N 1
ATOM 5979 C CA . LEU C 1 19 ? 27.064 31.978 -9.414 1.00 42.93 16 LEU C CA 1
ATOM 5980 C C . LEU C 1 19 ? 27.608 33.350 -8.976 1.00 44.31 16 LEU C C 1
ATOM 5981 O O . LEU C 1 19 ? 28.810 33.606 -9.056 1.00 45.07 16 LEU C O 1
ATOM 5986 N N . GLU C 1 20 ? 26.745 34.213 -8.459 1.00 44.77 17 GLU C N 1
ATOM 5987 C CA . GLU C 1 20 ? 27.198 35.528 -8.053 1.00 46.70 17 GLU C CA 1
ATOM 5988 C C . GLU C 1 20 ? 28.212 35.416 -6.912 1.00 46.29 17 GLU C C 1
ATOM 5989 O O . GLU C 1 20 ? 29.243 36.099 -6.911 1.00 46.49 17 GLU C O 1
ATOM 5995 N N . ILE C 1 21 ? 27.915 34.538 -5.953 1.00 44.71 18 ILE C N 1
ATOM 5996 C CA . ILE C 1 21 ? 28.811 34.296 -4.845 1.00 44.21 18 ILE C CA 1
ATOM 5997 C C . ILE C 1 21 ? 30.154 33.826 -5.375 1.00 44.95 18 ILE C C 1
ATOM 5998 O O . ILE C 1 21 ? 31.211 34.349 -5.035 1.00 45.70 18 ILE C O 1
ATOM 6003 N N . LEU C 1 22 ? 30.084 32.824 -6.221 1.00 44.33 19 LEU C N 1
ATOM 6004 C CA . LEU C 1 22 ? 31.256 32.216 -6.751 1.00 45.33 19 LEU C CA 1
ATOM 6005 C C . LEU C 1 22 ? 32.091 33.237 -7.488 1.00 47.11 19 LEU C C 1
ATOM 6006 O O . LEU C 1 22 ? 33.308 33.319 -7.296 1.00 48.62 19 LEU C O 1
ATOM 6011 N N . VAL C 1 23 ? 31.437 34.004 -8.349 1.00 47.51 20 VAL C N 1
ATOM 6012 C CA . VAL C 1 23 ? 32.153 34.959 -9.190 1.00 48.93 20 VAL C CA 1
ATOM 6013 C C . VAL C 1 23 ? 32.720 36.090 -8.356 1.00 50.01 20 VAL C C 1
ATOM 6014 O O . VAL C 1 23 ? 33.904 36.319 -8.392 1.00 52.43 20 VAL C O 1
ATOM 6018 N N . ARG C 1 24 ? 31.898 36.771 -7.573 1.00 49.21 21 ARG C N 1
ATOM 6019 C CA . ARG C 1 24 ? 32.395 37.838 -6.741 1.00 49.71 21 ARG C CA 1
ATOM 6020 C C . ARG C 1 24 ? 33.506 37.372 -5.797 1.00 49.93 21 ARG C C 1
ATOM 6021 O O . ARG C 1 24 ? 34.366 38.194 -5.400 1.00 52.08 21 ARG C O 1
ATOM 6029 N N . SER C 1 25 ? 33.528 36.074 -5.464 1.00 47.71 22 SER C N 1
ATOM 6030 C CA . SER C 1 25 ? 34.485 35.555 -4.460 1.00 47.55 22 SER C CA 1
ATOM 6031 C C . SER C 1 25 ? 35.744 34.927 -5.051 1.00 48.81 22 SER C C 1
ATOM 6032 O O . SER C 1 25 ? 36.651 34.551 -4.317 1.00 48.08 22 SER C O 1
ATOM 6035 N N . HIS C 1 26 ? 35.794 34.786 -6.370 1.00 50.55 23 HIS C N 1
ATOM 6036 C CA . HIS C 1 26 ? 36.847 33.993 -6.984 1.00 53.29 23 HIS C CA 1
ATOM 6037 C C . HIS C 1 26 ? 38.236 34.486 -6.621 1.00 57.16 23 HIS C C 1
ATOM 6038 O O . HIS C 1 26 ? 39.134 33.688 -6.321 1.00 58.24 23 HIS C O 1
ATOM 6045 N N . GLU C 1 27 ? 38.412 35.801 -6.685 1.00 60.18 24 GLU C N 1
ATOM 6046 C CA . GLU C 1 27 ? 39.702 36.388 -6.522 1.00 63.87 24 GLU C CA 1
ATOM 6047 C C . GLU C 1 27 ? 40.269 36.104 -5.114 1.00 64.71 24 GLU C C 1
ATOM 6048 O O . GLU C 1 27 ? 41.424 35.688 -4.987 1.00 66.92 24 GLU C O 1
ATOM 6054 N N . GLU C 1 28 ? 39.462 36.295 -4.067 1.00 63.70 25 GLU C N 1
ATOM 6055 C CA A GLU C 1 28 ? 39.849 35.979 -2.683 0.60 63.47 25 GLU C CA 1
ATOM 6056 C CA B GLU C 1 28 ? 39.913 35.977 -2.718 0.40 63.48 25 GLU C CA 1
ATOM 6057 C C . GLU C 1 28 ? 40.132 34.479 -2.531 1.00 62.40 25 GLU C C 1
ATOM 6058 O O . GLU C 1 28 ? 41.116 34.065 -1.926 1.00 63.68 25 GLU C O 1
ATOM 6069 N N . LEU C 1 29 ? 39.223 33.664 -3.063 1.00 60.44 26 LEU C N 1
ATOM 6070 C CA . LEU C 1 29 ? 39.322 32.222 -2.970 1.00 58.76 26 LEU C CA 1
ATOM 6071 C C . LEU C 1 29 ? 40.617 31.695 -3.583 1.00 60.95 26 LEU C C 1
ATOM 6072 O O . LEU C 1 29 ? 41.266 30.814 -3.015 1.00 61.86 26 LEU C O 1
ATOM 6077 N N . SER C 1 30 ? 41.001 32.256 -4.724 1.00 62.63 27 SER C N 1
ATOM 6078 C CA . SER C 1 30 ? 42.258 31.909 -5.374 1.00 65.13 27 SER C CA 1
ATOM 6079 C C . SER C 1 30 ? 43.495 32.181 -4.534 1.00 67.30 27 SER C C 1
ATOM 6080 O O . SER C 1 30 ? 44.567 31.713 -4.887 1.00 69.05 27 SER C O 1
ATOM 6083 N N . LYS C 1 31 ? 43.338 32.928 -3.439 1.00 67.58 28 LYS C N 1
ATOM 6084 C CA . LYS C 1 31 ? 44.453 33.292 -2.554 1.00 70.10 28 LYS C CA 1
ATOM 6085 C C . LYS C 1 31 ? 44.839 32.107 -1.669 1.00 70.13 28 LYS C C 1
ATOM 6086 O O . LYS C 1 31 ? 46.026 31.898 -1.368 1.00 72.11 28 LYS C O 1
ATOM 6092 N N . ILE C 1 32 ? 43.826 31.325 -1.270 1.00 67.88 29 ILE C N 1
ATOM 6093 C CA . ILE C 1 32 ? 43.993 30.244 -0.288 1.00 66.69 29 ILE C CA 1
ATOM 6094 C C . ILE C 1 32 ? 43.823 28.827 -0.873 1.00 65.22 29 ILE C C 1
ATOM 6095 O O . ILE C 1 32 ? 44.112 27.835 -0.187 1.00 65.49 29 ILE C O 1
ATOM 6100 N N . CYS C 1 33 ? 43.350 28.727 -2.119 1.00 63.61 30 CYS C N 1
ATOM 6101 C CA . CYS C 1 33 ? 43.271 27.430 -2.813 1.00 62.35 30 CYS C CA 1
ATOM 6102 C C . CYS C 1 33 ? 43.173 27.542 -4.342 1.00 61.81 30 CYS C C 1
ATOM 6103 O O . CYS C 1 33 ? 43.160 28.634 -4.895 1.00 61.95 30 CYS C O 1
ATOM 6106 N N . THR C 1 34 ? 43.118 26.391 -5.007 1.00 60.98 31 THR C N 1
ATOM 6107 C CA . THR C 1 34 ? 42.974 26.331 -6.452 1.00 60.91 31 THR C CA 1
ATOM 6108 C C . THR C 1 34 ? 41.570 25.770 -6.715 1.00 57.90 31 THR C C 1
ATOM 6109 O O . THR C 1 34 ? 41.327 24.578 -6.492 1.00 57.22 31 THR C O 1
ATOM 6113 N N . PRO C 1 35 ? 40.623 26.641 -7.136 1.00 55.75 32 PRO C N 1
ATOM 6114 C CA . PRO C 1 35 ? 39.241 26.195 -7.363 1.00 52.93 32 PRO C CA 1
ATOM 6115 C C . PRO C 1 35 ? 39.006 25.548 -8.736 1.00 52.65 32 PRO C C 1
ATOM 6116 O O . PRO C 1 35 ? 39.518 26.010 -9.759 1.00 54.33 32 PRO C O 1
ATOM 6120 N N . PHE C 1 36 ? 38.239 24.473 -8.745 1.00 50.96 33 PHE C N 1
ATOM 6121 C CA . PHE C 1 36 ? 37.773 23.887 -9.982 1.00 50.59 33 PHE C CA 1
ATOM 6122 C C . PHE C 1 36 ? 36.254 23.980 -10.026 1.00 48.91 33 PHE C C 1
ATOM 6123 O O . PHE C 1 36 ? 35.541 23.240 -9.336 1.00 48.32 33 PHE C O 1
ATOM 6131 N N . TYR C 1 37 ? 35.760 24.918 -10.820 1.00 48.48 34 TYR C N 1
ATOM 6132 C CA . TYR C 1 37 ? 34.333 25.170 -10.897 1.00 46.79 34 TYR C CA 1
ATOM 6133 C C . TYR C 1 37 ? 33.703 24.267 -11.945 1.00 46.81 34 TYR C C 1
ATOM 6134 O O . TYR C 1 37 ? 34.105 24.298 -13.106 1.00 49.03 34 TYR C O 1
ATOM 6143 N N . PHE C 1 38 ? 32.719 23.473 -11.537 1.00 45.14 35 PHE C N 1
ATOM 6144 C CA . PHE C 1 38 ? 32.066 22.530 -12.421 1.00 44.70 35 PHE C CA 1
ATOM 6145 C C . PHE C 1 38 ? 30.940 23.147 -13.204 1.00 45.24 35 PHE C C 1
ATOM 6146 O O . PHE C 1 38 ? 29.805 23.223 -12.726 1.00 44.82 35 PHE C O 1
ATOM 6154 N N . ILE C 1 39 ? 31.268 23.583 -14.419 1.00 46.72 36 ILE C N 1
ATOM 6155 C CA . ILE C 1 39 ? 30.364 24.368 -15.252 1.00 47.35 36 ILE C CA 1
ATOM 6156 C C . ILE C 1 39 ? 30.876 24.426 -16.693 1.00 49.58 36 ILE C C 1
ATOM 6157 O O . ILE C 1 39 ? 32.068 24.256 -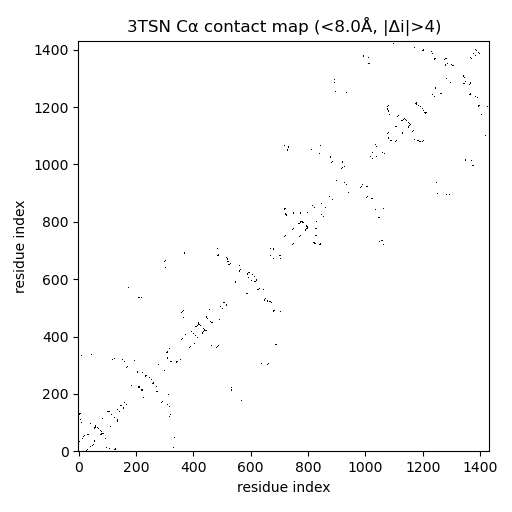16.950 1.00 50.81 36 ILE C O 1
ATOM 6162 N N . HIS C 1 40 ? 29.959 24.649 -17.628 1.00 50.71 37 HIS C N 1
ATOM 6163 C CA . HIS C 1 40 ? 30.296 24.799 -19.023 1.00 52.98 37 HIS C CA 1
ATOM 6164 C C . HIS C 1 40 ? 30.469 26.270 -19.396 1.00 54.66 37 HIS C C 1
ATOM 6165 O O . HIS C 1 40 ? 29.722 27.149 -18.901 1.00 53.99 37 HIS C O 1
ATOM 6172 N N . GLU C 1 41 ? 31.462 26.523 -20.256 1.00 56.94 38 GLU C N 1
ATOM 6173 C CA . GLU C 1 41 ? 31.733 27.843 -20.810 1.00 59.16 38 GLU C CA 1
ATOM 6174 C C . GLU C 1 41 ? 30.461 28.572 -21.266 1.00 59.16 38 GLU C C 1
ATOM 6175 O O . GLU C 1 41 ? 30.197 29.712 -20.846 1.00 58.85 38 GLU C O 1
ATOM 6181 N N . SER C 1 42 ? 29.680 27.907 -22.120 1.00 59.74 39 SER C N 1
ATOM 6182 C CA . SER C 1 42 ? 28.446 28.481 -22.644 1.00 60.03 39 SER C CA 1
ATOM 6183 C C . SER C 1 42 ? 27.543 28.951 -21.505 1.00 58.21 39 SER C C 1
ATOM 6184 O O . SER C 1 42 ? 27.027 30.075 -21.540 1.00 59.06 39 SER C O 1
ATOM 6187 N N . LEU C 1 43 ? 27.367 28.116 -20.483 1.00 56.09 40 LEU C N 1
ATOM 6188 C CA . LEU C 1 43 ? 26.585 28.531 -19.308 1.00 53.87 40 LEU C CA 1
ATOM 6189 C C . LEU C 1 43 ? 27.197 29.656 -18.470 1.00 52.77 40 LEU C C 1
ATOM 6190 O O . LEU C 1 43 ? 26.483 30.532 -17.965 1.00 51.82 40 LEU C O 1
ATOM 6195 N N . LEU C 1 44 ? 28.512 29.622 -18.300 1.00 52.48 41 LEU C N 1
ATOM 6196 C CA . LEU C 1 44 ? 29.158 30.612 -17.459 1.00 51.85 41 LEU C CA 1
ATOM 6197 C C . LEU C 1 44 ? 28.975 31.996 -18.041 1.00 52.94 41 LEU C C 1
ATOM 6198 O O . LEU C 1 44 ? 28.609 32.914 -17.323 1.00 52.52 41 LEU C O 1
ATOM 6203 N N . ASN C 1 45 ? 29.195 32.136 -19.350 1.00 54.64 42 ASN C N 1
ATOM 6204 C CA . ASN C 1 45 ? 29.048 33.438 -19.993 1.00 56.01 42 ASN C CA 1
ATOM 6205 C C . ASN C 1 45 ? 27.619 33.962 -19.913 1.00 55.20 42 ASN C C 1
ATOM 6206 O O . ASN C 1 45 ? 27.418 35.157 -19.772 1.00 55.64 42 ASN C O 1
ATOM 6211 N N . LYS C 1 46 ? 26.626 33.076 -19.975 1.00 54.12 43 LYS C N 1
ATOM 6212 C CA . LYS C 1 46 ? 25.245 33.526 -19.785 1.00 53.99 43 LYS C CA 1
ATOM 6213 C C . LYS C 1 46 ? 25.076 34.186 -18.425 1.00 53.30 43 LYS C C 1
ATOM 6214 O O . LYS C 1 46 ? 24.462 35.231 -18.341 1.00 54.52 43 LYS C O 1
ATOM 6220 N N . ALA C 1 47 ? 25.657 33.587 -17.383 1.00 51.95 44 ALA C N 1
ATOM 6221 C CA . ALA C 1 47 ? 25.590 34.103 -16.022 1.00 51.13 44 ALA C CA 1
ATOM 6222 C C . ALA C 1 47 ? 26.347 35.410 -15.879 1.00 52.40 44 ALA C C 1
ATOM 6223 O O . ALA C 1 47 ? 25.841 36.373 -15.287 1.00 52.20 44 ALA C O 1
ATOM 6225 N N . LEU C 1 48 ? 27.565 35.426 -16.426 1.00 53.68 45 LEU C N 1
ATOM 6226 C CA . LEU C 1 48 ? 28.435 36.596 -16.408 1.00 55.53 45 LEU C CA 1
ATOM 6227 C C . LEU C 1 48 ? 27.793 37.795 -17.083 1.00 57.10 45 LEU C C 1
ATOM 6228 O O . LEU C 1 48 ? 27.854 38.899 -16.577 1.00 58.02 45 LEU C O 1
ATOM 6233 N N . LYS C 1 49 ? 27.177 37.562 -18.229 1.00 58.22 46 LYS C N 1
ATOM 6234 C CA . LYS C 1 49 ? 26.503 38.605 -18.955 1.00 60.45 46 LYS C CA 1
ATOM 6235 C C . LYS C 1 49 ? 25.269 39.075 -18.199 1.00 60.18 46 LYS C C 1
ATOM 6236 O O . LYS C 1 49 ? 25.007 40.266 -18.097 1.00 61.71 46 LYS C O 1
ATOM 6242 N N . LEU C 1 50 ? 24.528 38.149 -17.626 1.00 59.14 47 LEU C N 1
ATOM 6243 C CA . LEU C 1 50 ? 23.387 38.539 -16.831 1.00 59.30 47 LEU C CA 1
ATOM 6244 C C . LEU C 1 50 ? 23.781 39.307 -15.550 1.00 59.22 47 LEU C C 1
ATOM 6245 O O . LEU C 1 50 ? 23.185 40.336 -15.243 1.00 60.16 47 LEU C O 1
ATOM 6250 N N . LEU C 1 51 ? 24.785 38.822 -14.817 1.00 58.13 48 LEU C N 1
ATOM 6251 C CA . LEU C 1 51 ? 25.269 39.528 -13.615 1.00 57.66 48 LEU C CA 1
ATOM 6252 C C . LEU C 1 51 ? 26.049 40.795 -13.963 1.00 60.00 48 LEU C C 1
ATOM 6253 O O . LEU C 1 51 ? 26.299 41.639 -13.090 1.00 61.28 48 LEU C O 1
ATOM 6258 N N . ASN C 1 52 ? 26.449 40.913 -15.225 1.00 60.98 49 ASN C N 1
ATOM 6259 C CA . ASN C 1 52 ? 27.404 41.939 -15.657 1.00 62.99 49 ASN C CA 1
ATOM 6260 C C . ASN C 1 52 ? 28.691 41.963 -14.820 1.00 62.31 49 ASN C C 1
ATOM 6261 O O . ASN C 1 52 ? 29.011 42.973 -14.186 1.00 63.82 49 ASN C O 1
ATOM 6266 N N . LEU C 1 53 ? 29.413 40.844 -14.807 1.00 60.39 50 LEU C N 1
ATOM 6267 C CA . LEU C 1 53 ? 30.686 40.759 -14.089 1.00 60.16 50 LEU C CA 1
ATOM 6268 C C . LEU C 1 53 ? 31.688 40.039 -14.945 1.00 60.03 50 LEU C C 1
ATOM 6269 O O . LEU C 1 53 ? 31.309 39.462 -15.960 1.00 59.55 50 LEU C O 1
ATOM 6274 N N . LYS C 1 54 ? 32.954 40.060 -14.523 1.00 60.50 51 LYS C N 1
ATOM 6275 C CA . LYS C 1 54 ? 34.026 39.312 -15.193 1.00 61.21 51 LYS C CA 1
ATOM 6276 C C . LYS C 1 54 ? 34.660 38.249 -14.295 1.00 59.47 51 LYS C C 1
ATOM 6277 O O . LYS C 1 54 ? 34.474 38.260 -13.087 1.00 58.17 51 LYS C O 1
ATOM 6283 N N . LEU C 1 55 ? 35.382 37.315 -14.909 1.00 59.22 52 LEU C N 1
ATOM 6284 C CA . LEU C 1 55 ? 36.061 36.247 -14.195 1.00 57.88 52 LEU C CA 1
ATOM 6285 C C . LEU C 1 55 ? 37.413 35.944 -14.837 1.00 59.98 52 LEU C C 1
ATOM 6286 O O . LEU C 1 55 ? 37.491 35.485 -15.992 1.00 60.61 52 LEU C O 1
ATOM 6291 N N . PHE C 1 56 ? 38.476 36.173 -14.070 1.00 60.75 53 PHE C N 1
ATOM 6292 C CA . PHE C 1 56 ? 39.828 35.998 -14.572 1.00 62.69 53 PHE C CA 1
ATOM 6293 C C . PHE C 1 56 ? 40.540 34.857 -13.867 1.00 62.61 53 PHE C C 1
ATOM 6294 O O . PHE C 1 56 ? 40.209 34.543 -12.738 1.00 61.75 53 PHE C O 1
ATOM 6302 N N . ASN C 1 57 ? 41.493 34.230 -14.555 1.00 64.23 54 ASN C N 1
ATOM 6303 C CA . ASN C 1 57 ? 42.299 33.103 -14.030 1.00 64.83 54 ASN C CA 1
ATOM 6304 C C . ASN C 1 57 ? 41.525 32.018 -13.261 1.00 62.11 54 ASN C C 1
ATOM 6305 O O . ASN C 1 57 ? 41.861 31.673 -12.127 1.00 60.90 54 ASN C O 1
ATOM 6310 N N . ALA C 1 58 ? 40.489 31.497 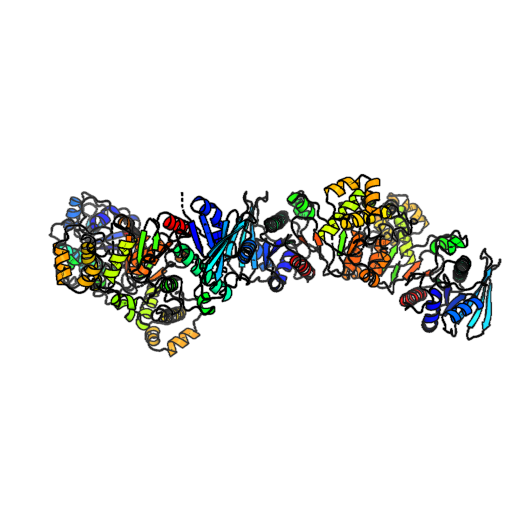-13.911 1.00 60.60 55 ALA C N 1
ATOM 6311 C CA . ALA C 1 58 ? 39.594 30.511 -13.312 1.00 58.11 55 ALA C CA 1
ATOM 6312 C C . ALA C 1 58 ? 39.702 29.212 -14.088 1.00 58.54 55 ALA C C 1
ATOM 6313 O O . ALA C 1 58 ? 39.906 29.218 -15.331 1.00 60.19 55 ALA C O 1
ATOM 6315 N N . LYS C 1 59 ? 39.606 28.109 -13.345 1.00 57.34 56 LYS C N 1
ATOM 6316 C CA . LYS C 1 59 ? 39.611 26.781 -13.913 1.00 57.45 56 LYS C CA 1
ATOM 6317 C C . LYS C 1 59 ? 38.191 26.286 -13.893 1.00 55.02 56 LYS C C 1
ATOM 6318 O O . LYS C 1 59 ? 37.557 26.238 -12.837 1.00 53.41 56 LYS C O 1
ATOM 6324 N N . ILE C 1 60 ? 37.659 25.971 -15.069 1.00 55.02 57 ILE C N 1
ATOM 6325 C CA . ILE C 1 60 ? 36.314 25.427 -15.116 1.00 53.74 57 ILE C CA 1
ATOM 6326 C C . ILE C 1 60 ? 36.345 24.027 -15.683 1.00 53.97 57 ILE C C 1
ATOM 6327 O O . ILE C 1 60 ? 37.138 23.732 -16.552 1.00 55.55 57 ILE C O 1
ATOM 6332 N N . VAL C 1 61 ? 35.513 23.150 -15.148 1.00 52.70 58 VAL C N 1
ATOM 6333 C CA . VAL C 1 61 ? 35.489 21.764 -15.614 1.00 53.05 58 VAL C CA 1
ATOM 6334 C C . VAL C 1 61 ? 34.177 21.440 -16.320 1.00 52.86 58 VAL C C 1
ATOM 6335 O O . VAL C 1 61 ? 33.116 21.462 -15.697 1.00 52.01 58 VAL C O 1
ATOM 6339 N N . ALA C 1 62 ? 34.253 21.158 -17.618 1.00 54.19 59 ALA C N 1
ATOM 6340 C CA . ALA C 1 62 ? 33.089 20.703 -18.378 1.00 54.05 59 ALA C CA 1
ATOM 6341 C C . ALA C 1 62 ? 32.951 19.199 -18.260 1.00 54.33 59 ALA C C 1
ATOM 6342 O O . ALA C 1 62 ? 33.752 18.453 -18.819 1.00 56.54 59 ALA C O 1
ATOM 6344 N N . PHE C 1 63 ? 31.922 18.769 -17.551 1.00 52.92 60 PHE C N 1
ATOM 6345 C CA . PHE C 1 63 ? 31.669 17.354 -17.283 1.00 54.03 60 PHE C CA 1
ATOM 6346 C C . PHE C 1 63 ? 30.735 16.753 -18.336 1.00 56.18 60 PHE C C 1
ATOM 6347 O O . PHE C 1 63 ? 29.896 17.463 -18.920 1.00 55.79 60 PHE C O 1
ATOM 6355 N N . LYS C 1 64 ? 30.874 15.443 -18.548 1.00 58.58 61 LYS C N 1
ATOM 6356 C CA . LYS C 1 64 ? 30.142 14.726 -19.570 1.00 61.71 61 LYS C CA 1
ATOM 6357 C C . LYS C 1 64 ? 29.919 13.291 -19.135 1.00 63.14 61 LYS C C 1
ATOM 6358 O O . LYS C 1 64 ? 30.813 12.645 -18.570 1.00 63.25 61 LYS C O 1
ATOM 6364 N N . ASP C 1 65 ? 28.715 12.793 -19.410 1.00 65.12 62 ASP C N 1
ATOM 6365 C CA . ASP C 1 65 ? 28.386 11.388 -19.180 1.00 67.39 62 ASP C CA 1
ATOM 6366 C C . ASP C 1 65 ? 29.109 10.501 -20.178 1.00 70.44 62 ASP C C 1
ATOM 6367 O O . ASP C 1 65 ? 29.042 10.737 -21.386 1.00 71.83 62 ASP C O 1
ATOM 6372 N N . ASP C 1 66 ? 29.815 9.509 -19.652 1.00 72.03 63 ASP C N 1
ATOM 6373 C CA . ASP C 1 66 ? 30.526 8.521 -20.443 1.00 76.26 63 ASP C CA 1
ATOM 6374 C C . ASP C 1 66 ? 30.497 7.220 -19.640 1.00 77.36 63 ASP C C 1
ATOM 6375 O O . ASP C 1 66 ? 29.894 7.173 -18.572 1.00 76.51 63 ASP C O 1
ATOM 6380 N N . LYS C 1 67 ? 31.121 6.160 -20.133 1.00 80.23 64 LYS C N 1
ATOM 6381 C CA . LYS C 1 67 ? 31.205 4.918 -19.345 1.00 81.30 64 LYS C CA 1
ATOM 6382 C C . LYS C 1 67 ? 32.544 4.816 -18.592 1.00 81.36 64 LYS C C 1
ATOM 6383 O O . LYS C 1 67 ? 32.673 4.101 -17.596 1.00 80.55 64 LYS C O 1
ATOM 6389 N N . ASP C 1 68 ? 33.509 5.588 -19.088 1.00 82.07 65 ASP C N 1
ATOM 6390 C CA . ASP C 1 68 ? 34.872 5.625 -18.592 1.00 82.68 65 ASP C CA 1
ATOM 6391 C C . ASP C 1 68 ? 35.186 6.935 -17.874 1.00 80.23 65 ASP C C 1
ATOM 6392 O O . ASP C 1 68 ? 34.687 7.999 -18.249 1.00 78.83 65 ASP C O 1
ATOM 6397 N N . TYR C 1 69 ? 36.020 6.840 -16.841 1.00 79.84 66 TYR C N 1
ATOM 6398 C CA . TYR C 1 69 ? 36.602 8.010 -16.202 1.00 77.98 66 TYR C CA 1
ATOM 6399 C C . TYR C 1 69 ? 37.784 8.541 -17.026 1.00 79.43 66 TYR C C 1
ATOM 6400 O O . TYR C 1 69 ? 38.711 7.783 -17.345 1.00 81.79 66 TYR C O 1
ATOM 6409 N N . GLU C 1 70 ? 37.745 9.832 -17.366 1.00 77.64 67 GLU C N 1
ATOM 6410 C CA . GLU C 1 70 ? 38.901 10.525 -17.955 1.00 78.82 67 GLU C CA 1
ATOM 6411 C C . GLU C 1 70 ? 38.948 12.035 -17.641 1.00 76.02 67 GLU C C 1
ATOM 6412 O O . GLU C 1 70 ? 37.944 12.749 -17.753 1.00 73.83 67 GLU C O 1
ATOM 6418 N N . PHE C 1 71 ? 40.124 12.514 -17.257 1.00 75.55 68 PHE C N 1
ATOM 6419 C CA . PHE C 1 71 ? 40.278 13.918 -16.944 1.00 73.39 68 PHE C CA 1
ATOM 6420 C C . PHE C 1 71 ? 41.351 14.558 -17.822 1.00 76.35 68 PHE C C 1
ATOM 6421 O O . PHE C 1 71 ? 42.505 14.151 -17.787 1.00 78.64 68 PHE C O 1
ATOM 6429 N N . ASN C 1 72 ? 40.967 15.561 -18.605 1.00 76.62 69 ASN C N 1
ATOM 6430 C CA . ASN C 1 72 ? 41.910 16.217 -19.505 1.00 79.71 69 ASN C CA 1
ATOM 6431 C C . ASN C 1 72 ? 41.874 17.720 -19.400 1.00 78.91 69 ASN C C 1
ATOM 6432 O O . ASN C 1 72 ? 40.853 18.291 -19.043 1.00 76.60 69 ASN C O 1
ATOM 6437 N N . PHE C 1 73 ? 43.009 18.337 -19.714 1.00 81.42 70 PHE C N 1
ATOM 6438 C CA . PHE C 1 73 ? 43.096 19.774 -19.954 1.00 81.72 70 PHE C CA 1
ATOM 6439 C C . PHE C 1 73 ? 42.672 20.013 -21.401 1.00 82.69 70 PHE C C 1
ATOM 6440 O O . PHE C 1 73 ? 42.801 19.121 -22.250 1.00 84.26 70 PHE C O 1
ATOM 6448 N N . ILE C 1 74 ? 42.141 21.193 -21.695 1.00 81.88 71 ILE C N 1
ATOM 6449 C CA . ILE C 1 74 ? 41.787 21.478 -23.081 1.00 83.19 71 ILE C CA 1
ATOM 6450 C C . ILE C 1 74 ? 42.477 22.708 -23.637 1.00 84.78 71 ILE C C 1
ATOM 6451 O O . ILE C 1 74 ? 43.377 22.582 -24.465 1.00 87.74 71 ILE C O 1
ATOM 6456 N N . LYS C 1 75 ? 42.078 23.886 -23.169 1.00 83.66 72 LYS C N 1
ATOM 6457 C CA . LYS C 1 75 ? 42.590 25.139 -23.692 1.00 85.19 72 LYS C CA 1
ATOM 6458 C C . LYS C 1 75 ? 42.445 26.252 -22.663 1.00 84.18 72 LYS C C 1
ATOM 6459 O O . LYS C 1 75 ? 41.725 26.089 -21.679 1.00 82.62 72 LYS C O 1
ATOM 6465 N N . LYS C 1 76 ? 43.168 27.351 -22.866 1.00 86.10 73 LYS C N 1
ATOM 6466 C CA . LYS C 1 76 ? 42.896 28.625 -22.195 1.00 85.79 73 LYS C CA 1
ATOM 6467 C C . LYS C 1 76 ? 42.013 29.471 -23.122 1.00 86.40 73 LYS C C 1
ATOM 6468 O O . LYS C 1 76 ? 42.275 29.558 -24.329 1.00 87.83 73 LYS C O 1
ATOM 6474 N N . GLU C 1 77 ? 40.981 30.109 -22.581 1.00 85.36 74 GLU C N 1
ATOM 6475 C CA . GLU C 1 77 ? 40.228 31.054 -23.394 1.00 86.49 74 GLU C CA 1
ATOM 6476 C C . GLU C 1 77 ? 40.480 32.496 -22.989 1.00 87.49 74 GLU C C 1
ATOM 6477 O O . GLU C 1 77 ? 41.607 33.000 -23.073 1.00 88.97 74 GLU C O 1
ATOM 6483 N N . ASN C 1 78 ? 39.418 33.160 -22.550 1.00 87.01 75 ASN C N 1
ATOM 6484 C CA . ASN C 1 78 ? 39.539 34.514 -22.034 1.00 87.95 75 ASN C CA 1
ATOM 6485 C C . ASN C 1 78 ? 40.095 34.459 -20.591 1.00 86.72 75 ASN C C 1
ATOM 6486 O O . ASN C 1 78 ? 39.406 34.824 -19.621 1.00 85.24 75 ASN C O 1
ATOM 6491 N N . SER C 1 79 ? 41.350 33.999 -20.487 1.00 87.00 76 SER C N 1
ATOM 6492 C CA . SER C 1 79 ? 42.047 33.701 -19.212 1.00 85.84 76 SER C CA 1
ATOM 6493 C C . SER C 1 79 ? 41.416 32.553 -18.402 1.00 82.58 76 SER C C 1
ATOM 6494 O O . SER C 1 79 ? 41.734 32.362 -17.224 1.00 82.16 76 SER C O 1
ATOM 6497 N N . LEU C 1 80 ? 40.551 31.780 -19.059 1.00 80.01 77 LEU C N 1
ATOM 6498 C CA . LEU C 1 80 ? 39.878 30.648 -18.436 1.00 76.69 77 LEU C CA 1
ATOM 6499 C C . LEU C 1 80 ? 40.536 29.362 -18.823 1.00 76.59 77 LEU C C 1
ATOM 6500 O O . LEU C 1 80 ? 40.611 29.062 -20.004 1.00 77.88 77 LEU C O 1
ATOM 6505 N N . GLU C 1 81 ? 40.986 28.591 -17.834 1.00 74.98 78 GLU C N 1
ATOM 6506 C CA . GLU C 1 81 ? 41.511 27.257 -18.100 1.00 74.64 78 GLU C CA 1
ATOM 6507 C C . GLU C 1 81 ? 40.364 26.257 -18.163 1.00 71.60 78 GLU C C 1
ATOM 6508 O O . GLU C 1 81 ? 39.661 26.043 -17.178 1.00 69.37 78 GLU C O 1
ATOM 6514 N N . ILE C 1 82 ? 40.167 25.656 -19.330 1.00 70.69 79 ILE C N 1
ATOM 6515 C CA . ILE C 1 82 ? 39.073 24.706 -19.500 1.00 68.16 79 ILE C CA 1
ATOM 6516 C C . ILE C 1 82 ? 39.537 23.237 -19.495 1.00 68.04 79 ILE C C 1
ATOM 6517 O O . ILE C 1 82 ? 40.382 22.833 -20.296 1.00 70.39 79 ILE C O 1
ATOM 6522 N N . TYR C 1 83 ? 38.968 22.451 -18.587 1.00 65.43 80 TYR C N 1
ATOM 6523 C CA . TYR C 1 83 ? 39.243 21.015 -18.474 1.00 65.03 80 TYR C CA 1
ATOM 6524 C C . TYR C 1 83 ? 37.987 20.222 -18.786 1.00 63.63 80 TYR C C 1
ATOM 6525 O O . TYR C 1 83 ? 36.894 20.788 -18.850 1.00 61.98 80 TYR C O 1
ATOM 6534 N N . SER C 1 84 ? 38.139 18.913 -18.968 1.00 64.26 81 SER C N 1
ATOM 6535 C CA . SER C 1 84 ? 36.979 18.036 -19.123 1.00 63.52 81 SER C CA 1
ATOM 6536 C C . SER C 1 84 ? 37.111 16.772 -18.286 1.00 63.45 81 SER C C 1
ATOM 6537 O O . SER C 1 84 ? 38.222 16.262 -18.079 1.00 64.92 81 SER C O 1
ATOM 6540 N N . PHE C 1 85 ? 35.958 16.284 -17.818 1.00 61.35 82 PHE C N 1
ATOM 6541 C CA . PHE C 1 85 ? 35.878 15.135 -16.954 1.00 60.66 82 PHE C CA 1
ATOM 6542 C C . PHE C 1 85 ? 34.766 14.230 -17.458 1.00 61.09 82 PHE C C 1
ATOM 6543 O O . PHE C 1 85 ? 33.587 14.553 -17.332 1.00 59.77 82 PHE C O 1
ATOM 6551 N N . CYS C 1 86 ? 35.140 13.115 -18.076 1.00 63.31 83 CYS C N 1
ATOM 6552 C CA . CYS C 1 86 ? 34.159 12.184 -18.595 1.00 64.60 83 CYS C CA 1
ATOM 6553 C C . CYS C 1 86 ? 33.905 11.203 -17.449 1.00 63.66 83 CYS C C 1
ATOM 6554 O O . CYS C 1 86 ? 34.853 10.738 -16.827 1.00 64.14 83 CYS C O 1
ATOM 6557 N N . LEU C 1 87 ? 32.645 10.917 -17.136 1.00 62.25 84 LEU C N 1
ATOM 6558 C CA . LEU C 1 87 ? 32.363 9.980 -16.058 1.00 62.44 84 LEU C CA 1
ATOM 6559 C C . LEU C 1 87 ? 30.969 9.370 -16.161 1.00 63.10 84 LEU C C 1
ATOM 6560 O O . LEU C 1 87 ? 30.101 9.937 -16.832 1.00 63.35 84 LEU C O 1
ATOM 6565 N N . PRO C 1 88 ? 30.764 8.203 -15.522 1.00 63.80 85 PRO C N 1
ATOM 6566 C CA . PRO C 1 88 ? 29.460 7.539 -15.504 1.00 64.46 85 PRO C CA 1
ATOM 6567 C C . PRO C 1 88 ? 28.433 8.333 -14.728 1.00 62.37 85 PRO C C 1
ATOM 6568 O O . PRO C 1 88 ? 28.272 8.122 -13.539 1.00 61.92 85 PRO C O 1
ATOM 6572 N N . LEU C 1 89 ? 27.720 9.226 -15.390 1.00 62.67 86 LEU C N 1
ATOM 6573 C CA . LEU C 1 89 ? 26.729 10.040 -14.680 1.00 61.37 86 LEU C CA 1
ATOM 6574 C C . LEU C 1 89 ? 25.378 9.362 -14.504 1.00 62.26 86 LEU C C 1
ATOM 6575 O O . LEU C 1 89 ? 24.749 9.512 -13.462 1.00 60.81 86 LEU C O 1
ATOM 6580 N N . GLY C 1 90 ? 24.931 8.632 -15.524 1.00 64.88 87 GLY C N 1
ATOM 6581 C CA . GLY C 1 90 ? 23.568 8.116 -15.536 1.00 66.40 87 GLY C CA 1
ATOM 6582 C C . GLY C 1 90 ? 22.620 8.988 -16.355 1.00 67.16 87 GLY C C 1
ATOM 6583 O O . GLY C 1 90 ? 21.503 8.572 -16.676 1.00 68.46 87 GLY C O 1
ATOM 6584 N N . PHE C 1 91 ? 23.050 10.201 -16.699 1.00 66.70 88 PHE C N 1
ATOM 6585 C CA . PHE C 1 91 ? 22.174 11.138 -17.402 1.00 66.96 88 PHE C CA 1
ATOM 6586 C C . PHE C 1 91 ? 22.887 11.856 -18.539 1.00 68.41 88 PHE C C 1
ATOM 6587 O O . PHE C 1 91 ? 24.113 11.947 -18.565 1.00 68.77 88 PHE C O 1
ATOM 6595 N N . LYS C 1 92 ? 22.126 12.350 -19.502 1.00 70.08 89 LYS C N 1
ATOM 6596 C CA . LYS C 1 92 ? 22.728 13.191 -20.540 1.00 71.77 89 LYS C CA 1
ATOM 6597 C C . LYS C 1 92 ? 22.883 14.639 -19.992 1.00 69.76 89 LYS C C 1
ATOM 6598 O O . LYS C 1 92 ? 21.937 15.196 -19.409 1.00 68.92 89 LYS C O 1
ATOM 6604 N N . VAL C 1 93 ? 24.074 15.226 -20.134 1.00 69.10 90 VAL C N 1
ATOM 6605 C CA . VAL C 1 93 ? 24.295 16.594 -19.658 1.00 66.53 90 VAL C CA 1
ATOM 6606 C C . VAL C 1 93 ? 23.714 17.521 -20.697 1.00 67.19 90 VAL C C 1
ATOM 6607 O O . VAL C 1 93 ? 24.051 17.416 -21.872 1.00 68.56 90 VAL C O 1
ATOM 6611 N N . ASP C 1 94 ? 22.840 18.423 -20.274 1.00 66.04 91 ASP C N 1
ATOM 6612 C CA . ASP C 1 94 ? 22.269 19.401 -21.193 1.00 66.70 91 ASP C CA 1
ATOM 6613 C C . ASP C 1 94 ? 22.532 20.835 -20.701 1.00 65.17 91 ASP C C 1
ATOM 6614 O O . ASP C 1 94 ? 21.922 21.296 -19.744 1.00 63.12 91 ASP C O 1
ATOM 6619 N N . GLU C 1 95 ? 23.454 21.529 -21.361 1.00 65.96 92 GLU C N 1
ATOM 6620 C CA . GLU C 1 95 ? 23.794 22.896 -20.952 1.00 65.78 92 GLU C CA 1
ATOM 6621 C C . GLU C 1 95 ? 23.082 23.973 -21.759 1.00 66.21 92 GLU C C 1
ATOM 6622 O O . GLU C 1 95 ? 23.309 25.151 -21.534 1.00 66.04 92 GLU C O 1
ATOM 6628 N N . ASN C 1 96 ? 22.209 23.575 -22.673 1.00 67.25 93 ASN C N 1
ATOM 6629 C CA . ASN C 1 96 ? 21.517 24.552 -23.493 1.00 68.44 93 ASN C CA 1
ATOM 6630 C C . ASN C 1 96 ? 20.093 24.849 -23.012 1.00 67.30 93 ASN C C 1
ATOM 6631 O O . ASN C 1 96 ? 19.092 24.430 -23.593 1.00 68.60 93 ASN C O 1
ATOM 6636 N N . PHE C 1 97 ? 20.028 25.577 -21.910 1.00 65.08 94 PHE C N 1
ATOM 6637 C CA . PHE C 1 97 ? 18.786 26.161 -21.420 1.00 63.78 94 PHE C CA 1
ATOM 6638 C C . PHE C 1 97 ? 19.131 27.582 -21.014 1.00 62.59 94 PHE C C 1
ATOM 6639 O O . PHE C 1 97 ? 20.292 27.875 -20.802 1.00 62.10 94 PHE C O 1
ATOM 6647 N N . GLU C 1 98 ? 18.151 28.468 -20.907 1.00 62.21 95 GLU C N 1
ATOM 6648 C CA . GLU C 1 98 ? 18.464 29.825 -20.473 1.00 61.33 95 GLU C CA 1
ATOM 6649 C C . GLU C 1 98 ? 18.260 29.959 -18.984 1.00 58.83 95 GLU C C 1
ATOM 6650 O O . GLU C 1 98 ? 17.343 29.369 -18.451 1.00 58.85 95 GLU C O 1
ATOM 6656 N N . ILE C 1 99 ? 19.120 30.730 -18.321 1.00 57.31 96 ILE C N 1
ATOM 6657 C CA . ILE C 1 99 ? 18.964 31.076 -16.897 1.00 54.99 96 ILE C CA 1
ATOM 6658 C C . ILE C 1 99 ? 17.619 31.743 -16.639 1.00 55.72 96 ILE C C 1
ATOM 6659 O O . ILE C 1 99 ? 17.180 32.578 -17.421 1.00 56.82 96 ILE C O 1
ATOM 6664 N N . GLN C 1 100 ? 16.961 31.386 -15.541 1.00 55.34 97 GLN C N 1
ATOM 6665 C CA . GLN C 1 100 ? 15.701 32.048 -15.180 1.00 56.51 97 GLN C CA 1
ATOM 6666 C C . GLN C 1 100 ? 15.677 32.507 -13.713 1.00 55.42 97 GLN C C 1
ATOM 6667 O O . GLN C 1 100 ? 15.350 31.736 -12.788 1.00 54.32 97 GLN C O 1
ATOM 6673 N N . ALA C 1 101 ? 16.000 33.789 -13.526 1.00 55.72 98 ALA C N 1
ATOM 6674 C CA . ALA C 1 101 ? 16.270 34.338 -12.200 1.00 54.80 98 ALA C CA 1
ATOM 6675 C C . ALA C 1 101 ? 15.242 33.959 -11.129 1.00 54.11 98 ALA C C 1
ATOM 6676 O O . ALA C 1 101 ? 14.115 34.454 -11.122 1.00 55.22 98 ALA C O 1
ATOM 6678 N N . GLY C 1 102 ? 15.656 33.064 -10.245 1.00 52.41 99 GLY C N 1
ATOM 6679 C CA . GLY C 1 102 ? 14.887 32.716 -9.055 1.00 52.50 99 GLY C CA 1
ATOM 6680 C C . GLY C 1 102 ? 13.782 31.718 -9.321 1.00 52.94 99 GLY C C 1
ATOM 6681 O O . GLY C 1 102 ? 12.857 31.578 -8.521 1.00 53.11 99 GLY C O 1
ATOM 6682 N N . GLU C 1 103 ? 13.872 31.019 -10.448 1.00 53.54 100 GLU C N 1
ATOM 6683 C CA . GLU C 1 103 ? 12.787 30.142 -10.871 1.00 54.72 100 GLU C CA 1
ATOM 6684 C C . GLU C 1 103 ? 13.124 28.661 -10.726 1.00 53.20 100 GLU C C 1
ATOM 6685 O O . GLU C 1 103 ? 14.243 28.248 -10.986 1.00 52.19 100 GLU C O 1
ATOM 6691 N N . ILE C 1 104 ? 12.150 27.867 -10.309 1.00 53.16 101 ILE C N 1
ATOM 6692 C CA . ILE C 1 104 ? 12.358 26.426 -10.257 1.00 53.13 101 ILE C CA 1
ATOM 6693 C C . ILE C 1 104 ? 12.230 25.887 -11.687 1.00 54.36 101 ILE C C 1
ATOM 6694 O O . ILE C 1 104 ? 11.356 26.315 -12.433 1.00 55.85 101 ILE C O 1
ATOM 6699 N N . ASP C 1 105 ? 13.126 24.991 -12.087 1.00 54.09 102 ASP C N 1
ATOM 6700 C CA . ASP C 1 105 ? 13.218 24.583 -13.490 1.00 55.57 102 ASP C CA 1
ATOM 6701 C C . ASP C 1 105 ? 13.914 23.243 -13.617 1.00 55.54 102 ASP C C 1
ATOM 6702 O O . ASP C 1 105 ? 14.983 23.024 -13.046 1.00 55.18 102 ASP C O 1
ATOM 6707 N N . ALA C 1 106 ? 13.312 22.346 -14.381 1.00 56.75 103 ALA C N 1
ATOM 6708 C CA . ALA C 1 106 ? 13.851 21.001 -14.513 1.00 56.57 103 ALA C CA 1
ATOM 6709 C C . ALA C 1 106 ? 15.294 21.003 -15.054 1.00 55.66 103 ALA C C 1
ATOM 6710 O O . ALA C 1 106 ? 16.185 20.317 -14.537 1.00 54.54 103 ALA C O 1
ATOM 6712 N N . LYS C 1 107 ? 15.525 21.797 -16.085 1.00 56.08 104 LYS C N 1
ATOM 6713 C CA . LYS C 1 107 ? 16.800 21.747 -16.759 1.00 56.15 104 LYS C CA 1
ATOM 6714 C C . LYS C 1 107 ? 17.944 22.294 -15.918 1.00 54.70 104 LYS C C 1
ATOM 6715 O O . LYS C 1 107 ? 19.071 21.776 -15.970 1.00 54.60 104 LYS C O 1
ATOM 6721 N N . SER C 1 108 ? 17.664 23.327 -15.130 1.00 53.56 105 SER C N 1
ATOM 6722 C CA . SER C 1 108 ? 18.706 23.880 -14.306 1.00 52.00 105 SER C CA 1
ATOM 6723 C C . SER C 1 108 ? 18.831 23.056 -13.021 1.00 49.97 105 SER C C 1
ATOM 6724 O O . SER C 1 108 ? 19.913 22.946 -12.458 1.00 48.63 105 SER C O 1
ATOM 6727 N N . GLY C 1 109 ? 17.731 22.422 -12.616 1.00 49.35 106 GLY C N 1
ATOM 6728 C CA . GLY C 1 109 ? 17.751 21.429 -11.546 1.00 47.97 106 GLY C CA 1
ATOM 6729 C C . GLY C 1 109 ? 18.639 20.244 -11.887 1.00 48.49 106 GLY C C 1
ATOM 6730 O O . GLY C 1 109 ? 19.575 19.891 -11.137 1.00 48.50 106 GLY C O 1
ATOM 6731 N N . LEU C 1 110 ? 18.371 19.619 -13.024 1.00 49.19 107 LEU C N 1
ATOM 6732 C CA . LEU C 1 110 ? 19.190 18.482 -13.421 1.00 49.60 107 LEU C CA 1
ATOM 6733 C C . LEU C 1 110 ? 20.670 18.855 -13.606 1.00 49.44 107 LEU C C 1
ATOM 6734 O O . LEU C 1 110 ? 21.548 18.110 -13.183 1.00 50.16 107 LEU C O 1
ATOM 6739 N N . TYR C 1 111 ? 20.938 20.010 -14.201 1.00 49.05 108 TYR C N 1
ATOM 6740 C CA . TYR C 1 111 ? 22.297 20.422 -14.453 1.00 48.90 108 TYR C CA 1
ATOM 6741 C C . TYR C 1 111 ? 23.081 20.615 -13.129 1.00 47.63 108 TYR C C 1
ATOM 6742 O O . TYR C 1 111 ? 24.189 20.093 -12.982 1.00 47.85 108 TYR C O 1
ATOM 6751 N N . GLY C 1 112 ? 22.488 21.325 -12.165 1.00 46.34 109 GLY C N 1
ATOM 6752 C CA . GLY C 1 112 ? 23.061 21.472 -10.813 1.00 43.65 109 GLY C CA 1
ATOM 6753 C C . GLY C 1 112 ? 23.379 20.142 -10.157 1.00 43.15 109 GLY C C 1
ATOM 6754 O O . GLY C 1 112 ? 24.439 19.983 -9.518 1.00 43.14 109 GLY C O 1
ATOM 6755 N N . PHE C 1 113 ? 22.467 19.182 -10.294 1.00 42.40 110 PHE C N 1
ATOM 6756 C CA . PHE C 1 113 ? 22.715 17.854 -9.764 1.00 41.52 110 PHE C CA 1
ATOM 6757 C C . PHE C 1 113 ? 23.934 17.200 -10.444 1.00 42.09 110 PHE C C 1
ATOM 6758 O O . PHE C 1 113 ? 24.843 16.713 -9.774 1.00 41.89 110 PHE C O 1
ATOM 6766 N N . LEU C 1 114 ? 23.958 17.176 -11.770 1.00 42.43 111 LEU C N 1
ATOM 6767 C CA . LEU C 1 114 ? 25.065 16.546 -12.451 1.00 43.45 111 LEU C CA 1
ATOM 6768 C C . LEU C 1 114 ? 26.388 17.254 -12.144 1.00 44.02 111 LEU C C 1
ATOM 6769 O O . LEU C 1 114 ? 27.426 16.590 -12.004 1.00 45.44 111 LEU C O 1
ATOM 6774 N N . SER C 1 115 ? 26.343 18.585 -11.998 1.00 42.66 112 SER C N 1
ATOM 6775 C CA . SER C 1 115 ? 27.492 19.371 -11.572 1.00 41.84 112 SER C CA 1
ATOM 6776 C C . SER C 1 115 ? 28.073 18.837 -10.269 1.00 41.39 112 SER C C 1
ATOM 6777 O O . SER C 1 115 ? 29.304 18.732 -10.082 1.00 41.96 112 SER C O 1
ATOM 6780 N N . PHE C 1 116 ? 27.166 18.529 -9.358 1.00 40.47 113 PHE C N 1
ATOM 6781 C CA . PHE C 1 116 ? 27.516 18.081 -8.018 1.00 39.38 113 PHE C CA 1
ATOM 6782 C C . PHE C 1 116 ? 27.970 16.644 -8.039 1.00 39.65 113 PHE C C 1
ATOM 6783 O O . PHE C 1 116 ? 28.944 16.281 -7.369 1.00 39.78 113 PHE C O 1
ATOM 6791 N N . LYS C 1 117 ? 27.284 15.819 -8.815 1.00 39.88 114 LYS C N 1
ATOM 6792 C CA . LYS C 1 117 ? 27.691 14.444 -8.870 1.00 40.59 114 LYS C CA 1
ATOM 6793 C C . LYS C 1 117 ? 29.073 14.367 -9.495 1.00 42.26 114 LYS C C 1
ATOM 6794 O O . LYS C 1 117 ? 29.937 13.617 -9.019 1.00 42.99 114 LYS C O 1
ATOM 6800 N N . ALA C 1 118 ? 29.280 15.156 -10.556 1.00 42.35 115 ALA C N 1
ATOM 6801 C CA . ALA C 1 118 ? 30.524 15.105 -11.288 1.00 43.35 115 ALA C CA 1
ATOM 6802 C C . ALA C 1 118 ? 31.605 15.570 -10.350 1.00 43.12 115 ALA C C 1
ATOM 6803 O O . ALA C 1 118 ? 32.641 14.928 -10.252 1.00 44.78 115 ALA C O 1
ATOM 6805 N N . ALA C 1 119 ? 31.357 16.657 -9.620 1.00 41.73 116 ALA C N 1
ATOM 6806 C CA . ALA C 1 119 ? 32.341 17.154 -8.655 1.00 41.46 116 ALA C CA 1
ATOM 6807 C C . ALA C 1 119 ? 32.602 16.149 -7.499 1.00 41.82 116 ALA C C 1
ATOM 6808 O O . ALA C 1 119 ? 33.754 15.949 -7.092 1.00 42.29 116 ALA C O 1
ATOM 6810 N N . SER C 1 120 ? 31.563 15.478 -7.003 1.00 41.76 117 SER C N 1
ATOM 6811 C CA . SER C 1 120 ? 31.790 14.470 -5.959 1.00 42.78 117 SER C CA 1
ATOM 6812 C C . SER C 1 120 ? 32.785 13.421 -6.452 1.00 45.77 117 SER C C 1
ATOM 6813 O O . SER C 1 120 ? 33.781 13.148 -5.776 1.00 46.93 117 SER C O 1
ATOM 6816 N N . TYR C 1 121 ? 32.547 12.840 -7.631 1.00 47.06 118 TYR C N 1
ATOM 6817 C CA . TYR C 1 121 ? 33.450 11.804 -8.093 1.00 49.13 118 TYR C CA 1
ATOM 6818 C C . TYR C 1 121 ? 34.843 12.310 -8.467 1.00 50.47 118 TYR C C 1
ATOM 6819 O O . TYR C 1 121 ? 35.817 11.611 -8.274 1.00 52.35 118 TYR C O 1
ATOM 6828 N N . PHE C 1 122 ? 34.942 13.536 -8.961 1.00 50.25 119 PHE C N 1
ATOM 6829 C CA . PHE C 1 122 ? 36.219 14.184 -9.170 1.00 51.41 119 PHE C CA 1
ATOM 6830 C C . PHE C 1 122 ? 37.092 14.108 -7.943 1.00 52.15 119 PHE C C 1
ATOM 6831 O O . PHE C 1 122 ? 38.256 13.714 -8.036 1.00 53.17 119 PHE C O 1
ATOM 6839 N N . VAL C 1 123 ? 36.516 14.483 -6.793 1.00 51.74 120 VAL C N 1
ATOM 6840 C CA . VAL C 1 123 ? 37.207 14.386 -5.501 1.00 52.90 120 VAL C CA 1
ATOM 6841 C C . VAL C 1 123 ? 37.499 12.936 -5.108 1.00 54.80 120 VAL C C 1
ATOM 6842 O O . VAL C 1 123 ? 38.584 12.628 -4.591 1.00 56.08 120 VAL C O 1
ATOM 6846 N N . TYR C 1 124 ? 36.534 12.056 -5.353 1.00 55.34 121 TYR C N 1
ATOM 6847 C CA . TYR C 1 124 ? 36.700 10.640 -5.025 1.00 57.95 121 TYR C CA 1
ATOM 6848 C C . TYR C 1 124 ? 37.878 10.008 -5.798 1.00 60.38 121 TYR C C 1
ATOM 6849 O O . TYR C 1 124 ? 38.678 9.268 -5.224 1.00 61.20 121 TYR C O 1
ATOM 6858 N N . GLU C 1 125 ? 37.970 10.314 -7.093 1.00 61.08 122 GLU C N 1
ATOM 6859 C CA . GLU C 1 125 ? 39.064 9.824 -7.921 1.00 64.19 122 GLU C CA 1
ATOM 6860 C C . GLU C 1 125 ? 40.331 10.650 -7.640 1.00 65.00 122 GLU C C 1
ATOM 6861 O O . GLU C 1 125 ? 41.272 10.632 -8.420 1.00 66.77 122 GLU C O 1
ATOM 6867 N N . LYS C 1 126 ? 40.318 11.385 -6.521 1.00 63.73 123 LYS C N 1
ATOM 6868 C CA . LYS C 1 126 ? 41.491 12.097 -5.972 1.00 64.34 123 LYS C CA 1
ATOM 6869 C C . LYS C 1 126 ? 42.046 13.230 -6.822 1.00 63.96 123 LYS C C 1
ATOM 6870 O O . LYS C 1 126 ? 43.173 13.653 -6.614 1.00 65.74 123 LYS C O 1
ATOM 6876 N N . HIS C 1 127 ? 41.255 13.748 -7.751 1.00 61.94 124 HIS C N 1
ATOM 6877 C CA . HIS C 1 127 ? 41.697 14.887 -8.551 1.00 61.57 124 HIS C CA 1
ATOM 6878 C C . HIS C 1 127 ? 41.657 16.204 -7.796 1.00 59.98 124 HIS C C 1
ATOM 6879 O O . HIS C 1 127 ? 42.195 17.213 -8.262 1.00 60.65 124 HIS C O 1
ATOM 6886 N N . ALA C 1 128 ? 41.012 16.198 -6.639 1.00 57.63 125 ALA C N 1
ATOM 6887 C CA . ALA C 1 128 ? 40.993 17.360 -5.788 1.00 56.25 125 ALA C CA 1
ATOM 6888 C C . ALA C 1 128 ? 40.801 16.917 -4.342 1.00 55.63 125 ALA C C 1
ATOM 6889 O O . ALA C 1 128 ? 40.249 15.842 -4.060 1.00 54.82 125 ALA C O 1
ATOM 6891 N N . HIS C 1 129 ? 41.248 17.780 -3.432 1.00 55.68 126 HIS C N 1
ATOM 6892 C CA . HIS C 1 129 ? 41.264 17.516 -1.997 1.00 54.54 126 HIS C CA 1
ATOM 6893 C C . HIS C 1 129 ? 39.860 17.453 -1.357 1.00 51.23 126 HIS C C 1
ATOM 6894 O O . HIS C 1 129 ? 39.601 16.574 -0.537 1.00 51.27 126 HIS C O 1
ATOM 6901 N N . ALA C 1 130 ? 38.952 18.352 -1.736 1.00 48.42 127 ALA C N 1
ATOM 6902 C CA . ALA C 1 130 ? 37.626 18.414 -1.079 1.00 45.46 127 ALA C CA 1
ATOM 6903 C C . ALA C 1 130 ? 36.514 18.934 -1.985 1.00 43.91 127 ALA C C 1
ATOM 6904 O O . ALA C 1 130 ? 36.787 19.539 -3.010 1.00 43.68 127 ALA C O 1
ATOM 6906 N N . LEU C 1 131 ? 35.260 18.700 -1.604 1.00 42.42 128 LEU C N 1
ATOM 6907 C CA . LEU C 1 131 ? 34.141 19.208 -2.395 1.00 41.85 128 LEU C CA 1
ATOM 6908 C C . LEU C 1 131 ? 33.453 20.372 -1.690 1.00 41.08 128 LEU C C 1
ATOM 6909 O O . LEU C 1 131 ? 33.205 20.311 -0.486 1.00 41.21 128 LEU C O 1
ATOM 6914 N N . LEU C 1 132 ? 33.125 21.428 -2.413 1.00 40.48 129 LEU C N 1
ATOM 6915 C CA . LEU C 1 132 ? 32.217 22.433 -1.835 1.00 39.90 129 LEU C CA 1
ATOM 6916 C C . LEU C 1 132 ? 30.996 22.591 -2.733 1.00 39.63 129 LEU C C 1
ATOM 6917 O O . LEU C 1 132 ? 31.110 22.822 -3.919 1.00 40.47 129 LEU C O 1
ATOM 6922 N N . THR C 1 133 ? 29.824 22.455 -2.154 1.00 39.55 130 THR C N 1
ATOM 6923 C CA . THR C 1 133 ? 28.611 22.409 -2.925 1.00 40.12 130 THR C CA 1
ATOM 6924 C C . THR C 1 133 ? 27.914 23.717 -2.698 1.00 41.10 130 THR C C 1
ATOM 6925 O O . THR C 1 133 ? 27.642 24.080 -1.537 1.00 41.80 130 THR C O 1
ATOM 6929 N N . LEU C 1 134 ? 27.600 24.431 -3.772 1.00 42.21 131 LEU C N 1
ATOM 6930 C CA . LEU C 1 134 ? 26.699 25.570 -3.628 1.00 42.41 131 LEU C CA 1
ATOM 6931 C C . LEU C 1 134 ? 25.255 25.017 -3.557 1.00 42.82 131 LEU C C 1
ATOM 6932 O O . LEU C 1 134 ? 24.987 23.949 -4.115 1.00 41.69 131 LEU C O 1
ATOM 6937 N N . PRO C 1 135 ? 24.330 25.728 -2.865 1.00 43.74 132 PRO C N 1
ATOM 6938 C CA . PRO C 1 135 ? 23.008 25.118 -2.607 1.00 43.50 132 PRO C CA 1
ATOM 6939 C C . PRO C 1 135 ? 22.132 24.954 -3.833 1.00 44.53 132 PRO C C 1
ATOM 6940 O O . PRO C 1 135 ? 22.139 25.805 -4.725 1.00 44.94 132 PRO C O 1
ATOM 6944 N N . ILE C 1 136 ? 21.365 23.861 -3.826 1.00 45.63 133 ILE C N 1
ATOM 6945 C CA . ILE C 1 136 ? 20.393 23.493 -4.864 1.00 46.97 133 ILE C CA 1
ATOM 6946 C C . ILE C 1 136 ? 18.991 23.733 -4.320 1.00 47.69 133 ILE C C 1
ATOM 6947 O O . ILE C 1 136 ? 18.860 23.859 -3.109 1.00 47.57 133 ILE C O 1
ATOM 6952 N N . HIS C 1 137 ? 17.977 23.880 -5.189 1.00 49.18 134 HIS C N 1
ATOM 6953 C CA . HIS C 1 137 ? 16.554 23.815 -4.754 1.00 50.59 134 HIS C CA 1
ATOM 6954 C C . HIS C 1 137 ? 15.933 22.422 -5.031 1.00 50.62 134 HIS C C 1
ATOM 6955 O O . HIS C 1 137 ? 15.742 22.048 -6.185 1.00 51.56 134 HIS C O 1
ATOM 6962 N N . LYS C 1 138 ? 15.627 21.670 -3.973 1.00 49.97 135 LYS C N 1
ATOM 6963 C CA . LYS C 1 138 ? 15.170 20.276 -4.097 1.00 50.00 135 LYS C CA 1
ATOM 6964 C C . LYS C 1 138 ? 13.896 20.107 -4.920 1.00 50.78 135 LYS C C 1
ATOM 6965 O O . LYS C 1 138 ? 13.657 19.040 -5.500 1.00 51.84 135 LYS C O 1
ATOM 6971 N N . LYS C 1 139 ? 13.095 21.163 -5.001 1.00 50.66 136 LYS C N 1
ATOM 6972 C CA . LYS C 1 139 ? 11.921 21.153 -5.836 1.00 51.51 136 LYS C CA 1
ATOM 6973 C C . LYS C 1 139 ? 12.273 21.135 -7.339 1.00 51.61 136 LYS C C 1
ATOM 6974 O O . LYS C 1 139 ? 11.486 20.683 -8.167 1.00 53.41 136 LYS C O 1
ATOM 6980 N N . ALA C 1 140 ? 13.446 21.627 -7.701 1.00 49.88 137 ALA C N 1
ATOM 6981 C CA . ALA C 1 140 ? 13.887 21.552 -9.077 1.00 50.20 137 ALA C CA 1
ATOM 6982 C C . ALA C 1 140 ? 14.446 20.140 -9.394 1.00 50.49 137 ALA C C 1
ATOM 6983 O O . ALA C 1 140 ? 14.317 19.632 -10.521 1.00 50.94 137 ALA C O 1
ATOM 6985 N N . TRP C 1 141 ? 15.035 19.494 -8.395 1.00 49.80 138 TRP C N 1
ATOM 6986 C CA . TRP C 1 141 ? 15.428 18.086 -8.559 1.00 51.24 138 TRP C CA 1
ATOM 6987 C C . TRP C 1 141 ? 14.180 17.238 -8.827 1.00 53.42 138 TRP C C 1
ATOM 6988 O O . TRP C 1 141 ? 14.109 16.537 -9.847 1.00 54.54 138 TRP C O 1
ATOM 6999 N N . GLU C 1 142 ? 13.197 17.355 -7.939 1.00 54.62 139 GLU C N 1
ATOM 7000 C CA . GLU C 1 142 ? 11.886 16.729 -8.127 1.00 58.24 139 GLU C CA 1
ATOM 7001 C C . GLU C 1 142 ? 11.332 16.982 -9.541 1.00 60.07 139 GLU C C 1
ATOM 7002 O O . GLU C 1 142 ? 10.954 16.047 -10.234 1.00 61.21 139 GLU C O 1
ATOM 7008 N N . ASP C 1 143 ? 11.320 18.228 -9.990 1.00 60.65 140 ASP C N 1
ATOM 7009 C CA . ASP C 1 143 ? 10.847 18.493 -11.334 1.00 63.72 140 ASP C CA 1
ATOM 7010 C C . ASP C 1 143 ? 11.628 17.752 -12.422 1.00 64.40 140 ASP C C 1
ATOM 7011 O O . ASP C 1 143 ? 11.114 17.522 -13.516 1.00 66.85 140 ASP C O 1
ATOM 7016 N N . ALA C 1 144 ? 12.878 17.407 -12.151 1.00 63.17 141 ALA C N 1
ATOM 7017 C CA . ALA C 1 144 ? 13.719 16.838 -13.195 1.00 63.12 141 ALA C CA 1
ATOM 7018 C C . ALA C 1 144 ? 13.563 15.321 -13.248 1.00 63.84 141 ALA C C 1
ATOM 7019 O O . ALA C 1 144 ? 14.067 14.671 -14.143 1.00 64.50 141 ALA C O 1
ATOM 7021 N N . GLY C 1 145 ? 12.833 14.771 -12.294 1.00 63.31 142 GLY C N 1
ATOM 7022 C CA . GLY C 1 145 ? 12.590 13.367 -12.279 1.00 64.83 142 GLY C CA 1
ATOM 7023 C C . GLY C 1 145 ? 13.606 12.658 -11.415 1.00 64.63 142 GLY C C 1
ATOM 7024 O O . GLY C 1 145 ? 13.747 11.430 -11.497 1.00 65.31 142 GLY C O 1
ATOM 7025 N N . LEU C 1 146 ? 14.300 13.412 -10.565 1.00 63.13 143 LEU C N 1
ATOM 7026 C CA . LEU C 1 146 ? 15.297 12.804 -9.696 1.00 62.69 143 LEU C CA 1
ATOM 7027 C C . LEU C 1 146 ? 14.698 12.222 -8.420 1.00 63.05 143 LEU C C 1
ATOM 7028 O O . LEU C 1 146 ? 13.872 12.839 -7.742 1.00 62.07 143 LEU C O 1
ATOM 7033 N N . LYS C 1 147 ? 15.155 11.033 -8.073 1.00 64.52 144 LYS C N 1
ATOM 7034 C CA . LYS C 1 147 ? 14.605 10.374 -6.905 1.00 65.90 144 LYS C CA 1
ATOM 7035 C C . LYS C 1 147 ? 15.147 10.896 -5.550 1.00 63.33 144 LYS C C 1
ATOM 7036 O O . LYS C 1 147 ? 14.544 10.631 -4.486 1.00 63.09 144 LYS C O 1
ATOM 7042 N N . TYR C 1 148 ? 16.228 11.688 -5.611 1.00 61.60 145 TYR C N 1
ATOM 7043 C CA . TYR C 1 148 ? 16.927 12.233 -4.422 1.00 59.15 145 TYR C CA 1
ATOM 7044 C C . TYR C 1 148 ? 16.310 13.448 -3.790 1.00 58.25 145 TYR C C 1
ATOM 7045 O O . TYR C 1 148 ? 15.827 14.350 -4.462 1.00 58.53 145 TYR C O 1
ATOM 7054 N N . LYS C 1 149 ? 16.428 13.515 -2.481 1.00 57.90 146 LYS C N 1
ATOM 7055 C CA . LYS C 1 149 ? 15.822 14.597 -1.744 1.00 58.61 146 LYS C CA 1
ATOM 7056 C C . LYS C 1 149 ? 16.799 15.734 -1.379 1.00 57.38 146 LYS C C 1
ATOM 7057 O O . LYS C 1 149 ? 16.452 16.608 -0.567 1.00 57.95 146 LYS C O 1
ATOM 7063 N N . GLY C 1 150 ? 18.004 15.740 -1.959 1.00 56.13 147 GLY C N 1
ATOM 7064 C CA . GLY C 1 150 ? 19.037 16.689 -1.534 1.00 53.40 147 GLY C CA 1
ATOM 7065 C C . GLY C 1 150 ? 20.432 16.106 -1.527 1.00 52.34 147 GLY C C 1
ATOM 7066 O O . GLY C 1 150 ? 20.619 14.919 -1.794 1.00 52.51 147 GLY C O 1
ATOM 7067 N N . HIS C 1 151 ? 21.422 16.935 -1.205 1.00 50.72 148 HIS C N 1
ATOM 7068 C CA . HIS C 1 151 ? 22.810 16.471 -1.260 1.00 50.41 148 HIS C CA 1
ATOM 7069 C C . HIS C 1 151 ? 23.109 15.206 -0.420 1.00 51.08 148 HIS C C 1
ATOM 7070 O O . HIS C 1 151 ? 23.783 14.302 -0.912 1.00 52.18 148 HIS C O 1
ATOM 7077 N N . THR C 1 152 ? 22.614 15.141 0.826 1.00 50.96 149 THR C N 1
ATOM 7078 C CA . THR C 1 152 ? 22.932 14.030 1.738 1.00 51.48 149 THR C CA 1
ATOM 7079 C C . THR C 1 152 ? 22.427 12.698 1.206 1.00 52.33 149 THR C C 1
ATOM 7080 O O . THR C 1 152 ? 23.137 11.698 1.155 1.00 52.79 149 THR C O 1
ATOM 7084 N N . ASP C 1 153 ? 21.165 12.715 0.834 1.00 52.70 150 ASP C N 1
ATOM 7085 C CA . ASP C 1 153 ? 20.517 11.613 0.184 1.00 54.34 150 ASP C CA 1
ATOM 7086 C C . ASP C 1 153 ? 21.410 11.026 -0.919 1.00 53.89 150 ASP C C 1
ATOM 7087 O O . ASP C 1 153 ? 21.663 9.811 -0.960 1.00 54.69 150 ASP C O 1
ATOM 7092 N N . ALA C 1 154 ? 21.900 11.903 -1.793 1.00 52.13 151 ALA C N 1
ATOM 7093 C CA . ALA C 1 154 ? 22.563 11.489 -3.016 1.00 51.69 151 ALA C CA 1
ATOM 7094 C C . ALA C 1 154 ? 23.961 11.019 -2.694 1.00 51.32 151 ALA C C 1
ATOM 7095 O O . ALA C 1 154 ? 24.474 10.088 -3.329 1.00 51.82 151 ALA C O 1
ATOM 7097 N N . LEU C 1 155 ? 24.561 11.648 -1.687 1.00 49.85 152 LEU C N 1
ATOM 7098 C CA . LEU C 1 155 ? 25.879 11.243 -1.214 1.00 50.58 152 LEU C CA 1
ATOM 7099 C C . LEU C 1 155 ? 25.847 9.840 -0.587 1.00 52.18 152 LEU C C 1
ATOM 7100 O O . LEU C 1 155 ? 26.822 9.073 -0.720 1.00 53.52 152 LEU C O 1
ATOM 7105 N N . ARG C 1 156 ? 24.719 9.523 0.067 1.00 52.17 153 ARG C N 1
ATOM 7106 C CA A ARG C 1 156 ? 24.508 8.199 0.640 0.60 53.50 153 ARG C CA 1
ATOM 7107 C CA B ARG C 1 156 ? 24.464 8.214 0.647 0.40 53.03 153 ARG C CA 1
ATOM 7108 C C . ARG C 1 156 ? 24.428 7.195 -0.488 1.00 55.15 153 ARG C C 1
ATOM 7109 O O . ARG C 1 156 ? 25.015 6.102 -0.400 1.00 56.74 153 ARG C O 1
ATOM 7124 N N . ASP C 1 157 ? 23.746 7.554 -1.565 1.00 55.44 154 ASP C N 1
ATOM 7125 C CA . ASP C 1 157 ? 23.639 6.606 -2.668 1.00 57.55 154 ASP C CA 1
ATOM 7126 C C . ASP C 1 157 ? 24.944 6.459 -3.426 1.00 58.46 154 ASP C C 1
ATOM 7127 O O . ASP C 1 157 ? 25.245 5.381 -3.930 1.00 60.27 154 ASP C O 1
ATOM 7132 N N . PHE C 1 158 ? 25.734 7.528 -3.491 1.00 57.93 155 PHE C N 1
ATOM 7133 C CA . PHE C 1 158 ? 27.029 7.449 -4.170 1.00 59.04 155 PHE C CA 1
ATOM 7134 C C . PHE C 1 158 ? 28.006 6.532 -3.450 1.00 60.16 155 PHE C C 1
ATOM 7135 O O . PHE C 1 158 ? 28.695 5.733 -4.070 1.00 61.57 155 PHE C O 1
ATOM 7143 N N . PHE C 1 159 ? 28.091 6.687 -2.141 1.00 59.80 156 PHE C N 1
ATOM 7144 C CA . PHE C 1 159 ? 29.216 6.132 -1.403 1.00 61.54 156 PHE C CA 1
ATOM 7145 C C . PHE C 1 159 ? 28.821 5.084 -0.385 1.00 62.41 156 PHE C C 1
ATOM 7146 O O . PHE C 1 159 ? 29.696 4.475 0.249 1.00 62.64 156 PHE C O 1
ATOM 7154 N N . LYS C 1 160 ? 27.502 4.862 -0.268 1.00 62.80 157 LYS C N 1
ATOM 7155 C CA . LYS C 1 160 ? 26.915 3.871 0.661 1.00 63.88 157 LYS C CA 1
ATOM 7156 C C . LYS C 1 160 ? 27.436 4.117 2.080 1.00 63.27 157 LYS C C 1
ATOM 7157 O O . LYS C 1 160 ? 27.931 3.216 2.745 1.00 64.82 157 LYS C O 1
ATOM 7163 N N . LYS C 1 161 ? 27.357 5.370 2.502 1.00 61.99 158 LYS C N 1
ATOM 7164 C CA . LYS C 1 161 ? 27.807 5.786 3.809 1.00 61.62 158 LYS C CA 1
ATOM 7165 C C . LYS C 1 161 ? 26.758 6.729 4.341 1.00 59.81 158 LYS C C 1
ATOM 7166 O O . LYS C 1 161 ? 26.110 7.445 3.589 1.00 59.73 158 LYS C O 1
ATOM 7172 N N . ASN C 1 162 ? 26.546 6.683 5.639 1.00 58.94 159 ASN C N 1
ATOM 7173 C CA . ASN C 1 162 ? 25.622 7.597 6.245 1.00 57.00 159 ASN C CA 1
ATOM 7174 C C . ASN C 1 162 ? 26.435 8.704 6.861 1.00 54.08 159 ASN C C 1
ATOM 7175 O O . ASN C 1 162 ? 27.119 8.523 7.873 1.00 54.09 159 ASN C O 1
ATOM 7180 N N . ALA C 1 163 ? 26.359 9.837 6.181 1.00 50.70 160 ALA C N 1
ATOM 7181 C CA . ALA C 1 163 ? 26.997 11.057 6.555 1.00 47.66 160 ALA C CA 1
ATOM 7182 C C . ALA C 1 163 ? 26.489 11.554 7.885 1.00 45.24 160 ALA C C 1
ATOM 7183 O O . ALA C 1 163 ? 25.304 11.418 8.193 1.00 44.70 160 ALA C O 1
ATOM 7185 N N . ILE C 1 164 ? 27.393 12.150 8.648 1.00 43.37 161 ILE C N 1
ATOM 7186 C CA . ILE C 1 164 ? 27.067 12.891 9.849 1.00 41.33 161 ILE C CA 1
ATOM 7187 C C . ILE C 1 164 ? 27.160 14.394 9.596 1.00 40.54 161 ILE C C 1
ATOM 7188 O O . ILE C 1 164 ? 28.215 14.910 9.193 1.00 41.74 161 ILE C O 1
ATOM 7209 N N . LEU C 1 167 ? 27.278 21.490 12.043 1.00 43.64 164 LEU C N 1
ATOM 7210 C CA . LEU C 1 167 ? 27.045 22.908 11.708 1.00 43.84 164 LEU C CA 1
ATOM 7211 C C . LEU C 1 167 ? 27.843 23.875 12.568 1.00 45.20 164 LEU C C 1
ATOM 7212 O O . LEU C 1 167 ? 28.297 23.514 13.649 1.00 46.65 164 LEU C O 1
ATOM 7217 N N . GLY C 1 168 ? 27.996 25.112 12.117 1.00 45.45 165 GLY C N 1
ATOM 7218 C CA . GLY C 1 168 ? 28.674 26.106 12.936 1.00 47.05 165 GLY C CA 1
ATOM 7219 C C . GLY C 1 168 ? 29.936 26.705 12.338 1.00 48.49 165 GLY C C 1
ATOM 7220 O O . GLY C 1 168 ? 30.041 26.875 11.109 1.00 49.35 165 GLY C O 1
ATOM 7221 N N . CYS C 1 169 ? 30.887 27.028 13.204 1.00 48.82 166 CYS C N 1
ATOM 7222 C CA . CYS C 1 169 ? 32.107 27.710 12.833 1.00 50.62 166 CYS C CA 1
ATOM 7223 C C . CYS C 1 169 ? 33.017 27.551 14.043 1.00 52.04 166 CYS C C 1
ATOM 7224 O O . CYS C 1 169 ? 32.602 27.013 15.062 1.00 51.68 166 CYS C O 1
ATOM 7227 N N . LYS C 1 170 ? 34.253 28.023 13.955 1.00 53.84 167 LYS C N 1
ATOM 7228 C CA . LYS C 1 170 ? 35.223 27.761 15.005 1.00 55.19 167 LYS C CA 1
ATOM 7229 C C . LYS C 1 170 ? 34.681 28.033 16.434 1.00 54.42 167 LYS C C 1
ATOM 7230 O O . LYS C 1 170 ? 35.090 27.416 17.390 1.00 54.16 167 LYS C O 1
ATOM 7236 N N . GLU C 1 171 ? 33.752 28.964 16.557 1.00 54.00 168 GLU C N 1
ATOM 7237 C CA . GLU C 1 171 ? 33.303 29.455 17.843 1.00 54.18 168 GLU C CA 1
ATOM 7238 C C . GLU C 1 171 ? 32.279 28.497 18.436 1.00 51.61 168 GLU C C 1
ATOM 7239 O O . GLU C 1 171 ? 32.007 28.533 19.629 1.00 52.29 168 GLU C O 1
ATOM 7245 N N . LEU C 1 172 ? 31.693 27.650 17.593 1.00 48.58 169 LEU C N 1
ATOM 7246 C CA . LEU C 1 172 ? 30.680 26.722 18.027 1.00 45.82 169 LEU C CA 1
ATOM 7247 C C . LEU C 1 172 ? 30.362 25.738 16.941 1.00 44.06 169 LEU C C 1
ATOM 7248 O O . LEU C 1 172 ? 29.877 26.143 15.911 1.00 45.19 169 LEU C O 1
ATOM 7253 N N . PHE C 1 173 ? 30.606 24.453 17.151 1.00 43.25 170 PHE C N 1
ATOM 7254 C CA . PHE C 1 173 ? 30.144 23.414 16.195 1.00 41.37 170 PHE C CA 1
ATOM 7255 C C . PHE C 1 173 ? 29.166 22.427 16.883 1.00 40.25 170 PHE C C 1
ATOM 7256 O O . PHE C 1 173 ? 29.346 22.049 18.051 1.00 39.80 170 PHE C O 1
ATOM 7264 N N . VAL C 1 174 ? 28.128 22.022 16.152 1.00 38.89 171 VAL C N 1
ATOM 7265 C CA . VAL C 1 174 ? 27.094 21.179 16.706 1.00 37.81 171 VAL C CA 1
ATOM 7266 C C . VAL C 1 174 ? 26.915 20.039 15.718 1.00 37.18 171 VAL C C 1
ATOM 7267 O O . VAL C 1 174 ? 26.670 20.284 14.552 1.00 36.88 171 VAL C O 1
ATOM 7271 N N . GLY C 1 175 ? 27.079 18.804 16.171 1.00 37.12 172 GLY C N 1
ATOM 7272 C CA . GLY C 1 175 ? 26.757 17.626 15.353 1.00 36.88 172 GLY C CA 1
ATOM 7273 C C . GLY C 1 175 ? 25.280 17.318 15.515 1.00 36.98 172 GLY C C 1
ATOM 7274 O O . GLY C 1 175 ? 24.727 17.544 16.577 1.00 37.58 172 GLY C O 1
ATOM 7275 N N . LEU C 1 176 ? 24.629 16.827 14.466 1.00 37.05 173 LEU C N 1
ATOM 7276 C CA . LEU C 1 176 ? 23.235 16.488 14.543 1.00 37.12 173 LEU C CA 1
ATOM 7277 C C . LEU C 1 176 ? 23.045 14.998 14.572 1.00 37.90 173 LEU C C 1
ATOM 7278 O O . LEU C 1 176 ? 23.302 14.302 13.591 1.00 39.58 173 LEU C O 1
ATOM 7283 N N . PHE C 1 177 ? 22.559 14.490 15.689 1.00 37.79 174 PHE C N 1
ATOM 7284 C CA . PHE C 1 177 ? 22.265 13.082 15.756 1.00 37.23 174 PHE C CA 1
ATOM 7285 C C . PHE C 1 177 ? 21.019 12.739 14.930 1.00 37.62 174 PHE C C 1
ATOM 7286 O O . PHE C 1 177 ? 20.864 11.603 14.467 1.00 39.59 174 PHE C O 1
ATOM 7294 N N . SER C 1 178 ? 20.087 13.669 14.816 1.00 36.65 175 SER C N 1
ATOM 7295 C CA . SER C 1 178 ? 19.033 13.502 13.865 1.00 37.36 175 SER C CA 1
ATOM 7296 C C . SER C 1 178 ? 18.790 14.828 13.140 1.00 38.19 175 SER C C 1
ATOM 7297 O O . SER C 1 178 ? 19.195 15.913 13.605 1.00 38.56 175 SER C O 1
ATOM 7300 N N . GLU C 1 179 ? 18.178 14.743 11.973 1.00 38.70 176 GLU C N 1
ATOM 7301 C CA . GLU C 1 179 ? 18.094 15.887 11.102 1.00 39.48 176 GLU C CA 1
ATOM 7302 C C . GLU C 1 179 ? 16.642 16.176 10.754 1.00 38.99 176 GLU C C 1
ATOM 7303 O O . GLU C 1 179 ? 15.895 16.649 11.619 1.00 39.56 176 GLU C O 1
ATOM 7309 N N . HIS C 1 180 ? 16.235 15.890 9.509 1.00 37.79 177 HIS C N 1
ATOM 7310 C CA . HIS C 1 180 ? 14.902 16.297 9.064 1.00 36.53 177 HIS C CA 1
ATOM 7311 C C . HIS C 1 180 ? 13.929 15.156 9.242 1.00 35.74 177 HIS C C 1
ATOM 7312 O O . HIS C 1 180 ? 13.485 14.573 8.287 1.00 35.10 177 HIS C O 1
ATOM 7319 N N . ILE C 1 181 ? 13.644 14.822 10.487 1.00 34.71 178 ILE C N 1
ATOM 7320 C CA . ILE C 1 181 ? 12.636 13.832 10.790 1.00 34.55 178 ILE C CA 1
ATOM 7321 C C . ILE C 1 181 ? 11.731 14.542 11.779 1.00 34.02 178 ILE C C 1
ATOM 7322 O O . ILE C 1 181 ? 12.166 15.433 12.487 1.00 34.63 178 ILE C O 1
ATOM 7327 N N . PRO C 1 182 ? 10.472 14.178 11.823 1.00 33.71 179 PRO C N 1
ATOM 7328 C CA . PRO C 1 182 ? 9.536 14.846 12.717 1.00 33.55 179 PRO C CA 1
ATOM 7329 C C . PRO C 1 182 ? 9.978 14.780 14.187 1.00 33.31 179 PRO C C 1
ATOM 7330 O O . PRO C 1 182 ? 10.451 13.736 14.639 1.00 32.39 179 PRO C O 1
ATOM 7334 N N . LEU C 1 183 ? 9.768 15.845 14.964 1.00 33.09 180 LEU C N 1
ATOM 7335 C CA . LEU C 1 183 ? 10.231 15.825 16.345 1.00 32.07 180 LEU C CA 1
ATOM 7336 C C . LEU C 1 183 ? 9.675 14.653 17.169 1.00 33.01 180 LEU C C 1
ATOM 7337 O O . LEU C 1 183 ? 10.395 14.051 17.973 1.00 32.33 180 LEU C O 1
ATOM 7342 N N . ALA C 1 184 ? 8.427 14.277 16.939 1.00 33.51 181 ALA C N 1
ATOM 7343 C CA . ALA C 1 184 ? 7.854 13.210 17.761 1.00 34.74 181 ALA C CA 1
ATOM 7344 C C . ALA C 1 184 ? 8.534 11.858 17.563 1.00 34.95 181 ALA C C 1
ATOM 7345 O O . ALA C 1 184 ? 8.350 10.948 18.371 1.00 36.15 181 ALA C O 1
ATOM 7347 N N . LYS C 1 185 ? 9.338 11.744 16.517 1.00 34.79 182 LYS C N 1
ATOM 7348 C CA . LYS C 1 185 ? 10.011 10.496 16.196 1.00 35.19 182 LYS C CA 1
ATOM 7349 C C . LYS C 1 185 ? 11.423 10.450 16.775 1.00 34.15 182 LYS C C 1
ATOM 7350 O O . LYS C 1 185 ? 12.069 9.419 16.687 1.00 34.40 182 LYS C O 1
ATOM 7356 N N . VAL C 1 186 ? 11.905 11.548 17.359 1.00 33.28 183 VAL C N 1
ATOM 7357 C CA . VAL C 1 186 ? 13.307 11.615 17.745 1.00 32.52 183 VAL C CA 1
ATOM 7358 C C . VAL C 1 186 ? 13.553 10.723 18.918 1.00 33.84 183 VAL C C 1
ATOM 7359 O O . VAL C 1 186 ? 14.578 10.013 18.966 1.00 34.60 183 VAL C O 1
ATOM 7363 N N . SER C 1 187 ? 12.635 10.756 19.876 1.00 34.28 184 SER C N 1
ATOM 7364 C CA . SER C 1 187 ? 12.832 9.942 21.066 1.00 35.59 184 SER C CA 1
ATOM 7365 C C . SER C 1 187 ? 13.201 8.458 20.856 1.00 36.70 184 SER C C 1
ATOM 7366 O O . SER C 1 187 ? 14.218 8.044 21.318 1.00 36.19 184 SER C O 1
ATOM 7369 N N . LYS C 1 188 ? 12.377 7.670 20.178 1.00 39.34 185 LYS C N 1
ATOM 7370 C CA . LYS C 1 188 ? 12.694 6.263 19.963 1.00 42.39 185 LYS C CA 1
ATOM 7371 C C . LYS C 1 188 ? 13.950 6.031 19.121 1.00 42.71 185 LYS C C 1
ATOM 7372 O O . LYS C 1 188 ? 14.443 4.888 19.051 1.00 44.13 185 LYS C O 1
ATOM 7378 N N . LYS C 1 189 ? 14.461 7.086 18.490 1.00 42.27 186 LYS C N 1
ATOM 7379 C CA . LYS C 1 189 ? 15.706 6.981 17.730 1.00 42.82 186 LYS C CA 1
ATOM 7380 C C . LYS C 1 189 ? 16.952 6.951 18.622 1.00 41.83 186 LYS C C 1
ATOM 7381 O O . LYS C 1 189 ? 18.021 6.508 18.185 1.00 42.77 186 LYS C O 1
ATOM 7387 N N . ILE C 1 190 ? 16.823 7.454 19.840 1.00 40.43 187 ILE C N 1
ATOM 7388 C CA . ILE C 1 190 ? 17.957 7.613 20.734 1.00 38.73 187 ILE C CA 1
ATOM 7389 C C . ILE C 1 190 ? 18.144 6.280 21.476 1.00 40.32 187 ILE C C 1
ATOM 7390 O O . ILE C 1 190 ? 17.557 6.064 22.563 1.00 41.19 187 ILE C O 1
ATOM 7395 N N . THR C 1 191 ? 18.926 5.374 20.891 1.00 40.15 188 THR C N 1
ATOM 7396 C CA . THR C 1 191 ? 19.145 4.067 21.497 1.00 40.69 188 THR C CA 1
ATOM 7397 C C . THR C 1 191 ? 20.632 3.932 21.702 1.00 40.69 188 THR C C 1
ATOM 7398 O O . THR C 1 191 ? 21.408 4.614 21.048 1.00 41.03 188 THR C O 1
ATOM 7402 N N . PHE C 1 192 ? 21.020 3.057 22.621 1.00 40.93 189 PHE C N 1
ATOM 7403 C CA . PHE C 1 192 ? 22.399 2.887 22.981 1.00 39.91 189 PHE C CA 1
ATOM 7404 C C . PHE C 1 192 ? 23.224 2.496 21.776 1.00 40.27 189 PHE C C 1
ATOM 7405 O O . PHE C 1 192 ? 24.298 3.045 21.587 1.00 39.27 189 PHE C O 1
ATOM 7413 N N . LYS C 1 193 ? 22.744 1.513 21.008 1.00 41.82 190 LYS C N 1
ATOM 7414 C CA . LYS C 1 193 ? 23.387 1.109 19.749 1.00 43.49 190 LYS C CA 1
ATOM 7415 C C . LYS C 1 193 ? 23.648 2.301 18.836 1.00 42.36 190 LYS C C 1
ATOM 7416 O O . LYS C 1 193 ? 24.806 2.595 18.513 1.00 43.29 190 LYS C O 1
ATOM 7422 N N . ASN C 1 194 ? 22.605 3.014 18.451 1.00 40.83 191 ASN C N 1
ATOM 7423 C CA . ASN C 1 194 ? 22.814 4.024 17.430 1.00 41.06 191 ASN C CA 1
ATOM 7424 C C . ASN C 1 194 ? 23.527 5.226 17.928 1.00 39.83 191 ASN C C 1
ATOM 7425 O O . ASN C 1 194 ? 24.308 5.831 17.168 1.00 41.18 191 ASN C O 1
ATOM 7430 N N . LEU C 1 195 ? 23.257 5.607 19.170 1.00 37.37 192 LEU C N 1
ATOM 7431 C CA . LEU C 1 195 ? 23.950 6.719 19.713 1.00 35.11 192 LEU C CA 1
ATOM 7432 C C . LEU C 1 195 ? 25.446 6.396 19.814 1.00 35.55 192 LEU C C 1
ATOM 7433 O O . LEU C 1 195 ? 26.269 7.243 19.546 1.00 35.18 192 LEU C O 1
ATOM 7438 N N . SER C 1 196 ? 25.815 5.178 20.181 1.00 36.09 193 SER C N 1
ATOM 7439 C CA . SER C 1 196 ? 27.224 4.894 20.393 1.00 36.80 193 SER C CA 1
ATOM 7440 C C . SER C 1 196 ? 27.972 5.015 19.088 1.00 37.39 193 SER C C 1
ATOM 7441 O O . SER C 1 196 ? 29.006 5.652 19.039 1.00 38.17 193 SER C O 1
ATOM 7444 N N . ILE C 1 197 ? 27.419 4.427 18.036 1.00 37.47 194 ILE C N 1
ATOM 7445 C CA . ILE C 1 197 ? 28.009 4.473 16.716 1.00 37.91 194 ILE C CA 1
ATOM 7446 C C . ILE C 1 197 ? 28.194 5.912 16.262 1.00 37.28 194 ILE C C 1
ATOM 7447 O O . ILE C 1 197 ? 29.252 6.289 15.756 1.00 38.37 194 ILE C O 1
ATOM 7452 N N . PHE C 1 198 ? 27.185 6.731 16.472 1.00 36.21 195 PHE C N 1
ATOM 7453 C CA . PHE C 1 198 ? 27.286 8.117 16.087 1.00 35.53 195 PHE C CA 1
ATOM 7454 C C . PHE C 1 198 ? 28.431 8.784 16.813 1.00 36.71 195 PHE C C 1
ATOM 7455 O O . PHE C 1 198 ? 29.160 9.507 16.199 1.00 38.17 195 PHE C O 1
ATOM 7463 N N . LEU C 1 199 ? 28.612 8.539 18.110 1.00 38.11 196 LEU C N 1
ATOM 7464 C CA . LEU C 1 199 ? 29.628 9.265 18.883 1.00 38.57 196 LEU C CA 1
ATOM 7465 C C . LEU C 1 199 ? 31.035 8.798 18.583 1.00 39.92 196 LEU C C 1
ATOM 7466 O O . LEU C 1 199 ? 31.963 9.602 18.682 1.00 39.45 196 LEU C O 1
ATOM 7471 N N . LYS C 1 200 ? 31.193 7.517 18.245 1.00 40.42 197 LYS C N 1
ATOM 7472 C CA . LYS C 1 200 ? 32.481 7.010 17.832 1.00 42.66 197 LYS C CA 1
ATOM 7473 C C . LYS C 1 200 ? 32.856 7.635 16.473 1.00 43.56 197 LYS C C 1
ATOM 7474 O O . LYS C 1 200 ? 33.951 8.197 16.315 1.00 43.95 197 LYS C O 1
ATOM 7480 N N . ASP C 1 201 ? 31.931 7.554 15.516 1.00 43.45 198 ASP C N 1
ATOM 7481 C CA . ASP C 1 201 ? 32.128 8.079 14.180 1.00 43.75 198 ASP C CA 1
ATOM 7482 C C . ASP C 1 201 ? 32.362 9.571 14.252 1.00 42.69 198 ASP C C 1
ATOM 7483 O O . ASP C 1 201 ? 33.237 10.103 13.579 1.00 42.75 198 ASP C O 1
ATOM 7488 N N . PHE C 1 202 ? 31.606 10.250 15.097 1.00 41.68 199 PHE C N 1
ATOM 7489 C CA . PHE C 1 202 ? 31.767 11.683 15.216 1.00 41.49 199 PHE C CA 1
ATOM 7490 C C . PHE C 1 202 ? 33.137 12.071 15.737 1.00 43.62 199 PHE C C 1
ATOM 7491 O O . PHE C 1 202 ? 33.737 12.995 15.216 1.00 44.69 199 PHE C O 1
ATOM 7499 N N . TYR C 1 203 ? 33.655 11.363 16.736 1.00 44.69 200 TYR C N 1
ATOM 7500 C CA . TYR C 1 203 ? 34.997 11.652 17.200 1.00 46.60 200 TYR C CA 1
ATOM 7501 C C . TYR C 1 203 ? 36.055 11.330 16.129 1.00 48.42 200 TYR C C 1
ATOM 7502 O O . TYR C 1 203 ? 36.975 12.091 15.944 1.00 49.38 200 TYR C O 1
ATOM 7511 N N . LYS C 1 204 ? 35.922 10.200 15.444 1.00 49.40 201 LYS C N 1
ATOM 7512 C CA . LYS C 1 204 ? 36.899 9.753 14.458 1.00 51.64 201 LYS C CA 1
ATOM 7513 C C . LYS C 1 204 ? 37.016 10.708 13.290 1.00 51.64 201 LYS C C 1
ATOM 7514 O O . LYS C 1 204 ? 38.024 10.726 12.582 1.00 53.12 201 LYS C O 1
ATOM 7520 N N . GLU C 1 205 ? 35.979 11.496 13.082 1.00 50.48 202 GLU C N 1
ATOM 7521 C CA . GLU C 1 205 ? 35.975 12.428 11.982 1.00 50.61 202 GLU C CA 1
ATOM 7522 C C . GLU C 1 205 ? 36.486 13.818 12.409 1.00 50.62 202 GLU C C 1
ATOM 7523 O O . GLU C 1 205 ? 36.975 14.559 11.579 1.00 51.03 202 GLU C O 1
ATOM 7529 N N . THR C 1 206 ? 36.414 14.175 13.689 1.00 49.86 203 THR C N 1
ATOM 7530 C CA . THR C 1 206 ? 36.739 15.542 14.044 1.00 49.92 203 THR C CA 1
ATOM 7531 C C . THR C 1 206 ? 37.973 15.674 14.900 1.00 52.60 203 THR C C 1
ATOM 7532 O O . THR C 1 206 ? 38.674 16.679 14.839 1.00 53.68 203 THR C O 1
ATOM 7536 N N . HIS C 1 207 ? 38.213 14.658 15.720 1.00 54.08 204 HIS C N 1
ATOM 7537 C CA . HIS C 1 207 ? 39.268 14.654 16.722 1.00 56.43 204 HIS C CA 1
ATOM 7538 C C . HIS C 1 207 ? 39.134 15.745 17.815 1.00 55.61 204 HIS C C 1
ATOM 7539 O O . HIS C 1 207 ? 40.106 16.054 18.515 1.00 57.18 204 HIS C O 1
ATOM 7546 N N . PHE C 1 208 ? 37.929 16.297 17.992 1.00 53.56 205 PHE C N 1
ATOM 7547 C CA . PHE C 1 208 ? 37.660 17.238 19.105 1.00 53.42 205 PHE C CA 1
ATOM 7548 C C . PHE C 1 208 ? 37.985 16.625 20.471 1.00 53.95 205 PHE C C 1
ATOM 7549 O O . PHE C 1 208 ? 37.701 15.465 20.713 1.00 53.62 205 PHE C O 1
ATOM 7557 N N . LYS C 1 209 ? 38.584 17.405 21.357 1.00 55.26 206 LYS C N 1
ATOM 7558 C CA . LYS C 1 209 ? 39.128 16.852 22.594 1.00 56.56 206 LYS C CA 1
ATOM 7559 C C . LYS C 1 209 ? 38.171 17.015 23.779 1.00 55.37 206 LYS C C 1
ATOM 7560 O O . LYS C 1 209 ? 38.444 16.491 24.872 1.00 56.34 206 LYS C O 1
ATOM 7566 N N . LYS C 1 210 ? 37.060 17.727 23.557 1.00 52.83 207 LYS C N 1
ATOM 7567 C CA . LYS C 1 210 ? 36.124 18.051 24.609 1.00 51.95 207 LYS C CA 1
ATOM 7568 C C . LYS C 1 210 ? 34.756 18.400 24.003 1.00 50.87 207 LYS C C 1
ATOM 7569 O O . LYS C 1 210 ? 34.477 19.563 23.660 1.00 52.42 207 LYS C O 1
ATOM 7583 N N . GLY C 1 212 ? 30.328 17.880 24.239 1.00 43.58 209 GLY C N 1
ATOM 7584 C CA . GLY C 1 212 ? 29.242 17.659 25.183 1.00 42.44 209 GLY C CA 1
ATOM 7585 C C . GLY C 1 212 ? 27.967 17.274 24.467 1.00 40.67 209 GLY C C 1
ATOM 7586 O O . GLY C 1 212 ? 27.710 17.757 23.373 1.00 40.33 209 GLY C O 1
ATOM 7587 N N . LEU C 1 213 ? 27.172 16.387 25.058 1.00 39.54 210 LEU C N 1
ATOM 7588 C CA . LEU C 1 213 ? 25.854 16.086 24.484 1.00 37.55 210 LEU C CA 1
ATOM 7589 C C . LEU C 1 213 ? 24.857 17.005 25.113 1.00 37.38 210 LEU C C 1
ATOM 7590 O O . LEU C 1 213 ? 24.955 17.255 26.318 1.00 39.53 210 LEU C O 1
ATOM 7595 N N . LEU C 1 214 ? 23.936 17.562 24.331 1.00 35.87 211 LEU C N 1
ATOM 7596 C CA . LEU C 1 214 ? 22.864 18.352 24.915 1.00 35.78 211 LEU C CA 1
ATOM 7597 C C . LEU C 1 214 ? 21.703 17.505 25.396 1.00 36.68 211 LEU C C 1
ATOM 7598 O O . LEU C 1 214 ? 21.351 16.474 24.789 1.00 37.86 211 LEU C O 1
ATOM 7603 N N . GLY C 1 215 ? 21.082 17.917 26.498 1.00 37.23 212 GLY C N 1
ATOM 7604 C CA . GLY C 1 215 ? 19.913 17.187 26.988 1.00 35.94 212 GLY C CA 1
ATOM 7605 C C . GLY C 1 215 ? 18.820 17.128 25.945 1.00 34.82 212 GLY C C 1
ATOM 7606 O O . GLY C 1 215 ? 18.654 18.066 25.151 1.00 36.05 212 GLY C O 1
ATOM 7607 N N . PHE C 1 216 ? 18.089 16.021 25.933 1.00 33.63 213 PHE C N 1
ATOM 7608 C CA . PHE C 1 216 ? 16.848 15.896 25.178 1.00 31.67 213 PHE C CA 1
ATOM 7609 C C . PHE C 1 216 ? 15.685 16.495 25.916 1.00 32.93 213 PHE C C 1
ATOM 7610 O O . PHE C 1 216 ? 14.895 17.193 25.334 1.00 34.62 213 PHE C O 1
ATOM 7618 N N . ASN C 1 217 ? 15.542 16.176 27.191 1.00 33.77 214 ASN C N 1
ATOM 7619 C CA . ASN C 1 217 ? 14.446 16.681 27.983 1.00 34.84 214 ASN C CA 1
ATOM 7620 C C . ASN C 1 217 ? 14.784 18.033 28.571 1.00 35.73 214 ASN C C 1
ATOM 7621 O O . ASN C 1 217 ? 15.956 18.389 28.665 1.00 36.52 214 ASN C O 1
ATOM 7626 N N . PRO C 1 218 ? 13.770 18.819 28.956 1.00 36.41 215 PRO C N 1
ATOM 7627 C CA . PRO C 1 218 ? 14.180 20.112 29.474 1.00 37.42 215 PRO C CA 1
ATOM 7628 C C . PRO C 1 218 ? 15.040 19.932 30.710 1.00 37.89 215 PRO C C 1
ATOM 7629 O O . PRO C 1 218 ? 14.874 18.959 31.437 1.00 37.55 215 PRO C O 1
ATOM 7633 N N . HIS C 1 219 ? 15.937 20.882 30.948 1.00 39.42 216 HIS C N 1
ATOM 7634 C CA . HIS C 1 219 ? 16.884 20.812 32.080 1.00 40.74 216 HIS C CA 1
ATOM 7635 C C . HIS C 1 219 ? 17.553 19.414 32.129 1.00 40.54 216 HIS C C 1
ATOM 7636 O O . HIS C 1 219 ? 17.856 18.905 33.209 1.00 41.64 216 HIS C O 1
ATOM 7643 N N . ALA C 1 220 ? 17.711 18.778 30.963 1.00 39.55 217 ALA C N 1
ATOM 7644 C CA . ALA C 1 220 ? 18.316 17.439 30.840 1.00 39.01 217 ALA C CA 1
ATOM 7645 C C . ALA C 1 220 ? 17.588 16.375 31.673 1.00 39.60 217 ALA C C 1
ATOM 7646 O O . ALA C 1 220 ? 18.145 15.325 32.027 1.00 40.10 217 ALA C O 1
ATOM 7648 N N . GLY C 1 221 ? 16.325 16.653 31.951 1.00 40.32 218 GLY C N 1
ATOM 7649 C CA . GLY C 1 221 ? 15.466 15.751 32.707 1.00 41.37 218 GLY C CA 1
ATOM 7650 C C . GLY C 1 221 ? 15.541 15.982 34.207 1.00 42.85 218 GLY C C 1
ATOM 7651 O O . GLY C 1 221 ? 14.887 15.264 34.960 1.00 43.79 218 GLY C O 1
ATOM 7652 N N . ASP C 1 222 ? 16.340 16.967 34.641 1.00 43.07 219 ASP C N 1
ATOM 7653 C CA . ASP C 1 222 ? 16.430 17.364 36.051 1.00 44.35 219 ASP C CA 1
ATOM 7654 C C . ASP C 1 222 ? 16.498 16.149 36.993 1.00 44.61 219 ASP C C 1
ATOM 7655 O O . ASP C 1 222 ? 15.609 15.895 37.830 1.00 43.97 219 ASP C O 1
ATOM 7660 N N . TYR C 1 223 ? 17.567 15.384 36.804 1.00 44.48 220 TYR C N 1
ATOM 7661 C CA . TYR C 1 223 ? 17.859 14.212 37.643 1.00 45.95 220 TYR C CA 1
ATOM 7662 C C . TYR C 1 223 ? 16.681 13.261 37.670 1.00 46.41 220 TYR C C 1
ATOM 7663 O O . TYR C 1 223 ? 16.187 12.891 38.741 1.00 48.28 220 TYR C O 1
ATOM 7672 N N . GLY C 1 224 ? 16.217 12.908 36.479 1.00 45.76 221 GLY C N 1
ATOM 7673 C CA . GLY C 1 224 ? 15.075 12.013 36.328 1.00 47.03 221 GLY C CA 1
ATOM 7674 C C . GLY C 1 224 ? 13.691 12.531 36.707 1.00 48.48 221 GLY C C 1
ATOM 7675 O O . GLY C 1 224 ? 12.732 11.764 36.670 1.00 49.89 221 GLY C O 1
ATOM 7676 N N . VAL C 1 225 ? 13.550 13.816 37.049 1.00 49.07 222 VAL C N 1
ATOM 7677 C CA . VAL C 1 225 ? 12.214 14.373 37.332 1.00 49.42 222 VAL C CA 1
ATOM 7678 C C . VAL C 1 225 ? 11.397 14.728 36.085 1.00 48.90 222 VAL C C 1
ATOM 7679 O O . VAL C 1 225 ? 10.161 14.733 36.119 1.00 51.15 222 VAL C O 1
ATOM 7683 N N . ILE C 1 226 ? 12.062 15.053 34.992 1.00 46.67 223 ILE C N 1
ATOM 7684 C CA . ILE C 1 226 ? 11.350 15.439 33.776 1.00 45.18 223 ILE C CA 1
ATOM 7685 C C . ILE C 1 226 ? 11.761 14.454 32.716 1.00 43.70 223 ILE C C 1
ATOM 7686 O O . ILE C 1 226 ? 12.479 14.811 31.766 1.00 43.19 223 ILE C O 1
ATOM 7691 N N . GLY C 1 227 ? 11.330 13.209 32.905 1.00 43.03 224 GLY C N 1
ATOM 7692 C CA . GLY C 1 227 ? 11.652 12.140 31.983 1.00 41.93 224 GLY C CA 1
ATOM 7693 C C . GLY C 1 227 ? 12.988 11.524 32.347 1.00 40.98 224 GLY C C 1
ATOM 7694 O O . GLY C 1 227 ? 13.058 10.703 33.257 1.00 41.50 224 GLY C O 1
ATOM 7695 N N . GLY C 1 228 ? 14.043 11.920 31.648 1.00 39.15 225 GLY C N 1
ATOM 7696 C CA . GLY C 1 228 ? 15.362 11.392 31.915 1.00 38.90 225 GLY C CA 1
ATOM 7697 C C . GLY C 1 228 ? 15.730 10.057 31.293 1.00 39.12 225 GLY C C 1
ATOM 7698 O O . GLY C 1 228 ? 16.893 9.642 31.370 1.00 39.44 225 GLY C O 1
ATOM 7699 N N . GLU C 1 229 ? 14.776 9.358 30.678 1.00 40.30 226 GLU C N 1
ATOM 7700 C CA . GLU C 1 229 ? 15.077 8.031 30.096 1.00 40.66 226 GLU C CA 1
ATOM 7701 C C . GLU C 1 229 ? 16.122 8.176 28.989 1.00 39.50 226 GLU C C 1
ATOM 7702 O O . GLU C 1 229 ? 17.088 7.412 28.950 1.00 39.37 226 GLU C O 1
ATOM 7708 N N . GLU C 1 230 ? 15.938 9.175 28.120 1.00 37.94 227 GLU C N 1
ATOM 7709 C CA . GLU C 1 230 ? 16.883 9.463 27.042 1.00 36.61 227 GLU C CA 1
ATOM 7710 C C . GLU C 1 230 ? 18.245 9.830 27.618 1.00 37.37 227 GLU C C 1
ATOM 7711 O O . GLU C 1 230 ? 19.270 9.444 27.081 1.00 38.27 227 GLU C O 1
ATOM 7717 N N . GLU C 1 231 ? 18.272 10.565 28.715 1.00 38.28 228 GLU C N 1
ATOM 7718 C CA . GLU C 1 231 ? 19.555 10.981 29.272 1.00 39.19 228 GLU C CA 1
ATOM 7719 C C . GLU C 1 231 ? 20.356 9.832 29.895 1.00 40.47 228 GLU C C 1
ATOM 7720 O O . GLU C 1 231 ? 21.598 9.834 29.806 1.00 41.42 228 GLU C O 1
ATOM 7726 N N . LYS C 1 232 ? 19.671 8.866 30.522 1.00 40.56 229 LYS C N 1
ATOM 7727 C CA . LYS C 1 232 ? 20.338 7.648 30.976 1.00 41.32 229 LYS C CA 1
ATOM 7728 C C . LYS C 1 232 ? 21.010 6.923 29.818 1.00 40.77 229 LYS C C 1
ATOM 7729 O O . LYS C 1 232 ? 22.060 6.342 30.002 1.00 41.41 229 LYS C O 1
ATOM 7735 N N . ILE C 1 233 ? 20.382 6.930 28.643 1.00 40.06 230 ILE C N 1
ATOM 7736 C CA . ILE C 1 233 ? 20.935 6.301 27.447 1.00 39.36 230 ILE C CA 1
ATOM 7737 C C . ILE C 1 233 ? 22.142 7.082 26.947 1.00 39.62 230 ILE C C 1
ATOM 7738 O O . ILE C 1 233 ? 23.123 6.497 26.478 1.00 40.42 230 ILE C O 1
ATOM 7751 N N . GLU C 1 235 ? 24.164 8.619 28.744 1.00 41.35 232 GLU C N 1
ATOM 7752 C CA . GLU C 1 235 ? 25.223 8.480 29.699 1.00 41.87 232 GLU C CA 1
ATOM 7753 C C . GLU C 1 235 ? 25.946 7.180 29.491 1.00 42.16 232 GLU C C 1
ATOM 7754 O O . GLU C 1 235 ? 27.186 7.102 29.581 1.00 42.05 232 GLU C O 1
ATOM 7760 N N . LYS C 1 236 ? 25.152 6.164 29.174 1.00 42.12 233 LYS C N 1
ATOM 7761 C CA . LYS C 1 236 ? 25.648 4.826 28.999 1.00 43.44 233 LYS C CA 1
ATOM 7762 C C . LYS C 1 236 ? 26.469 4.748 27.698 1.00 43.47 233 LYS C C 1
ATOM 7763 O O . LYS C 1 236 ? 27.541 4.136 27.675 1.00 44.55 233 LYS C O 1
ATOM 7769 N N . ALA C 1 237 ? 25.995 5.421 26.643 1.00 41.94 234 ALA C N 1
ATOM 7770 C CA . ALA C 1 237 ? 26.799 5.631 25.408 1.00 40.77 234 ALA C CA 1
ATOM 7771 C C . ALA C 1 237 ? 28.103 6.435 25.609 1.00 40.38 234 ALA C C 1
ATOM 7772 O O . ALA C 1 237 ? 29.160 6.036 25.105 1.00 41.95 234 ALA C O 1
ATOM 7774 N N . ILE C 1 238 ? 28.030 7.562 26.317 1.00 38.28 235 ILE C N 1
ATOM 7775 C CA . ILE C 1 238 ? 29.191 8.394 26.527 1.00 37.20 235 ILE C CA 1
ATOM 7776 C C . ILE C 1 238 ? 30.271 7.554 27.260 1.00 39.40 235 ILE C C 1
ATOM 7777 O O . ILE C 1 238 ? 31.466 7.505 26.858 1.00 40.33 235 ILE C O 1
ATOM 7782 N N . ALA C 1 239 ? 29.859 6.883 28.328 1.00 39.16 236 ALA C N 1
ATOM 7783 C CA . ALA C 1 239 ? 30.802 6.081 29.096 1.00 40.06 236 ALA C CA 1
ATOM 7784 C C . ALA C 1 239 ? 31.444 5.065 28.178 1.00 40.17 236 ALA C C 1
ATOM 7785 O O . ALA C 1 239 ? 32.655 4.851 28.215 1.00 41.88 236 ALA C O 1
ATOM 7787 N N . PHE C 1 240 ? 30.632 4.449 27.335 1.00 38.85 237 PHE C N 1
ATOM 7788 C CA . PHE C 1 240 ? 31.135 3.348 26.568 1.00 39.56 237 PHE C CA 1
ATOM 7789 C C . PHE C 1 240 ? 32.061 3.864 25.463 1.00 39.64 237 PHE C C 1
ATOM 7790 O O . PHE C 1 240 ? 33.170 3.392 25.330 1.00 40.68 237 PHE C O 1
ATOM 7798 N N . VAL C 1 241 ? 31.643 4.886 24.727 1.00 38.55 238 VAL C N 1
ATOM 7799 C CA . VAL C 1 241 ? 32.549 5.481 23.732 1.00 39.12 238 VAL C CA 1
ATOM 7800 C C . VAL C 1 241 ? 33.850 6.048 24.297 1.00 40.45 238 VAL C C 1
ATOM 7801 O O . VAL C 1 241 ? 34.897 5.880 23.666 1.00 42.30 238 VAL C O 1
ATOM 7805 N N . ASN C 1 242 ? 33.824 6.702 25.459 1.00 40.49 239 ASN C N 1
ATOM 7806 C CA . ASN C 1 242 ? 35.092 7.221 26.025 1.00 41.68 239 ASN C CA 1
ATOM 7807 C C . ASN C 1 242 ? 36.043 6.080 26.257 1.00 43.70 239 ASN C C 1
ATOM 7808 O O . ASN C 1 242 ? 37.205 6.069 25.783 1.00 45.25 239 ASN C O 1
ATOM 7813 N N . ALA C 1 243 ? 35.544 5.088 26.966 1.00 44.15 240 ALA C N 1
ATOM 7814 C CA . ALA C 1 243 ? 36.376 3.945 27.272 1.00 46.66 240 ALA C CA 1
ATOM 7815 C C . ALA C 1 243 ? 36.853 3.321 25.961 1.00 47.65 240 ALA C C 1
ATOM 7816 O O . ALA C 1 243 ? 38.038 2.960 25.835 1.00 49.33 240 ALA C O 1
ATOM 7818 N N . PHE C 1 244 ? 35.953 3.201 24.985 1.00 46.05 241 PHE C N 1
ATOM 7819 C CA . PHE C 1 244 ? 36.357 2.559 23.757 1.00 47.60 241 PHE C CA 1
ATOM 7820 C C . PHE C 1 244 ? 37.513 3.335 23.106 1.00 49.56 241 PHE C C 1
ATOM 7821 O O . PHE C 1 244 ? 38.521 2.733 22.723 1.00 51.39 241 PHE C O 1
ATOM 7829 N N . LEU C 1 245 ? 37.373 4.662 22.989 1.00 49.08 242 LEU C N 1
ATOM 7830 C CA . LEU C 1 245 ? 38.416 5.466 22.355 1.00 50.92 242 LEU C CA 1
ATOM 7831 C C . LEU C 1 245 ? 39.720 5.400 23.094 1.00 54.63 242 LEU C C 1
ATOM 7832 O O . LEU C 1 245 ? 40.759 5.358 22.484 1.00 57.55 242 LEU C O 1
ATOM 7837 N N . HIS C 1 246 ? 39.674 5.390 24.412 1.00 56.62 243 HIS C N 1
ATOM 7838 C CA . HIS C 1 246 ? 40.891 5.358 25.190 1.00 60.16 243 HIS C CA 1
ATOM 7839 C C . HIS C 1 246 ? 41.612 4.034 24.983 1.00 62.17 243 HIS C C 1
ATOM 7840 O O . HIS C 1 246 ? 42.832 3.995 25.047 1.00 65.47 243 HIS C O 1
ATOM 7847 N N . SER C 1 247 ? 40.878 2.957 24.709 1.00 61.22 244 SER C N 1
ATOM 7848 C CA . SER C 1 247 ? 41.472 1.622 24.658 1.00 62.85 244 SER C CA 1
ATOM 7849 C C . SER C 1 247 ? 42.232 1.344 23.355 1.00 65.06 244 SER C C 1
ATOM 7850 O O . SER C 1 247 ? 42.967 0.356 23.246 1.00 66.96 244 SER C O 1
ATOM 7853 N N . LYS C 1 248 ? 42.040 2.202 22.362 1.00 64.47 245 LYS C N 1
ATOM 7854 C CA . LYS C 1 248 ? 42.734 2.056 21.076 1.00 67.27 245 LYS C CA 1
ATOM 7855 C C . LYS C 1 248 ? 42.358 0.779 20.298 1.00 67.83 245 LYS C C 1
ATOM 7856 O O . LYS C 1 248 ? 43.020 0.444 19.303 1.00 70.02 245 LYS C O 1
ATOM 7862 N N . LYS C 1 249 ? 41.321 0.071 20.741 1.00 66.22 246 LYS C N 1
ATOM 7863 C CA . LYS C 1 249 ? 40.915 -1.168 20.089 1.00 66.00 246 LYS C CA 1
ATOM 7864 C C . LYS C 1 249 ? 40.168 -0.870 18.783 1.00 64.40 246 LYS C C 1
ATOM 7865 O O . LYS C 1 249 ? 39.771 0.276 18.531 1.00 61.66 246 LYS C O 1
ATOM 7871 N N . ASP C 1 250 ? 40.003 -1.895 17.944 1.00 65.61 247 ASP C N 1
ATOM 7872 C CA . ASP C 1 250 ? 39.552 -1.699 16.560 1.00 65.28 247 ASP C CA 1
ATOM 7873 C C . ASP C 1 250 ? 38.045 -1.753 16.378 1.00 62.94 247 ASP C C 1
ATOM 7874 O O . ASP C 1 250 ? 37.307 -1.965 17.328 1.00 62.81 247 ASP C O 1
ATOM 7879 N N . GLU C 1 251 ? 37.619 -1.556 15.136 1.00 62.16 248 GLU C N 1
ATOM 7880 C CA . GLU C 1 251 ? 36.241 -1.673 14.696 1.00 60.32 248 GLU C CA 1
ATOM 7881 C C . GLU C 1 251 ? 35.636 -3.064 14.897 1.00 60.91 248 GLU C C 1
ATOM 7882 O O . GLU C 1 251 ? 34.489 -3.184 15.315 1.00 59.21 248 GLU C O 1
ATOM 7888 N N . LYS C 1 252 ? 36.388 -4.123 14.595 1.00 63.30 249 LYS C N 1
ATOM 7889 C CA . LYS C 1 252 ? 35.855 -5.466 14.826 1.00 64.19 249 LYS C CA 1
ATOM 7890 C C . LYS C 1 252 ? 35.477 -5.685 16.305 1.00 62.92 249 LYS C C 1
ATOM 7891 O O . LYS C 1 252 ? 34.524 -6.404 16.606 1.00 62.52 249 LYS C O 1
ATOM 7897 N N . PHE C 1 253 ? 36.225 -5.056 17.208 1.00 61.91 250 PHE C N 1
ATOM 7898 C CA . PHE C 1 253 ? 35.938 -5.146 18.618 1.00 61.15 250 PHE C CA 1
ATOM 7899 C C . PHE C 1 253 ? 34.739 -4.280 18.984 1.00 58.64 250 PHE C C 1
ATOM 7900 O O . PHE C 1 253 ? 33.878 -4.676 19.783 1.00 58.15 250 PHE C O 1
ATOM 7908 N N . PHE C 1 254 ? 34.692 -3.090 18.427 1.00 56.61 251 PHE C N 1
ATOM 7909 C CA . PHE C 1 254 ? 33.599 -2.204 18.758 1.00 54.98 251 PHE C CA 1
ATOM 7910 C C . PHE C 1 254 ? 32.259 -2.867 18.413 1.00 55.01 251 PHE C C 1
ATOM 7911 O O . PHE C 1 254 ? 31.336 -2.914 19.236 1.00 54.44 251 PHE C O 1
ATOM 7919 N N . LYS C 1 255 ? 32.182 -3.399 17.200 1.00 56.22 252 LYS C N 1
ATOM 7920 C CA . LYS C 1 255 ? 30.985 -4.042 16.690 1.00 56.51 252 LYS C CA 1
ATOM 7921 C C . LYS C 1 255 ? 30.623 -5.230 17.603 1.00 57.35 252 LYS C C 1
ATOM 7922 O O . LYS C 1 255 ? 29.451 -5.511 17.856 1.00 57.04 252 LYS C O 1
ATOM 7928 N N . LYS C 1 256 ? 31.635 -5.898 18.134 1.00 58.52 253 LYS C N 1
ATOM 7929 C CA . LYS C 1 256 ? 31.409 -7.005 19.046 1.00 59.53 253 LYS C CA 1
ATOM 7930 C C . LYS C 1 256 ? 30.922 -6.489 20.410 1.00 57.62 253 LYS C C 1
ATOM 7931 O O . LYS C 1 256 ? 30.159 -7.163 21.100 1.00 58.46 253 LYS C O 1
ATOM 7937 N N . ALA C 1 257 ? 31.365 -5.299 20.794 1.00 54.96 254 ALA C N 1
ATOM 7938 C CA . ALA C 1 257 ? 31.179 -4.849 22.146 1.00 53.08 254 ALA C CA 1
ATOM 7939 C C . ALA C 1 257 ? 29.836 -4.190 22.249 1.00 51.08 254 ALA C C 1
ATOM 7940 O O . ALA C 1 257 ? 29.201 -4.235 23.295 1.00 50.99 254 ALA C O 1
ATOM 7942 N N . LEU C 1 258 ? 29.406 -3.558 21.161 1.00 49.69 255 LEU C N 1
ATOM 7943 C CA . LEU C 1 258 ? 28.089 -2.959 21.105 1.00 47.05 255 LEU C CA 1
ATOM 7944 C C . LEU C 1 258 ? 27.048 -3.911 21.623 1.00 47.96 255 LEU C C 1
ATOM 7945 O O . LEU C 1 258 ? 26.066 -3.480 22.245 1.00 48.62 255 LEU C O 1
ATOM 7950 N N . LYS C 1 259 ? 27.234 -5.197 21.355 1.00 49.20 256 LYS C N 1
ATOM 7951 C CA . LYS C 1 259 ? 26.166 -6.133 21.605 1.00 49.77 256 LYS C CA 1
ATOM 7952 C C . LYS C 1 259 ? 26.179 -6.820 22.969 1.00 50.95 256 LYS C C 1
ATOM 7953 O O . LYS C 1 259 ? 25.278 -7.593 23.257 1.00 51.51 256 LYS C O 1
ATOM 7959 N N . ASP C 1 260 ? 27.191 -6.543 23.794 1.00 51.89 257 ASP C N 1
ATOM 7960 C CA . ASP C 1 260 ? 27.519 -7.393 24.953 1.00 54.09 257 ASP C CA 1
ATOM 7961 C C . ASP C 1 260 ? 27.820 -6.579 26.214 1.00 53.30 257 ASP C C 1
ATOM 7962 O O . ASP C 1 260 ? 28.943 -6.114 26.397 1.00 53.63 257 ASP C O 1
ATOM 7967 N N . GLU C 1 261 ? 26.815 -6.423 27.075 1.00 53.01 258 GLU C N 1
ATOM 7968 C CA . GLU C 1 261 ? 26.990 -5.751 28.380 1.00 53.61 258 GLU C CA 1
ATOM 7969 C C . GLU C 1 261 ? 28.266 -6.191 29.125 1.00 54.43 258 GLU C C 1
ATOM 7970 O O . GLU C 1 261 ? 28.959 -5.377 29.705 1.00 54.26 258 GLU C O 1
ATOM 7976 N N . ASN C 1 262 ? 28.573 -7.473 29.125 1.00 55.67 259 ASN C N 1
ATOM 7977 C CA . ASN C 1 262 ? 29.761 -7.925 29.842 1.00 57.43 259 ASN C CA 1
ATOM 7978 C C . ASN C 1 262 ? 31.083 -7.359 29.329 1.00 57.06 259 ASN C C 1
ATOM 7979 O O . ASN C 1 262 ? 31.908 -6.896 30.105 1.00 57.52 259 ASN C O 1
ATOM 7984 N N . LEU C 1 263 ? 31.257 -7.354 28.020 1.00 55.73 260 LEU C N 1
ATOM 7985 C CA . LEU C 1 263 ? 32.443 -6.827 27.428 1.00 54.87 260 LEU C CA 1
ATOM 7986 C C . LEU C 1 263 ? 32.457 -5.302 27.483 1.00 53.11 260 LEU C C 1
ATOM 7987 O O . LEU C 1 263 ? 33.504 -4.696 27.603 1.00 53.69 260 LEU C O 1
ATOM 7992 N N . GLN C 1 264 ? 31.303 -4.656 27.409 1.00 51.18 261 GLN C N 1
ATOM 7993 C CA . GLN C 1 264 ? 31.282 -3.232 27.732 1.00 49.24 261 GLN C CA 1
ATOM 7994 C C . GLN C 1 264 ? 31.824 -2.966 29.128 1.00 50.21 261 GLN C C 1
ATOM 7995 O O . GLN C 1 264 ? 32.548 -2.007 29.320 1.00 50.79 261 GLN C O 1
ATOM 8001 N N . LYS C 1 265 ? 31.493 -3.816 30.093 1.00 51.59 262 LYS C N 1
ATOM 8002 C CA . LYS C 1 265 ? 31.980 -3.652 31.464 1.00 53.25 262 LYS C CA 1
ATOM 8003 C C . LYS C 1 265 ? 33.494 -3.779 31.616 1.00 55.62 262 LYS C C 1
ATOM 8004 O O . LYS C 1 265 ? 34.116 -2.954 32.275 1.00 55.66 262 LYS C O 1
ATOM 8010 N N . GLU C 1 266 ? 34.065 -4.851 31.059 1.00 58.75 263 GLU C N 1
ATOM 8011 C CA . GLU C 1 266 ? 35.513 -5.088 31.063 1.00 61.87 263 GLU C CA 1
ATOM 8012 C C . GLU C 1 266 ? 36.141 -3.766 30.625 1.00 60.91 263 GLU C C 1
ATOM 8013 O O . GLU C 1 266 ? 36.925 -3.151 31.346 1.00 61.72 263 GLU C O 1
ATOM 8019 N N . LEU C 1 267 ? 35.732 -3.315 29.449 1.00 58.72 264 LEU C N 1
ATOM 8020 C CA . LEU C 1 267 ? 36.231 -2.100 28.888 1.00 57.95 264 LEU C CA 1
ATOM 8021 C C .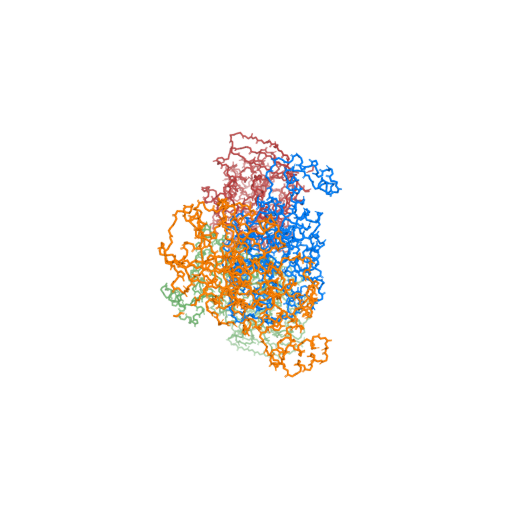 LEU C 1 267 ? 36.087 -0.894 29.830 1.00 57.42 264 LEU C C 1
ATOM 8022 O O . LEU C 1 267 ? 36.990 -0.059 29.905 1.00 57.93 264 LEU C O 1
ATOM 8027 N N . LEU C 1 268 ? 34.967 -0.807 30.552 1.00 56.45 265 LEU C N 1
ATOM 8028 C CA . LEU C 1 268 ? 34.768 0.281 31.505 1.00 55.56 265 LEU C CA 1
ATOM 8029 C C . LEU C 1 268 ? 35.685 0.154 32.751 1.00 58.66 265 LEU C C 1
ATOM 8030 O O . LEU C 1 268 ? 36.126 1.160 33.303 1.00 59.45 265 LEU C O 1
ATOM 8035 N N . LEU C 1 269 ? 35.990 -1.063 33.192 1.00 60.89 266 LEU C N 1
ATOM 8036 C CA . LEU C 1 269 ? 36.845 -1.192 34.355 1.00 64.34 266 LEU C CA 1
ATOM 8037 C C . LEU C 1 269 ? 38.328 -0.882 34.029 1.00 67.80 266 LEU C C 1
ATOM 8038 O O . LEU C 1 269 ? 39.046 -0.294 34.844 1.00 68.91 266 LEU C O 1
ATOM 8043 N N . ASN C 1 270 ? 38.770 -1.265 32.832 1.00 69.95 267 ASN C N 1
ATOM 8044 C CA . ASN C 1 270 ? 40.153 -1.094 32.424 1.00 73.22 267 ASN C CA 1
ATOM 8045 C C . ASN C 1 270 ? 40.504 0.291 31.948 1.00 73.75 267 ASN C C 1
ATOM 8046 O O . ASN C 1 270 ? 41.673 0.636 31.920 1.00 75.69 267 ASN C O 1
ATOM 8051 N N . PHE C 1 271 ? 39.517 1.089 31.563 1.00 73.54 268 PHE C N 1
ATOM 8052 C CA . PHE C 1 271 ? 39.839 2.319 30.857 1.00 75.27 268 PHE C CA 1
ATOM 8053 C C . PHE C 1 271 ? 39.102 3.544 31.372 1.00 75.24 268 PHE C C 1
ATOM 8054 O O . PHE C 1 271 ? 38.402 4.227 30.622 1.00 73.10 268 PHE C O 1
ATOM 8062 N N . LYS C 1 272 ? 39.305 3.847 32.654 1.00 78.53 269 LYS C N 1
ATOM 8063 C CA . LYS C 1 272 ? 38.724 5.067 33.240 1.00 79.54 269 LYS C CA 1
ATOM 8064 C C . LYS C 1 272 ? 39.581 6.349 33.099 1.00 81.37 269 LYS C C 1
ATOM 8065 O O . LYS C 1 272 ? 40.692 6.355 32.489 1.00 83.27 269 LYS C O 1
ATOM 8071 N N . GLY C 1 273 ? 39.040 7.427 33.681 1.00 80.94 270 GLY C N 1
ATOM 8072 C CA . GLY C 1 273 ? 39.635 8.761 33.600 1.00 81.47 270 GLY C CA 1
ATOM 8073 C C . GLY C 1 273 ? 38.738 9.626 32.730 1.00 78.99 270 GLY C C 1
ATOM 8074 O O . GLY C 1 273 ? 37.555 9.306 32.528 1.00 77.28 270 GLY C O 1
ATOM 8075 N N . LYS C 1 274 ? 39.297 10.721 32.210 1.00 78.43 271 LYS C N 1
ATOM 8076 C CA . LYS C 1 274 ? 38.531 11.617 31.352 1.00 75.20 271 LYS C CA 1
ATOM 8077 C C . LYS C 1 274 ? 38.515 11.056 29.941 1.00 72.37 271 LYS C C 1
ATOM 8078 O O . LYS C 1 274 ? 39.487 10.416 29.492 1.00 73.87 271 LYS C O 1
ATOM 8084 N N . GLY C 1 275 ? 37.394 11.247 29.266 1.00 67.30 272 GLY C N 1
ATOM 8085 C CA . GLY C 1 275 ? 37.295 10.823 27.892 1.00 62.75 272 GLY C CA 1
ATOM 8086 C C . GLY C 1 275 ? 37.110 12.060 27.070 1.00 59.25 272 GLY C C 1
ATOM 8087 O O . GLY C 1 275 ? 37.194 13.186 27.571 1.00 59.30 272 GLY C O 1
ATOM 8088 N N . VAL C 1 276 ? 36.834 11.855 25.801 1.00 55.71 273 VAL C N 1
ATOM 8089 C CA . VAL C 1 276 ? 36.699 12.979 24.902 1.00 52.32 273 VAL C CA 1
ATOM 8090 C C . VAL C 1 276 ? 35.336 13.647 25.062 1.00 49.69 273 VAL C C 1
ATOM 8091 O O . VAL C 1 276 ? 35.220 14.860 24.832 1.00 49.09 273 VAL C O 1
ATOM 8095 N N . TYR C 1 277 ? 34.337 12.871 25.499 1.00 46.92 274 TYR C N 1
ATOM 8096 C CA . TYR C 1 277 ? 32.993 13.411 25.837 1.00 44.33 274 TYR C CA 1
ATOM 8097 C C . TYR C 1 277 ? 32.759 13.668 27.330 1.00 43.84 274 TYR C C 1
ATOM 8098 O O . TYR C 1 277 ? 33.077 12.819 28.138 1.00 44.59 274 TYR C O 1
ATOM 8107 N N . LEU C 1 278 ? 32.175 14.823 27.661 1.00 42.79 275 LEU C N 1
ATOM 8108 C CA . LEU C 1 278 ? 31.717 15.163 29.017 1.00 42.68 275 LEU C CA 1
ATOM 8109 C C . LEU C 1 278 ? 30.687 14.129 29.469 1.00 41.20 275 LEU C C 1
ATOM 8110 O O . LEU C 1 278 ? 29.813 13.737 28.684 1.00 40.90 275 LEU C O 1
ATOM 8115 N N . PRO C 1 279 ? 30.768 13.689 30.725 1.00 40.79 276 PRO C N 1
ATOM 8116 C CA . PRO C 1 279 ? 29.987 12.503 31.069 1.00 39.73 276 PRO C CA 1
ATOM 8117 C C . PRO C 1 279 ? 28.487 12.734 31.199 1.00 38.31 276 PRO C C 1
ATOM 8118 O O . PRO C 1 279 ? 27.736 11.774 31.138 1.00 37.35 276 PRO C O 1
ATOM 8122 N N . TYR C 1 280 ? 28.045 13.973 31.373 1.00 37.58 277 TYR C N 1
ATOM 8123 C CA . TYR C 1 280 ? 26.632 14.199 31.580 1.00 36.41 277 TYR C CA 1
ATOM 8124 C C . TYR C 1 280 ? 26.135 15.107 30.514 1.00 36.08 277 TYR C C 1
ATOM 8125 O O . TYR C 1 280 ? 26.872 15.956 30.054 1.00 35.70 277 TYR C O 1
ATOM 8134 N N . PRO C 1 281 ? 24.877 14.895 30.067 1.00 36.65 278 PRO C N 1
ATOM 8135 C CA . PRO C 1 281 ? 24.239 15.795 29.106 1.00 36.28 278 PRO C CA 1
ATOM 8136 C C . PRO C 1 281 ? 24.098 17.168 29.723 1.00 38.26 278 PRO C C 1
ATOM 8137 O O . PRO C 1 281 ? 23.886 17.286 30.935 1.00 39.40 278 PRO C O 1
ATOM 8141 N N . LEU C 1 282 ? 24.274 18.184 28.888 1.00 39.38 279 LEU C N 1
ATOM 8142 C CA . LEU C 1 282 ? 24.296 19.581 29.300 1.00 40.88 279 LEU C CA 1
ATOM 8143 C C . LEU C 1 282 ? 22.902 20.144 29.189 1.00 41.11 279 LEU C C 1
ATOM 8144 O O . LEU C 1 282 ? 22.167 19.832 28.241 1.00 40.82 279 LEU C O 1
ATOM 8149 N N . VAL C 1 283 ? 22.534 20.952 30.166 1.00 42.37 280 VAL C N 1
ATOM 8150 C CA . VAL C 1 283 ? 21.265 21.644 30.175 1.00 43.46 280 VAL C CA 1
ATOM 8151 C C . VAL C 1 283 ? 21.267 22.686 29.053 1.00 44.67 280 VAL C C 1
ATOM 8152 O O . VAL C 1 283 ? 22.222 23.440 28.911 1.00 46.12 280 VAL C O 1
ATOM 8156 N N . ALA C 1 284 ? 20.206 22.717 28.254 1.00 45.19 281 ALA C N 1
ATOM 8157 C CA . ALA C 1 284 ? 20.117 23.630 27.133 1.00 45.75 281 ALA C CA 1
ATOM 8158 C C . ALA C 1 284 ? 20.139 25.092 27.574 1.00 48.39 281 ALA C C 1
ATOM 8159 O O . ALA C 1 284 ? 20.705 25.940 26.886 1.00 49.61 281 ALA C O 1
ATOM 8161 N N . ASP C 1 285 ? 19.527 25.405 28.710 1.00 49.97 282 ASP C N 1
ATOM 8162 C CA . ASP C 1 285 ? 19.407 26.808 29.149 1.00 52.53 282 ASP C CA 1
ATOM 8163 C C . ASP C 1 285 ? 20.732 27.571 29.264 1.00 53.42 282 ASP C C 1
ATOM 8164 O O . ASP C 1 285 ? 20.728 28.791 29.240 1.00 55.74 282 ASP C O 1
ATOM 8169 N N . THR C 1 286 ? 21.842 26.876 29.477 1.00 52.22 283 THR C N 1
ATOM 8170 C CA . THR C 1 286 ? 23.098 27.547 29.757 1.00 53.04 283 THR C CA 1
ATOM 8171 C C . THR C 1 286 ? 24.066 27.227 28.645 1.00 51.36 283 THR C C 1
ATOM 8172 O O . THR C 1 286 ? 25.081 27.908 28.477 1.00 52.90 283 THR C O 1
ATOM 8176 N N . ALA C 1 287 ? 23.752 26.184 27.884 1.00 48.08 284 ALA C N 1
ATOM 8177 C CA . ALA C 1 287 ? 24.677 25.663 26.883 1.00 45.77 284 ALA C CA 1
ATOM 8178 C C . ALA C 1 287 ? 25.155 26.720 25.915 1.00 45.75 284 ALA C C 1
ATOM 8179 O O . ALA C 1 287 ? 26.288 26.643 25.481 1.00 45.98 284 ALA C O 1
ATOM 8181 N N . PHE C 1 288 ? 24.310 27.695 25.584 1.00 45.88 285 PHE C N 1
ATOM 8182 C CA . PHE C 1 288 ? 24.651 28.666 24.529 1.00 46.67 285 PHE C CA 1
ATOM 8183 C C . PHE C 1 288 ? 24.951 30.063 25.032 1.00 49.24 285 PHE C C 1
ATOM 8184 O O . PHE C 1 288 ? 24.880 31.022 24.272 1.00 50.44 285 PHE C O 1
ATOM 8192 N N . THR C 1 289 ? 25.262 30.191 26.310 1.00 51.15 286 THR C N 1
ATOM 8193 C CA . THR C 1 289 ? 25.656 31.483 26.857 1.00 54.02 286 THR C CA 1
ATOM 8194 C C . THR C 1 289 ? 27.168 31.645 26.743 1.00 55.61 286 THR C C 1
ATOM 8195 O O . THR C 1 289 ? 27.874 30.673 26.484 1.00 54.75 286 THR C O 1
ATOM 8199 N N . LYS C 1 290 ? 27.682 32.850 26.952 1.00 59.13 287 LYS C N 1
ATOM 8200 C CA . LYS C 1 290 ? 29.148 33.029 27.000 1.00 61.78 287 LYS C CA 1
ATOM 8201 C C . LYS C 1 290 ? 29.819 32.013 27.949 1.00 61.21 287 LYS C C 1
ATOM 8202 O O . LYS C 1 290 ? 30.686 31.260 27.529 1.00 60.42 287 LYS C O 1
ATOM 8208 N N . THR C 1 291 ? 29.381 31.969 29.201 1.00 62.23 288 THR C N 1
ATOM 8209 C CA . THR C 1 291 ? 29.843 30.948 30.178 1.00 62.62 288 THR C CA 1
ATOM 8210 C C . THR C 1 291 ? 29.837 29.500 29.619 1.00 60.06 288 THR C C 1
ATOM 8211 O O . THR C 1 291 ? 30.882 28.851 29.532 1.00 60.01 288 THR C O 1
ATOM 8215 N N . GLY C 1 292 ? 28.671 29.015 29.209 1.00 58.05 289 GLY C N 1
ATOM 8216 C CA . GLY C 1 292 ? 28.575 27.699 28.592 1.00 55.89 289 GLY C CA 1
ATOM 8217 C C . GLY C 1 292 ? 29.544 27.480 27.442 1.00 55.26 289 GLY C C 1
ATOM 8218 O O . GLY C 1 292 ? 30.298 26.500 27.415 1.00 54.49 289 GLY C O 1
ATOM 8219 N N . LEU C 1 293 ? 29.543 28.396 26.487 1.00 55.27 290 LEU C N 1
ATOM 8220 C CA . LEU C 1 293 ? 30.441 28.238 25.342 1.00 55.27 290 LEU C CA 1
ATOM 8221 C C . LEU C 1 293 ? 31.926 28.193 25.723 1.00 57.04 290 LEU C C 1
ATOM 8222 O O . LEU C 1 293 ? 32.730 27.596 25.012 1.00 57.10 290 LEU C O 1
ATOM 8227 N N . LYS C 1 294 ? 32.291 28.801 26.844 1.00 58.98 291 LYS C N 1
ATOM 8228 C CA . LYS C 1 294 ? 33.658 28.668 27.300 1.00 61.31 291 LYS C CA 1
ATOM 8229 C C . LYS C 1 294 ? 33.844 27.301 27.944 1.00 60.27 291 LYS C C 1
ATOM 8230 O O . LYS C 1 294 ? 34.872 26.677 27.759 1.00 61.26 291 LYS C O 1
ATOM 8236 N N . ASN C 1 295 ? 32.846 26.816 28.669 1.00 59.00 292 ASN C N 1
ATOM 8237 C CA . ASN C 1 295 ? 32.895 25.438 29.171 1.00 58.09 292 ASN C CA 1
ATOM 8238 C C . ASN C 1 295 ? 33.084 24.475 28.009 1.00 55.74 292 ASN C C 1
ATOM 8239 O O . ASN C 1 295 ? 33.952 23.603 28.041 1.00 56.07 292 ASN C O 1
ATOM 8244 N N . CYS C 1 296 ? 32.268 24.632 26.972 1.00 53.29 293 CYS C N 1
ATOM 8245 C CA . CYS C 1 296 ? 32.226 23.629 25.937 1.00 51.09 293 CYS C CA 1
ATOM 8246 C C . CYS C 1 296 ? 31.582 24.193 24.697 1.00 49.87 293 CYS C C 1
ATOM 8247 O O . CYS C 1 296 ? 30.437 24.661 24.759 1.00 49.49 293 CYS C O 1
ATOM 8250 N N . ASN C 1 297 ? 32.299 24.141 23.572 1.00 49.06 294 ASN C N 1
ATOM 8251 C CA . ASN C 1 297 ? 31.744 24.685 22.326 1.00 48.04 294 ASN C CA 1
ATOM 8252 C C . ASN C 1 297 ? 31.815 23.712 21.170 1.00 46.30 294 ASN C C 1
ATOM 8253 O O . ASN C 1 297 ? 31.766 24.103 20.009 1.00 46.21 294 ASN C O 1
ATOM 8258 N N . ARG C 1 298 ? 31.926 22.437 21.515 1.00 45.57 295 ARG C N 1
ATOM 8259 C CA . ARG C 1 298 ? 31.837 21.348 20.567 1.00 44.31 295 ARG C CA 1
ATOM 8260 C C . ARG C 1 298 ? 30.715 20.463 21.073 1.00 43.65 295 ARG C C 1
ATOM 8261 O O . ARG C 1 298 ? 30.911 19.656 22.006 1.00 45.00 295 ARG C O 1
ATOM 8269 N N . LEU C 1 299 ? 29.531 20.629 20.482 1.00 41.50 296 LEU C N 1
ATOM 8270 C CA . LEU C 1 299 ? 28.296 20.068 21.055 1.00 39.86 296 LEU C CA 1
ATOM 8271 C C . LEU C 1 299 ? 27.668 18.986 20.181 1.00 38.48 296 LEU C C 1
ATOM 8272 O O . LEU C 1 299 ? 27.885 18.960 18.975 1.00 39.28 296 LEU C O 1
ATOM 8277 N N . VAL C 1 300 ? 26.881 18.097 20.772 1.00 37.20 297 VAL C N 1
ATOM 8278 C CA . VAL C 1 300 ? 26.077 17.184 19.979 1.00 35.13 297 VAL C CA 1
ATOM 8279 C C . VAL C 1 300 ? 24.633 17.410 20.336 1.00 35.03 297 VAL C C 1
ATOM 8280 O O . VAL C 1 300 ? 24.296 17.384 21.523 1.00 35.25 297 VAL C O 1
ATOM 8284 N N . ALA C 1 301 ? 23.795 17.677 19.327 1.00 34.46 298 ALA C N 1
ATOM 8285 C CA . ALA C 1 301 ? 22.325 17.827 19.531 1.00 34.37 298 ALA C CA 1
ATOM 8286 C C . ALA C 1 301 ? 21.548 16.606 19.073 1.00 34.58 298 ALA C C 1
ATOM 8287 O O . ALA C 1 301 ? 21.830 16.033 17.993 1.00 34.87 298 ALA C O 1
ATOM 8297 N N . TYR C 1 303 ? 18.438 16.697 18.183 1.00 33.16 300 TYR C N 1
ATOM 8298 C CA . TYR C 1 303 ? 17.512 17.042 17.118 1.00 33.08 300 TYR C CA 1
ATOM 8299 C C . TYR C 1 303 ? 17.754 18.405 16.505 1.00 33.61 300 TYR C C 1
ATOM 8300 O O . TYR C 1 303 ? 18.269 19.287 17.172 1.00 34.01 300 TYR C O 1
ATOM 8309 N N . HIS C 1 304 ? 17.301 18.569 15.255 1.00 33.90 301 HIS C N 1
ATOM 8310 C CA . HIS C 1 304 ? 17.532 19.735 14.388 1.00 32.91 301 HIS C CA 1
ATOM 8311 C C . HIS C 1 304 ? 17.401 21.100 15.059 1.00 33.67 301 HIS C C 1
ATOM 8312 O O . HIS C 1 304 ? 18.346 21.886 15.089 1.00 32.95 301 HIS C O 1
ATOM 8319 N N . ASP C 1 305 ? 16.241 21.387 15.632 1.00 34.78 302 ASP C N 1
ATOM 8320 C CA . ASP C 1 305 ? 15.986 22.766 16.094 1.00 36.52 302 ASP C CA 1
ATOM 8321 C C . ASP C 1 305 ? 16.760 23.210 17.330 1.00 37.59 302 ASP C C 1
ATOM 8322 O O . ASP C 1 305 ? 16.876 24.391 17.585 1.00 38.56 302 ASP C O 1
ATOM 8327 N N . LEU C 1 306 ? 17.272 22.272 18.113 1.00 38.06 303 LEU C N 1
ATOM 8328 C CA . LEU C 1 306 ? 18.057 22.648 19.272 1.00 38.96 303 LEU C CA 1
ATOM 8329 C C . LEU C 1 306 ? 19.443 23.140 18.807 1.00 39.48 303 LEU C C 1
ATOM 8330 O O . LEU C 1 306 ? 20.048 24.018 19.437 1.00 40.20 303 LEU C O 1
ATOM 8335 N N . ALA C 1 307 ? 19.926 22.593 17.694 1.00 38.20 304 ALA C N 1
ATOM 8336 C CA . ALA C 1 307 ? 21.136 23.093 17.081 1.00 38.31 304 ALA C CA 1
ATOM 8337 C C . ALA C 1 307 ? 20.872 24.441 16.371 1.00 39.56 304 ALA C C 1
ATOM 8338 O O . ALA C 1 307 ? 21.462 25.451 16.733 1.00 41.40 304 ALA C O 1
ATOM 8340 N N . LEU C 1 308 ? 19.959 24.447 15.398 1.00 38.86 305 LEU C N 1
ATOM 8341 C CA . LEU C 1 308 ? 19.761 25.548 14.505 1.00 38.38 305 LEU C CA 1
ATOM 8342 C C . LEU C 1 308 ? 19.312 26.853 15.143 1.00 39.32 305 LEU C C 1
ATOM 8343 O O . LEU C 1 308 ? 19.799 27.934 14.773 1.00 39.91 305 LEU C O 1
ATOM 8348 N N . ALA C 1 309 ? 18.356 26.776 16.055 1.00 38.19 306 ALA C N 1
ATOM 8349 C CA . ALA C 1 309 ? 17.752 27.984 16.583 1.00 39.30 306 ALA C CA 1
ATOM 8350 C C . ALA C 1 309 ? 18.755 28.914 17.255 1.00 40.26 306 ALA C C 1
ATOM 8351 O O . ALA C 1 309 ? 18.753 30.096 16.956 1.00 41.79 306 ALA C O 1
ATOM 8353 N N . PRO C 1 310 ? 19.597 28.392 18.177 1.00 40.45 307 PRO C N 1
ATOM 8354 C CA . PRO C 1 310 ? 20.624 29.254 18.802 1.00 41.23 307 PRO C CA 1
ATOM 8355 C C . PRO C 1 310 ? 21.834 29.515 17.904 1.00 41.42 307 PRO C C 1
ATOM 8356 O O . PRO C 1 310 ? 22.389 30.652 17.876 1.00 42.12 307 PRO C O 1
ATOM 8360 N N . LEU C 1 311 ? 22.264 28.489 17.186 1.00 40.13 308 LEU C N 1
ATOM 8361 C CA . LEU C 1 311 ? 23.322 28.694 16.232 1.00 41.40 308 LEU C CA 1
ATOM 8362 C C . LEU C 1 311 ? 23.026 29.926 15.368 1.00 43.20 308 LEU C C 1
ATOM 8363 O O . LEU C 1 311 ? 23.802 30.887 15.338 1.00 44.50 308 LEU C O 1
ATOM 8368 N N . LYS C 1 312 ? 21.865 29.914 14.714 1.00 43.60 309 LYS C N 1
ATOM 8369 C CA . LYS C 1 312 ? 21.473 30.995 13.814 1.00 45.27 309 LYS C CA 1
ATOM 8370 C C . LYS C 1 312 ? 21.267 32.301 14.545 1.00 46.43 309 LYS C C 1
ATOM 8371 O O . LYS C 1 312 ? 21.439 33.368 13.953 1.00 47.83 309 LYS C O 1
ATOM 8377 N N . ALA C 1 313 ? 20.891 32.225 15.812 1.00 46.21 310 ALA C N 1
ATOM 8378 C CA . ALA C 1 313 ? 20.741 33.427 16.601 1.00 48.35 310 ALA C CA 1
ATOM 8379 C C . ALA C 1 313 ? 22.087 34.103 16.879 1.00 50.14 310 ALA C C 1
ATOM 8380 O O . ALA C 1 313 ? 22.126 35.293 17.161 1.00 52.47 310 ALA C O 1
ATOM 8382 N N . LEU C 1 314 ? 23.180 33.350 16.806 1.00 50.36 311 LEU C N 1
ATOM 8383 C CA . LEU C 1 314 ? 24.493 33.891 17.127 1.00 52.19 311 LEU C CA 1
ATOM 8384 C C . LEU C 1 314 ? 25.383 34.033 15.891 1.00 53.32 311 LEU C C 1
ATOM 8385 O O . LEU C 1 314 ? 26.068 35.032 15.749 1.00 54.33 311 LEU C O 1
ATOM 8390 N N . TYR C 1 315 ? 25.378 33.025 15.017 1.00 53.60 312 TYR C N 1
ATOM 8391 C CA . TYR C 1 315 ? 26.336 32.934 13.902 1.00 55.65 312 TYR C CA 1
ATOM 8392 C C . TYR C 1 315 ? 25.654 32.793 12.531 1.00 56.53 312 TYR C C 1
ATOM 8393 O O . TYR C 1 315 ? 26.013 31.960 11.702 1.00 55.57 312 TYR C O 1
ATOM 8402 N N . PHE C 1 316 ? 24.668 33.652 12.327 1.00 59.59 313 PHE C N 1
ATOM 8403 C CA . PHE C 1 316 ? 23.890 33.784 11.114 1.00 61.57 313 PHE C CA 1
ATOM 8404 C C . PHE C 1 316 ? 24.738 33.734 9.818 1.00 62.10 313 PHE C C 1
ATOM 8405 O O . PHE C 1 316 ? 24.460 32.922 8.927 1.00 61.67 313 PHE C O 1
ATOM 8413 N N . ASP C 1 317 ? 25.768 34.578 9.718 1.00 64.17 314 ASP C N 1
ATOM 8414 C CA . ASP C 1 317 ? 26.586 34.719 8.486 1.00 64.59 314 ASP C CA 1
ATOM 8415 C C . ASP C 1 317 ? 27.711 33.697 8.323 1.00 63.30 314 ASP C C 1
ATOM 8416 O O . ASP C 1 317 ? 28.019 33.311 7.206 1.00 62.97 314 ASP C O 1
ATOM 8421 N N . LYS C 1 318 ? 28.366 33.319 9.427 1.00 62.78 315 LYS C N 1
ATOM 8422 C CA . LYS C 1 318 ? 29.654 32.593 9.382 1.00 62.14 315 LYS C CA 1
ATOM 8423 C C . LYS C 1 318 ? 29.434 31.085 9.260 1.00 58.77 315 LYS C C 1
ATOM 8424 O O . LYS C 1 318 ? 30.358 30.314 9.001 1.00 58.58 315 LYS C O 1
ATOM 8430 N N . SER C 1 319 ? 28.193 30.686 9.441 1.00 55.38 316 SER C N 1
ATOM 8431 C CA . SER C 1 319 ? 27.873 29.325 9.751 1.00 52.95 316 SER C CA 1
ATOM 8432 C C . SER C 1 319 ? 27.900 28.413 8.504 1.00 50.45 316 SER C C 1
ATOM 8433 O O . SER C 1 319 ? 27.323 28.741 7.476 1.00 50.39 316 SER C O 1
ATOM 8436 N N . ILE C 1 320 ? 28.594 27.278 8.609 1.00 48.48 317 ILE C N 1
ATOM 8437 C CA . ILE C 1 320 ? 28.751 26.316 7.490 1.00 45.86 317 ILE C CA 1
ATOM 8438 C C . ILE C 1 320 ? 28.132 24.951 7.813 1.00 43.58 317 ILE C C 1
ATOM 8439 O O . ILE C 1 320 ? 27.798 24.708 8.963 1.00 41.87 317 ILE C O 1
ATOM 8444 N N . ASN C 1 321 ? 27.963 24.104 6.789 1.00 42.54 318 ASN C N 1
ATOM 8445 C CA . ASN C 1 321 ? 27.543 22.695 6.948 1.00 41.82 318 ASN C CA 1
ATOM 8446 C C . ASN C 1 321 ? 28.658 21.765 6.484 1.00 42.56 318 ASN C C 1
ATOM 8447 O O . ASN C 1 321 ? 29.072 21.842 5.304 1.00 43.38 318 ASN C O 1
ATOM 8452 N N . VAL C 1 322 ? 29.155 20.906 7.390 1.00 41.48 319 VAL C N 1
ATOM 8453 C CA . VAL C 1 322 ? 30.191 19.940 7.053 1.00 40.95 319 VAL C CA 1
ATOM 8454 C C . VAL C 1 322 ? 29.551 18.559 6.999 1.00 41.12 319 VAL C C 1
ATOM 8455 O O . VAL C 1 322 ? 28.796 18.228 7.898 1.00 41.71 319 VAL C O 1
ATOM 8459 N N . SER C 1 323 ? 29.805 17.762 5.959 1.00 41.53 320 SER C N 1
ATOM 8460 C CA . SER C 1 323 ? 29.321 16.370 5.935 1.00 42.43 320 SER C CA 1
ATOM 8461 C C . SER C 1 323 ? 30.437 15.414 6.318 1.00 44.31 320 SER C C 1
ATOM 8462 O O . SER C 1 323 ? 31.352 15.174 5.530 1.00 45.14 320 SER C O 1
ATOM 8465 N N . LEU C 1 324 ? 30.363 14.858 7.525 1.00 44.87 321 LEU C N 1
ATOM 8466 C CA . LEU C 1 324 ? 31.423 13.975 8.001 1.00 46.37 321 LEU C CA 1
ATOM 8467 C C . LEU C 1 324 ? 31.155 12.496 7.660 1.00 47.54 321 LEU C C 1
ATOM 8468 O O . LEU C 1 324 ? 30.025 12.120 7.367 1.00 48.06 321 LEU C O 1
ATOM 8473 N N . ASN C 1 325 ? 32.176 11.650 7.710 1.00 48.58 322 ASN C N 1
ATOM 8474 C CA . ASN C 1 325 ? 31.930 10.223 7.670 1.00 49.41 322 ASN C CA 1
ATOM 8475 C C . ASN C 1 325 ? 31.669 9.701 6.258 1.00 49.52 322 ASN C C 1
ATOM 8476 O O . ASN C 1 325 ? 31.117 8.618 6.079 1.00 50.40 322 ASN C O 1
ATOM 8481 N N . LEU C 1 326 ? 32.089 10.466 5.256 1.00 48.98 323 LEU C N 1
ATOM 8482 C CA . LEU C 1 326 ? 32.051 10.000 3.872 1.00 48.55 323 LEU C CA 1
ATOM 8483 C C . LEU C 1 326 ? 33.472 9.834 3.351 1.00 49.56 323 LEU C C 1
ATOM 8484 O O . LEU C 1 326 ? 34.437 10.290 3.983 1.00 50.39 323 LEU C O 1
ATOM 8489 N N . PRO C 1 327 ? 33.633 9.156 2.214 1.00 49.99 324 PRO C N 1
ATOM 8490 C CA . PRO C 1 327 ? 35.028 8.977 1.774 1.00 51.35 324 PRO C CA 1
ATOM 8491 C C . PRO C 1 327 ? 35.605 10.234 1.089 1.00 51.07 324 PRO C C 1
ATOM 8492 O O . PRO C 1 327 ? 36.743 10.226 0.616 1.00 52.62 324 PRO C O 1
ATOM 8496 N N . ILE C 1 328 ? 34.826 11.316 1.051 1.00 48.69 325 ILE C N 1
ATOM 8497 C CA . ILE C 1 328 ? 35.355 12.612 0.620 1.00 47.51 325 ILE C CA 1
ATOM 8498 C C . ILE C 1 328 ? 35.052 13.675 1.659 1.00 45.62 325 ILE C C 1
ATOM 8499 O O . ILE C 1 328 ? 34.128 13.551 2.451 1.00 43.78 325 ILE C O 1
ATOM 8504 N N . ILE C 1 329 ? 35.849 14.726 1.648 1.00 45.59 326 ILE C N 1
ATOM 8505 C CA . ILE C 1 329 ? 35.500 15.903 2.377 1.00 43.89 326 ILE C CA 1
ATOM 8506 C C . ILE C 1 329 ? 34.415 16.642 1.594 1.00 43.81 326 ILE C C 1
ATOM 8507 O O . ILE C 1 329 ? 34.570 16.913 0.398 1.00 45.57 326 ILE C O 1
ATOM 8512 N N . ARG C 1 330 ? 33.316 16.981 2.251 1.00 42.26 327 ARG C N 1
ATOM 8513 C CA . ARG C 1 330 ? 32.300 17.762 1.584 1.00 40.90 327 ARG C CA 1
ATOM 8514 C C . ARG C 1 330 ? 31.847 18.837 2.531 1.00 40.95 327 ARG C C 1
ATOM 8515 O O . ARG C 1 330 ? 31.435 18.533 3.637 1.00 39.87 327 ARG C O 1
ATOM 8523 N N . VAL C 1 331 ? 31.934 20.092 2.094 1.00 42.65 328 VAL C N 1
ATOM 8524 C CA . VAL C 1 331 ? 31.379 21.226 2.845 1.00 43.46 328 VAL C CA 1
ATOM 8525 C C . VAL C 1 331 ? 30.306 21.946 2.053 1.00 44.40 328 VAL C C 1
ATOM 8526 O O . VAL C 1 331 ? 30.110 21.669 0.880 1.00 44.89 328 VAL C O 1
ATOM 8530 N N . SER C 1 332 ? 29.600 22.853 2.707 1.00 46.01 329 SER C N 1
ATOM 8531 C CA . SER C 1 332 ? 28.449 23.498 2.115 1.00 48.53 329 SER C CA 1
ATOM 8532 C C . SER C 1 332 ? 28.064 24.748 2.893 1.00 50.32 329 SER C C 1
ATOM 8533 O O . SER C 1 332 ? 28.566 24.974 3.994 1.00 50.37 329 SER C O 1
ATOM 8536 N N . VAL C 1 333 ? 27.161 25.551 2.339 1.00 52.76 330 VAL C N 1
ATOM 8537 C CA . VAL C 1 333 ? 26.640 26.705 3.068 1.00 56.12 330 VAL C CA 1
ATOM 8538 C C . VAL C 1 333 ? 25.150 26.724 2.902 1.00 57.92 330 VAL C C 1
ATOM 8539 O O . VAL C 1 333 ? 24.648 26.177 1.934 1.00 58.58 330 VAL C O 1
ATOM 8543 N N . ASP C 1 334 ? 24.419 27.377 3.788 1.00 60.99 331 ASP C N 1
ATOM 8544 C CA . ASP C 1 334 ? 22.997 27.446 3.529 1.00 64.22 331 ASP C CA 1
ATOM 8545 C C . ASP C 1 334 ? 22.508 28.674 2.823 1.00 67.58 331 ASP C C 1
ATOM 8546 O O . ASP C 1 334 ? 22.905 29.809 3.133 1.00 68.10 331 ASP C O 1
ATOM 8551 N N . HIS C 1 335 ? 21.647 28.398 1.844 1.00 70.66 332 HIS C N 1
ATOM 8552 C CA . HIS C 1 335 ? 20.807 29.382 1.170 1.00 74.43 332 HIS C CA 1
ATOM 8553 C C . HIS C 1 335 ? 20.372 30.486 2.197 1.00 76.11 332 HIS C C 1
ATOM 8554 O O . HIS C 1 335 ? 19.420 30.293 2.960 1.00 76.04 332 HIS C O 1
ATOM 8561 N N . GLY C 1 336 ? 21.079 31.621 2.232 1.00 78.37 333 GLY C N 1
ATOM 8562 C CA . GLY C 1 336 ? 20.840 32.674 3.266 1.00 80.99 333 GLY C CA 1
ATOM 8563 C C . GLY C 1 336 ? 19.601 33.602 3.216 1.00 83.28 333 GLY C C 1
ATOM 8564 O O . GLY C 1 336 ? 19.131 34.091 4.268 1.00 83.95 333 GLY C O 1
ATOM 8565 N N . THR C 1 337 ? 19.084 33.858 2.005 1.00 84.41 334 THR C N 1
ATOM 8566 C CA . THR C 1 337 ? 17.902 34.726 1.765 1.00 86.00 334 THR C CA 1
ATOM 8567 C C . THR C 1 337 ? 16.637 33.956 1.294 1.00 85.31 334 THR C C 1
ATOM 8568 O O . THR C 1 337 ? 16.072 33.120 2.022 1.00 85.08 334 THR C O 1
ATOM 8572 N N . ALA C 1 338 ? 16.185 34.270 0.082 1.00 85.16 335 ALA C N 1
ATOM 8573 C CA . ALA C 1 338 ? 15.119 33.525 -0.576 1.00 84.10 335 ALA C CA 1
ATOM 8574 C C . ALA C 1 338 ? 15.626 33.089 -1.941 1.00 83.08 335 ALA C C 1
ATOM 8575 O O . ALA C 1 338 ? 16.277 33.864 -2.675 1.00 83.43 335 ALA C O 1
ATOM 8577 N N . PHE C 1 339 ? 15.339 31.836 -2.272 1.00 81.28 336 PHE C N 1
ATOM 8578 C CA . PHE C 1 339 ? 15.710 31.322 -3.575 1.00 80.37 336 PHE C CA 1
ATOM 8579 C C . PHE C 1 339 ? 15.374 32.311 -4.716 1.00 80.53 336 PHE C C 1
ATOM 8580 O O . PHE C 1 339 ? 16.227 32.631 -5.546 1.00 80.14 336 PHE C O 1
ATOM 8588 N N . ASP C 1 340 ? 14.127 32.788 -4.694 1.00 80.34 337 ASP C N 1
ATOM 8589 C CA . ASP C 1 340 ? 13.534 33.673 -5.696 1.00 80.63 337 ASP C CA 1
ATOM 8590 C C . ASP C 1 340 ? 14.231 35.019 -5.968 1.00 80.15 337 ASP C C 1
ATOM 8591 O O . ASP C 1 340 ? 14.119 35.543 -7.084 1.00 81.36 337 ASP C O 1
ATOM 8596 N N . LYS C 1 341 ? 14.947 35.568 -4.985 1.00 77.94 338 LYS C N 1
ATOM 8597 C CA . LYS C 1 341 ? 15.524 36.921 -5.112 1.00 77.41 338 LYS C CA 1
ATOM 8598 C C . LYS C 1 341 ? 17.008 36.920 -5.563 1.00 75.54 338 LYS C C 1
ATOM 8599 O O . LYS C 1 341 ? 17.888 37.496 -4.889 1.00 75.59 338 LYS C O 1
ATOM 8605 N N . ALA C 1 342 ? 17.263 36.270 -6.707 1.00 72.97 339 ALA C N 1
ATOM 8606 C CA . ALA C 1 342 ? 18.597 36.188 -7.326 1.00 70.28 339 ALA C CA 1
ATOM 8607 C C . ALA C 1 342 ? 18.723 37.097 -8.559 1.00 70.40 339 ALA C C 1
ATOM 8608 O O . ALA C 1 342 ? 17.707 37.550 -9.104 1.00 71.03 339 ALA C O 1
ATOM 8610 N N . TYR C 1 343 ? 19.973 37.345 -8.977 1.00 68.94 340 TYR C N 1
ATOM 8611 C CA . TYR C 1 343 ? 20.334 38.183 -10.148 1.00 69.19 340 TYR C CA 1
ATOM 8612 C C . TYR C 1 343 ? 19.728 39.594 -10.185 1.00 71.58 340 TYR C C 1
ATOM 8613 O O . TYR C 1 343 ? 19.517 40.161 -11.255 1.00 72.60 340 TYR C O 1
ATOM 8622 N N . LYS C 1 344 ? 19.462 40.148 -9.006 1.00 72.81 341 LYS C N 1
ATOM 8623 C CA . LYS C 1 344 ? 18.780 41.432 -8.857 1.00 75.05 341 LYS C CA 1
ATOM 8624 C C . LYS C 1 344 ? 19.661 42.394 -8.058 1.00 75.91 341 LYS C C 1
ATOM 8625 O O . LYS C 1 344 ? 19.166 43.375 -7.481 1.00 77.16 341 LYS C O 1
ATOM 8631 N N . ASN C 1 345 ? 20.964 42.105 -8.026 1.00 75.30 342 ASN C N 1
ATOM 8632 C CA . ASN C 1 345 ? 21.939 42.945 -7.320 1.00 76.57 342 ASN C CA 1
ATOM 8633 C C . ASN C 1 345 ? 21.628 43.243 -5.847 1.00 76.58 342 ASN C C 1
ATOM 8634 O O . ASN C 1 345 ? 21.945 44.342 -5.355 1.00 78.50 342 ASN C O 1
ATOM 8639 N N . ALA C 1 346 ? 20.995 42.296 -5.151 1.00 74.36 343 ALA C N 1
ATOM 8640 C CA . ALA C 1 346 ? 20.812 42.412 -3.709 1.00 73.94 343 ALA C CA 1
ATOM 8641 C C . ALA C 1 346 ? 22.171 42.279 -3.001 1.00 73.44 343 ALA C C 1
ATOM 8642 O O . ALA C 1 346 ? 23.155 41.787 -3.581 1.00 72.46 343 ALA C O 1
ATOM 8644 N N . LYS C 1 347 ? 22.254 42.759 -1.768 1.00 74.02 344 LYS C N 1
ATOM 8645 C CA . LYS C 1 347 ? 23.495 42.573 -1.035 1.00 73.98 344 LYS C CA 1
ATOM 8646 C C . LYS C 1 347 ? 23.656 41.076 -0.740 1.00 70.35 344 LYS C C 1
ATOM 8647 O O . LYS C 1 347 ? 22.804 40.448 -0.130 1.00 69.27 344 LYS C O 1
ATOM 8653 N N . ILE C 1 348 ? 24.735 40.500 -1.241 1.00 68.18 345 ILE C N 1
ATOM 8654 C CA . ILE C 1 348 ? 24.978 39.079 -1.063 1.00 64.72 345 ILE C CA 1
ATOM 8655 C C . ILE C 1 348 ? 25.969 38.872 0.070 1.00 63.05 345 ILE C C 1
ATOM 8656 O O . ILE C 1 348 ? 26.910 39.626 0.205 1.00 64.74 345 ILE C O 1
ATOM 8661 N N . ASN C 1 349 ? 25.775 37.857 0.890 1.00 59.84 346 ASN C N 1
ATOM 8662 C CA . ASN C 1 349 ? 26.765 37.573 1.920 1.00 58.01 346 ASN C CA 1
ATOM 8663 C C . ASN C 1 349 ? 27.719 36.410 1.617 1.00 55.08 346 ASN C C 1
ATOM 8664 O O . ASN C 1 349 ? 27.291 35.260 1.526 1.00 52.49 346 ASN C O 1
ATOM 8669 N N . THR C 1 350 ? 29.019 36.686 1.531 1.00 54.08 347 THR C N 1
ATOM 8670 C CA . THR C 1 350 ? 29.955 35.624 1.131 1.00 51.71 347 THR C CA 1
ATOM 8671 C C . THR C 1 350 ? 30.750 35.003 2.258 1.00 50.53 347 THR C C 1
ATOM 8672 O O . THR C 1 350 ? 31.532 34.088 2.037 1.00 49.30 347 THR C O 1
ATOM 8676 N N . LYS C 1 351 ? 30.512 35.485 3.466 1.00 50.82 348 LYS C N 1
ATOM 8677 C CA . LYS C 1 351 ? 31.240 35.023 4.653 1.00 51.25 348 LYS C CA 1
ATOM 8678 C C . LYS C 1 351 ? 31.296 33.502 4.769 1.00 48.82 348 LYS C C 1
ATOM 8679 O O . LYS C 1 351 ? 32.377 32.929 4.931 1.00 48.44 348 LYS C O 1
ATOM 8685 N N . SER C 1 352 ? 30.133 32.858 4.681 1.00 46.96 349 SER C N 1
ATOM 8686 C CA . SER C 1 352 ? 30.077 31.427 4.911 1.00 45.92 349 SER C CA 1
ATOM 8687 C C . SER C 1 352 ? 30.749 30.615 3.812 1.00 44.58 349 SER C C 1
ATOM 8688 O O . SER C 1 352 ? 31.383 29.615 4.083 1.00 44.38 349 SER C O 1
ATOM 8691 N N . TYR C 1 353 ? 30.639 31.058 2.578 1.00 44.39 350 TYR C N 1
ATOM 8692 C CA . TYR C 1 353 ? 31.412 30.466 1.496 1.00 44.51 350 TYR C CA 1
ATOM 8693 C C . TYR C 1 353 ? 32.919 30.362 1.777 1.00 46.69 350 TYR C C 1
ATOM 8694 O O . TYR C 1 353 ? 33.527 29.312 1.570 1.00 46.92 350 TYR C O 1
ATOM 8703 N N . PHE C 1 354 ? 33.523 31.444 2.245 1.00 48.78 351 PHE C N 1
ATOM 8704 C CA . PHE C 1 354 ? 34.922 31.403 2.613 1.00 51.04 351 PHE C CA 1
ATOM 8705 C C . PHE C 1 354 ? 35.219 30.520 3.794 1.00 50.99 351 PHE C C 1
ATOM 8706 O O . PHE C 1 354 ? 36.301 29.952 3.868 1.00 52.29 351 PHE C O 1
ATOM 8714 N N . GLU C 1 355 ? 34.288 30.423 4.731 1.00 49.85 352 GLU C N 1
ATOM 8715 C CA . GLU C 1 355 ? 34.564 29.663 5.919 1.00 50.23 352 GLU C CA 1
ATOM 8716 C C . GLU C 1 355 ? 34.524 28.216 5.543 1.00 48.59 352 GLU C C 1
ATOM 8717 O O . GLU C 1 355 ? 35.398 27.450 5.938 1.00 48.75 352 GLU C O 1
ATOM 8723 N N . ALA C 1 356 ? 33.510 27.856 4.759 1.00 47.06 353 ALA C N 1
ATOM 8724 C CA . ALA C 1 356 ? 33.353 26.489 4.274 1.00 45.76 353 ALA C CA 1
ATOM 8725 C C . ALA C 1 356 ? 34.635 26.061 3.529 1.00 46.74 353 ALA C C 1
ATOM 8726 O O . ALA C 1 356 ? 35.221 25.004 3.823 1.00 46.64 353 ALA C O 1
ATOM 8728 N N . ALA C 1 357 ? 35.106 26.921 2.635 1.00 47.04 354 ALA C N 1
ATOM 8729 C CA . ALA C 1 357 ? 36.356 26.677 1.952 1.00 49.27 354 ALA C CA 1
ATOM 8730 C C . ALA C 1 357 ? 37.562 26.547 2.895 1.00 51.50 354 ALA C C 1
ATOM 8731 O O . ALA C 1 357 ? 38.354 25.605 2.754 1.00 52.01 354 ALA C O 1
ATOM 8733 N N . LYS C 1 358 ? 37.713 27.495 3.828 1.00 52.75 355 LYS C N 1
ATOM 8734 C CA . LYS C 1 358 ? 38.851 27.500 4.750 1.00 54.97 355 LYS C CA 1
ATOM 8735 C C . LYS C 1 358 ? 38.839 26.244 5.598 1.00 55.35 355 LYS C C 1
ATOM 8736 O O . LYS C 1 358 ? 39.874 25.624 5.842 1.00 57.21 355 LYS C O 1
ATOM 8742 N N . PHE C 1 359 ? 37.648 25.851 6.024 1.00 54.46 356 PHE C N 1
ATOM 8743 C CA . PHE C 1 359 ? 37.512 24.645 6.792 1.00 54.37 356 PHE C CA 1
ATOM 8744 C C . PHE C 1 359 ? 38.000 23.430 6.019 1.00 55.70 356 PHE C C 1
ATOM 8745 O O . PHE C 1 359 ? 38.860 22.697 6.509 1.00 57.02 356 PHE C O 1
ATOM 8753 N N . ALA C 1 360 ? 37.471 23.208 4.816 1.00 56.29 357 ALA C N 1
ATOM 8754 C CA . ALA C 1 360 ? 37.923 22.055 3.999 1.00 57.93 357 ALA C CA 1
ATOM 8755 C C . ALA C 1 360 ? 39.451 22.027 3.697 1.00 61.02 357 ALA C C 1
ATOM 8756 O O . ALA C 1 360 ? 40.110 21.000 3.790 1.00 61.33 357 ALA C O 1
ATOM 8758 N N . ILE C 1 361 ? 40.004 23.172 3.355 1.00 64.36 358 ILE C N 1
ATOM 8759 C CA . ILE C 1 361 ? 41.421 23.280 3.036 1.00 69.21 358 ILE C CA 1
ATOM 8760 C C . ILE C 1 361 ? 42.268 22.859 4.227 1.00 71.92 358 ILE C C 1
ATOM 8761 O O . ILE C 1 361 ? 43.360 22.315 4.072 1.00 73.81 358 ILE C O 1
ATOM 8766 N N . ASN C 1 362 ? 41.731 23.072 5.416 1.00 73.20 359 ASN C N 1
ATOM 8767 C CA . ASN C 1 362 ? 42.478 22.824 6.624 1.00 76.39 359 ASN C CA 1
ATOM 8768 C C . ASN C 1 362 ? 42.627 21.351 7.067 1.00 77.30 359 ASN C C 1
ATOM 8769 O O . ASN C 1 362 ? 43.525 21.039 7.861 1.00 78.98 359 ASN C O 1
ATOM 8774 N N . LEU C 1 363 ? 41.781 20.456 6.547 1.00 76.91 360 LEU C N 1
ATOM 8775 C CA . LEU C 1 363 ? 41.869 19.010 6.832 1.00 78.27 360 LEU C CA 1
ATOM 8776 C C . LEU C 1 363 ? 42.970 18.285 6.054 1.00 81.94 360 LEU C C 1
ATOM 8777 O O . LEU C 1 363 ? 43.534 18.829 5.105 1.00 83.73 360 LEU C O 1
ATOM 8782 N N . HIS C 1 364 ? 43.275 17.051 6.454 1.00 84.55 361 HIS C N 1
ATOM 8783 C CA . HIS C 1 364 ? 44.242 16.211 5.734 1.00 88.05 361 HIS C CA 1
ATOM 8784 C C . HIS C 1 364 ? 43.523 15.268 4.766 1.00 87.70 361 HIS C C 1
ATOM 8785 O O . HIS C 1 364 ? 42.345 14.947 4.966 1.00 85.81 361 HIS C O 1
ATOM 8792 N N . SER C 1 365 ? 44.249 14.800 3.752 1.00 89.88 362 SER C N 1
ATOM 8793 C CA . SER C 1 365 ? 43.703 13.932 2.699 1.00 90.43 362 SER C CA 1
ATOM 8794 C C . SER C 1 365 ? 42.957 12.684 3.167 1.00 90.19 362 SER C C 1
ATOM 8795 O O . SER C 1 365 ? 43.061 12.271 4.330 1.00 90.59 362 SER C O 1
ATOM 8798 N N . LYS C 1 366 ? 42.217 12.084 2.235 1.00 90.02 363 LYS C N 1
ATOM 8799 C CA . LYS C 1 366 ? 41.579 10.781 2.446 1.00 90.23 363 LYS C CA 1
ATOM 8800 C C . LYS C 1 366 ? 42.275 9.703 1.585 1.00 92.50 363 LYS C C 1
ATOM 8801 O O . LYS C 1 366 ? 42.646 8.629 2.071 1.00 93.26 363 LYS C O 1
ATOM 8807 N N . ALA D 1 3 ? 2.608 58.810 41.372 1.00 88.94 0 ALA D N 1
ATOM 8808 C CA . ALA D 1 3 ? 3.806 58.219 40.720 1.00 87.00 0 ALA D CA 1
ATOM 8809 C C . ALA D 1 3 ? 4.029 56.755 41.151 1.00 84.32 0 ALA D C 1
ATOM 8810 O O . ALA D 1 3 ? 3.781 55.829 40.362 1.00 83.25 0 ALA D O 1
ATOM 8820 N N . LYS D 1 5 ? 4.238 53.009 42.431 1.00 73.01 2 LYS D N 1
ATOM 8821 C CA . LYS D 1 5 ? 3.440 51.819 42.680 1.00 70.20 2 LYS D CA 1
ATOM 8822 C C . LYS D 1 5 ? 4.126 50.958 43.733 1.00 67.35 2 LYS D C 1
ATOM 8823 O O . LYS D 1 5 ? 5.360 50.978 43.844 1.00 66.80 2 LYS D O 1
ATOM 8829 N N . LYS D 1 6 ? 3.343 50.219 44.514 1.00 65.01 3 LYS D N 1
ATOM 8830 C CA . LYS D 1 6 ? 3.928 49.342 45.534 1.00 62.37 3 LYS D CA 1
ATOM 8831 C C . LYS D 1 6 ? 4.163 47.945 44.959 1.00 59.05 3 LYS D C 1
ATOM 8832 O O . LYS D 1 6 ? 3.281 47.374 44.315 1.00 58.86 3 LYS D O 1
ATOM 8838 N N . LEU D 1 7 ? 5.358 47.411 45.211 1.00 56.07 4 LEU D N 1
ATOM 8839 C CA . LEU D 1 7 ? 5.780 46.098 44.755 1.00 52.98 4 LEU D CA 1
ATOM 8840 C C . LEU D 1 7 ? 6.071 45.193 45.964 1.00 51.68 4 LEU D C 1
ATOM 8841 O O . LEU D 1 7 ? 6.845 45.563 46.853 1.00 52.74 4 LEU D O 1
ATOM 8846 N N . ALA D 1 8 ? 5.426 44.032 46.026 1.00 48.85 5 ALA D N 1
ATOM 8847 C CA . ALA D 1 8 ? 5.697 43.090 47.095 1.00 46.72 5 ALA D CA 1
ATOM 8848 C C . ALA D 1 8 ? 6.847 42.192 46.667 1.00 44.71 5 ALA D C 1
ATOM 8849 O O . ALA D 1 8 ? 6.830 41.638 45.581 1.00 44.93 5 ALA D O 1
ATOM 8851 N N . ILE D 1 9 ? 7.859 42.035 47.502 1.00 43.36 6 ILE D N 1
ATOM 8852 C CA . ILE D 1 9 ? 8.957 41.147 47.154 1.00 40.99 6 ILE D CA 1
ATOM 8853 C C . ILE D 1 9 ? 9.163 40.010 48.183 1.00 41.02 6 ILE D C 1
ATOM 8854 O O . ILE D 1 9 ? 9.512 40.263 49.339 1.00 41.56 6 ILE D O 1
ATOM 8859 N N . SER D 1 10 ? 8.921 38.775 47.758 1.00 40.31 7 SER D N 1
ATOM 8860 C CA . SER D 1 10 ? 9.240 37.603 48.551 1.00 40.91 7 SER D CA 1
ATOM 8861 C C . SER D 1 10 ? 10.726 37.269 48.371 1.00 41.16 7 SER D C 1
ATOM 8862 O O . SER D 1 10 ? 11.298 37.435 47.275 1.00 40.02 7 SER D O 1
ATOM 8865 N N . ILE D 1 11 ? 11.351 36.781 49.441 1.00 41.69 8 ILE D N 1
ATOM 8866 C CA . ILE D 1 11 ? 12.804 36.739 49.460 1.00 42.08 8 ILE D CA 1
ATOM 8867 C C . ILE D 1 11 ? 13.419 35.459 48.896 1.00 42.64 8 ILE D C 1
ATOM 8868 O O . ILE D 1 11 ? 14.645 35.367 48.812 1.00 43.67 8 ILE D O 1
ATOM 8873 N N . GLY D 1 12 ? 12.600 34.467 48.532 1.00 43.23 9 GLY D N 1
ATOM 8874 C CA . GLY D 1 12 ? 13.125 33.161 48.102 1.00 43.49 9 GLY D CA 1
ATOM 8875 C C . GLY D 1 12 ? 13.871 32.457 49.222 1.00 44.97 9 GLY D C 1
ATOM 8876 O O . GLY D 1 12 ? 13.591 32.698 50.391 1.00 46.23 9 GLY D O 1
ATOM 8877 N N . ASP D 1 13 ? 14.838 31.603 48.893 1.00 45.00 10 ASP D N 1
ATOM 8878 C CA . ASP D 1 13 ? 15.548 30.856 49.932 1.00 45.44 10 ASP D CA 1
ATOM 8879 C C . ASP D 1 13 ? 16.664 31.740 50.544 1.00 45.10 10 ASP D C 1
ATOM 8880 O O . ASP D 1 13 ? 17.603 32.115 49.855 1.00 46.02 10 ASP D O 1
ATOM 8885 N N . ILE D 1 14 ? 16.580 32.063 51.832 1.00 44.68 11 ILE D N 1
ATOM 8886 C CA . ILE D 1 14 ? 17.598 32.922 52.490 1.00 43.98 11 ILE D CA 1
ATOM 8887 C C . ILE D 1 14 ? 19.070 32.431 52.400 1.00 43.39 11 ILE D C 1
ATOM 8888 O O . ILE D 1 14 ? 20.017 33.129 52.781 1.00 43.39 11 ILE D O 1
ATOM 8893 N N . ASN D 1 15 ? 19.250 31.231 51.876 1.00 42.56 12 ASN D N 1
ATOM 8894 C CA . ASN D 1 15 ? 20.571 30.626 51.822 1.00 42.18 12 ASN D CA 1
ATOM 8895 C C . ASN D 1 15 ? 21.209 30.852 50.469 1.00 41.16 12 ASN D C 1
ATOM 8896 O O . ASN D 1 15 ? 22.387 30.527 50.247 1.00 40.43 12 ASN D O 1
ATOM 8901 N N . SER D 1 16 ? 20.401 31.388 49.557 1.00 40.51 13 SER D N 1
ATOM 8902 C CA . SER D 1 16 ? 20.864 31.744 48.239 1.00 40.61 13 SER D CA 1
ATOM 8903 C C . SER D 1 16 ? 21.255 33.245 48.158 1.00 40.51 13 SER D C 1
ATOM 8904 O O . SER D 1 16 ? 21.239 33.970 49.158 1.00 40.35 13 SER D O 1
ATOM 8907 N N . ILE D 1 17 ? 21.562 33.668 46.930 1.00 40.57 14 ILE D N 1
ATOM 8908 C CA . ILE D 1 17 ? 21.979 35.024 46.561 1.00 40.34 14 ILE D CA 1
ATOM 8909 C C . ILE D 1 17 ? 20.839 36.025 46.525 1.00 40.78 14 ILE D C 1
ATOM 8910 O O . ILE D 1 17 ? 21.085 37.200 46.308 1.00 41.95 14 ILE D O 1
ATOM 8915 N N . GLY D 1 18 ? 19.605 35.580 46.725 1.00 40.49 15 GLY D N 1
ATOM 8916 C CA . GLY D 1 18 ? 18.458 36.496 46.678 1.00 41.15 15 GLY D CA 1
ATOM 8917 C C . GLY D 1 18 ? 18.603 37.714 47.560 1.00 42.94 15 GLY D C 1
ATOM 8918 O O . GLY D 1 18 ? 18.357 38.865 47.123 1.00 43.86 15 GLY D O 1
ATOM 8919 N N . LEU D 1 19 ? 19.030 37.488 48.803 1.00 43.90 16 LEU D N 1
ATOM 8920 C CA . LEU D 1 19 ? 19.237 38.605 49.726 1.00 44.88 16 LEU D CA 1
ATOM 8921 C C . LEU D 1 19 ? 20.275 39.618 49.233 1.00 44.95 16 LEU D C 1
ATOM 8922 O O . LEU D 1 19 ? 20.058 40.835 49.312 1.00 45.20 16 LEU D O 1
ATOM 8927 N N . GLU D 1 20 ? 21.387 39.120 48.708 1.00 44.42 17 GLU D N 1
ATOM 8928 C CA . GLU D 1 20 ? 22.393 40.011 48.181 1.00 44.81 17 GLU D CA 1
ATOM 8929 C C . GLU D 1 20 ? 21.784 40.820 47.031 1.00 44.31 17 GLU D C 1
ATOM 8930 O O . GLU D 1 20 ? 21.899 42.046 47.001 1.00 45.10 17 GLU D O 1
ATOM 8936 N N . ILE D 1 21 ? 21.077 40.159 46.122 1.00 43.15 18 ILE D N 1
ATOM 8937 C CA . ILE D 1 21 ? 20.408 40.895 45.064 1.00 42.48 18 ILE D CA 1
ATOM 8938 C C . ILE D 1 21 ? 19.480 41.965 45.648 1.00 42.82 18 ILE D C 1
ATOM 8939 O O . ILE D 1 21 ? 19.491 43.105 45.214 1.00 42.89 18 ILE D O 1
ATOM 8944 N N . LEU D 1 22 ? 18.667 41.604 46.632 1.00 42.52 19 LEU D N 1
ATOM 8945 C CA . LEU D 1 22 ? 17.728 42.587 47.174 1.00 43.07 19 LEU D CA 1
ATOM 8946 C C . LEU D 1 22 ? 18.465 43.763 47.827 1.00 44.17 19 LEU D C 1
ATOM 8947 O O . LEU D 1 22 ? 18.262 44.914 47.473 1.00 45.09 19 LEU D O 1
ATOM 8952 N N . VAL D 1 23 ? 19.364 43.474 48.747 1.00 44.51 20 VAL D N 1
ATOM 8953 C CA . VAL D 1 23 ? 20.098 44.544 49.385 1.00 45.89 20 VAL D CA 1
ATOM 8954 C C . VAL D 1 23 ? 20.889 45.439 48.438 1.00 46.35 20 VAL D C 1
ATOM 8955 O O . VAL D 1 23 ? 20.768 46.641 48.536 1.00 48.56 20 VAL D O 1
ATOM 8959 N N . ARG D 1 24 ? 21.699 44.896 47.539 1.00 45.95 21 ARG D N 1
ATOM 8960 C CA . ARG D 1 24 ? 22.523 45.756 46.686 1.00 46.88 21 ARG D CA 1
ATOM 8961 C C . ARG D 1 24 ? 21.669 46.647 45.772 1.00 47.51 21 ARG D C 1
ATOM 8962 O O . ARG D 1 24 ? 22.043 47.783 45.441 1.00 48.62 21 ARG D O 1
ATOM 8970 N N . SER D 1 25 ? 20.503 46.125 45.416 1.00 46.69 22 SER D N 1
ATOM 8971 C CA . SER D 1 25 ? 19.558 46.765 44.520 1.00 47.14 22 SER D CA 1
ATOM 8972 C C . SER D 1 25 ? 18.683 47.829 45.166 1.00 48.74 22 SER D C 1
ATOM 8973 O O . SER D 1 25 ? 18.150 48.663 44.461 1.00 49.71 22 SER D O 1
ATOM 8976 N N . HIS D 1 26 ? 18.511 47.785 46.484 1.00 50.23 23 HIS D N 1
ATOM 8977 C CA . HIS D 1 26 ? 17.434 48.527 47.137 1.00 52.67 23 HIS D CA 1
ATOM 8978 C C . HIS D 1 26 ? 17.345 49.995 46.775 1.00 55.59 23 HIS D C 1
ATOM 8979 O O . HIS D 1 26 ? 16.258 50.509 46.497 1.00 56.09 23 HIS D O 1
ATOM 8986 N N . GLU D 1 27 ? 18.490 50.668 46.808 1.00 58.40 24 GLU D N 1
ATOM 8987 C CA . GLU D 1 27 ? 18.521 52.104 46.611 1.00 62.04 24 GLU D CA 1
ATOM 8988 C C . GLU D 1 27 ? 18.095 52.502 45.205 1.00 62.83 24 GLU D C 1
ATOM 8989 O O . GLU D 1 27 ? 17.288 53.418 45.047 1.00 64.42 24 GLU D O 1
ATOM 8995 N N . GLU D 1 28 ? 18.609 51.813 44.183 1.00 62.43 25 GLU D N 1
ATOM 8996 C CA . GLU D 1 28 ? 18.145 52.093 42.840 1.00 62.74 25 GLU D CA 1
ATOM 8997 C C . GLU D 1 28 ? 16.667 51.742 42.716 1.00 62.26 25 GLU D C 1
ATOM 8998 O O . GLU D 1 28 ? 15.892 52.558 42.219 1.00 64.29 25 GLU D O 1
ATOM 9004 N N . LEU D 1 29 ? 16.261 50.564 43.186 1.00 60.29 26 LEU D N 1
ATOM 9005 C CA . LEU D 1 29 ? 14.848 50.151 43.107 1.00 59.67 26 LEU D CA 1
ATOM 9006 C C . LEU D 1 29 ? 13.857 51.167 43.731 1.00 61.48 26 LEU D C 1
ATOM 9007 O O . LEU D 1 29 ? 12.787 51.436 43.153 1.00 61.88 26 LEU D O 1
ATOM 9012 N N . SER D 1 30 ? 14.234 51.734 44.883 1.00 62.51 27 SER D N 1
ATOM 9013 C CA . SER D 1 30 ? 13.393 52.671 45.649 1.00 64.66 27 SER D CA 1
ATOM 9014 C C . SER D 1 30 ? 12.959 53.884 44.855 1.00 66.40 27 SER D C 1
ATOM 9015 O O . SER D 1 30 ? 11.895 54.433 45.115 1.00 67.99 27 SER D O 1
ATOM 9018 N N . LYS D 1 31 ? 13.812 54.317 43.924 1.00 66.76 28 LYS D N 1
ATOM 9019 C CA . LYS D 1 31 ? 13.561 55.490 43.072 1.00 68.11 28 LYS D CA 1
ATOM 9020 C C . LYS D 1 31 ? 12.438 55.250 42.079 1.00 67.62 28 LYS D C 1
ATOM 9021 O O . LYS D 1 31 ? 11.836 56.211 41.565 1.00 69.15 28 LYS D O 1
ATOM 9027 N N . ILE D 1 32 ? 12.160 53.975 41.800 1.00 65.24 29 ILE D N 1
ATOM 9028 C CA . ILE D 1 32 ? 11.189 53.660 40.758 1.00 64.26 29 ILE D CA 1
ATOM 9029 C C . ILE D 1 32 ? 9.883 53.014 41.238 1.00 63.11 29 ILE D C 1
ATOM 9030 O O . ILE D 1 32 ? 8.944 52.885 40.448 1.00 62.90 29 ILE D O 1
ATOM 9035 N N . CYS D 1 33 ? 9.824 52.620 42.515 1.00 61.80 30 CYS D N 1
ATOM 9036 C CA . CYS D 1 33 ? 8.603 52.064 43.110 1.00 60.91 30 CYS D CA 1
ATOM 9037 C C . CYS D 1 33 ? 8.871 51.901 44.573 1.00 60.35 30 CYS D C 1
ATOM 9038 O O . CYS D 1 33 ? 9.974 52.182 45.008 1.00 60.37 30 CYS D O 1
ATOM 9041 N N . THR D 1 34 ? 7.876 51.428 45.324 1.00 59.75 31 THR D N 1
ATOM 9042 C CA . THR D 1 34 ? 7.994 51.325 46.784 1.00 59.80 31 THR D CA 1
ATOM 9043 C C . THR D 1 34 ? 7.934 49.859 47.158 1.00 57.18 31 THR D C 1
ATOM 9044 O O . THR D 1 34 ? 6.853 49.280 47.205 1.00 57.44 31 THR D O 1
ATOM 9048 N N . PRO D 1 35 ? 9.095 49.245 47.405 1.00 54.94 32 PRO D N 1
ATOM 9049 C CA . PRO D 1 35 ? 9.145 47.825 47.672 1.00 52.45 32 PRO D CA 1
ATOM 9050 C C . PRO D 1 35 ? 8.810 47.533 49.088 1.00 51.90 32 PRO D C 1
ATOM 9051 O O . PRO D 1 35 ? 9.119 48.310 49.967 1.00 52.83 32 PRO D O 1
ATOM 9055 N N . PHE D 1 36 ? 8.163 46.406 49.288 1.00 50.84 33 PHE D N 1
ATOM 9056 C CA . PHE D 1 36 ? 7.831 45.901 50.599 1.00 50.80 33 PHE D CA 1
ATOM 9057 C C . PHE D 1 36 ? 8.445 44.523 50.621 1.00 49.13 33 PHE D C 1
ATOM 9058 O O . PHE D 1 36 ? 7.996 43.627 49.922 1.00 49.00 33 PHE D O 1
ATOM 9066 N N . TYR D 1 37 ? 9.486 44.354 51.408 1.00 48.78 34 TYR D N 1
ATOM 9067 C CA . TYR D 1 37 ? 10.193 43.088 51.471 1.00 47.75 34 TYR D CA 1
ATOM 9068 C C . TYR D 1 37 ? 9.586 42.190 52.517 1.00 47.80 34 TYR D C 1
ATOM 9069 O O . TYR D 1 37 ? 9.479 42.595 53.679 1.00 49.13 34 TYR D O 1
ATOM 9078 N N . PHE D 1 38 ? 9.218 40.972 52.123 1.00 46.29 35 PHE D N 1
ATOM 9079 C CA . PHE D 1 38 ? 8.638 40.026 53.082 1.00 46.47 35 PHE D CA 1
ATOM 9080 C C . PHE D 1 38 ? 9.663 39.244 53.884 1.00 45.94 35 PHE D C 1
ATOM 9081 O O . PHE D 1 38 ? 10.069 38.153 53.509 1.00 44.63 35 PHE D O 1
ATOM 9089 N N . ILE D 1 39 ? 10.072 39.846 54.995 1.00 46.74 36 ILE D N 1
ATOM 9090 C CA . ILE D 1 39 ? 11.128 39.304 55.841 1.00 47.34 36 ILE D CA 1
ATOM 9091 C C . ILE D 1 39 ? 11.001 39.883 57.234 1.00 49.77 36 ILE D C 1
ATOM 9092 O O . ILE D 1 39 ? 10.530 41.011 57.409 1.00 50.56 36 ILE D O 1
ATOM 9097 N N . HIS D 1 40 ? 11.372 39.082 58.226 1.00 51.33 37 HIS D N 1
ATOM 9098 C CA . HIS D 1 40 ? 11.424 39.535 59.631 1.00 53.67 37 HIS D CA 1
ATOM 9099 C C . HIS D 1 40 ? 12.743 40.243 59.948 1.00 54.30 37 HIS D C 1
ATOM 9100 O O . HIS D 1 40 ? 13.828 39.879 59.420 1.00 53.94 37 HIS D O 1
ATOM 9107 N N . GLU D 1 41 ? 12.655 41.251 60.811 1.00 56.19 38 GLU D N 1
ATOM 9108 C CA . GLU D 1 41 ? 13.830 42.033 61.233 1.00 56.86 38 GLU D CA 1
ATOM 9109 C C . GLU D 1 41 ? 14.999 41.157 61.667 1.00 56.24 38 GLU D C 1
ATOM 9110 O O . GLU D 1 41 ? 16.133 41.372 61.219 1.00 55.61 38 GLU D O 1
ATOM 9116 N N . SER D 1 42 ? 14.711 40.168 62.523 1.00 56.98 39 SER D N 1
ATOM 9117 C CA . SER D 1 42 ? 15.724 39.247 63.052 1.00 57.31 39 SER D CA 1
ATOM 9118 C C . SER D 1 42 ? 16.575 38.591 61.943 1.00 55.70 39 SER D C 1
ATOM 9119 O O . SER D 1 42 ? 17.808 38.589 62.024 1.00 54.84 39 SER D O 1
ATOM 9122 N N . LEU D 1 43 ? 15.900 38.059 60.917 1.00 54.12 40 LEU D N 1
ATOM 9123 C CA . LEU D 1 43 ? 16.560 37.410 59.793 1.00 52.53 40 LEU D CA 1
ATOM 9124 C C . LEU D 1 43 ? 17.229 38.362 58.824 1.00 51.18 40 LEU D C 1
ATOM 9125 O O . LEU D 1 43 ? 18.292 38.061 58.303 1.00 50.58 40 LEU D O 1
ATOM 9130 N N . LEU D 1 44 ? 16.595 39.489 58.547 1.00 50.53 41 LEU D N 1
ATOM 9131 C CA . LEU D 1 44 ? 17.251 40.520 57.786 1.00 49.42 41 LEU D CA 1
ATOM 9132 C C . LEU D 1 44 ? 18.649 40.831 58.353 1.00 49.86 41 LEU D C 1
ATOM 9133 O O . LEU D 1 44 ? 19.650 40.739 57.615 1.00 49.18 41 LEU D O 1
ATOM 9138 N N . ASN D 1 45 ? 18.714 41.168 59.653 1.00 50.62 42 ASN D N 1
ATOM 9139 C CA . ASN D 1 45 ? 19.981 41.533 60.306 1.00 51.30 42 ASN D CA 1
ATOM 9140 C C . ASN D 1 45 ? 21.029 40.429 60.222 1.00 50.69 42 ASN D C 1
ATOM 9141 O O . ASN D 1 45 ? 22.235 40.708 60.090 1.00 50.97 42 ASN D O 1
ATOM 9146 N N . LYS D 1 46 ? 20.571 39.183 60.312 1.00 50.23 43 LYS D N 1
ATOM 9147 C CA . LYS D 1 46 ? 21.463 38.032 60.129 1.00 50.39 43 LYS D CA 1
ATOM 9148 C C . LYS D 1 46 ? 22.099 38.041 58.733 1.00 49.47 43 LYS D C 1
ATOM 9149 O O . LYS D 1 46 ? 23.306 37.881 58.617 1.00 49.88 43 LYS D O 1
ATOM 9155 N N . ALA D 1 47 ? 21.292 38.285 57.697 1.00 48.53 44 ALA D N 1
ATOM 9156 C CA . ALA D 1 47 ? 21.791 38.403 56.340 1.00 47.65 44 ALA D CA 1
ATOM 9157 C C . ALA D 1 47 ? 22.714 39.629 56.114 1.00 48.48 44 ALA D C 1
ATOM 9158 O O . ALA D 1 47 ? 23.790 39.516 55.489 1.00 47.79 44 ALA D O 1
ATOM 9160 N N . LEU D 1 48 ? 22.303 40.791 56.622 1.00 49.37 45 LEU D N 1
ATOM 9161 C CA . LEU D 1 48 ? 23.123 41.999 56.483 1.00 50.58 45 LEU D CA 1
ATOM 9162 C C . LEU D 1 48 ? 24.527 41.830 57.079 1.00 52.25 45 LEU D C 1
ATOM 9163 O O . LEU D 1 48 ? 25.533 42.314 56.510 1.00 52.39 45 LEU D O 1
ATOM 9168 N N . LYS D 1 49 ? 24.584 41.174 58.240 1.00 53.28 46 LYS D N 1
ATOM 9169 C CA . LYS D 1 49 ? 25.847 40.915 58.919 1.00 54.59 46 LYS D CA 1
ATOM 9170 C C . LYS D 1 49 ? 26.681 39.941 58.078 1.00 53.75 46 LYS D C 1
ATOM 9171 O O . LYS D 1 49 ? 27.874 40.131 57.899 1.00 54.00 46 LYS D O 1
ATOM 9177 N N . LEU D 1 50 ? 26.040 38.900 57.563 1.00 52.34 47 LEU D N 1
ATOM 9178 C CA . LEU D 1 50 ? 26.715 37.966 56.679 1.00 51.65 47 LEU D CA 1
ATOM 9179 C C . LEU D 1 50 ? 27.214 38.620 55.379 1.00 50.65 47 LEU D C 1
ATOM 9180 O O . LEU D 1 50 ? 28.326 38.361 54.944 1.00 51.34 47 LEU D O 1
ATOM 9185 N N . LEU D 1 51 ? 26.400 39.482 54.776 1.00 49.26 48 LEU D N 1
ATOM 9186 C CA . LEU D 1 51 ? 26.811 40.208 53.573 1.00 47.95 48 LEU D CA 1
ATOM 9187 C C . LEU D 1 51 ? 27.799 41.320 53.798 1.00 48.95 48 LEU D C 1
ATOM 9188 O O . LEU D 1 51 ? 28.429 41.759 52.842 1.00 48.39 48 LEU D O 1
ATOM 9193 N N . ASN D 1 52 ? 27.908 41.789 55.051 1.00 50.55 49 ASN D N 1
ATOM 9194 C CA . ASN D 1 52 ? 28.558 43.061 55.400 1.00 51.34 49 ASN D CA 1
ATOM 9195 C C . ASN D 1 52 ? 27.987 44.254 54.590 1.00 52.35 49 ASN D C 1
ATOM 9196 O O . ASN D 1 52 ? 28.727 44.983 53.905 1.00 52.48 49 ASN D O 1
ATOM 9201 N N . LEU D 1 53 ? 26.665 44.418 54.657 1.00 52.72 50 LEU D N 1
ATOM 9202 C CA . LEU D 1 53 ? 25.976 45.478 53.930 1.00 54.24 50 LEU D CA 1
ATOM 9203 C C . LEU D 1 53 ? 24.956 46.183 54.817 1.00 56.36 50 LEU D C 1
ATOM 9204 O O . LEU D 1 53 ? 24.472 45.608 55.802 1.00 56.62 50 LEU D O 1
ATOM 9209 N N . LYS D 1 54 ? 24.670 47.441 54.501 1.00 58.47 51 LYS D N 1
ATOM 9210 C CA . LYS D 1 54 ? 23.624 48.174 55.205 1.00 61.35 51 LYS D CA 1
ATOM 9211 C C . LYS D 1 54 ? 22.409 48.334 54.271 1.00 61.22 51 LYS D C 1
ATOM 9212 O O . LYS D 1 54 ? 22.558 48.388 53.051 1.00 61.33 51 LYS D O 1
ATOM 9218 N N . LEU D 1 55 ? 21.212 48.397 54.856 1.00 61.92 52 LEU D N 1
ATOM 9219 C CA . LEU D 1 55 ? 19.963 48.654 54.137 1.00 61.56 52 LEU D CA 1
ATOM 9220 C C . LEU D 1 55 ? 19.308 49.918 54.721 1.00 63.40 52 LEU D C 1
ATOM 9221 O O . LEU D 1 55 ? 18.890 49.901 55.877 1.00 63.83 52 LEU D O 1
ATOM 9226 N N . PHE D 1 56 ? 19.232 51.005 53.940 1.00 64.84 53 PHE D N 1
ATOM 9227 C CA . PHE D 1 56 ? 18.640 52.295 54.412 1.00 66.91 53 PHE D CA 1
ATOM 9228 C C . PHE D 1 56 ? 17.265 52.621 53.801 1.00 66.70 53 PHE D C 1
ATOM 9229 O O . PHE D 1 56 ? 17.097 52.499 52.595 1.00 66.50 53 PHE D O 1
ATOM 9237 N N . ASN D 1 57 ? 16.322 53.070 54.635 1.00 67.10 54 ASN D N 1
ATOM 9238 C CA . ASN D 1 57 ? 14.975 53.508 54.222 1.00 67.63 54 ASN D CA 1
ATOM 9239 C C . ASN D 1 57 ? 14.177 52.449 53.478 1.00 65.75 54 ASN D C 1
ATOM 9240 O O . ASN D 1 57 ? 13.682 52.705 52.370 1.00 65.21 54 ASN D O 1
ATOM 9245 N N . ALA D 1 58 ? 14.060 51.277 54.098 1.00 63.77 55 ALA D N 1
ATOM 9246 C CA . ALA D 1 58 ? 13.390 50.140 53.502 1.00 61.80 55 ALA D CA 1
ATOM 9247 C C . ALA D 1 58 ? 12.148 49.747 54.297 1.00 61.67 55 ALA D C 1
ATOM 9248 O O . ALA D 1 58 ? 12.127 49.879 55.517 1.00 62.76 55 ALA D O 1
ATOM 9250 N N . LYS D 1 59 ? 11.111 49.291 53.593 1.00 60.21 56 LYS D N 1
ATOM 9251 C CA . LYS D 1 59 ? 9.913 48.771 54.240 1.00 59.84 56 LYS D CA 1
ATOM 9252 C C . LYS D 1 59 ? 9.967 47.239 54.267 1.00 57.64 56 LYS D C 1
ATOM 9253 O O . LYS D 1 59 ? 10.114 46.610 53.229 1.00 56.02 56 LYS D O 1
ATOM 9259 N N . ILE D 1 60 ? 9.910 46.638 55.452 1.00 57.53 57 ILE D N 1
ATOM 9260 C CA . ILE D 1 60 ? 9.807 45.173 55.546 1.00 56.10 57 ILE D CA 1
ATOM 9261 C C . ILE D 1 60 ? 8.488 44.793 56.194 1.00 57.49 57 ILE D C 1
ATOM 9262 O O . ILE D 1 60 ? 7.902 45.582 56.948 1.00 59.29 57 ILE D O 1
ATOM 9267 N N . VAL D 1 61 ? 8.009 43.595 55.873 1.00 56.41 58 VAL D N 1
ATOM 9268 C CA . VAL D 1 61 ? 6.727 43.103 56.350 1.00 56.51 58 VAL D CA 1
ATOM 9269 C C . VAL D 1 61 ? 6.912 41.748 57.024 1.00 56.97 58 VAL D C 1
ATOM 9270 O O . VAL D 1 61 ? 7.320 40.773 56.389 1.00 55.71 58 VAL D O 1
ATOM 9274 N N . ALA D 1 62 ? 6.642 41.708 58.323 1.00 59.19 59 ALA D N 1
ATOM 9275 C CA . ALA D 1 62 ? 6.694 40.477 59.089 1.00 60.10 59 ALA D CA 1
ATOM 9276 C C . ALA D 1 62 ? 5.341 39.819 58.969 1.00 61.20 59 ALA D C 1
ATOM 9277 O O . ALA D 1 62 ? 4.346 40.316 59.496 1.00 63.18 59 ALA D O 1
ATOM 9279 N N . PHE D 1 63 ? 5.302 38.715 58.245 1.00 60.84 60 PHE D N 1
ATOM 9280 C CA . PHE D 1 63 ? 4.062 37.997 58.014 1.00 62.18 60 PHE D CA 1
ATOM 9281 C C . PHE D 1 63 ? 3.866 37.034 59.177 1.00 65.18 60 PHE D C 1
ATOM 9282 O O . PHE D 1 63 ? 4.832 36.654 59.820 1.00 65.71 60 PHE D O 1
ATOM 9290 N N . LYS D 1 64 ? 2.625 36.662 59.475 1.00 68.72 61 LYS D N 1
ATOM 9291 C CA . LYS D 1 64 ? 2.327 35.743 60.592 1.00 71.75 61 LYS D CA 1
ATOM 9292 C C . LYS D 1 64 ? 1.059 34.946 60.278 1.00 73.14 61 LYS D C 1
ATOM 9293 O O . LYS D 1 64 ? 0.163 35.452 59.583 1.00 73.31 61 LYS D O 1
ATOM 9299 N N . ASP D 1 65 ? 0.999 33.700 60.757 1.00 74.42 62 ASP D N 1
ATOM 9300 C CA . ASP D 1 65 ? -0.175 32.858 60.541 1.00 75.77 62 ASP D CA 1
ATOM 9301 C C . ASP D 1 65 ? -1.257 33.289 61.526 1.00 78.90 62 ASP D C 1
ATOM 9302 O O . ASP D 1 65 ? -1.020 33.312 62.744 1.00 80.55 62 ASP D O 1
ATOM 9307 N N . ASP D 1 66 ? -2.423 33.664 60.996 1.00 80.06 63 ASP D N 1
ATOM 9308 C CA . ASP D 1 66 ? -3.565 34.077 61.808 1.00 83.07 63 ASP D CA 1
ATOM 9309 C C . ASP D 1 66 ? -4.837 33.514 61.205 1.00 84.30 63 ASP D C 1
ATOM 9310 O O . ASP D 1 66 ? -4.769 32.712 60.290 1.00 83.27 63 ASP D O 1
ATOM 9315 N N . LYS D 1 67 ? -5.992 33.909 61.738 1.00 87.45 64 LYS D N 1
ATOM 9316 C CA . LYS D 1 67 ? -7.289 33.627 61.116 1.00 88.84 64 LYS D CA 1
ATOM 9317 C C . LYS D 1 67 ? -7.683 34.785 60.202 1.00 88.29 64 LYS D C 1
ATOM 9318 O O . LYS D 1 67 ? -8.116 34.560 59.096 1.00 87.16 64 LYS D O 1
ATOM 9324 N N . ASP D 1 68 ? -7.504 36.019 60.681 1.00 89.69 65 ASP D N 1
ATOM 9325 C CA . ASP D 1 68 ? -7.934 37.254 59.994 1.00 90.13 65 ASP D CA 1
ATOM 9326 C C . ASP D 1 68 ? -6.868 37.801 59.062 1.00 87.71 65 ASP D C 1
ATOM 9327 O O . ASP D 1 68 ? -5.681 37.690 59.363 1.00 87.07 65 ASP D O 1
ATOM 9332 N N . TYR D 1 69 ? -7.281 38.429 57.962 1.00 86.84 66 TYR D N 1
ATOM 9333 C CA . TYR D 1 69 ? -6.377 39.308 57.226 1.00 85.01 66 TYR D CA 1
ATOM 9334 C C . TYR D 1 69 ? -6.327 40.646 57.934 1.00 86.42 66 TYR D C 1
ATOM 9335 O O . TYR D 1 69 ? -7.364 41.249 58.231 1.00 88.31 66 TYR D O 1
ATOM 9344 N N . GLU D 1 70 ? -5.108 41.091 58.219 1.00 85.23 67 GLU D N 1
ATOM 9345 C CA . GLU D 1 70 ? -4.862 42.339 58.926 1.00 86.31 67 GLU D CA 1
ATOM 9346 C C . GLU D 1 70 ? -3.461 42.813 58.519 1.00 84.05 67 GLU D C 1
ATOM 9347 O O . GLU D 1 70 ? -2.520 42.024 58.428 1.00 82.40 67 GLU D O 1
ATOM 9353 N N . PHE D 1 71 ? -3.338 44.107 58.259 1.00 83.97 68 PHE D N 1
ATOM 9354 C CA . PHE D 1 71 ? -2.088 44.702 57.828 1.00 81.83 68 PHE D CA 1
ATOM 9355 C C . PHE D 1 71 ? -1.858 46.038 58.561 1.00 83.84 68 PHE D C 1
ATOM 9356 O O . PHE D 1 71 ? -2.583 47.015 58.335 1.00 85.14 68 PHE D O 1
ATOM 9364 N N . ASN D 1 72 ? -0.864 46.076 59.446 1.00 83.96 69 ASN D N 1
ATOM 9365 C CA . ASN D 1 72 ? -0.600 47.287 60.218 1.00 86.29 69 ASN D CA 1
ATOM 9366 C C . ASN D 1 72 ? 0.850 47.696 60.154 1.00 85.10 69 ASN D C 1
ATOM 9367 O O . ASN D 1 72 ? 1.732 46.838 60.114 1.00 83.72 69 ASN D O 1
ATOM 9372 N N . PHE D 1 73 ? 1.087 49.009 60.162 1.00 86.06 70 PHE D N 1
ATOM 9373 C CA . PHE D 1 73 ? 2.415 49.579 60.406 1.00 85.43 70 PHE D CA 1
ATOM 9374 C C . PHE D 1 73 ? 2.749 49.353 61.866 1.00 86.39 70 PHE D C 1
ATOM 9375 O O . PHE D 1 73 ? 1.857 49.411 62.706 1.00 88.54 70 PHE D O 1
ATOM 9383 N N . ILE D 1 74 ? 4.014 49.090 62.179 1.00 85.31 71 ILE D N 1
ATOM 9384 C CA . ILE D 1 74 ? 4.393 48.855 63.571 1.00 86.23 71 ILE D CA 1
ATOM 9385 C C . ILE D 1 74 ? 5.319 49.932 64.114 1.00 87.42 71 ILE D C 1
ATOM 9386 O O . ILE D 1 74 ? 4.999 50.534 65.126 1.00 89.45 71 ILE D O 1
ATOM 9391 N N . LYS D 1 75 ? 6.450 50.183 63.454 1.00 86.80 72 LYS D N 1
ATOM 9392 C CA . LYS D 1 75 ? 7.433 51.170 63.942 1.00 88.25 72 LYS D CA 1
ATOM 9393 C C . LYS D 1 75 ? 8.538 51.452 62.922 1.00 87.08 72 LYS D C 1
ATOM 9394 O O . LYS D 1 75 ? 8.939 50.558 62.192 1.00 85.27 72 LYS D O 1
ATOM 9400 N N . LYS D 1 76 ? 9.007 52.698 62.869 1.00 88.83 73 LYS D N 1
ATOM 9401 C CA . LYS D 1 76 ? 10.312 53.021 62.271 1.00 88.62 73 LYS D CA 1
ATOM 9402 C C . LYS D 1 76 ? 11.422 52.630 63.253 1.00 88.66 73 LYS D C 1
ATOM 9403 O O . LYS D 1 76 ? 11.167 52.458 64.440 1.00 89.58 73 LYS D O 1
ATOM 9409 N N . GLU D 1 77 ? 12.648 52.487 62.760 1.00 87.92 74 GLU D N 1
ATOM 9410 C CA . GLU D 1 77 ? 13.723 51.950 63.573 1.00 88.29 74 GLU D CA 1
ATOM 9411 C C . GLU D 1 77 ? 15.030 52.623 63.187 1.00 87.98 74 GLU D C 1
ATOM 9412 O O . GLU D 1 77 ? 15.216 53.828 63.403 1.00 89.44 74 GLU D O 1
ATOM 9418 N N . ASN D 1 78 ? 15.943 51.826 62.649 1.00 86.37 75 ASN D N 1
ATOM 9419 C CA A ASN D 1 78 ? 17.138 52.316 62.006 0.60 85.57 75 ASN D CA 1
ATOM 9420 C CA B ASN D 1 78 ? 17.132 52.387 62.012 0.40 85.66 75 ASN D CA 1
ATOM 9421 C C . ASN D 1 78 ? 16.771 52.623 60.549 1.00 84.68 75 ASN D C 1
ATOM 9422 O O . ASN D 1 78 ? 17.157 51.862 59.654 1.00 83.21 75 ASN D O 1
ATOM 9431 N N . SER D 1 79 ? 16.002 53.704 60.325 1.00 84.77 76 SER D N 1
ATOM 9432 C CA . SER D 1 79 ? 15.459 54.059 58.993 1.00 83.11 76 SER D CA 1
ATOM 9433 C C . SER D 1 79 ? 14.752 52.859 58.316 1.00 81.02 76 SER D C 1
ATOM 9434 O O . SER D 1 79 ? 14.722 52.724 57.090 1.00 80.04 76 SER D O 1
ATOM 9437 N N . LEU D 1 80 ? 14.171 52.002 59.144 1.00 79.67 77 LEU D N 1
ATOM 9438 C CA . LEU D 1 80 ? 13.620 50.755 58.696 1.00 77.12 77 LEU D CA 1
ATOM 9439 C C . LEU D 1 80 ? 12.173 50.707 59.122 1.00 77.20 77 LEU D C 1
ATOM 9440 O O . LEU D 1 80 ? 11.888 50.539 60.305 1.00 77.86 77 LEU D O 1
ATOM 9445 N N . GLU D 1 81 ? 11.259 50.869 58.166 1.00 76.05 78 GLU D N 1
ATOM 9446 C CA . GLU D 1 81 ? 9.815 50.769 58.455 1.00 75.75 78 GLU D CA 1
ATOM 9447 C C . GLU D 1 81 ? 9.346 49.310 58.547 1.00 72.88 78 GLU D C 1
ATOM 9448 O O . GLU D 1 81 ? 9.451 48.555 57.575 1.00 71.41 78 GLU D O 1
ATOM 9454 N N . ILE D 1 82 ? 8.831 48.920 59.707 1.00 71.38 79 ILE D N 1
ATOM 9455 C CA . ILE D 1 82 ? 8.334 47.566 59.900 1.00 69.10 79 ILE D CA 1
ATOM 9456 C C . ILE D 1 82 ? 6.814 47.493 59.950 1.00 69.34 79 ILE D C 1
ATOM 9457 O O . ILE D 1 82 ? 6.176 48.178 60.741 1.00 70.93 79 ILE D O 1
ATOM 9462 N N . TYR D 1 83 ? 6.251 46.660 59.082 1.00 67.59 80 TYR D N 1
ATOM 9463 C CA . TYR D 1 83 ? 4.822 46.372 59.061 1.00 67.81 80 TYR D CA 1
ATOM 9464 C C . TYR D 1 83 ? 4.573 44.915 59.375 1.00 67.00 80 TYR D C 1
ATOM 9465 O O . TYR D 1 83 ? 5.494 44.097 59.396 1.00 65.50 80 TYR D O 1
ATOM 9474 N N . SER D 1 84 ? 3.310 44.593 59.605 1.00 68.03 81 SER D N 1
ATOM 9475 C CA . SER D 1 84 ? 2.925 43.223 59.868 1.00 67.91 81 SER D CA 1
ATOM 9476 C C . SER D 1 84 ? 1.742 42.809 58.994 1.00 67.70 81 SER D C 1
ATOM 9477 O O . SER D 1 84 ? 0.808 43.596 58.757 1.00 68.94 81 SER D O 1
ATOM 9480 N N . PHE D 1 85 ? 1.783 41.560 58.545 1.00 66.16 82 PHE D N 1
ATOM 9481 C CA . PHE D 1 85 ? 0.697 40.995 57.776 1.00 65.94 82 PHE D CA 1
ATOM 9482 C C . PHE D 1 85 ? 0.301 39.670 58.392 1.00 66.79 82 PHE D C 1
ATOM 9483 O O . PHE D 1 85 ? 1.041 38.694 58.306 1.00 65.65 82 PHE D O 1
ATOM 9491 N N . CYS D 1 86 ? -0.858 39.652 59.047 1.00 69.13 83 CYS D N 1
ATOM 9492 C CA . CYS D 1 86 ? -1.457 38.409 59.524 1.00 70.39 83 CYS D CA 1
ATOM 9493 C C . CYS D 1 86 ? -2.287 37.826 58.385 1.00 69.57 83 CYS D C 1
ATOM 9494 O O . CYS D 1 86 ? -2.860 38.575 57.588 1.00 69.58 83 CYS D O 1
ATOM 9497 N N . LEU D 1 87 ? -2.314 36.502 58.275 1.00 68.93 84 LEU D N 1
ATOM 9498 C CA . LEU D 1 87 ? -3.117 35.845 57.244 1.00 68.90 84 LEU D CA 1
ATOM 9499 C C . LEU D 1 87 ? -3.121 34.341 57.482 1.00 69.62 84 LEU D C 1
ATOM 9500 O O . LEU D 1 87 ? -2.206 33.818 58.142 1.00 69.16 84 LEU D O 1
ATOM 9505 N N . PRO D 1 88 ? -4.156 33.640 56.968 1.00 70.75 85 PRO D N 1
ATOM 9506 C CA . PRO D 1 88 ? -4.228 32.182 57.132 1.00 71.38 85 PRO D CA 1
ATOM 9507 C C . PRO D 1 88 ? -3.220 31.505 56.220 1.00 69.48 85 PRO D C 1
ATOM 9508 O O . PRO D 1 88 ? -3.502 31.343 55.022 1.00 68.58 85 PRO D O 1
ATOM 9512 N N . LEU D 1 89 ? -2.062 31.128 56.769 1.00 69.00 86 LEU D N 1
ATOM 9513 C CA . LEU D 1 89 ? -1.026 30.492 55.947 1.00 67.54 86 LEU D CA 1
ATOM 9514 C C . LEU D 1 89 ? -1.091 28.969 55.986 1.00 68.32 86 LEU D C 1
ATOM 9515 O O . LEU D 1 89 ? -0.767 28.309 54.987 1.00 66.94 86 LEU D O 1
ATOM 9520 N N . GLY D 1 90 ? -1.491 28.423 57.134 1.00 70.10 87 GLY D N 1
ATOM 9521 C CA . GLY D 1 90 ? -1.570 26.976 57.320 1.00 71.20 87 GLY D CA 1
ATOM 9522 C C . GLY D 1 90 ? -0.339 26.381 57.983 1.00 71.53 87 GLY D C 1
ATOM 9523 O O . GLY D 1 90 ? -0.269 25.167 58.186 1.00 72.04 87 GLY D O 1
ATOM 9524 N N . PHE D 1 91 ? 0.631 27.237 58.314 1.00 71.32 88 PHE D N 1
ATOM 9525 C CA . PHE D 1 91 ? 1.939 26.804 58.836 1.00 71.48 88 PHE D CA 1
ATOM 9526 C C . PHE D 1 91 ? 2.447 27.819 59.843 1.00 72.67 88 PHE D C 1
ATOM 9527 O O . PHE D 1 91 ? 2.391 29.021 59.602 1.00 71.99 88 PHE D O 1
ATOM 9535 N N . LYS D 1 92 ? 2.925 27.325 60.980 1.00 74.79 89 LYS D N 1
ATOM 9536 C CA . LYS D 1 92 ? 3.467 28.168 62.023 1.00 76.28 89 LYS D CA 1
ATOM 9537 C C . LYS D 1 92 ? 4.745 28.835 61.489 1.00 74.25 89 LYS D C 1
ATOM 9538 O O . LYS D 1 92 ? 5.682 28.136 61.076 1.00 73.80 89 LYS D O 1
ATOM 9544 N N . VAL D 1 93 ? 4.781 30.168 61.457 1.00 73.15 90 VAL D N 1
ATOM 9545 C CA . VAL D 1 93 ? 5.974 30.859 60.955 1.00 70.61 90 VAL D CA 1
ATOM 9546 C C . VAL D 1 93 ? 7.060 30.826 62.022 1.00 71.24 90 VAL D C 1
ATOM 9547 O O . VAL D 1 93 ? 6.857 31.258 63.175 1.00 72.90 90 VAL D O 1
ATOM 9551 N N . ASP D 1 94 ? 8.205 30.290 61.614 1.00 69.77 91 ASP D N 1
ATOM 9552 C CA . ASP D 1 94 ? 9.393 30.175 62.441 1.00 69.89 91 ASP D CA 1
ATOM 9553 C C . ASP D 1 94 ? 10.569 30.895 61.762 1.00 68.35 91 ASP D C 1
ATOM 9554 O O . ASP D 1 94 ? 11.082 30.426 60.734 1.00 67.02 91 ASP D O 1
ATOM 9559 N N . GLU D 1 95 ? 10.992 32.024 62.330 1.00 68.42 92 GLU D N 1
ATOM 9560 C CA . GLU D 1 95 ? 12.081 32.820 61.759 1.00 67.03 92 GLU D CA 1
ATOM 9561 C C . GLU D 1 95 ? 13.406 32.558 62.482 1.00 67.59 92 GLU D C 1
ATOM 9562 O O . GLU D 1 95 ? 14.467 33.046 62.080 1.00 66.69 92 GLU D O 1
ATOM 9568 N N . ASN D 1 96 ? 13.331 31.765 63.543 1.00 69.03 93 ASN D N 1
ATOM 9569 C CA . ASN D 1 96 ? 14.486 31.474 64.377 1.00 69.81 93 ASN D CA 1
ATOM 9570 C C . ASN D 1 96 ? 15.308 30.292 63.891 1.00 68.52 93 ASN D C 1
ATOM 9571 O O . ASN D 1 96 ? 15.170 29.159 64.405 1.00 69.72 93 ASN D O 1
ATOM 9576 N N . PHE D 1 97 ? 16.148 30.568 62.893 1.00 65.48 94 PHE D N 1
ATOM 9577 C CA . PHE D 1 97 ? 17.136 29.616 62.392 1.00 63.90 94 PHE D CA 1
ATOM 9578 C C . PHE D 1 97 ? 18.339 30.390 61.884 1.00 62.22 94 PHE D C 1
ATOM 9579 O O . PHE D 1 97 ? 18.297 31.604 61.808 1.00 62.20 94 PHE D O 1
ATOM 9587 N N . GLU D 1 98 ? 19.413 29.696 61.539 1.00 61.11 95 GLU D N 1
ATOM 9588 C CA . GLU D 1 98 ? 20.622 30.378 61.075 1.00 59.49 95 GLU D CA 1
ATOM 9589 C C . GLU D 1 98 ? 20.747 30.234 59.587 1.00 56.99 95 GLU D C 1
ATOM 9590 O O . GLU D 1 98 ? 20.366 29.217 59.034 1.00 57.19 95 GLU D O 1
ATOM 9596 N N . ILE D 1 99 ? 21.279 31.261 58.943 1.00 55.00 96 ILE D N 1
ATOM 9597 C CA . ILE D 1 99 ? 21.639 31.199 57.538 1.00 52.39 96 ILE D CA 1
ATOM 9598 C C . ILE D 1 99 ? 22.777 30.206 57.366 1.00 52.52 96 ILE D C 1
ATOM 9599 O O . ILE D 1 99 ? 23.800 30.311 58.038 1.00 53.37 96 ILE D O 1
ATOM 9604 N N . GLN D 1 100 ? 22.594 29.228 56.489 1.00 51.64 97 GLN D N 1
ATOM 9605 C CA . GLN D 1 100 ? 23.693 28.376 56.112 1.00 52.01 97 GLN D CA 1
ATOM 9606 C C . GLN D 1 100 ? 23.895 28.543 54.617 1.00 50.85 97 GLN D C 1
ATOM 9607 O O . GLN D 1 100 ? 23.177 27.947 53.780 1.00 49.99 97 GLN D O 1
ATOM 9613 N N . ALA D 1 101 ? 24.889 29.365 54.305 1.00 50.33 98 ALA D N 1
ATOM 9614 C CA . ALA D 1 101 ? 25.219 29.731 52.957 1.00 49.96 98 ALA D CA 1
ATOM 9615 C C . ALA D 1 101 ? 25.261 28.532 52.025 1.00 50.37 98 ALA D C 1
ATOM 9616 O O . ALA D 1 101 ? 26.074 27.609 52.206 1.00 51.27 98 ALA D O 1
ATOM 9618 N N . GLY D 1 102 ? 24.357 28.569 51.044 1.00 49.45 99 GLY D N 1
ATOM 9619 C CA . GLY D 1 102 ? 24.413 27.709 49.885 1.00 49.58 99 GLY D CA 1
ATOM 9620 C C . GLY D 1 102 ? 24.005 26.304 50.197 1.00 51.13 99 GLY D C 1
ATOM 9621 O O . GLY D 1 102 ? 24.322 25.400 49.456 1.00 51.62 99 GLY D O 1
ATOM 9622 N N . GLU D 1 103 ? 23.287 26.116 51.293 1.00 52.48 100 GLU D N 1
ATOM 9623 C CA . GLU D 1 103 ? 22.921 24.785 51.718 1.00 53.58 100 GLU D CA 1
ATOM 9624 C C . GLU D 1 103 ? 21.408 24.590 51.725 1.00 52.95 100 GLU D C 1
ATOM 9625 O O . GLU D 1 103 ? 20.657 25.475 52.115 1.00 52.76 100 GLU D O 1
ATOM 9631 N N . ILE D 1 104 ? 20.970 23.412 51.308 1.00 53.24 101 ILE D N 1
ATOM 9632 C CA . ILE D 1 104 ? 19.557 23.048 51.334 1.00 52.58 101 ILE D CA 1
ATOM 9633 C C . ILE D 1 104 ? 19.167 22.676 52.755 1.00 53.89 101 ILE D C 1
ATOM 9634 O O . ILE D 1 104 ? 19.826 21.873 53.387 1.00 55.10 101 ILE D O 1
ATOM 9639 N N . ASP D 1 105 ? 18.094 23.282 53.244 1.00 54.26 102 ASP D N 1
ATOM 9640 C CA . ASP D 1 105 ? 17.732 23.251 54.644 1.00 56.26 102 ASP D CA 1
ATOM 9641 C C . ASP D 1 105 ? 16.218 23.435 54.788 1.00 56.63 102 ASP D C 1
ATOM 9642 O O . ASP D 1 105 ? 15.629 24.351 54.211 1.00 55.80 102 ASP D O 1
ATOM 9647 N N . ALA D 1 106 ? 15.600 22.559 55.580 1.00 58.40 103 ALA D N 1
ATOM 9648 C CA . ALA D 1 106 ? 14.151 22.565 55.791 1.00 58.54 103 ALA D CA 1
ATOM 9649 C C . ALA D 1 106 ? 13.606 23.896 56.281 1.00 57.87 103 ALA D C 1
ATOM 9650 O O . ALA D 1 106 ? 12.609 24.402 55.749 1.00 56.81 103 ALA D O 1
ATOM 9652 N N . LYS D 1 107 ? 14.252 24.452 57.300 1.00 58.25 104 LYS D N 1
ATOM 9653 C CA . LYS D 1 107 ? 13.740 25.670 57.912 1.00 58.56 104 LYS D CA 1
ATOM 9654 C C . LYS D 1 107 ? 13.763 26.832 56.924 1.00 56.79 104 LYS D C 1
ATOM 9655 O O . LYS D 1 107 ? 12.757 27.507 56.761 1.00 56.96 104 LYS D O 1
ATOM 9661 N N . SER D 1 108 ? 14.876 27.042 56.226 1.00 55.01 105 SER D N 1
ATOM 9662 C CA . SER D 1 108 ? 14.943 28.188 55.331 1.00 53.14 105 SER D CA 1
ATOM 9663 C C . SER D 1 108 ? 14.035 28.003 54.112 1.00 51.66 105 SER D C 1
ATOM 9664 O O . SER D 1 108 ? 13.544 28.991 53.554 1.00 50.93 105 SER D O 1
ATOM 9667 N N . GLY D 1 109 ? 13.833 26.748 53.700 1.00 50.67 106 GLY D N 1
ATOM 9668 C CA . GLY D 1 109 ? 12.891 26.411 52.624 1.00 48.88 106 GLY D CA 1
ATOM 9669 C C . GLY D 1 109 ? 11.444 26.765 52.947 1.00 48.97 106 GLY D C 1
ATOM 9670 O O . GLY D 1 109 ? 10.737 27.319 52.097 1.00 48.16 106 GLY D O 1
ATOM 9671 N N . LEU D 1 110 ? 11.006 26.453 54.175 1.00 49.89 107 LEU D N 1
ATOM 9672 C CA . LEU D 1 110 ? 9.636 26.734 54.623 1.00 50.13 107 LEU D CA 1
ATOM 9673 C C . LEU D 1 110 ? 9.440 28.226 54.746 1.00 49.40 107 LEU D C 1
ATOM 9674 O O . LEU D 1 110 ? 8.459 28.785 54.226 1.00 49.37 107 LEU D O 1
ATOM 9679 N N . TYR D 1 111 ? 10.392 28.874 55.415 1.00 48.25 108 TYR D N 1
ATOM 9680 C CA . TYR D 1 111 ? 10.369 30.312 55.528 1.00 47.22 108 TYR D CA 1
ATOM 9681 C C . TYR D 1 111 ? 10.220 30.962 54.139 1.00 46.26 108 TYR D C 1
ATOM 9682 O O . TYR D 1 111 ? 9.384 31.851 53.924 1.00 46.25 108 TYR D O 1
ATOM 9691 N N . GLY D 1 112 ? 11.014 30.481 53.196 1.00 45.38 109 GLY D N 1
ATOM 9692 C CA . GLY D 1 112 ? 10.964 30.981 51.844 1.00 45.00 109 GLY D CA 1
ATOM 9693 C C . GLY D 1 112 ? 9.595 30.771 51.262 1.00 45.26 109 GLY D C 1
ATOM 9694 O O . GLY D 1 112 ? 9.024 31.700 50.705 1.00 45.62 109 GLY D O 1
ATOM 9695 N N . PHE D 1 113 ? 9.053 29.560 51.394 1.00 45.84 110 PHE D N 1
ATOM 9696 C CA . PHE D 1 113 ? 7.705 29.318 50.888 1.00 45.94 110 PHE D CA 1
ATOM 9697 C C . PHE D 1 113 ? 6.703 30.347 51.467 1.00 46.91 110 PHE D C 1
ATOM 9698 O O . PHE D 1 113 ? 5.950 31.005 50.706 1.00 47.07 110 PHE D O 1
ATOM 9706 N N . LEU D 1 114 ? 6.739 30.505 52.794 1.00 46.50 111 LEU D N 1
ATOM 9707 C CA . LEU D 1 114 ? 5.839 31.407 53.507 1.00 46.75 111 LEU D CA 1
ATOM 9708 C C . LEU D 1 114 ? 5.978 32.879 53.145 1.00 46.04 111 LEU D C 1
ATOM 9709 O O . LEU D 1 114 ? 4.981 33.593 53.062 1.00 46.52 111 LEU D O 1
ATOM 9714 N N . SER D 1 115 ? 7.208 33.340 52.932 1.00 45.07 112 SER D N 1
ATOM 9715 C CA . SER D 1 115 ? 7.441 34.698 52.434 1.00 44.44 112 SER D CA 1
ATOM 9716 C C . SER D 1 115 ? 6.662 34.912 51.121 1.00 43.76 112 SER D C 1
ATOM 9717 O O . SER D 1 115 ? 5.971 35.904 50.949 1.00 43.98 112 SER D O 1
ATOM 9720 N N . PHE D 1 116 ? 6.764 33.930 50.230 1.00 43.38 113 PHE D N 1
ATOM 9721 C CA . PHE D 1 116 ? 6.097 33.890 48.941 1.00 43.29 113 PHE D CA 1
ATOM 9722 C C . PHE D 1 116 ? 4.589 33.846 49.095 1.00 44.83 113 PHE D C 1
ATOM 9723 O O . PHE D 1 116 ? 3.877 34.635 48.461 1.00 45.08 113 PHE D O 1
ATOM 9731 N N . LYS D 1 117 ? 4.089 32.954 49.946 1.00 45.86 114 LYS D N 1
ATOM 9732 C CA . LYS D 1 117 ? 2.637 32.836 50.068 1.00 47.51 114 LYS D CA 1
ATOM 9733 C C . LYS D 1 117 ? 2.049 34.152 50.547 1.00 48.63 114 LYS D C 1
ATOM 9734 O O . LYS D 1 117 ? 1.070 34.654 49.998 1.00 49.25 114 LYS D O 1
ATOM 9740 N N . ALA D 1 118 ? 2.677 34.697 51.575 1.00 49.24 115 ALA D N 1
ATOM 9741 C CA . ALA D 1 118 ? 2.253 35.954 52.168 1.00 50.90 115 ALA D CA 1
ATOM 9742 C C . ALA D 1 118 ? 2.268 37.092 51.154 1.00 50.08 115 ALA D C 1
ATOM 9743 O O . ALA D 1 118 ? 1.299 37.835 51.044 1.00 50.89 115 ALA D O 1
ATOM 9745 N N . ALA D 1 119 ? 3.373 37.228 50.429 1.00 48.44 116 ALA D N 1
ATOM 9746 C CA . ALA D 1 119 ? 3.494 38.303 49.478 1.00 48.29 116 ALA D CA 1
ATOM 9747 C C . ALA D 1 119 ? 2.431 38.121 48.387 1.00 48.41 116 ALA D C 1
ATOM 9748 O O . ALA D 1 119 ? 1.932 39.090 47.838 1.00 48.34 116 ALA D O 1
ATOM 9750 N N . SER D 1 120 ? 2.069 36.879 48.092 1.00 48.80 117 SER D N 1
ATOM 9751 C CA . SER D 1 120 ? 1.031 36.611 47.098 1.00 49.92 117 SER D CA 1
ATOM 9752 C C . SER D 1 120 ? -0.295 37.172 47.555 1.00 51.72 117 SER D C 1
ATOM 9753 O O . SER D 1 120 ? -0.957 37.922 46.835 1.00 51.64 117 SER D O 1
ATOM 9756 N N . TYR D 1 121 ? -0.673 36.823 48.773 1.00 53.40 118 TYR D N 1
ATOM 9757 C CA . TYR D 1 121 ? -1.982 37.194 49.234 1.00 55.96 118 TYR D CA 1
ATOM 9758 C C . TYR D 1 121 ? -2.009 38.691 49.499 1.00 56.89 118 TYR D C 1
ATOM 9759 O O . TYR D 1 121 ? -3.054 39.338 49.337 1.00 58.68 118 TYR D O 1
ATOM 9768 N N . PHE D 1 122 ? -0.842 39.254 49.814 1.00 55.81 119 PHE D N 1
ATOM 9769 C CA . PHE D 1 122 ? -0.698 40.691 50.027 1.00 55.99 119 PHE D CA 1
ATOM 9770 C C . PHE D 1 122 ? -1.061 41.487 48.760 1.00 56.58 119 PHE D C 1
ATOM 9771 O O . PHE D 1 122 ? -1.800 42.480 48.849 1.00 58.16 119 PHE D O 1
ATOM 9779 N N . VAL D 1 123 ? -0.568 41.041 47.601 1.00 55.03 120 VAL D N 1
ATOM 9780 C CA . VAL D 1 123 ? -0.937 41.631 46.329 1.00 55.83 120 VAL D CA 1
ATOM 9781 C C . VAL D 1 123 ? -2.390 41.305 46.011 1.00 57.57 120 VAL D C 1
ATOM 9782 O O . VAL D 1 123 ? -3.105 42.112 45.403 1.00 59.01 120 VAL D O 1
ATOM 9786 N N . TYR D 1 124 ? -2.838 40.122 46.405 1.00 58.08 121 TYR D N 1
ATOM 9787 C CA . TYR D 1 124 ? -4.210 39.737 46.113 1.00 59.71 121 TYR D CA 1
ATOM 9788 C C . TYR D 1 124 ? -5.210 40.617 46.858 1.00 61.95 121 TYR D C 1
ATOM 9789 O O . TYR D 1 124 ? -6.294 40.891 46.372 1.00 62.61 121 TYR D O 1
ATOM 9798 N N . GLU D 1 125 ? -4.822 41.075 48.037 1.00 63.31 122 GLU D N 1
ATOM 9799 C CA . GLU D 1 125 ? -5.689 41.925 48.834 1.00 65.81 122 GLU D CA 1
ATOM 9800 C C . GLU D 1 125 ? -5.477 43.408 48.509 1.00 66.45 122 GLU D C 1
ATOM 9801 O O . GLU D 1 125 ? -5.820 44.285 49.314 1.00 68.30 122 GLU D O 1
ATOM 9807 N N . LYS D 1 126 ? -4.892 43.681 47.341 1.00 65.07 123 LYS D N 1
ATOM 9808 C CA . LYS D 1 126 ? -4.753 45.047 46.844 1.00 65.74 123 LYS D CA 1
ATOM 9809 C C . LYS D 1 126 ? -3.897 45.973 47.731 1.00 65.85 123 LYS D C 1
ATOM 9810 O O . LYS D 1 126 ? -4.046 47.182 47.654 1.00 67.54 123 LYS D O 1
ATOM 9816 N N . HIS D 1 127 ? -3.025 45.414 48.576 1.00 64.27 124 HIS D N 1
ATOM 9817 C CA . HIS D 1 127 ? -2.050 46.200 49.352 1.00 63.06 124 HIS D CA 1
ATOM 9818 C C . HIS D 1 127 ? -0.804 46.519 48.519 1.00 60.93 124 HIS D C 1
ATOM 9819 O O . HIS D 1 127 ? 0.021 47.351 48.907 1.00 60.76 124 HIS D O 1
ATOM 9826 N N . ALA D 1 128 ? -0.648 45.839 47.385 1.00 58.62 125 ALA D N 1
ATOM 9827 C CA . ALA D 1 128 ? 0.475 46.111 46.486 1.00 56.43 125 ALA D CA 1
ATOM 9828 C C . ALA D 1 128 ? 0.074 45.883 45.051 1.00 55.28 125 ALA D C 1
ATOM 9829 O O . ALA D 1 128 ? -0.925 45.228 44.766 1.00 55.06 125 ALA D O 1
ATOM 9831 N N . HIS D 1 129 ? 0.872 46.404 44.137 1.00 54.38 126 HIS D N 1
ATOM 9832 C CA . HIS D 1 129 ? 0.512 46.342 42.738 1.00 54.03 126 HIS D CA 1
ATOM 9833 C C . HIS D 1 129 ? 0.884 45.009 42.081 1.00 51.79 126 HIS D C 1
ATOM 9834 O O . HIS D 1 129 ? 0.285 44.664 41.077 1.00 52.69 126 HIS D O 1
ATOM 9841 N N . ALA D 1 130 ? 1.837 44.257 42.645 1.00 49.60 127 ALA D N 1
ATOM 9842 C CA . ALA D 1 130 ? 2.437 43.101 41.969 1.00 46.95 127 ALA D CA 1
ATOM 9843 C C . ALA D 1 130 ? 3.422 42.316 42.845 1.00 45.97 127 ALA D C 1
ATOM 9844 O O . ALA D 1 130 ? 4.087 42.870 43.735 1.00 46.61 127 ALA D O 1
ATOM 9846 N N . LEU D 1 131 ? 3.560 41.030 42.556 1.00 43.76 128 LEU D N 1
ATOM 9847 C CA . LEU D 1 131 ? 4.506 40.187 43.266 1.00 41.90 128 LEU D CA 1
ATOM 9848 C C . LEU D 1 131 ? 5.779 40.033 42.449 1.00 40.30 128 LEU D C 1
ATOM 9849 O O . LEU D 1 131 ? 5.703 39.854 41.251 1.00 39.95 128 LEU D O 1
ATOM 9854 N N . LEU D 1 132 ? 6.943 40.145 43.076 1.00 39.63 129 LEU D N 1
ATOM 9855 C CA . LEU D 1 132 ? 8.198 39.744 42.439 1.00 38.29 129 LEU D CA 1
ATOM 9856 C C . LEU D 1 132 ? 8.817 38.725 43.369 1.00 38.97 129 LEU D C 1
ATOM 9857 O O . LEU D 1 132 ? 9.130 39.013 44.549 1.00 39.52 129 LEU D O 1
ATOM 9862 N N . THR D 1 133 ? 8.983 37.520 42.856 1.00 38.33 130 THR D N 1
ATOM 9863 C CA . THR D 1 133 ? 9.482 36.457 43.688 1.00 38.63 130 THR D CA 1
ATOM 9864 C C . THR D 1 133 ? 10.952 36.220 43.383 1.00 38.69 130 THR D C 1
ATOM 9865 O O . THR D 1 133 ? 11.327 35.928 42.243 1.00 38.53 130 THR D O 1
ATOM 9869 N N . LEU D 1 134 ? 11.780 36.290 44.416 1.00 39.90 131 LEU D N 1
ATOM 9870 C CA . LEU D 1 134 ? 13.159 35.873 44.295 1.00 39.77 131 LEU D CA 1
ATOM 9871 C C . LEU D 1 134 ? 13.184 34.339 44.316 1.00 40.74 131 LEU D C 1
ATOM 9872 O O . LEU D 1 134 ? 12.250 33.696 44.824 1.00 40.26 131 LEU D O 1
ATOM 9877 N N . PRO D 1 135 ? 14.225 33.744 43.721 1.00 41.68 132 PRO D N 1
ATOM 9878 C CA . PRO D 1 135 ? 14.315 32.295 43.477 1.00 42.19 132 PRO D CA 1
ATOM 9879 C C . PRO D 1 135 ? 14.371 31.427 44.741 1.00 43.21 132 PRO D C 1
ATOM 9880 O O . PRO D 1 135 ? 14.984 31.811 45.746 1.00 44.45 132 PRO D O 1
ATOM 9884 N N . ILE D 1 136 ? 13.713 30.267 44.664 1.00 43.81 133 ILE D N 1
ATOM 9885 C CA . ILE D 1 136 ? 13.655 29.269 45.727 1.00 44.22 133 ILE D CA 1
ATOM 9886 C C . ILE D 1 136 ? 14.326 28.015 45.244 1.00 44.81 133 ILE D C 1
ATOM 9887 O O . ILE D 1 136 ? 14.563 27.864 44.056 1.00 44.31 133 ILE D O 1
ATOM 9892 N N . HIS D 1 137 ? 14.674 27.131 46.169 1.00 47.31 134 HIS D N 1
ATOM 9893 C CA . HIS D 1 137 ? 15.182 25.818 45.807 1.00 49.01 134 HIS D CA 1
ATOM 9894 C C . HIS D 1 137 ? 14.158 24.774 46.180 1.00 50.16 134 HIS D C 1
ATOM 9895 O O . HIS D 1 137 ? 13.825 24.629 47.363 1.00 51.73 134 HIS D O 1
ATOM 9902 N N . LYS D 1 138 ? 13.676 24.039 45.173 1.00 50.72 135 LYS D N 1
ATOM 9903 C CA . LYS D 1 138 ? 12.596 23.039 45.352 1.00 51.40 135 LYS D CA 1
ATOM 9904 C C . LYS D 1 138 ? 12.973 21.885 46.277 1.00 52.57 135 LYS D C 1
ATOM 9905 O O . LYS D 1 138 ? 12.113 21.328 46.951 1.00 53.01 135 LYS D O 1
ATOM 9911 N N . LYS D 1 139 ? 14.256 21.533 46.321 1.00 53.08 136 LYS D N 1
ATOM 9912 C CA . LYS D 1 139 ? 14.679 20.452 47.207 1.00 54.71 136 LYS D CA 1
ATOM 9913 C C . LYS D 1 139 ? 14.534 20.837 48.682 1.00 54.76 136 LYS D C 1
ATOM 9914 O O . LYS D 1 139 ? 14.342 19.975 49.533 1.00 56.13 136 LYS D O 1
ATOM 9920 N N . ALA D 1 140 ? 14.600 22.133 48.979 1.00 53.51 137 ALA D N 1
ATOM 9921 C CA . ALA D 1 140 ? 14.324 22.610 50.333 1.00 53.56 137 ALA D CA 1
ATOM 9922 C C . ALA D 1 140 ? 12.816 22.612 50.638 1.00 53.74 137 ALA D C 1
ATOM 9923 O O . ALA D 1 140 ? 12.403 22.333 51.755 1.00 54.34 137 ALA D O 1
ATOM 9925 N N . TRP D 1 141 ? 11.993 22.927 49.642 1.00 53.38 138 TRP D N 1
ATOM 9926 C CA . TRP D 1 141 ? 10.540 22.761 49.780 1.00 54.21 138 TRP D CA 1
ATOM 9927 C C . TRP D 1 141 ? 10.191 21.307 50.103 1.00 56.82 138 TRP D C 1
ATOM 9928 O O . TRP D 1 141 ? 9.500 21.042 51.093 1.00 58.35 138 TRP D O 1
ATOM 9939 N N . GLU D 1 142 ? 10.703 20.379 49.292 1.00 58.15 139 GLU D N 1
ATOM 9940 C CA . GLU D 1 142 ? 10.548 18.953 49.522 1.00 61.13 139 GLU D CA 1
ATOM 9941 C C . GLU D 1 142 ? 10.854 18.577 50.964 1.00 63.20 139 GLU D C 1
ATOM 9942 O O . GLU D 1 142 ? 10.028 17.939 51.608 1.00 64.66 139 GLU D O 1
ATOM 9948 N N . ASP D 1 143 ? 12.019 18.976 51.479 1.00 63.84 140 ASP D N 1
ATOM 9949 C CA . ASP D 1 143 ? 12.422 18.595 52.856 1.00 66.26 140 ASP D CA 1
ATOM 9950 C C . ASP D 1 143 ? 11.578 19.196 53.975 1.00 67.10 140 ASP D C 1
ATOM 9951 O O . ASP D 1 143 ? 11.501 18.630 55.073 1.00 68.64 140 ASP D O 1
ATOM 9956 N N . ALA D 1 144 ? 10.963 20.343 53.722 1.00 66.24 141 ALA D N 1
ATOM 9957 C CA . ALA D 1 144 ? 10.059 20.899 54.716 1.00 67.75 141 ALA D CA 1
ATOM 9958 C C . ALA D 1 144 ? 8.679 20.210 54.707 1.00 69.18 141 ALA D C 1
ATOM 9959 O O . ALA D 1 144 ? 7.835 20.543 55.515 1.00 70.79 141 ALA D O 1
ATOM 9961 N N . GLY D 1 145 ? 8.461 19.236 53.821 1.00 69.19 142 GLY D N 1
ATOM 9962 C CA . GLY D 1 145 ? 7.191 18.521 53.759 1.00 70.59 142 GLY D CA 1
ATOM 9963 C C . GLY D 1 145 ? 6.229 19.004 52.683 1.00 70.14 142 GLY D C 1
ATOM 9964 O O . GLY D 1 145 ? 5.326 18.269 52.280 1.00 70.57 142 GLY D O 1
ATOM 9965 N N . LEU D 1 146 ? 6.433 20.230 52.197 1.00 69.32 143 LEU D N 1
ATOM 9966 C CA . LEU D 1 146 ? 5.531 20.858 51.219 1.00 68.56 143 LEU D CA 1
ATOM 9967 C C . LEU D 1 146 ? 5.292 19.997 49.991 1.00 68.55 143 LEU D C 1
ATOM 9968 O O . LEU D 1 146 ? 6.173 19.262 49.550 1.00 67.98 143 LEU D O 1
ATOM 9973 N N . LYS D 1 147 ? 4.090 20.096 49.446 1.00 69.36 144 LYS D N 1
ATOM 9974 C CA . LYS D 1 147 ? 3.730 19.262 48.306 1.00 70.29 144 LYS D CA 1
ATOM 9975 C C . LYS D 1 147 ? 4.120 19.913 46.991 1.00 68.41 144 LYS D C 1
ATOM 9976 O O . LYS D 1 147 ? 4.233 19.224 45.979 1.00 68.33 144 LYS D O 1
ATOM 9982 N N . TYR D 1 148 ? 4.360 21.225 47.018 1.00 67.36 145 TYR D N 1
ATOM 9983 C CA . TYR D 1 148 ? 4.548 22.018 45.803 1.00 65.51 145 TYR D CA 1
ATOM 9984 C C . TYR D 1 148 ? 5.887 21.803 45.129 1.00 64.82 145 TYR D C 1
ATOM 9985 O O . TYR D 1 148 ? 6.904 21.624 45.795 1.00 65.48 145 TYR D O 1
ATOM 9994 N N . LYS D 1 149 ? 5.873 21.850 43.799 1.00 63.86 146 LYS D N 1
ATOM 9995 C CA . LYS D 1 149 ? 7.081 21.706 42.997 1.00 63.35 146 LYS D CA 1
ATOM 9996 C C . LYS D 1 149 ? 7.717 23.056 42.665 1.00 61.49 146 LYS D C 1
ATOM 9997 O O . LYS D 1 149 ? 8.670 23.112 41.890 1.00 61.56 146 LYS D O 1
ATOM 10003 N N . GLY D 1 150 ? 7.183 24.146 43.198 1.00 59.94 147 GLY D N 1
ATOM 10004 C CA . GLY D 1 150 ? 7.702 25.456 42.840 1.00 56.98 147 GLY D CA 1
ATOM 10005 C C . GLY D 1 150 ? 6.610 26.485 42.840 1.00 56.02 147 GLY D C 1
ATOM 10006 O O . GLY D 1 150 ? 5.481 26.210 43.222 1.00 56.53 147 GLY D O 1
ATOM 10007 N N . HIS D 1 151 ? 6.951 27.680 42.400 1.00 54.45 148 HIS D N 1
ATOM 10008 C CA . HIS D 1 151 ? 6.026 28.778 42.456 1.00 53.71 148 HIS D CA 1
ATOM 10009 C C . HIS D 1 151 ? 4.729 28.496 41.679 1.00 54.07 148 HIS D C 1
ATOM 10010 O O . HIS D 1 151 ? 3.632 28.680 42.216 1.00 54.77 148 HIS D O 1
ATOM 10017 N N . THR D 1 152 ? 4.841 28.037 40.430 1.00 53.57 149 THR D N 1
ATOM 10018 C CA . THR D 1 152 ? 3.658 27.886 39.561 1.00 53.32 149 THR D CA 1
ATOM 10019 C C . THR D 1 152 ? 2.599 26.950 40.160 1.00 54.26 149 THR D C 1
ATOM 10020 O O . THR D 1 152 ? 1.404 27.253 40.183 1.00 54.49 149 THR D O 1
ATOM 10024 N N . ASP D 1 153 ? 3.085 25.815 40.637 1.00 54.83 150 ASP D N 1
ATOM 10025 C CA . ASP D 1 153 ? 2.326 24.799 41.298 1.00 56.53 150 ASP D CA 1
ATOM 10026 C C . ASP D 1 153 ? 1.581 25.375 42.503 1.00 57.39 150 ASP D C 1
ATOM 10027 O O . ASP D 1 153 ? 0.410 25.036 42.767 1.00 58.12 150 ASP D O 1
ATOM 10032 N N . ALA D 1 154 ? 2.253 26.258 43.236 1.00 56.67 151 ALA D N 1
ATOM 10033 C CA . ALA D 1 154 ? 1.653 26.831 44.427 1.00 57.11 151 ALA D CA 1
ATOM 10034 C C . ALA D 1 154 ? 0.636 27.884 44.044 1.00 57.06 151 ALA D C 1
ATOM 10035 O O . ALA D 1 154 ? -0.459 27.914 44.566 1.00 57.95 151 ALA D O 1
ATOM 10037 N N . LEU D 1 155 ? 0.997 28.745 43.115 1.00 56.40 152 LEU D N 1
ATOM 10038 C CA . LEU D 1 155 ? 0.079 29.764 42.676 1.00 57.69 152 LEU D CA 1
ATOM 10039 C C . LEU D 1 155 ? -1.227 29.137 42.161 1.00 59.30 152 LEU D C 1
ATOM 10040 O O . LEU D 1 155 ? -2.314 29.673 42.386 1.00 60.39 152 LEU D O 1
ATOM 10045 N N . ARG D 1 156 ? -1.102 27.984 41.509 1.00 59.73 153 ARG D N 1
ATOM 10046 C CA . ARG D 1 156 ? -2.239 27.195 41.056 1.00 61.04 153 ARG D CA 1
ATOM 10047 C C . ARG D 1 156 ? -3.113 26.772 42.238 1.00 62.08 153 ARG D C 1
ATOM 10048 O O . ARG D 1 156 ? -4.338 26.827 42.159 1.00 63.45 153 ARG D O 1
ATOM 10056 N N . ASP D 1 157 ? -2.499 26.346 43.331 1.00 61.76 154 ASP D N 1
ATOM 10057 C CA . ASP D 1 157 ? -3.278 25.977 44.501 1.00 62.75 154 ASP D CA 1
ATOM 10058 C C . ASP D 1 157 ? -3.956 27.201 45.105 1.00 62.93 154 ASP D C 1
ATOM 10059 O O . ASP D 1 157 ? -5.163 27.192 45.296 1.00 64.71 154 ASP D O 1
ATOM 10064 N N . PHE D 1 158 ? -3.197 28.258 45.370 1.00 61.09 155 PHE D N 1
ATOM 10065 C CA . PHE D 1 158 ? -3.754 29.467 45.986 1.00 61.17 155 PHE D CA 1
ATOM 10066 C C . PHE D 1 158 ? -4.968 30.018 45.237 1.00 61.81 155 PHE D C 1
ATOM 10067 O O . PHE D 1 158 ? -5.983 30.340 45.863 1.00 63.61 155 PHE D O 1
ATOM 10075 N N . PHE D 1 159 ? -4.857 30.142 43.911 1.00 60.10 156 PHE D N 1
ATOM 10076 C CA . PHE D 1 159 ? -5.805 30.952 43.126 1.00 60.21 156 PHE D CA 1
ATOM 10077 C C . PHE D 1 159 ? -6.681 30.194 42.128 1.00 60.56 156 PHE D C 1
ATOM 10078 O O . PHE D 1 159 ? -7.556 30.798 41.478 1.00 60.24 156 PHE D O 1
ATOM 10086 N N . LYS D 1 160 ? -6.419 28.886 42.003 1.00 60.60 157 LYS D N 1
ATOM 10087 C CA . LYS D 1 160 ? -7.169 27.947 41.127 1.00 60.74 157 LYS D CA 1
ATOM 10088 C C . LYS D 1 160 ? -7.187 28.341 39.656 1.00 59.82 157 LYS D C 1
ATOM 10089 O O . LYS D 1 160 ? -8.186 28.159 38.979 1.00 60.86 157 LYS D O 1
ATOM 10095 N N . LYS D 1 161 ? -6.080 28.889 39.176 1.00 59.05 158 LYS D N 1
ATOM 10096 C CA . LYS D 1 161 ? -5.895 29.186 37.764 1.00 58.58 158 LYS D CA 1
ATOM 10097 C C . LYS D 1 161 ? -4.560 28.616 37.316 1.00 57.18 158 LYS D C 1
ATOM 10098 O O . LYS D 1 161 ? -3.620 28.519 38.103 1.00 57.35 158 LYS D O 1
ATOM 10104 N N . ASN D 1 162 ? -4.489 28.208 36.056 1.00 56.61 159 ASN D N 1
ATOM 10105 C CA . ASN D 1 162 ? -3.253 27.708 35.476 1.00 55.04 159 ASN D CA 1
ATOM 10106 C C . ASN D 1 162 ? -2.554 28.860 34.798 1.00 54.34 159 ASN D C 1
ATOM 10107 O O . ASN D 1 162 ? -3.050 29.428 33.813 1.00 54.48 159 ASN D O 1
ATOM 10112 N N . ALA D 1 163 ? -1.403 29.229 35.354 1.00 53.20 160 ALA D N 1
ATOM 10113 C CA . ALA D 1 163 ? -0.678 30.366 34.856 1.00 51.66 160 ALA D CA 1
ATOM 10114 C C . ALA D 1 163 ? -0.039 29.968 33.551 1.00 49.90 160 ALA D C 1
ATOM 10115 O O . ALA D 1 163 ? 0.191 28.780 33.317 1.00 49.46 160 ALA D O 1
ATOM 10117 N N . ILE D 1 164 ? 0.239 30.965 32.726 1.00 48.37 161 ILE D N 1
ATOM 10118 C CA . ILE D 1 164 ? 0.920 30.799 31.477 1.00 47.19 161 ILE D CA 1
ATOM 10119 C C . ILE D 1 164 ? 2.246 31.490 31.615 1.00 46.70 161 ILE D C 1
ATOM 10120 O O . ILE D 1 164 ? 2.305 32.693 31.909 1.00 48.39 161 ILE D O 1
ATOM 10141 N N . LEU D 1 167 ? 8.513 34.176 28.864 1.00 41.87 164 LEU D N 1
ATOM 10142 C CA . LEU D 1 167 ? 9.929 34.460 29.157 1.00 41.98 164 LEU D CA 1
ATOM 10143 C C . LEU D 1 167 ? 10.490 35.513 28.254 1.00 43.20 164 LEU D C 1
ATOM 10144 O O . LEU D 1 167 ? 10.099 35.588 27.104 1.00 44.28 164 LEU D O 1
ATOM 10149 N N . GLY D 1 168 ? 11.435 36.310 28.742 1.00 44.16 165 GLY D N 1
ATOM 10150 C CA . GLY D 1 168 ? 12.163 37.197 27.849 1.00 45.56 165 GLY D CA 1
ATOM 10151 C C . GLY D 1 168 ? 12.286 38.601 28.369 1.00 47.19 165 GLY D C 1
ATOM 10152 O O . GLY D 1 168 ? 12.362 38.824 29.567 1.00 47.83 165 GLY D O 1
ATOM 10153 N N . CYS D 1 169 ? 12.331 39.547 27.449 1.00 48.85 166 CYS D N 1
ATOM 10154 C CA . CYS D 1 169 ? 12.361 40.959 27.766 1.00 51.07 166 CYS D CA 1
ATOM 10155 C C . CYS D 1 169 ? 11.824 41.740 26.556 1.00 52.00 166 CYS D C 1
ATOM 10156 O O . CYS D 1 169 ? 11.406 41.135 25.562 1.00 51.42 166 CYS D O 1
ATOM 10159 N N . LYS D 1 170 ? 11.868 43.071 26.636 1.00 53.23 167 LYS D N 1
ATOM 10160 C CA . LYS D 1 170 ? 11.259 43.974 25.654 1.00 54.87 167 LYS D CA 1
ATOM 10161 C C . LYS D 1 170 ? 11.579 43.586 24.209 1.00 54.28 167 LYS D C 1
ATOM 10162 O O . LYS D 1 170 ? 10.753 43.703 23.325 1.00 54.44 167 LYS D O 1
ATOM 10168 N N . GLU D 1 171 ? 12.788 43.100 23.994 1.00 53.93 168 GLU D N 1
ATOM 10169 C CA A GLU D 1 171 ? 13.318 42.795 22.685 0.50 54.08 168 GLU D CA 1
ATOM 10170 C CA B GLU D 1 171 ? 13.228 42.839 22.637 0.50 54.32 168 GLU D CA 1
ATOM 10171 C C . GLU D 1 171 ? 12.786 41.476 22.128 1.00 52.77 168 GLU D C 1
ATOM 10172 O O . GLU D 1 171 ? 12.836 41.235 20.928 1.00 54.08 168 GLU D O 1
ATOM 10183 N N . LEU D 1 172 ? 12.306 40.607 23.019 1.00 50.52 169 LEU D N 1
ATOM 10184 C CA . LEU D 1 172 ? 11.849 39.267 22.655 1.00 47.54 169 LEU D CA 1
ATOM 10185 C C . LEU D 1 172 ? 11.053 38.650 23.780 1.00 45.74 169 LEU D C 1
ATOM 10186 O O . LEU D 1 172 ? 11.622 38.401 24.818 1.00 46.21 169 LEU D O 1
ATOM 10191 N N . PHE D 1 173 ? 9.749 38.417 23.605 1.00 44.24 170 PHE D N 1
ATOM 10192 C CA . PHE D 1 173 ? 8.983 37.614 24.586 1.00 42.08 170 PHE D CA 1
ATOM 10193 C C . PHE D 1 173 ? 8.560 36.285 23.964 1.00 41.07 170 PHE D C 1
ATOM 10194 O O . PHE D 1 173 ? 8.220 36.219 22.784 1.00 41.21 170 PHE D O 1
ATOM 10202 N N . VAL D 1 174 ? 8.610 35.218 24.741 1.00 40.06 171 VAL D N 1
ATOM 10203 C CA . VAL D 1 174 ? 8.198 33.918 24.233 1.00 39.54 171 VAL D CA 1
ATOM 10204 C C . VAL D 1 174 ? 7.292 33.315 25.270 1.00 38.85 171 VAL D C 1
ATOM 10205 O O . VAL D 1 174 ? 7.721 33.124 26.396 1.00 38.62 171 VAL D O 1
ATOM 10209 N N . GLY D 1 175 ? 6.037 33.083 24.905 1.00 38.42 172 GLY D N 1
ATOM 10210 C CA . GLY D 1 175 ? 5.120 32.317 25.728 1.00 38.14 172 GLY D CA 1
ATOM 10211 C C . GLY D 1 175 ? 5.412 30.835 25.556 1.00 37.73 172 GLY D C 1
ATOM 10212 O O . GLY D 1 175 ? 5.886 30.399 24.508 1.00 37.60 172 GLY D O 1
ATOM 10213 N N . LEU D 1 176 ? 5.166 30.048 26.597 1.00 38.06 173 LEU D N 1
ATOM 10214 C CA . LEU D 1 176 ? 5.462 28.616 26.534 1.00 37.52 173 LEU D CA 1
ATOM 10215 C C . LEU D 1 176 ? 4.196 27.832 26.630 1.00 37.53 173 LEU D C 1
ATOM 10216 O O . LEU D 1 176 ? 3.524 27.916 27.646 1.00 37.60 173 LEU D O 1
ATOM 10221 N N . PHE D 1 177 ? 3.907 27.037 25.594 1.00 37.40 174 PHE D N 1
ATOM 10222 C CA . PHE D 1 177 ? 2.711 26.216 25.568 1.00 37.43 174 PHE D CA 1
ATOM 10223 C C . PHE D 1 177 ? 2.901 25.022 26.499 1.00 38.25 174 PHE D C 1
ATOM 10224 O O . PHE D 1 177 ? 1.947 24.516 27.076 1.00 39.65 174 PHE D O 1
ATOM 10232 N N . SER D 1 178 ? 4.123 24.534 26.633 1.00 38.57 175 SER D N 1
ATOM 10233 C CA . SER D 1 178 ? 4.382 23.545 27.674 1.00 38.93 175 SER D CA 1
ATOM 10234 C C . SER D 1 178 ? 5.713 23.819 28.325 1.00 39.07 175 SER D C 1
ATOM 10235 O O . SER D 1 178 ? 6.547 24.522 27.733 1.00 38.80 175 SER D O 1
ATOM 10238 N N . GLU D 1 179 ? 5.905 23.320 29.550 1.00 39.31 176 GLU D N 1
ATOM 10239 C CA . GLU D 1 179 ? 7.110 23.669 30.322 1.00 39.52 176 GLU D CA 1
ATOM 10240 C C . GLU D 1 179 ? 7.876 22.453 30.759 1.00 39.26 176 GLU D C 1
ATOM 10241 O O . GLU D 1 179 ? 8.505 21.808 29.945 1.00 40.28 176 GLU D O 1
ATOM 10247 N N . HIS D 1 180 ? 7.824 22.100 32.034 1.00 38.61 177 HIS D N 1
ATOM 10248 C CA . HIS D 1 180 ? 8.669 21.013 32.463 1.00 38.94 177 HIS D CA 1
ATOM 10249 C C . HIS D 1 180 ? 8.063 19.631 32.290 1.00 39.11 177 HIS D C 1
ATOM 10250 O O . HIS D 1 180 ? 7.808 18.918 33.257 1.00 40.37 177 HIS D O 1
ATOM 10257 N N . ILE D 1 181 ? 7.855 19.248 31.032 1.00 37.96 178 ILE D N 1
ATOM 10258 C CA . ILE D 1 181 ? 7.362 17.909 30.726 1.00 36.94 178 ILE D CA 1
ATOM 10259 C C . ILE D 1 181 ? 8.354 17.283 29.760 1.00 35.83 178 ILE D C 1
ATOM 10260 O O . ILE D 1 181 ? 9.108 17.989 29.118 1.00 34.99 178 ILE D O 1
ATOM 10265 N N . PRO D 1 182 ? 8.402 15.953 29.696 1.00 35.41 179 PRO D N 1
ATOM 10266 C CA . PRO D 1 182 ? 9.380 15.294 28.838 1.00 34.76 179 PRO D CA 1
ATOM 10267 C C . PRO D 1 182 ? 9.071 15.576 27.374 1.00 34.25 179 PRO D C 1
ATOM 10268 O O . PRO D 1 182 ? 7.899 15.488 26.968 1.00 34.14 179 PRO D O 1
ATOM 10272 N N . LEU D 1 183 ? 10.094 15.905 26.574 1.00 33.73 180 LEU D N 1
ATOM 10273 C CA . LEU D 1 183 ? 9.878 16.272 25.158 1.00 31.85 180 LEU D CA 1
ATOM 10274 C C . LEU D 1 183 ? 9.093 15.221 24.337 1.00 32.06 180 LEU D C 1
ATOM 10275 O O . LEU D 1 183 ? 8.256 15.615 23.522 1.00 31.17 180 LEU D O 1
ATOM 10280 N N . ALA D 1 184 ? 9.327 13.911 24.556 1.00 31.65 181 ALA D N 1
ATOM 10281 C CA . ALA D 1 184 ? 8.510 12.882 23.897 1.00 32.20 181 ALA D CA 1
ATOM 10282 C C . ALA D 1 184 ? 6.981 13.039 24.111 1.00 32.88 181 ALA D C 1
ATOM 10283 O O . ALA D 1 184 ? 6.171 12.624 23.268 1.00 31.41 181 ALA D O 1
ATOM 10285 N N . LYS D 1 185 ? 6.604 13.686 25.207 1.00 33.67 182 LYS D N 1
ATOM 10286 C CA . LYS D 1 185 ? 5.198 13.865 25.521 1.00 35.30 182 LYS D CA 1
ATOM 10287 C C . LYS D 1 185 ? 4.552 15.097 24.929 1.00 34.47 182 LYS D C 1
ATOM 10288 O O . LYS D 1 185 ? 3.328 15.197 24.959 1.00 35.09 182 LYS D O 1
ATOM 10294 N N . VAL D 1 186 ? 5.329 16.019 24.378 1.00 33.73 183 VAL D N 1
ATOM 10295 C CA . VAL D 1 186 ? 4.756 17.293 23.918 1.00 33.01 183 VAL D CA 1
ATOM 10296 C C . VAL D 1 186 ? 3.784 17.187 22.741 1.00 34.50 183 VAL D C 1
ATOM 10297 O O . VAL D 1 186 ? 2.771 17.886 22.674 1.00 33.72 183 VAL D O 1
ATOM 10301 N N . SER D 1 187 ? 4.085 16.309 21.793 1.00 36.05 184 SER D N 1
ATOM 10302 C CA . SER D 1 187 ? 3.291 16.272 20.584 1.00 36.20 184 SER D CA 1
ATOM 10303 C C . SER D 1 187 ? 1.830 15.938 20.854 1.00 37.76 184 SER D C 1
ATOM 10304 O O . SER D 1 187 ? 0.946 16.534 20.261 1.00 37.59 184 SER D O 1
ATOM 10307 N N . LYS D 1 188 ? 1.545 14.986 21.740 1.00 40.17 185 LYS D N 1
ATOM 10308 C CA . LYS D 1 188 ? 0.127 14.594 21.930 1.00 42.26 185 LYS D CA 1
ATOM 10309 C C . LYS D 1 188 ? -0.616 15.698 22.638 1.00 41.54 185 LYS D C 1
ATOM 10310 O O . LYS D 1 188 ? -1.820 15.722 22.681 1.00 42.58 185 LYS D O 1
ATOM 10316 N N . LYS D 1 189 ? 0.135 16.585 23.252 1.00 41.79 186 LYS D N 1
ATOM 10317 C CA . LYS D 1 189 ? -0.415 17.712 23.940 1.00 41.67 186 LYS D CA 1
ATOM 10318 C C . LYS D 1 189 ? -0.848 18.794 22.951 1.00 40.63 186 LYS D C 1
ATOM 10319 O O . LYS D 1 189 ? -1.657 19.636 23.297 1.00 41.84 186 LYS D O 1
ATOM 10325 N N . ILE D 1 190 ? -0.335 18.782 21.719 1.00 39.28 187 ILE D N 1
ATOM 10326 C CA . ILE D 1 190 ? -0.718 19.805 20.764 1.00 37.78 187 ILE D CA 1
ATOM 10327 C C . ILE D 1 190 ? -2.044 19.458 20.097 1.00 38.42 187 ILE D C 1
ATOM 10328 O O . ILE D 1 190 ? -2.063 18.846 19.034 1.00 39.46 187 ILE D O 1
ATOM 10333 N N . THR D 1 191 ? -3.151 19.859 20.721 1.00 38.12 188 THR D N 1
ATOM 10334 C CA . THR D 1 191 ? -4.485 19.608 20.165 1.00 37.53 188 THR D CA 1
ATOM 10335 C C . THR D 1 191 ? -5.205 20.909 19.849 1.00 37.58 188 THR D C 1
ATOM 10336 O O . THR D 1 191 ? -4.916 21.982 20.414 1.00 37.35 188 THR D O 1
ATOM 10340 N N . PHE D 1 192 ? -6.183 20.805 18.965 1.00 37.01 189 PHE D N 1
ATOM 10341 C CA . PHE D 1 192 ? -7.000 21.947 18.642 1.00 35.95 189 PHE D CA 1
ATOM 10342 C C . PHE D 1 192 ? -7.623 22.645 19.872 1.00 36.37 189 PHE D C 1
ATOM 10343 O O . PHE D 1 192 ? -7.510 23.857 19.982 1.00 35.48 189 PHE D O 1
ATOM 10351 N N . LYS D 1 193 ? -8.273 21.899 20.775 1.00 37.03 190 LYS D N 1
ATOM 10352 C CA A LYS D 1 193 ? -8.872 22.493 21.971 0.50 38.07 190 LYS D CA 1
ATOM 10353 C CA B LYS D 1 193 ? -8.868 22.499 21.979 0.50 37.98 190 LYS D CA 1
ATOM 10354 C C . LYS D 1 193 ? -7.824 23.231 22.833 1.00 38.23 190 LYS D C 1
ATOM 10355 O O . LYS D 1 193 ? -7.863 24.459 22.973 1.00 38.80 190 LYS D O 1
ATOM 10366 N N . ASN D 1 194 ? -6.869 22.489 23.383 1.00 38.37 191 ASN D N 1
ATOM 10367 C CA . ASN D 1 194 ? -5.891 23.057 24.285 1.00 38.64 191 ASN D CA 1
ATOM 10368 C C . ASN D 1 194 ? -5.175 24.248 23.715 1.00 38.13 191 ASN D C 1
ATOM 10369 O O . ASN D 1 194 ? -5.049 25.269 24.382 1.00 39.03 191 ASN D O 1
ATOM 10374 N N . LEU D 1 195 ? -4.704 24.118 22.481 1.00 36.96 192 LEU D N 1
ATOM 10375 C CA . LEU D 1 195 ? -3.991 25.186 21.822 1.00 35.34 192 LEU D CA 1
ATOM 10376 C C . LEU D 1 195 ? -4.887 26.428 21.594 1.00 35.85 192 LEU D C 1
ATOM 10377 O O . LEU D 1 195 ? -4.448 27.567 21.813 1.00 35.80 192 LEU D O 1
ATOM 10382 N N . SER D 1 196 ? -6.134 26.232 21.188 1.00 35.64 193 SER D N 1
ATOM 10383 C CA . SER D 1 196 ? -7.025 27.379 21.081 1.00 36.77 193 SER D CA 1
ATOM 10384 C C . SER D 1 196 ? -7.230 28.088 22.420 1.00 37.73 193 SER D C 1
ATOM 10385 O O . SER D 1 196 ? -7.020 29.305 22.524 1.00 38.55 193 SER D O 1
ATOM 10388 N N . ILE D 1 197 ? -7.604 27.342 23.455 1.00 37.94 194 ILE D N 1
ATOM 10389 C CA . ILE D 1 197 ? -7.704 27.908 24.795 1.00 38.43 194 ILE D CA 1
ATOM 10390 C C . ILE D 1 197 ? -6.428 28.673 25.112 1.00 38.21 194 ILE D C 1
ATOM 10391 O O . ILE D 1 197 ? -6.473 29.813 25.550 1.00 39.65 194 ILE D O 1
ATOM 10396 N N . PHE D 1 198 ? -5.279 28.074 24.849 1.00 37.27 195 PHE D N 1
ATOM 10397 C CA . PHE D 1 198 ? -4.045 28.747 25.126 1.00 36.98 195 PHE D CA 1
ATOM 10398 C C . PHE D 1 198 ? -3.908 30.060 24.365 1.00 37.78 195 PHE D C 1
ATOM 10399 O O . PHE D 1 198 ? -3.640 31.080 24.971 1.00 38.32 195 PHE D O 1
ATOM 10407 N N . LEU D 1 199 ? -4.112 30.055 23.048 1.00 38.69 196 LEU D N 1
ATOM 10408 C CA . LEU D 1 199 ? -3.897 31.275 22.242 1.00 39.12 196 LEU D CA 1
ATOM 10409 C C . LEU D 1 199 ? -4.854 32.388 22.591 1.00 40.59 196 LEU D C 1
ATOM 10410 O O . LEU D 1 199 ? -4.486 33.552 22.511 1.00 41.15 196 LEU D O 1
ATOM 10415 N N . LYS D 1 200 ? -6.079 32.039 22.982 1.00 41.26 197 LYS D N 1
ATOM 10416 C CA . LYS D 1 200 ? -7.018 33.049 23.453 1.00 42.05 197 LYS D CA 1
ATOM 10417 C C . LYS D 1 200 ? -6.542 33.695 24.769 1.00 43.13 197 LYS D C 1
ATOM 10418 O O . LYS D 1 200 ? -6.447 34.916 24.852 1.00 43.28 197 LYS D O 1
ATOM 10424 N N . ASP D 1 201 ? -6.273 32.885 25.793 1.00 43.22 198 ASP D N 1
ATOM 10425 C CA . ASP D 1 201 ? -5.878 33.436 27.087 1.00 44.71 198 ASP D CA 1
ATOM 10426 C C . ASP D 1 201 ? -4.574 34.209 26.935 1.00 44.63 198 ASP D C 1
ATOM 10427 O O . ASP D 1 201 ? -4.425 35.268 27.536 1.00 46.41 198 ASP D O 1
ATOM 10432 N N . PHE D 1 202 ? -3.642 33.730 26.117 1.00 43.23 199 PHE D N 1
ATOM 10433 C CA . PHE D 1 202 ? -2.348 34.393 26.009 1.00 42.19 199 PHE D CA 1
ATOM 10434 C C . PHE D 1 202 ? -2.545 35.759 25.412 1.00 44.17 199 PHE D C 1
ATOM 10435 O O . PHE D 1 202 ? -1.864 36.699 25.817 1.00 45.64 199 PHE D O 1
ATOM 10443 N N . TYR D 1 203 ? -3.474 35.905 24.464 1.00 44.79 200 TYR D N 1
ATOM 10444 C CA . TYR D 1 203 ? -3.732 37.224 23.920 1.00 46.62 200 TYR D CA 1
ATOM 10445 C C . TYR D 1 203 ? -4.415 38.120 24.947 1.00 48.23 200 TYR D C 1
ATOM 10446 O O . TYR D 1 203 ? -4.000 39.258 25.160 1.00 48.87 200 TYR D O 1
ATOM 10455 N N . LYS D 1 204 ? -5.458 37.601 25.576 1.00 49.27 201 LYS D N 1
ATOM 10456 C CA . LYS D 1 204 ? -6.186 38.339 26.593 1.00 52.32 201 LYS D CA 1
ATOM 10457 C C . LYS D 1 204 ? -5.265 38.874 27.706 1.00 53.15 201 LYS D C 1
ATOM 10458 O O . LYS D 1 204 ? -5.494 39.949 28.272 1.00 54.80 201 LYS D O 1
ATOM 10464 N N . GLU D 1 205 ? -4.191 38.148 27.961 1.00 52.56 202 GLU D N 1
ATOM 10465 C CA . GLU D 1 205 ? -3.294 38.503 29.009 1.00 53.02 202 GLU D CA 1
ATOM 10466 C C . GLU D 1 205 ? -2.198 39.453 28.568 1.00 53.03 202 GLU D C 1
ATOM 10467 O O . GLU D 1 205 ? -1.548 40.031 29.422 1.00 53.93 202 GLU D O 1
ATOM 10473 N N . THR D 1 206 ? -1.972 39.634 27.270 1.00 53.06 203 THR D N 1
ATOM 10474 C CA . THR D 1 206 ? -0.878 40.521 26.850 1.00 53.40 203 THR D CA 1
ATOM 10475 C C . THR D 1 206 ? -1.291 41.648 25.949 1.00 55.41 203 THR D C 1
ATOM 10476 O O . THR D 1 206 ? -0.667 42.700 25.973 1.00 56.56 203 THR D O 1
ATOM 10480 N N . HIS D 1 207 ? -2.300 41.418 25.117 1.00 56.62 204 HIS D N 1
ATOM 10481 C CA . HIS D 1 207 ? -2.702 42.399 24.099 1.00 58.93 204 HIS D CA 1
ATOM 10482 C C . HIS D 1 207 ? -1.623 42.689 23.048 1.00 58.24 204 HIS D C 1
ATOM 10483 O O . HIS D 1 207 ? -1.620 43.755 22.440 1.00 59.43 204 HIS D O 1
ATOM 10490 N N . PHE D 1 208 ? -0.702 41.753 22.846 1.00 56.48 205 PHE D N 1
ATOM 10491 C CA . PHE D 1 208 ? 0.237 41.867 21.744 1.00 56.48 205 PHE D CA 1
ATOM 10492 C C . PHE D 1 208 ? -0.515 41.815 20.416 1.00 57.36 205 PHE D C 1
ATOM 10493 O O . PHE D 1 208 ? -1.444 41.013 20.256 1.00 57.22 205 PHE D O 1
ATOM 10501 N N . LYS D 1 209 ? -0.093 42.620 19.453 1.00 57.84 206 LYS D N 1
ATOM 10502 C CA . LYS D 1 209 ? -0.846 42.751 18.215 1.00 58.95 206 LYS D CA 1
ATOM 10503 C C . LYS D 1 209 ? -0.326 41.835 17.108 1.00 57.08 206 LYS D C 1
ATOM 10504 O O . LYS D 1 209 ? -1.032 41.552 16.132 1.00 56.75 206 LYS D O 1
ATOM 10510 N N . LYS D 1 210 ? 0.921 41.408 17.241 1.00 55.41 207 LYS D N 1
ATOM 10511 C CA . LYS D 1 210 ? 1.529 40.593 16.213 1.00 54.36 207 LYS D CA 1
ATOM 10512 C C . LYS D 1 210 ? 2.359 39.431 16.805 1.00 52.67 207 LYS D C 1
ATOM 10513 O O . LYS D 1 210 ? 3.552 39.597 17.143 1.00 53.26 207 LYS D O 1
ATOM 10527 N N . GLY D 1 212 ? 3.678 35.228 16.679 1.00 44.64 209 GLY D N 1
ATOM 10528 C CA . GLY D 1 212 ? 4.004 34.097 15.841 1.00 42.71 209 GLY D CA 1
ATOM 10529 C C . GLY D 1 212 ? 4.075 32.842 16.673 1.00 41.00 209 GLY D C 1
ATOM 10530 O O . GLY D 1 212 ? 4.427 32.883 17.853 1.00 41.03 209 GLY D O 1
ATOM 10531 N N . LEU D 1 213 ? 3.725 31.721 16.054 1.00 39.60 210 LEU D N 1
ATOM 10532 C CA . LEU D 1 213 ? 3.911 30.397 16.638 1.00 36.75 210 LEU D CA 1
ATOM 10533 C C . LEU D 1 213 ? 5.133 29.751 16.012 1.00 36.41 210 LEU D C 1
ATOM 10534 O O . LEU D 1 213 ? 5.336 29.813 14.819 1.00 37.86 210 LEU D O 1
ATOM 10539 N N . LEU D 1 214 ? 5.964 29.129 16.817 1.00 35.14 211 LEU D N 1
ATOM 10540 C CA . LEU D 1 214 ? 7.099 28.436 16.278 1.00 34.87 211 LEU D CA 1
ATOM 10541 C C . LEU D 1 214 ? 6.744 27.006 15.827 1.00 34.33 211 LEU D C 1
ATOM 10542 O O . LEU D 1 214 ? 6.077 26.264 16.549 1.00 33.72 211 LEU D O 1
ATOM 10547 N N . GLY D 1 215 ? 7.212 26.616 14.643 1.00 34.78 212 GLY D N 1
ATOM 10548 C CA . GLY D 1 215 ? 7.036 25.242 14.159 1.00 34.26 212 GLY D CA 1
ATOM 10549 C C . GLY D 1 215 ? 7.507 24.258 15.212 1.00 34.40 212 GLY D C 1
ATOM 10550 O O . GLY D 1 215 ? 8.467 24.515 15.940 1.00 35.68 212 GLY D O 1
ATOM 10551 N N . PHE D 1 216 ? 6.806 23.145 15.319 1.00 34.10 213 PHE D N 1
ATOM 10552 C CA . PHE D 1 216 ? 7.172 22.079 16.202 1.00 33.36 213 PHE D CA 1
ATOM 10553 C C . PHE D 1 216 ? 8.174 21.126 15.536 1.00 34.00 213 PHE D C 1
ATOM 10554 O O . PHE D 1 216 ? 9.095 20.650 16.183 1.00 35.45 213 PHE D O 1
ATOM 10562 N N . ASN D 1 217 ? 7.938 20.781 14.274 1.00 33.53 214 ASN D N 1
ATOM 10563 C CA . ASN D 1 217 ? 8.887 20.003 13.480 1.00 32.80 214 ASN D CA 1
ATOM 10564 C C . ASN D 1 217 ? 9.935 20.920 12.843 1.00 32.58 214 ASN D C 1
ATOM 10565 O O . ASN D 1 217 ? 9.726 22.105 12.701 1.00 32.82 214 ASN D O 1
ATOM 10570 N N . PRO D 1 218 ? 11.062 20.371 12.442 1.00 32.70 215 PRO D N 1
ATOM 10571 C CA . PRO D 1 218 ? 12.027 21.170 11.706 1.00 33.41 215 PRO D CA 1
ATOM 10572 C C . PRO D 1 218 ? 11.453 21.901 10.466 1.00 34.01 215 PRO D C 1
ATOM 10573 O O . PRO D 1 218 ? 10.658 21.326 9.757 1.00 34.03 215 PRO D O 1
ATOM 10577 N N . HIS D 1 219 ? 11.869 23.154 10.189 1.00 36.02 216 HIS D N 1
ATOM 10578 C CA . HIS D 1 219 ? 11.393 23.914 8.998 1.00 36.36 216 HIS D CA 1
ATOM 10579 C C . HIS D 1 219 ? 9.851 23.885 8.990 1.00 36.65 216 HIS D C 1
ATOM 10580 O O . HIS D 1 219 ? 9.192 23.769 7.937 1.00 37.83 216 HIS D O 1
ATOM 10587 N N . ALA D 1 220 ? 9.289 23.897 10.197 1.00 36.01 217 ALA D N 1
ATOM 10588 C CA . ALA D 1 220 ? 7.867 23.903 10.416 1.00 35.35 217 ALA D CA 1
ATOM 10589 C C . ALA D 1 220 ? 7.148 22.875 9.548 1.00 36.17 217 ALA D C 1
ATOM 10590 O O . ALA D 1 220 ? 6.093 23.190 8.970 1.00 36.50 217 ALA D O 1
ATOM 10592 N N . GLY D 1 221 ? 7.715 21.657 9.461 1.00 36.29 218 GLY D N 1
ATOM 10593 C CA . GLY D 1 221 ? 7.098 20.549 8.738 1.00 35.82 218 GLY D CA 1
ATOM 10594 C C . GLY D 1 221 ? 7.467 20.519 7.251 1.00 38.28 218 GLY D C 1
ATOM 10595 O O . GLY D 1 221 ? 7.243 19.488 6.566 1.00 38.18 218 GLY D O 1
ATOM 10596 N N . ASP D 1 222 ? 8.031 21.625 6.733 1.00 39.00 219 ASP D N 1
ATOM 10597 C CA . ASP D 1 222 ? 8.419 21.705 5.328 1.00 41.51 219 ASP D CA 1
ATOM 10598 C C . ASP D 1 222 ? 7.247 21.302 4.411 1.00 41.64 219 ASP D C 1
ATOM 10599 O O . ASP D 1 222 ? 7.277 20.287 3.726 1.00 41.59 219 ASP D O 1
ATOM 10604 N N . TYR D 1 223 ? 6.174 22.086 4.476 1.00 42.45 220 TYR D N 1
ATOM 10605 C CA . TYR D 1 223 ? 4.966 21.864 3.685 1.00 43.07 220 TYR D CA 1
ATOM 10606 C C . TYR D 1 223 ? 4.527 20.417 3.729 1.00 43.65 220 TYR D C 1
ATOM 10607 O O . TYR D 1 223 ? 4.331 19.779 2.674 1.00 45.82 220 TYR D O 1
ATOM 10616 N N . GLY D 1 224 ? 4.395 19.892 4.946 1.00 43.41 221 GLY D N 1
ATOM 10617 C CA . GLY D 1 224 ? 3.984 18.480 5.160 1.00 42.86 221 GLY D CA 1
ATOM 10618 C C . GLY D 1 224 ? 4.997 17.374 4.871 1.00 43.86 221 GLY D C 1
ATOM 10619 O O . GLY D 1 224 ? 4.637 16.194 4.898 1.00 44.83 221 GLY D O 1
ATOM 10620 N N . VAL D 1 225 ? 6.261 17.708 4.598 1.00 44.14 222 VAL D N 1
ATOM 10621 C CA . VAL D 1 225 ? 7.239 16.659 4.228 1.00 44.37 222 VAL D CA 1
ATOM 10622 C C . VAL D 1 225 ? 8.035 16.100 5.414 1.00 44.32 222 VAL D C 1
ATOM 10623 O O . VAL D 1 225 ? 8.576 15.028 5.325 1.00 44.66 222 VAL D O 1
ATOM 10627 N N . ILE D 1 226 ? 8.121 16.861 6.505 1.00 44.06 223 ILE D N 1
ATOM 10628 C CA . ILE D 1 226 ? 8.775 16.452 7.750 1.00 42.84 223 ILE D CA 1
ATOM 10629 C C . ILE D 1 226 ? 7.716 16.487 8.841 1.00 42.28 223 ILE D C 1
ATOM 10630 O O . ILE D 1 226 ? 7.708 17.361 9.712 1.00 41.60 223 ILE D O 1
ATOM 10635 N N . GLY D 1 227 ? 6.796 15.542 8.772 1.00 42.51 224 GLY D N 1
ATOM 10636 C CA . GLY D 1 227 ? 5.751 15.440 9.771 1.00 42.35 224 GLY D CA 1
ATOM 10637 C C . GLY D 1 227 ? 4.624 16.341 9.344 1.00 41.58 224 GLY D C 1
ATOM 10638 O O . GLY D 1 227 ? 3.849 15.981 8.473 1.00 41.95 224 GLY D O 1
ATOM 10639 N N . GLY D 1 228 ? 4.545 17.514 9.960 1.00 40.96 225 GLY D N 1
ATOM 10640 C CA . GLY D 1 228 ? 3.575 18.517 9.596 1.00 39.15 225 GLY D CA 1
ATOM 10641 C C . GLY D 1 228 ? 2.223 18.416 10.228 1.00 38.96 225 GLY D C 1
ATOM 10642 O O . GLY D 1 228 ? 1.445 19.312 10.056 1.00 39.31 225 GLY D O 1
ATOM 10643 N N . GLU D 1 229 ? 1.901 17.344 10.940 1.00 40.09 226 GLU D N 1
ATOM 10644 C CA . GLU D 1 229 ? 0.564 17.236 11.551 1.00 41.27 226 GLU D CA 1
ATOM 10645 C C . GLU D 1 229 ? 0.306 18.313 12.628 1.00 40.88 226 GLU D C 1
ATOM 10646 O O . GLU D 1 229 ? -0.762 18.958 12.671 1.00 40.67 226 GLU D O 1
ATOM 10652 N N . GLU D 1 230 ? 1.295 18.498 13.496 1.00 39.94 227 GLU D N 1
ATOM 10653 C CA . GLU D 1 230 ? 1.234 19.514 14.518 1.00 38.66 227 GLU D CA 1
ATOM 10654 C C . GLU D 1 230 ? 0.989 20.905 13.918 1.00 39.14 227 GLU D C 1
ATOM 10655 O O . GLU D 1 230 ? 0.201 21.706 14.455 1.00 39.91 227 GLU D O 1
ATOM 10661 N N . GLU D 1 231 ? 1.626 21.194 12.791 1.00 39.07 228 GLU D N 1
ATOM 10662 C CA . GLU D 1 231 ? 1.470 22.497 12.157 1.00 39.06 228 GLU D CA 1
ATOM 10663 C C . GLU D 1 231 ? 0.088 22.705 11.539 1.00 39.73 228 GLU D C 1
ATOM 10664 O O . GLU D 1 231 ? -0.382 23.840 11.393 1.00 40.66 228 GLU D O 1
ATOM 10670 N N . LYS D 1 232 ? -0.599 21.630 11.215 1.00 40.32 229 LYS D N 1
ATOM 10671 C CA . LYS D 1 232 ? -1.945 21.769 10.684 1.00 41.09 229 LYS D CA 1
ATOM 10672 C C . LYS D 1 232 ? -2.840 22.249 11.790 1.00 40.48 229 LYS D C 1
ATOM 10673 O O . LYS D 1 232 ? -3.629 23.190 11.597 1.00 42.16 229 LYS D O 1
ATOM 10679 N N . ILE D 1 233 ? -2.703 21.610 12.948 1.00 38.89 230 ILE D N 1
ATOM 10680 C CA . ILE D 1 233 ? -3.435 21.960 14.153 1.00 37.08 230 ILE D CA 1
ATOM 10681 C C . ILE D 1 233 ? -3.155 23.400 14.576 1.00 37.13 230 ILE D C 1
ATOM 10682 O O . ILE D 1 233 ? -4.058 24.168 14.876 1.00 36.55 230 ILE D O 1
ATOM 10695 N N . GLU D 1 235 ? -2.239 25.789 12.632 1.00 37.04 232 GLU D N 1
ATOM 10696 C CA . GLU D 1 235 ? -2.857 26.664 11.650 1.00 39.13 232 GLU D CA 1
ATOM 10697 C C . GLU D 1 235 ? -4.355 26.795 11.858 1.00 39.10 232 GLU D C 1
ATOM 10698 O O . GLU D 1 235 ? -4.909 27.894 11.740 1.00 39.63 232 GLU D O 1
ATOM 10704 N N . LYS D 1 236 ? -4.985 25.687 12.228 1.00 38.45 233 LYS D N 1
ATOM 10705 C CA . LYS D 1 236 ? -6.403 25.674 12.474 1.00 39.27 233 LYS D CA 1
ATOM 10706 C C . LYS D 1 236 ? -6.724 26.390 13.780 1.00 39.46 233 LYS D C 1
ATOM 10707 O O . LYS D 1 236 ? -7.629 27.237 13.812 1.00 41.25 233 LYS D O 1
ATOM 10713 N N . ALA D 1 237 ? -5.956 26.157 14.838 1.00 38.57 234 ALA D N 1
ATOM 10714 C CA . ALA D 1 237 ? -6.131 26.999 16.060 1.00 38.18 234 ALA D CA 1
ATOM 10715 C C . ALA D 1 237 ? -5.890 28.523 15.834 1.00 38.36 234 ALA D C 1
ATOM 10716 O O . ALA D 1 237 ? -6.709 29.377 16.197 1.00 38.97 234 ALA D O 1
ATOM 10718 N N . ILE D 1 238 ? -4.780 28.874 15.211 1.00 37.87 235 ILE D N 1
ATOM 10719 C CA . ILE D 1 238 ? -4.570 30.258 14.857 1.00 37.94 235 ILE D CA 1
ATOM 10720 C C . ILE D 1 238 ? -5.784 30.811 14.102 1.00 39.64 235 ILE D C 1
ATOM 10721 O O . ILE D 1 238 ? -6.288 31.899 14.415 1.00 40.10 235 ILE D O 1
ATOM 10726 N N . ALA D 1 239 ? -6.253 30.094 13.077 1.00 38.88 236 ALA D N 1
ATOM 10727 C CA . ALA D 1 239 ? -7.271 30.727 12.234 1.00 39.15 236 ALA D CA 1
ATOM 10728 C C . ALA D 1 239 ? -8.538 30.985 13.058 1.00 39.71 236 ALA D C 1
ATOM 10729 O O . ALA D 1 239 ? -9.148 32.065 12.991 1.00 41.62 236 ALA D O 1
ATOM 10731 N N . PHE D 1 240 ? -8.889 29.999 13.869 1.00 38.62 237 PHE D N 1
ATOM 10732 C CA . PHE D 1 240 ? -10.072 30.044 14.687 1.00 38.84 237 PHE D CA 1
ATOM 10733 C C . PHE D 1 240 ? -9.978 31.103 15.781 1.00 40.22 237 PHE D C 1
ATOM 10734 O O . PHE D 1 240 ? -10.958 31.819 16.027 1.00 41.97 237 PHE D O 1
ATOM 10742 N N . VAL D 1 241 ? -8.821 31.221 16.441 1.00 39.60 238 VAL D N 1
ATOM 10743 C CA . VAL D 1 241 ? -8.683 32.259 17.459 1.00 40.11 238 VAL D CA 1
ATOM 10744 C C . VAL D 1 241 ? -8.641 33.693 16.895 1.00 41.51 238 VAL D C 1
ATOM 10745 O O . VAL D 1 241 ? -9.350 34.583 17.404 1.00 43.08 238 VAL D O 1
ATOM 10749 N N . ASN D 1 242 ? -7.836 33.922 15.858 1.00 41.24 239 ASN D N 1
ATOM 10750 C CA . ASN D 1 242 ? -7.846 35.195 15.154 1.00 42.84 239 ASN D CA 1
ATOM 10751 C C . ASN D 1 242 ? -9.304 35.564 14.895 1.00 45.34 239 ASN D C 1
ATOM 10752 O O . ASN D 1 242 ? -9.775 36.639 15.331 1.00 46.85 239 ASN D O 1
ATOM 10757 N N . ALA D 1 243 ? -10.040 34.667 14.243 1.00 44.75 240 ALA D N 1
ATOM 10758 C CA . ALA D 1 243 ? -11.423 35.001 13.940 1.00 46.92 240 ALA D CA 1
ATOM 10759 C C . ALA D 1 243 ? -12.285 35.284 15.181 1.00 48.16 240 ALA D C 1
ATOM 10760 O O . ALA D 1 243 ? -13.075 36.220 15.167 1.00 49.74 240 ALA D O 1
ATOM 10762 N N . PHE D 1 244 ? -12.150 34.497 16.249 1.00 47.34 241 PHE D N 1
ATOM 10763 C CA . PHE D 1 244 ? -12.988 34.733 17.419 1.00 48.06 241 PHE D CA 1
ATOM 10764 C C . PHE D 1 244 ? -12.724 36.127 18.067 1.00 50.27 241 PHE D C 1
ATOM 10765 O O . PHE D 1 244 ? -13.659 36.906 18.297 1.00 51.28 241 PHE D O 1
ATOM 10773 N N . LEU D 1 245 ? -11.448 36.440 18.309 1.00 50.85 242 LEU D N 1
ATOM 10774 C CA . LEU D 1 245 ? -11.032 37.745 18.835 1.00 52.92 242 LEU D CA 1
ATOM 10775 C C . LEU D 1 245 ? -11.600 38.902 18.023 1.00 56.21 242 LEU D C 1
ATOM 10776 O O . LEU D 1 245 ? -12.096 39.869 18.611 1.00 58.89 242 LEU D O 1
ATOM 10781 N N . HIS D 1 246 ? -11.534 38.823 16.695 1.00 56.97 243 HIS D N 1
ATOM 10782 C CA A HIS D 1 246 ? -12.054 39.901 15.873 0.60 59.52 243 HIS D CA 1
ATOM 10783 C CA B HIS D 1 246 ? -12.051 39.887 15.844 0.40 59.34 243 HIS D CA 1
ATOM 10784 C C . HIS D 1 246 ? -13.573 40.027 15.992 1.00 61.36 243 HIS D C 1
ATOM 10785 O O . HIS D 1 246 ? -14.120 41.132 15.881 1.00 63.51 243 HIS D O 1
ATOM 10798 N N . SER D 1 247 ? -14.258 38.908 16.236 1.00 60.96 244 SER D N 1
ATOM 10799 C CA . SER D 1 247 ? -15.719 38.920 16.330 1.00 63.12 244 SER D CA 1
ATOM 10800 C C . SER D 1 247 ? -16.261 39.557 17.607 1.00 65.27 244 SER D C 1
ATOM 10801 O O . SER D 1 247 ? -17.462 39.781 17.707 1.00 66.48 244 SER D O 1
ATOM 10804 N N . LYS D 1 248 ? -15.397 39.801 18.597 1.00 65.75 245 LYS D N 1
ATOM 10805 C CA . LYS D 1 248 ? -15.843 40.345 19.906 1.00 67.80 245 LYS D CA 1
ATOM 10806 C C . LYS D 1 248 ? -16.902 39.479 20.631 1.00 67.76 245 LYS D C 1
ATOM 10807 O O . LYS D 1 248 ? -17.390 39.873 21.693 1.00 69.27 245 LYS D O 1
ATOM 10813 N N . LYS D 1 249 ? -17.260 38.323 20.071 1.00 66.02 246 LYS D N 1
ATOM 10814 C CA . LYS D 1 249 ? -18.045 37.333 20.806 1.00 65.59 246 LYS D CA 1
ATOM 10815 C C . LYS D 1 249 ? -17.420 36.935 22.156 1.00 64.78 246 LYS D C 1
ATOM 10816 O O . LYS D 1 249 ? -16.197 37.095 22.376 1.00 63.22 246 LYS D O 1
ATOM 10822 N N . ASP D 1 250 ? -18.273 36.409 23.037 1.00 65.60 247 ASP D N 1
ATOM 10823 C CA . ASP D 1 250 ? -17.927 36.087 24.425 1.00 66.06 247 ASP D CA 1
ATOM 10824 C C . ASP D 1 250 ? -17.482 34.625 24.641 1.00 64.44 247 ASP D C 1
ATOM 10825 O O . ASP D 1 250 ? -17.506 33.822 23.721 1.00 63.54 247 ASP D O 1
ATOM 10830 N N . GLU D 1 251 ? -17.122 34.309 25.883 1.00 64.19 248 GLU D N 1
ATOM 10831 C CA . GLU D 1 251 ? -16.523 33.042 26.276 1.00 62.79 248 GLU D CA 1
ATOM 10832 C C . GLU D 1 251 ? -17.473 31.878 26.201 1.00 62.29 248 GLU D C 1
ATOM 10833 O O . GLU D 1 251 ? -17.062 30.750 25.915 1.00 61.08 248 GLU D O 1
ATOM 10839 N N . LYS D 1 252 ? -18.736 32.139 26.495 1.00 63.38 249 LYS D N 1
ATOM 10840 C CA . LYS D 1 252 ? -19.741 31.083 26.463 1.00 63.47 249 LYS D CA 1
ATOM 10841 C C . LYS D 1 252 ? -19.827 30.532 25.049 1.00 61.21 249 LYS D C 1
ATOM 10842 O O . LYS D 1 252 ? -19.977 29.325 24.857 1.00 60.47 249 LYS D O 1
ATOM 10848 N N . PHE D 1 253 ? -19.687 31.436 24.080 1.00 59.49 250 PHE D N 1
ATOM 10849 C CA . PHE D 1 253 ? -19.703 31.119 22.675 1.00 57.37 250 PHE D CA 1
ATOM 10850 C C . PHE D 1 253 ? -18.487 30.323 22.259 1.00 55.23 250 PHE D C 1
ATOM 10851 O O . PHE D 1 253 ? -18.575 29.378 21.454 1.00 54.02 250 PHE D O 1
ATOM 10859 N N . PHE D 1 254 ? -17.340 30.744 22.770 1.00 53.70 251 PHE D N 1
ATOM 10860 C CA . PHE D 1 254 ? -16.089 30.148 22.391 1.00 52.18 251 PHE D CA 1
ATOM 10861 C C . PHE D 1 254 ? -16.100 28.670 22.797 1.00 51.65 251 PHE D C 1
ATOM 10862 O O . PHE D 1 254 ? -15.642 27.807 22.070 1.00 50.46 251 PHE D O 1
ATOM 10870 N N . LYS D 1 255 ? -16.676 28.402 23.955 1.00 52.61 252 LYS D N 1
ATOM 10871 C CA . LYS D 1 255 ? -16.737 27.081 24.513 1.00 52.58 252 LYS D CA 1
ATOM 10872 C C . LYS D 1 255 ? -17.591 26.176 23.610 1.00 52.08 252 LYS D C 1
ATOM 10873 O O . LYS D 1 255 ? -17.236 25.016 23.346 1.00 52.00 252 LYS D O 1
ATOM 10879 N N . LYS D 1 256 ? -18.663 26.748 23.080 1.00 51.93 253 LYS D N 1
ATOM 10880 C CA . LYS D 1 256 ? -19.590 26.088 22.183 1.00 51.29 253 LYS D CA 1
ATOM 10881 C C . LYS D 1 256 ? -18.938 25.877 20.810 1.00 49.19 253 LYS D C 1
ATOM 10882 O O . LYS D 1 256 ? -18.901 24.767 20.274 1.00 48.00 253 LYS D O 1
ATOM 10888 N N . ALA D 1 257 ? -18.381 26.947 20.262 1.00 48.48 254 ALA D N 1
ATOM 10889 C CA . ALA D 1 257 ? -17.674 26.890 18.989 1.00 46.56 254 ALA D CA 1
ATOM 10890 C C . ALA D 1 257 ? -16.582 25.854 18.966 1.00 45.76 254 ALA D C 1
ATOM 10891 O O . ALA D 1 257 ? -16.380 25.213 17.920 1.00 45.87 254 ALA D O 1
ATOM 10893 N N . LEU D 1 258 ? -15.863 25.677 20.087 1.00 45.54 255 LEU D N 1
ATOM 10894 C CA . LEU D 1 258 ? -14.761 24.710 20.132 1.00 44.16 255 LEU D CA 1
ATOM 10895 C C . LEU D 1 258 ? -15.164 23.295 19.707 1.00 45.21 255 LEU D C 1
ATOM 10896 O O . LEU D 1 258 ? -14.303 22.506 19.294 1.00 45.90 255 LEU D O 1
ATOM 10901 N N . LYS D 1 259 ? -16.440 22.949 19.828 1.00 46.73 256 LYS D N 1
ATOM 10902 C CA . LYS D 1 259 ? -16.858 21.594 19.559 1.00 47.95 256 LYS D CA 1
ATOM 10903 C C . LYS D 1 259 ? -17.501 21.465 18.199 1.00 49.48 256 LYS D C 1
ATOM 10904 O O . LYS D 1 259 ? -17.715 20.334 17.737 1.00 50.98 256 LYS D O 1
ATOM 10910 N N . ASP D 1 260 ? -17.873 22.592 17.580 1.00 50.57 257 ASP D N 1
ATOM 10911 C CA . ASP D 1 260 ? -18.681 22.557 16.347 1.00 51.43 257 ASP D CA 1
ATOM 10912 C C . ASP D 1 260 ? -17.996 23.120 15.109 1.00 50.96 257 ASP D C 1
ATOM 10913 O O . ASP D 1 260 ? -17.927 24.343 14.926 1.00 50.51 257 ASP D O 1
ATOM 10918 N N . GLU D 1 261 ? -17.496 22.221 14.266 1.00 50.87 258 GLU D N 1
ATOM 10919 C CA . GLU D 1 261 ? -16.854 22.595 12.996 1.00 51.98 258 GLU D CA 1
ATOM 10920 C C . GLU D 1 261 ? -17.648 23.604 12.156 1.00 52.80 258 GLU D C 1
ATOM 10921 O O . GLU D 1 261 ? -17.058 24.469 11.519 1.00 52.93 258 GLU D O 1
ATOM 10927 N N . ASN D 1 262 ? -18.974 23.480 12.147 1.00 54.03 259 ASN D N 1
ATOM 10928 C CA . ASN D 1 262 ? -19.839 24.401 11.420 1.00 55.18 259 ASN D CA 1
ATOM 10929 C C . ASN D 1 262 ? -19.894 25.805 12.029 1.00 55.47 259 ASN D C 1
ATOM 10930 O O . ASN D 1 262 ? -19.962 26.814 11.314 1.00 56.58 259 ASN D O 1
ATOM 10935 N N . LEU D 1 263 ? -19.882 25.876 13.347 1.00 54.21 260 LEU D N 1
ATOM 10936 C CA . LEU D 1 263 ? -19.773 27.148 14.001 1.00 54.22 260 LEU D CA 1
ATOM 10937 C C . LEU D 1 263 ? -18.403 27.772 13.688 1.00 52.58 260 LEU D C 1
ATOM 10938 O O . LEU D 1 263 ? -18.317 28.935 13.317 1.00 52.97 260 LEU D O 1
ATOM 10943 N N . GLN D 1 264 ? -17.330 26.995 13.818 1.00 50.48 261 GLN D N 1
ATOM 10944 C CA . GLN D 1 264 ? -16.004 27.492 13.463 1.00 48.78 261 GLN D CA 1
ATOM 10945 C C . GLN D 1 264 ? -15.988 28.059 12.062 1.00 49.79 261 GLN D C 1
ATOM 10946 O O . GLN D 1 264 ? -15.445 29.147 11.854 1.00 50.42 261 GLN D O 1
ATOM 10952 N N . LYS D 1 265 ? -16.600 27.343 11.116 1.00 50.36 262 LYS D N 1
ATOM 10953 C CA . LYS D 1 265 ? -16.582 27.749 9.724 1.00 51.50 262 LYS D CA 1
ATOM 10954 C C . LYS D 1 265 ? -17.372 29.057 9.540 1.00 53.95 262 LYS D C 1
ATOM 10955 O O . LYS D 1 265 ? -16.934 29.959 8.824 1.00 54.43 262 LYS D O 1
ATOM 10961 N N . GLU D 1 266 ? -18.534 29.150 10.188 1.00 55.81 263 GLU D N 1
ATOM 10962 C CA . GLU D 1 266 ? -19.362 30.347 10.140 1.00 58.33 263 GLU D CA 1
ATOM 10963 C C . GLU D 1 266 ? -18.524 31.517 10.614 1.00 57.41 263 GLU D C 1
ATOM 10964 O O . GLU D 1 266 ? -18.447 32.558 9.990 1.00 58.12 263 GLU D O 1
ATOM 10970 N N . LEU D 1 267 ? -17.846 31.318 11.718 1.00 56.25 264 LEU D N 1
ATOM 10971 C CA . LEU D 1 267 ? -16.963 32.337 12.220 1.00 55.88 264 LEU D CA 1
ATOM 10972 C C . LEU D 1 267 ? -15.910 32.727 11.185 1.00 55.66 264 LEU D C 1
ATOM 10973 O O . LEU D 1 267 ? -15.615 33.907 11.045 1.00 56.56 264 LEU D O 1
ATOM 10978 N N . LEU D 1 268 ? -15.344 31.748 10.468 1.00 54.95 265 LEU D N 1
ATOM 10979 C CA . LEU D 1 268 ? -14.234 32.007 9.551 1.00 54.41 265 LEU D CA 1
ATOM 10980 C C . LEU D 1 268 ? -14.691 32.754 8.293 1.00 56.80 265 LEU D C 1
ATOM 10981 O O . LEU D 1 268 ? -13.950 33.577 7.750 1.00 57.41 265 LEU D O 1
ATOM 10986 N N . LEU D 1 269 ? -15.914 32.499 7.841 1.00 58.86 266 LEU D N 1
ATOM 10987 C CA . LEU D 1 269 ? -16.429 33.203 6.668 1.00 61.61 266 LEU D CA 1
ATOM 10988 C C . LEU D 1 269 ? -16.694 34.683 6.956 1.00 64.84 266 LEU D C 1
ATOM 10989 O O . LEU D 1 269 ? -16.573 35.518 6.066 1.00 65.56 266 LEU D O 1
ATOM 10994 N N . ASN D 1 270 ? -17.037 34.999 8.203 1.00 67.83 267 ASN D N 1
ATOM 10995 C CA . ASN D 1 270 ? -17.400 36.360 8.582 1.00 72.63 267 ASN D CA 1
ATOM 10996 C C . ASN D 1 270 ? -16.245 37.227 8.987 1.00 74.25 267 ASN D C 1
ATOM 10997 O O . ASN D 1 270 ? -16.417 38.426 9.100 1.00 76.46 267 ASN D O 1
ATOM 11002 N N . PHE D 1 271 ? -15.088 36.618 9.211 1.00 75.25 268 PHE D N 1
ATOM 11003 C CA . PHE D 1 271 ? -13.861 37.315 9.599 1.00 77.85 268 PHE D CA 1
ATOM 11004 C C . PHE D 1 271 ? -13.135 37.973 8.416 1.00 80.12 268 PHE D C 1
ATOM 11005 O O . PHE D 1 271 ? -12.318 37.336 7.712 1.00 79.80 268 PHE D O 1
ATOM 11013 N N . LYS D 1 272 ? -13.450 39.252 8.206 1.00 83.37 269 LYS D N 1
ATOM 11014 C CA . LYS D 1 272 ? -12.635 40.128 7.359 1.00 85.46 269 LYS D CA 1
ATOM 11015 C C . LYS D 1 272 ? -11.566 40.878 8.188 1.00 85.33 269 LYS D C 1
ATOM 11016 O O . LYS D 1 272 ? -11.861 41.888 8.854 1.00 86.91 269 LYS D O 1
ATOM 11022 N N . GLY D 1 273 ? -10.337 40.347 8.161 1.00 83.66 270 GLY D N 1
ATOM 11023 C CA . GLY D 1 273 ? -9.167 41.008 8.761 1.00 82.34 270 GLY D CA 1
ATOM 11024 C C . GLY D 1 273 ? -7.857 40.221 8.715 1.00 79.67 270 GLY D C 1
ATOM 11025 O O . GLY D 1 273 ? -7.764 39.138 8.100 1.00 78.73 270 GLY D O 1
ATOM 11026 N N . LYS D 1 274 ? -6.830 40.804 9.337 1.00 78.10 271 LYS D N 1
ATOM 11027 C CA . LYS D 1 274 ? -5.600 40.087 9.665 1.00 74.65 271 LYS D CA 1
ATOM 11028 C C . LYS D 1 274 ? -5.765 39.853 11.144 1.00 71.23 271 LYS D C 1
ATOM 11029 O O . LYS D 1 274 ? -6.259 40.734 11.882 1.00 72.92 271 LYS D O 1
ATOM 11035 N N . GLY D 1 275 ? -5.381 38.685 11.605 1.00 65.79 272 GLY D N 1
ATOM 11036 C CA . GLY D 1 275 ? -5.507 38.455 13.022 1.00 60.99 272 GLY D CA 1
ATOM 11037 C C . GLY D 1 275 ? -4.378 39.078 13.818 1.00 57.88 272 GLY D C 1
ATOM 11038 O O . GLY D 1 275 ? -3.588 39.869 13.304 1.00 57.82 272 GLY D O 1
ATOM 11039 N N . VAL D 1 276 ? -4.308 38.701 15.084 1.00 54.26 273 VAL D N 1
ATOM 11040 C CA . VAL D 1 276 ? -3.197 39.087 15.919 1.00 51.23 273 VAL D CA 1
ATOM 11041 C C . VAL D 1 276 ? -2.045 38.063 15.812 1.00 48.26 273 VAL D C 1
ATOM 11042 O O . VAL D 1 276 ? -0.870 38.407 15.995 1.00 47.38 273 VAL D O 1
ATOM 11046 N N . TYR D 1 277 ? -2.382 36.818 15.478 1.00 45.11 274 TYR D N 1
ATOM 11047 C CA . TYR D 1 277 ? -1.364 35.811 15.207 1.00 42.28 274 TYR D CA 1
ATOM 11048 C C . TYR D 1 277 ? -1.083 35.679 13.732 1.00 41.53 274 TYR D C 1
ATOM 11049 O O . TYR D 1 277 ? -1.977 35.591 12.941 1.00 42.02 274 TYR D O 1
ATOM 11058 N N . LEU D 1 278 ? 0.174 35.636 13.369 1.00 40.97 275 LEU D N 1
ATOM 11059 C CA . LEU D 1 278 ? 0.538 35.298 12.021 1.00 41.11 275 LEU D CA 1
ATOM 11060 C C . LEU D 1 278 ? -0.063 33.939 11.652 1.00 40.14 275 LEU D C 1
ATOM 11061 O O . LEU D 1 278 ? -0.177 33.057 12.492 1.00 39.41 275 LEU D O 1
ATOM 11066 N N . PRO D 1 279 ? -0.467 33.776 10.388 1.00 40.45 276 PRO D N 1
ATOM 11067 C CA . PRO D 1 279 ? -1.188 32.547 9.987 1.00 39.22 276 PRO D CA 1
ATOM 11068 C C . PRO D 1 279 ? -0.377 31.249 9.944 1.00 37.87 276 PRO D C 1
ATOM 11069 O O . PRO D 1 279 ? -0.958 30.180 9.986 1.00 37.01 276 PRO D O 1
ATOM 11073 N N . TYR D 1 280 ? 0.934 31.320 9.799 1.00 37.78 277 TYR D N 1
ATOM 11074 C CA . TYR D 1 280 ? 1.696 30.100 9.590 1.00 37.25 277 TYR D CA 1
ATOM 11075 C C . TYR D 1 280 ? 2.794 30.004 10.609 1.00 37.00 277 TYR D C 1
ATOM 11076 O O . TYR D 1 280 ? 3.342 31.010 11.026 1.00 37.10 277 TYR D O 1
ATOM 11085 N N . PRO D 1 281 ? 3.098 28.783 11.056 1.00 36.82 278 PRO D N 1
ATOM 11086 C CA . PRO D 1 281 ? 4.149 28.690 12.046 1.00 36.18 278 PRO D CA 1
ATOM 11087 C C . PRO D 1 281 ? 5.436 29.182 11.442 1.00 37.24 278 PRO D C 1
ATOM 11088 O O . PRO D 1 281 ? 5.598 29.161 10.258 1.00 38.91 278 PRO D O 1
ATOM 11092 N N . LEU D 1 282 ? 6.314 29.689 12.273 1.00 37.93 279 LEU D N 1
ATOM 11093 C CA . LEU D 1 282 ? 7.586 30.199 11.877 1.00 38.30 279 LEU D CA 1
ATOM 11094 C C . LEU D 1 282 ? 8.623 29.084 11.934 1.00 38.33 279 LEU D C 1
ATOM 11095 O O . LEU D 1 282 ? 8.558 28.192 12.792 1.00 38.64 279 LEU D O 1
ATOM 11100 N N . VAL D 1 283 ? 9.571 29.130 11.021 1.00 38.37 280 VAL D N 1
ATOM 11101 C CA . VAL D 1 283 ? 10.643 28.191 10.983 1.00 38.25 280 VAL D CA 1
ATOM 11102 C C . VAL D 1 283 ? 11.671 28.639 12.018 1.00 39.98 280 VAL D C 1
ATOM 11103 O O . VAL D 1 283 ? 12.059 29.803 12.069 1.00 40.67 280 VAL D O 1
ATOM 11107 N N . ALA D 1 284 ? 12.128 27.721 12.857 1.00 40.76 281 ALA D N 1
ATOM 11108 C CA . ALA D 1 284 ? 13.020 28.110 13.945 1.00 41.93 281 ALA D CA 1
ATOM 11109 C C . ALA D 1 284 ? 14.356 28.651 13.438 1.00 44.27 281 ALA D C 1
ATOM 11110 O O . ALA D 1 284 ? 14.923 29.543 14.062 1.00 45.24 281 ALA D O 1
ATOM 11112 N N . ASP D 1 285 ? 14.848 28.127 12.315 1.00 45.86 282 ASP D N 1
ATOM 11113 C CA . ASP D 1 285 ? 16.145 28.541 11.764 1.00 48.46 282 ASP D CA 1
ATOM 11114 C C . ASP D 1 285 ? 16.277 30.046 11.576 1.00 49.35 282 ASP D C 1
ATOM 11115 O O . ASP D 1 285 ? 17.394 30.562 11.575 1.00 51.03 282 ASP D O 1
ATOM 11120 N N . THR D 1 286 ? 15.164 30.746 11.362 1.00 48.49 283 THR D N 1
ATOM 11121 C CA . THR D 1 286 ? 15.240 32.155 11.001 1.00 49.44 283 THR D CA 1
ATOM 11122 C C . THR D 1 286 ? 14.628 32.993 12.080 1.00 48.25 283 THR D C 1
ATOM 11123 O O . THR D 1 286 ? 14.804 34.209 12.094 1.00 49.57 283 THR D O 1
ATOM 11127 N N . ALA D 1 287 ? 13.902 32.355 12.986 1.00 45.93 284 ALA D N 1
ATOM 11128 C CA . ALA D 1 287 ? 13.043 33.116 13.862 1.00 44.83 284 ALA D CA 1
ATOM 11129 C C . ALA D 1 287 ? 13.812 33.997 14.831 1.00 44.88 284 ALA D C 1
ATOM 11130 O O . ALA D 1 287 ? 13.253 34.961 15.328 1.00 45.73 284 ALA D O 1
ATOM 11132 N N . PHE D 1 288 ? 15.068 33.674 15.104 1.00 44.39 285 PHE D N 1
ATOM 11133 C CA . PHE D 1 288 ? 15.816 34.388 16.160 1.00 44.63 285 PHE D CA 1
ATOM 11134 C C . PHE D 1 288 ? 17.021 35.094 15.578 1.00 46.74 285 PHE D C 1
ATOM 11135 O O . PHE D 1 288 ? 18.005 35.263 16.245 1.00 47.31 285 PHE D O 1
ATOM 11143 N N . THR D 1 289 ? 16.954 35.465 14.310 1.00 48.25 286 THR D N 1
ATOM 11144 C CA . THR D 1 289 ? 18.027 36.172 13.672 1.00 50.48 286 THR D CA 1
ATOM 11145 C C . THR D 1 289 ? 17.626 37.633 13.670 1.00 52.41 286 THR D C 1
ATOM 11146 O O . THR D 1 289 ? 16.475 37.959 13.997 1.00 50.96 286 THR D O 1
ATOM 11150 N N . LYS D 1 290 ? 18.566 38.507 13.284 1.00 55.81 287 LYS D N 1
ATOM 11151 C CA . LYS D 1 290 ? 18.303 39.937 13.209 1.00 58.56 287 LYS D CA 1
ATOM 11152 C C . LYS D 1 290 ? 17.034 40.184 12.410 1.00 58.85 287 LYS D C 1
ATOM 11153 O O . LYS D 1 290 ? 16.071 40.735 12.944 1.00 58.47 287 LYS D O 1
ATOM 11159 N N . THR D 1 291 ? 17.017 39.750 11.153 1.00 59.53 288 THR D N 1
ATOM 11160 C CA . THR D 1 291 ? 15.852 39.998 10.333 1.00 60.80 288 THR D CA 1
ATOM 11161 C C . THR D 1 291 ? 14.631 39.222 10.863 1.00 58.50 288 THR D C 1
ATOM 11162 O O . THR D 1 291 ? 13.475 39.643 10.692 1.00 58.42 288 THR D O 1
ATOM 11166 N N . GLY D 1 292 ? 14.883 38.093 11.510 1.00 56.36 289 GLY D N 1
ATOM 11167 C CA . GLY D 1 292 ? 13.785 37.331 12.065 1.00 54.78 289 GLY D CA 1
ATOM 11168 C C . GLY D 1 292 ? 13.002 38.094 13.121 1.00 54.41 289 GLY D C 1
ATOM 11169 O O . GLY D 1 292 ? 11.785 38.191 13.043 1.00 54.29 289 GLY D O 1
ATOM 11170 N N . LEU D 1 293 ? 13.707 38.630 14.110 1.00 54.82 290 LEU D N 1
ATOM 11171 C CA . LEU D 1 293 ? 13.085 39.344 15.220 1.00 55.48 290 LEU D CA 1
ATOM 11172 C C . LEU D 1 293 ? 12.459 40.673 14.835 1.00 57.93 290 LEU D C 1
ATOM 11173 O O . LEU D 1 293 ? 11.494 41.110 15.461 1.00 57.89 290 LEU D O 1
ATOM 11178 N N . LYS D 1 294 ? 13.009 41.309 13.809 1.00 60.33 291 LYS D N 1
ATOM 11179 C CA . LYS D 1 294 ? 12.422 42.513 13.272 1.00 63.51 291 LYS D CA 1
ATOM 11180 C C . LYS D 1 294 ? 11.041 42.256 12.638 1.00 62.96 291 LYS D C 1
ATOM 11181 O O . LYS D 1 294 ? 10.156 43.111 12.713 1.00 64.30 291 LYS D O 1
ATOM 11187 N N . ASN D 1 295 ? 10.859 41.098 12.012 1.00 61.30 292 ASN D N 1
ATOM 11188 C CA . ASN D 1 295 ? 9.544 40.710 11.485 1.00 60.36 292 ASN D CA 1
ATOM 11189 C C . ASN D 1 295 ? 8.567 40.313 12.592 1.00 57.65 292 ASN D C 1
ATOM 11190 O O . ASN D 1 295 ? 7.420 40.762 12.588 1.00 57.91 292 ASN D O 1
ATOM 11195 N N . CYS D 1 296 ? 9.018 39.458 13.514 1.00 54.50 293 CYS D N 1
ATOM 11196 C CA . CYS D 1 296 ? 8.227 39.078 14.680 1.00 51.61 293 CYS D CA 1
ATOM 11197 C C . CYS D 1 296 ? 9.109 38.864 15.928 1.00 50.23 293 CYS D C 1
ATOM 11198 O O . CYS D 1 296 ? 10.187 38.280 15.817 1.00 49.76 293 CYS D O 1
ATOM 11201 N N . ASN D 1 297 ? 8.650 39.354 17.089 1.00 48.82 294 ASN D N 1
ATOM 11202 C CA . ASN D 1 297 ? 9.403 39.288 18.350 1.00 48.13 294 ASN D CA 1
ATOM 11203 C C . ASN D 1 297 ? 8.525 39.082 19.559 1.00 47.34 294 ASN D C 1
ATOM 11204 O O . ASN D 1 297 ? 8.945 39.297 20.699 1.00 47.60 294 ASN D O 1
ATOM 11209 N N . ARG D 1 298 ? 7.311 38.622 19.296 1.00 46.79 295 ARG D N 1
ATOM 11210 C CA . ARG D 1 298 ? 6.432 38.077 20.313 1.00 45.40 295 ARG D CA 1
ATOM 11211 C C . ARG D 1 298 ? 6.059 36.668 19.845 1.00 44.82 295 ARG D C 1
ATOM 11212 O O . ARG D 1 298 ? 5.289 36.509 18.891 1.00 46.10 295 ARG D O 1
ATOM 11220 N N . LEU D 1 299 ? 6.599 35.644 20.499 1.00 43.28 296 LEU D N 1
ATOM 11221 C CA . LEU D 1 299 ? 6.498 34.286 19.998 1.00 41.21 296 LEU D CA 1
ATOM 11222 C C . LEU D 1 299 ? 5.841 33.348 20.992 1.00 40.18 296 LEU D C 1
ATOM 11223 O O . LEU D 1 299 ? 5.672 33.679 22.162 1.00 40.14 296 LEU D O 1
ATOM 11228 N N . VAL D 1 300 ? 5.453 32.177 20.499 1.00 38.57 297 VAL D N 1
ATOM 11229 C CA . VAL D 1 300 ? 4.873 31.141 21.310 1.00 36.80 297 VAL D CA 1
ATOM 11230 C C . VAL D 1 300 ? 5.586 29.867 20.884 1.00 36.68 297 VAL D C 1
ATOM 11231 O O . VAL D 1 300 ? 5.638 29.534 19.689 1.00 36.49 297 VAL D O 1
ATOM 11235 N N . ALA D 1 301 ? 6.160 29.166 21.852 1.00 35.51 298 ALA D N 1
ATOM 11236 C CA . ALA D 1 301 ? 6.843 27.948 21.546 1.00 35.22 298 ALA D CA 1
ATOM 11237 C C . ALA D 1 301 ? 6.070 26.767 22.114 1.00 35.16 298 ALA D C 1
ATOM 11238 O O . ALA D 1 301 ? 5.546 26.812 23.227 1.00 36.12 298 ALA D O 1
ATOM 11248 N N . TYR D 1 303 ? 7.388 23.919 22.994 1.00 32.84 300 TYR D N 1
ATOM 11249 C CA . TYR D 1 303 ? 8.158 23.277 24.061 1.00 31.53 300 TYR D CA 1
ATOM 11250 C C . TYR D 1 303 ? 9.357 24.109 24.600 1.00 32.67 300 TYR D C 1
ATOM 11251 O O . TYR D 1 303 ? 9.804 25.082 24.031 1.00 32.35 300 TYR D O 1
ATOM 11260 N N . HIS D 1 304 ? 9.910 23.657 25.715 1.00 34.00 301 HIS D N 1
ATOM 11261 C CA . HIS D 1 304 ? 10.624 24.490 26.617 1.00 33.81 301 HIS D CA 1
ATOM 11262 C C . HIS D 1 304 ? 11.989 24.887 26.065 1.00 34.57 301 HIS D C 1
ATOM 11263 O O . HIS D 1 304 ? 12.360 26.053 26.128 1.00 34.37 301 HIS D O 1
ATOM 11270 N N . ASP D 1 305 ? 12.722 23.942 25.491 1.00 35.03 302 ASP D N 1
ATOM 11271 C CA . ASP D 1 305 ? 14.084 24.241 25.091 1.00 35.57 302 ASP D CA 1
ATOM 11272 C C . ASP D 1 305 ? 14.159 25.141 23.887 1.00 36.09 302 ASP D C 1
ATOM 11273 O O . ASP D 1 305 ? 15.129 25.873 23.737 1.00 36.06 302 ASP D O 1
ATOM 11278 N N . LEU D 1 306 ? 13.109 25.148 23.071 1.00 36.27 303 LEU D N 1
ATOM 11279 C CA . LEU D 1 306 ? 13.111 25.971 21.882 1.00 37.44 303 LEU D CA 1
ATOM 11280 C C . LEU D 1 306 ? 12.990 27.442 22.258 1.00 38.20 303 LEU D C 1
ATOM 11281 O O . LEU D 1 306 ? 13.346 28.309 21.480 1.00 39.13 303 LEU D O 1
ATOM 11286 N N . ALA D 1 307 ? 12.464 27.719 23.439 1.00 38.60 304 ALA D N 1
ATOM 11287 C CA . ALA D 1 307 ? 12.474 29.076 23.967 1.00 39.77 304 ALA D CA 1
ATOM 11288 C C . ALA D 1 307 ? 13.830 29.344 24.661 1.00 40.60 304 ALA D C 1
ATOM 11289 O O . ALA D 1 307 ? 14.595 30.212 24.246 1.00 41.32 304 ALA D O 1
ATOM 11291 N N . LEU D 1 308 ? 14.121 28.574 25.708 1.00 40.15 305 LEU D N 1
ATOM 11292 C CA . LEU D 1 308 ? 15.308 28.796 26.517 1.00 40.49 305 LEU D CA 1
ATOM 11293 C C . LEU D 1 308 ? 16.605 28.914 25.715 1.00 40.95 305 LEU D C 1
ATOM 11294 O O . LEU D 1 308 ? 17.359 29.864 25.906 1.00 41.57 305 LEU D O 1
ATOM 11299 N N . ALA D 1 309 ? 16.880 27.960 24.846 1.00 40.48 306 ALA D N 1
ATOM 11300 C CA . ALA D 1 309 ? 18.208 27.898 24.294 1.00 41.92 306 ALA D CA 1
ATOM 11301 C C . ALA D 1 309 ? 18.552 29.202 23.545 1.00 43.39 306 ALA D C 1
ATOM 11302 O O . ALA D 1 309 ? 19.594 29.806 23.822 1.00 44.25 306 ALA D O 1
ATOM 11304 N N . PRO D 1 310 ? 17.679 29.656 22.617 1.00 43.46 307 PRO D N 1
ATOM 11305 C CA . PRO D 1 310 ? 18.088 30.904 21.942 1.00 44.52 307 PRO D CA 1
ATOM 11306 C C . PRO D 1 310 ? 17.817 32.144 22.786 1.00 45.40 307 PRO D C 1
ATOM 11307 O O . PRO D 1 310 ? 18.577 33.107 22.720 1.00 46.47 307 PRO D O 1
ATOM 11311 N N . LEU D 1 311 ? 16.748 32.124 23.572 1.00 45.65 308 LEU D N 1
ATOM 11312 C CA . LEU D 1 311 ? 16.441 33.230 24.433 1.00 47.23 308 LEU D CA 1
ATOM 11313 C C . LEU D 1 311 ? 17.643 33.483 25.336 1.00 49.06 308 LEU D C 1
ATOM 11314 O O . LEU D 1 311 ? 18.146 34.611 25.399 1.00 50.97 308 LEU D O 1
ATOM 11319 N N . LYS D 1 312 ? 18.164 32.438 25.983 1.00 49.13 309 LYS D N 1
ATOM 11320 C CA . LYS D 1 312 ? 19.369 32.604 26.808 1.00 49.53 309 LYS D CA 1
ATOM 11321 C C . LYS D 1 312 ? 20.634 32.896 26.017 1.00 49.98 309 LYS D C 1
ATOM 11322 O O . LYS D 1 312 ? 21.542 33.509 26.541 1.00 51.35 309 LYS D O 1
ATOM 11328 N N . ALA D 1 313 ? 20.725 32.458 24.774 1.00 49.44 310 ALA D N 1
ATOM 11329 C CA . ALA D 1 313 ? 21.892 32.807 23.978 1.00 50.16 310 ALA D CA 1
ATOM 11330 C C . ALA D 1 313 ? 21.978 34.323 23.712 1.00 51.50 310 ALA D C 1
ATOM 11331 O O . ALA D 1 313 ? 23.070 34.861 23.607 1.00 52.38 310 ALA D O 1
ATOM 11333 N N . LEU D 1 314 ? 20.835 35.006 23.633 1.00 52.10 311 LEU D N 1
ATOM 11334 C CA . LEU D 1 314 ? 20.809 36.431 23.248 1.00 54.02 311 LEU D CA 1
ATOM 11335 C C . LEU D 1 314 ? 20.694 37.417 24.409 1.00 55.37 311 LEU D C 1
ATOM 11336 O O . LEU D 1 314 ? 21.191 38.532 24.302 1.00 56.93 311 LEU D O 1
ATOM 11341 N N . TYR D 1 315 ? 20.010 37.012 25.480 1.00 55.82 312 TYR D N 1
ATOM 11342 C CA . TYR D 1 315 ? 19.553 37.897 26.542 1.00 57.34 312 TYR D CA 1
ATOM 11343 C C . TYR D 1 315 ? 19.625 37.198 27.912 1.00 58.12 312 TYR D C 1
ATOM 11344 O O . TYR D 1 315 ? 18.653 37.138 28.671 1.00 57.13 312 TYR D O 1
ATOM 11353 N N . PHE D 1 316 ? 20.796 36.662 28.220 1.00 60.57 313 PHE D N 1
ATOM 11354 C CA . PHE D 1 316 ? 21.041 35.955 29.468 1.00 62.11 313 PHE D CA 1
ATOM 11355 C C . PHE D 1 316 ? 20.909 36.900 30.674 1.00 62.25 313 PHE D C 1
ATOM 11356 O O . PHE D 1 316 ? 20.333 36.539 31.693 1.00 61.76 313 PHE D O 1
ATOM 11364 N N . ASP D 1 317 ? 21.430 38.115 30.540 1.00 63.60 314 ASP D N 1
ATOM 11365 C CA . ASP D 1 317 ? 21.397 39.088 31.629 1.00 64.35 314 ASP D CA 1
ATOM 11366 C C . ASP D 1 317 ? 19.976 39.486 32.036 1.00 62.85 314 ASP D C 1
ATOM 11367 O O . ASP D 1 317 ? 19.636 39.390 33.210 1.00 62.69 314 ASP D O 1
ATOM 11372 N N . LYS D 1 318 ? 19.166 39.918 31.064 1.00 61.73 315 LYS D N 1
ATOM 11373 C CA . LYS D 1 318 ? 17.934 40.676 31.319 1.00 60.81 315 LYS D CA 1
ATOM 11374 C C . LYS D 1 318 ? 16.615 39.904 31.191 1.00 58.63 315 LYS D C 1
ATOM 11375 O O . LYS D 1 318 ? 15.532 40.488 31.172 1.00 59.49 315 LYS D O 1
ATOM 11381 N N . SER D 1 319 ? 16.689 38.591 31.109 1.00 56.07 316 SER D N 1
ATOM 11382 C CA . SER D 1 319 ? 15.521 37.820 30.782 1.00 53.50 316 SER D CA 1
ATOM 11383 C C . SER D 1 319 ? 14.765 37.505 32.072 1.00 51.69 316 SER D C 1
ATOM 11384 O O . SER D 1 319 ? 15.325 36.988 33.021 1.00 50.81 316 SER D O 1
ATOM 11387 N N . ILE D 1 320 ? 13.482 37.837 32.087 1.00 50.31 317 ILE D N 1
ATOM 11388 C CA . ILE D 1 320 ? 12.622 37.630 33.233 1.00 48.59 317 ILE D CA 1
ATOM 11389 C C . ILE D 1 320 ? 11.603 36.506 32.948 1.00 47.64 317 ILE D C 1
ATOM 11390 O O . ILE D 1 320 ? 11.391 36.134 31.791 1.00 47.57 317 ILE D O 1
ATOM 11395 N N . ASN D 1 321 ? 10.972 35.976 33.994 1.00 46.78 318 ASN D N 1
ATOM 11396 C CA . ASN D 1 321 ? 9.809 35.092 33.841 1.00 46.06 318 ASN D CA 1
ATOM 11397 C C . ASN D 1 321 ? 8.565 35.831 34.300 1.00 45.77 318 ASN D C 1
ATOM 11398 O O . ASN D 1 321 ? 8.575 36.461 35.352 1.00 45.82 318 ASN D O 1
ATOM 11403 N N . VAL D 1 322 ? 7.506 35.800 33.485 1.00 44.99 319 VAL D N 1
ATOM 11404 C CA . VAL D 1 322 ? 6.244 36.482 33.816 1.00 44.51 319 VAL D CA 1
ATOM 11405 C C . VAL D 1 322 ? 5.158 35.442 33.951 1.00 44.34 319 VAL D C 1
ATOM 11406 O O . VAL D 1 322 ? 5.056 34.555 33.126 1.00 44.53 319 VAL D O 1
ATOM 11410 N N . SER D 1 323 ? 4.370 35.516 35.009 1.00 44.54 320 SER D N 1
ATOM 11411 C CA . SER D 1 323 ? 3.264 34.582 35.166 1.00 44.02 320 SER D CA 1
ATOM 11412 C C . SER D 1 323 ? 1.976 35.231 34.737 1.00 45.29 320 SER D C 1
ATOM 11413 O O . SER D 1 323 ? 1.418 36.059 35.462 1.00 46.88 320 SER D O 1
ATOM 11416 N N . LEU D 1 324 ? 1.498 34.878 33.555 1.00 45.12 321 LEU D N 1
ATOM 11417 C CA . LEU D 1 324 ? 0.226 35.425 33.107 1.00 46.27 321 LEU D CA 1
ATOM 11418 C C . LEU D 1 324 ? -0.951 34.577 33.592 1.00 46.93 321 LEU D C 1
ATOM 11419 O O . LEU D 1 324 ? -0.765 33.449 34.045 1.00 46.25 321 LEU D O 1
ATOM 11424 N N . ASN D 1 325 ? -2.154 35.142 33.536 1.00 47.83 322 ASN D N 1
ATOM 11425 C CA . ASN D 1 325 ? -3.358 34.358 33.733 1.00 48.74 322 ASN D CA 1
ATOM 11426 C C . ASN D 1 325 ? -3.712 34.124 35.187 1.00 49.09 322 ASN D C 1
ATOM 11427 O O . ASN D 1 325 ? -4.549 33.284 35.505 1.00 49.88 322 ASN D O 1
ATOM 11432 N N . LEU D 1 326 ? -3.093 34.883 36.077 1.00 48.94 323 LEU D N 1
ATOM 11433 C CA . LEU D 1 326 ? -3.431 34.813 37.483 1.00 48.97 323 LEU D CA 1
ATOM 11434 C C . LEU D 1 326 ? -4.197 36.069 37.883 1.00 50.33 323 LEU D C 1
ATOM 11435 O O . LEU D 1 326 ? -4.188 37.041 37.127 1.00 50.45 323 LEU D O 1
ATOM 11440 N N . PRO D 1 327 ? -4.903 36.043 39.035 1.00 51.47 324 PRO D N 1
ATOM 11441 C CA . PRO D 1 327 ? -5.582 37.263 39.578 1.00 53.10 324 PRO D CA 1
ATOM 11442 C C . PRO D 1 327 ? -4.654 38.313 40.204 1.00 53.37 324 PRO D C 1
ATOM 11443 O O . PRO D 1 327 ? -5.141 39.393 40.599 1.00 55.04 324 PRO D O 1
ATOM 11447 N N . ILE D 1 328 ? -3.356 37.980 40.314 1.00 51.33 325 ILE D N 1
ATOM 11448 C CA . ILE D 1 328 ? -2.287 38.940 40.613 1.00 50.70 325 ILE D CA 1
ATOM 11449 C C . ILE D 1 328 ? -1.248 38.988 39.486 1.00 49.04 325 ILE D C 1
ATOM 11450 O O . ILE D 1 328 ? -1.125 38.048 38.728 1.00 48.30 325 ILE D O 1
ATOM 11455 N N . ILE D 1 329 ? -0.507 40.084 39.393 1.00 49.29 326 ILE D N 1
ATOM 11456 C CA . ILE D 1 329 ? 0.692 40.170 38.578 1.00 48.12 326 ILE D CA 1
ATOM 11457 C C . ILE D 1 329 ? 1.852 39.552 39.377 1.00 48.68 326 ILE D C 1
ATOM 11458 O O . ILE D 1 329 ? 2.140 39.948 40.513 1.00 49.58 326 ILE D O 1
ATOM 11463 N N . ARG D 1 330 ? 2.516 38.579 38.775 1.00 48.21 327 ARG D N 1
ATOM 11464 C CA . ARG D 1 330 ? 3.658 37.920 39.381 1.00 47.85 327 ARG D CA 1
ATOM 11465 C C . ARG D 1 330 ? 4.769 37.846 38.321 1.00 47.31 327 ARG D C 1
ATOM 11466 O O . ARG D 1 330 ? 4.590 37.237 37.249 1.00 46.64 327 ARG D O 1
ATOM 11474 N N . VAL D 1 331 ? 5.893 38.487 38.609 1.00 47.39 328 VAL D N 1
ATOM 11475 C CA . VAL D 1 331 ? 7.110 38.299 37.826 1.00 47.24 328 VAL D CA 1
ATOM 11476 C C . VAL D 1 331 ? 8.108 37.529 38.651 1.00 47.33 328 VAL D C 1
ATOM 11477 O O . VAL D 1 331 ? 7.871 37.280 39.808 1.00 48.57 328 VAL D O 1
ATOM 11481 N N . SER D 1 332 ? 9.217 37.144 38.055 1.00 47.88 329 SER D N 1
ATOM 11482 C CA . SER D 1 332 ? 10.227 36.391 38.739 1.00 49.31 329 SER D CA 1
ATOM 11483 C C . SER D 1 332 ? 11.512 36.501 37.949 1.00 50.95 329 SER D C 1
ATOM 11484 O O . SER D 1 332 ? 11.506 37.018 36.842 1.00 50.23 329 SER D O 1
ATOM 11487 N N . VAL D 1 333 ? 12.617 36.022 38.508 1.00 54.24 330 VAL D N 1
ATOM 11488 C CA . VAL D 1 333 ? 13.863 35.950 37.754 1.00 57.64 330 VAL D CA 1
ATOM 11489 C C . VAL D 1 333 ? 14.439 34.557 37.805 1.00 60.57 330 VAL D C 1
ATOM 11490 O O . VAL D 1 333 ? 14.118 33.770 38.705 1.00 61.28 330 VAL D O 1
ATOM 11494 N N . ASP D 1 334 ? 15.301 34.239 36.842 1.00 64.56 331 ASP D N 1
ATOM 11495 C CA . ASP D 1 334 ? 15.944 32.910 36.828 1.00 67.73 331 ASP D CA 1
ATOM 11496 C C . ASP D 1 334 ? 17.061 32.769 37.860 1.00 69.90 331 ASP D C 1
ATOM 11497 O O . ASP D 1 334 ? 18.006 33.561 37.861 1.00 70.00 331 ASP D O 1
ATOM 11502 N N . HIS D 1 335 ? 16.933 31.764 38.740 1.00 73.07 332 HIS D N 1
ATOM 11503 C CA . HIS D 1 335 ? 17.959 31.443 39.774 1.00 76.48 332 HIS D CA 1
ATOM 11504 C C . HIS D 1 335 ? 19.345 31.867 39.248 1.00 78.00 332 HIS D C 1
ATOM 11505 O O . HIS D 1 335 ? 19.985 32.747 39.847 1.00 78.83 332 HIS D O 1
ATOM 11512 N N . GLY D 1 336 ? 19.784 31.276 38.131 1.00 79.30 333 GLY D N 1
ATOM 11513 C CA . GLY D 1 336 ? 20.863 31.867 37.315 1.00 82.52 333 GLY D CA 1
ATOM 11514 C C . GLY D 1 336 ? 22.292 31.313 37.369 1.00 85.02 333 GLY D C 1
ATOM 11515 O O . GLY D 1 336 ? 22.765 30.688 36.396 1.00 85.61 333 GLY D O 1
ATOM 11516 N N . THR D 1 337 ? 23.001 31.604 38.468 1.00 86.50 334 THR D N 1
ATOM 11517 C CA . THR D 1 337 ? 24.316 30.990 38.777 1.00 88.24 334 THR D CA 1
ATOM 11518 C C . THR D 1 337 ? 24.111 29.692 39.630 1.00 88.45 334 THR D C 1
ATOM 11519 O O . THR D 1 337 ? 22.956 29.257 39.835 1.00 88.04 334 THR D O 1
ATOM 11523 N N . ALA D 1 338 ? 25.200 29.069 40.103 1.00 89.11 335 ALA D N 1
ATOM 11524 C CA . ALA D 1 338 ? 25.067 27.900 41.003 1.00 89.29 335 ALA D CA 1
ATOM 11525 C C . ALA D 1 338 ? 24.613 28.300 42.427 1.00 88.94 335 ALA D C 1
ATOM 11526 O O . ALA D 1 338 ? 25.266 29.109 43.122 1.00 89.51 335 ALA D O 1
ATOM 11528 N N . PHE D 1 339 ? 23.461 27.744 42.821 1.00 87.65 336 PHE D N 1
ATOM 11529 C CA . PHE D 1 339 ? 22.786 28.055 44.091 1.00 86.18 336 PHE D CA 1
ATOM 11530 C C . PHE D 1 339 ? 23.808 28.311 45.206 1.00 85.39 336 PHE D C 1
ATOM 11531 O O . PHE D 1 339 ? 23.736 29.309 45.911 1.00 85.47 336 PHE D O 1
ATOM 11539 N N . ASP D 1 340 ? 24.770 27.397 45.293 1.00 84.26 337 ASP D N 1
ATOM 11540 C CA . ASP D 1 340 ? 25.874 27.383 46.244 1.00 83.10 337 ASP D CA 1
ATOM 11541 C C . ASP D 1 340 ? 26.501 28.751 46.458 1.00 80.78 337 ASP D C 1
ATOM 11542 O O . ASP D 1 340 ? 26.416 29.299 47.556 1.00 81.46 337 ASP D O 1
ATOM 11547 N N . LYS D 1 341 ? 27.096 29.318 45.414 1.00 77.35 338 LYS D N 1
ATOM 11548 C CA . LYS D 1 341 ? 27.957 30.514 45.540 1.00 74.42 338 LYS D CA 1
ATOM 11549 C C . LYS D 1 341 ? 27.329 31.856 46.038 1.00 71.07 338 LYS D C 1
ATOM 11550 O O . LYS D 1 341 ? 27.415 32.914 45.405 1.00 70.60 338 LYS D O 1
ATOM 11556 N N . ALA D 1 342 ? 26.744 31.772 47.225 1.00 67.19 339 ALA D N 1
ATOM 11557 C CA . ALA D 1 342 ? 26.071 32.864 47.878 1.00 63.48 339 ALA D CA 1
ATOM 11558 C C . ALA D 1 342 ? 26.836 33.229 49.150 1.00 61.73 339 ALA D C 1
ATOM 11559 O O . ALA D 1 342 ? 27.428 32.355 49.792 1.00 61.41 339 ALA D O 1
ATOM 11561 N N . TYR D 1 343 ? 26.816 34.519 49.491 1.00 58.94 340 TYR D N 1
ATOM 11562 C CA . TYR D 1 343 ? 27.544 35.078 50.629 1.00 57.85 340 TYR D CA 1
ATOM 11563 C C . TYR D 1 343 ? 29.048 34.919 50.463 1.00 58.07 340 TYR D C 1
ATOM 11564 O O . TYR D 1 343 ? 29.742 34.658 51.423 1.00 59.07 340 TYR D O 1
ATOM 11573 N N . LYS D 1 344 ? 29.543 35.079 49.245 1.00 57.44 341 LYS D N 1
ATOM 11574 C CA . LYS D 1 344 ? 30.969 34.988 48.963 1.00 58.05 341 LYS D CA 1
ATOM 11575 C C . LYS D 1 344 ? 31.440 36.298 48.364 1.00 57.94 341 LYS D C 1
ATOM 11576 O O . LYS D 1 344 ? 32.585 36.395 47.942 1.00 58.68 341 LYS D O 1
ATOM 11582 N N . ASN D 1 345 ? 30.569 37.302 48.281 1.00 57.08 342 ASN D N 1
ATOM 11583 C CA . ASN D 1 345 ? 30.895 38.494 47.501 1.00 57.97 342 ASN D CA 1
ATOM 11584 C C . ASN D 1 345 ? 31.253 38.149 46.054 1.00 57.92 342 ASN D C 1
ATOM 11585 O O . ASN D 1 345 ? 32.193 38.717 45.487 1.00 58.74 342 ASN D O 1
ATOM 11590 N N . ALA D 1 346 ? 30.528 37.206 45.463 1.00 56.76 343 ALA D N 1
ATOM 11591 C CA . ALA D 1 346 ? 30.735 36.899 44.070 1.00 56.82 343 ALA D CA 1
ATOM 11592 C C . ALA D 1 346 ? 30.133 38.019 43.232 1.00 57.01 343 ALA D C 1
ATOM 11593 O O . ALA D 1 346 ? 29.377 38.863 43.722 1.00 56.97 343 ALA D O 1
ATOM 11595 N N . LYS D 1 347 ? 30.500 38.040 41.965 1.00 57.56 344 LYS D N 1
ATOM 11596 C CA . LYS D 1 347 ? 29.954 39.000 41.060 1.00 57.90 344 LYS D CA 1
ATOM 11597 C C . LYS D 1 347 ? 28.516 38.514 40.731 1.00 56.03 344 LYS D C 1
ATOM 11598 O O . LYS D 1 347 ? 28.291 37.356 40.342 1.00 55.48 344 LYS D O 1
ATOM 11604 N N . ILE D 1 348 ? 27.536 39.371 40.981 1.00 54.41 345 ILE D N 1
ATOM 11605 C CA . ILE D 1 348 ? 26.165 38.973 40.831 1.00 52.78 345 ILE D CA 1
ATOM 11606 C C . ILE D 1 348 ? 25.420 39.931 39.929 1.00 52.85 345 ILE D C 1
ATOM 11607 O O . ILE D 1 348 ? 25.385 41.139 40.172 1.00 53.21 345 ILE D O 1
ATOM 11612 N N . ASN D 1 349 ? 24.794 39.375 38.900 1.00 51.70 346 ASN D N 1
ATOM 11613 C CA . ASN D 1 349 ? 24.065 40.189 37.986 1.00 51.37 346 ASN D CA 1
ATOM 11614 C C . ASN D 1 349 ? 22.692 40.610 38.494 1.00 49.57 346 ASN D C 1
ATOM 11615 O O . ASN D 1 349 ? 21.873 39.780 38.754 1.00 48.91 346 ASN D O 1
ATOM 11620 N N . THR D 1 350 ? 22.427 41.900 38.595 1.00 49.14 347 THR D N 1
ATOM 11621 C CA . THR D 1 350 ? 21.124 42.319 39.070 1.00 47.99 347 THR D CA 1
ATOM 11622 C C . THR D 1 350 ? 20.184 42.776 37.966 1.00 48.03 347 THR D C 1
ATOM 11623 O O . THR D 1 350 ? 19.053 43.153 38.252 1.00 47.69 347 THR D O 1
ATOM 11627 N N . LYS D 1 351 ? 20.633 42.720 36.716 1.00 48.09 348 LYS D N 1
ATOM 11628 C CA . LYS D 1 351 ? 19.875 43.306 35.611 1.00 48.86 348 LYS D CA 1
ATOM 11629 C C . LYS D 1 351 ? 18.447 42.812 35.500 1.00 46.80 348 LYS D C 1
ATOM 11630 O O . LYS D 1 351 ? 17.541 43.582 35.219 1.00 48.06 348 LYS D O 1
ATOM 11636 N N . SER D 1 352 ? 18.227 41.541 35.738 1.00 44.51 349 SER D N 1
ATOM 11637 C CA . SER D 1 352 ? 16.920 41.009 35.501 1.00 42.96 349 SER D CA 1
ATOM 11638 C C . SER D 1 352 ? 15.937 41.290 36.645 1.00 42.74 349 SER D C 1
ATOM 11639 O O . SER D 1 352 ? 14.700 41.340 36.467 1.00 41.92 349 SER D O 1
ATOM 11642 N N . TYR D 1 353 ? 16.490 41.475 37.825 1.00 43.31 350 TYR D N 1
ATOM 11643 C CA . TYR D 1 353 ? 15.696 41.925 38.947 1.00 44.76 350 TYR D CA 1
ATOM 11644 C C . TYR D 1 353 ? 15.064 43.272 38.646 1.00 46.35 350 TYR D C 1
ATOM 11645 O O . TYR D 1 353 ? 13.891 43.498 38.966 1.00 46.16 350 TYR D O 1
ATOM 11654 N N . PHE D 1 354 ? 15.835 44.152 38.006 1.00 48.19 351 PHE D N 1
ATOM 11655 C CA . PHE D 1 354 ? 15.313 45.472 37.627 1.00 50.65 351 PHE D CA 1
ATOM 11656 C C . PHE D 1 354 ? 14.321 45.372 36.487 1.00 50.81 351 PHE D C 1
ATOM 11657 O O . PHE D 1 354 ? 13.275 46.050 36.503 1.00 51.56 351 PHE D O 1
ATOM 11665 N N . GLU D 1 355 ? 14.639 44.525 35.510 1.00 49.96 352 GLU D N 1
ATOM 11666 C CA . GLU D 1 355 ? 13.755 44.376 34.360 1.00 50.09 352 GLU D CA 1
ATOM 11667 C C . GLU D 1 355 ? 12.423 43.790 34.833 1.00 48.79 352 GLU D C 1
ATOM 11668 O O . GLU D 1 355 ? 11.364 44.262 34.382 1.00 48.63 352 GLU D O 1
ATOM 11674 N N . ALA D 1 356 ? 12.469 42.830 35.773 1.00 47.06 353 ALA D N 1
ATOM 11675 C CA . ALA D 1 356 ? 11.225 42.255 36.257 1.00 46.70 353 ALA D CA 1
ATOM 11676 C C . ALA D 1 356 ? 10.459 43.339 36.979 1.00 47.73 353 ALA D C 1
ATOM 11677 O O . ALA D 1 356 ? 9.279 43.554 36.723 1.00 47.57 353 ALA D O 1
ATOM 11679 N N . ALA D 1 357 ? 11.161 44.079 37.817 1.00 48.93 354 ALA D N 1
ATOM 11680 C CA . ALA D 1 357 ? 10.537 45.160 38.507 1.00 50.53 354 ALA D CA 1
ATOM 11681 C C . ALA D 1 357 ? 9.877 46.109 37.518 1.00 52.41 354 ALA D C 1
ATOM 11682 O O . ALA D 1 357 ? 8.696 46.366 37.636 1.00 53.48 354 ALA D O 1
ATOM 11684 N N . LYS D 1 358 ? 10.608 46.599 36.523 1.00 53.99 355 LYS D N 1
ATOM 11685 C CA . LYS D 1 358 ? 10.058 47.585 35.582 1.00 56.57 355 LYS D CA 1
ATOM 11686 C C . LYS D 1 358 ? 8.843 47.053 34.800 1.00 57.42 355 LYS D C 1
ATOM 11687 O O . LYS D 1 358 ? 7.905 47.807 34.493 1.00 58.85 355 LYS D O 1
ATOM 11693 N N . PHE D 1 359 ? 8.875 45.763 34.463 1.00 56.55 356 PHE D N 1
ATOM 11694 C CA . PHE D 1 359 ? 7.796 45.156 33.737 1.00 56.75 356 PHE D CA 1
ATOM 11695 C C . PHE D 1 359 ? 6.513 45.262 34.547 1.00 58.47 356 PHE D C 1
ATOM 11696 O O . PHE D 1 359 ? 5.478 45.682 34.004 1.00 59.78 356 PHE D O 1
ATOM 11704 N N . ALA D 1 360 ? 6.581 44.886 35.829 1.00 58.85 357 ALA D N 1
ATOM 11705 C CA . ALA D 1 360 ? 5.415 44.890 36.717 1.00 60.23 357 ALA D CA 1
ATOM 11706 C C . ALA D 1 360 ? 4.875 46.296 36.968 1.00 62.93 357 ALA D C 1
ATOM 11707 O O . ALA D 1 360 ? 3.681 46.487 37.113 1.00 64.04 357 ALA D O 1
ATOM 11709 N N . ILE D 1 361 ? 5.762 47.276 37.017 1.00 64.97 358 ILE D N 1
ATOM 11710 C CA . ILE D 1 361 ? 5.379 48.656 37.239 1.00 68.14 358 ILE D CA 1
ATOM 11711 C C . ILE D 1 361 ? 4.604 49.198 36.057 1.00 70.10 358 ILE D C 1
ATOM 11712 O O . ILE D 1 361 ? 3.649 49.951 36.236 1.00 71.73 358 ILE D O 1
ATOM 11717 N N . ASN D 1 362 ? 5.013 48.804 34.853 1.00 70.76 359 ASN D N 1
ATOM 11718 C CA . ASN D 1 362 ? 4.438 49.343 33.634 1.00 73.03 359 ASN D CA 1
ATOM 11719 C C . ASN D 1 362 ? 3.058 48.776 33.294 1.00 73.44 359 ASN D C 1
ATOM 11720 O O . ASN D 1 362 ? 2.337 49.380 32.500 1.00 74.87 359 ASN D O 1
ATOM 11725 N N . LEU D 1 363 ? 2.692 47.633 33.886 1.00 72.71 360 LEU D N 1
ATOM 11726 C CA . LEU D 1 363 ? 1.352 47.067 33.721 1.00 73.41 360 LEU D CA 1
ATOM 11727 C C . LEU D 1 363 ? 0.275 47.869 34.452 1.00 76.71 360 LEU D C 1
ATOM 11728 O O . LEU D 1 363 ? 0.572 48.635 35.383 1.00 78.01 360 LEU D O 1
ATOM 11733 N N . HIS D 1 364 ? -0.980 47.707 34.028 1.00 78.89 361 HIS D N 1
ATOM 11734 C CA . HIS D 1 364 ? -2.105 48.373 34.711 1.00 81.88 361 HIS D CA 1
ATOM 11735 C C . HIS D 1 364 ? -2.592 47.502 35.876 1.00 81.74 361 HIS D C 1
ATOM 11736 O O . HIS D 1 364 ? -2.426 46.271 35.843 1.00 80.24 361 HIS D O 1
ATOM 11743 N N . SER D 1 365 ? -3.168 48.148 36.896 1.00 83.62 362 SER D N 1
ATOM 11744 C CA . SER D 1 365 ? -3.758 47.468 38.056 1.00 84.26 362 SER D CA 1
ATOM 11745 C C . SER D 1 365 ? -4.785 46.419 37.647 1.00 84.27 362 SER D C 1
ATOM 11746 O O . SER D 1 365 ? -5.540 46.611 36.690 1.00 84.80 362 SER D O 1
ATOM 11749 N N . LYS D 1 366 ? -4.822 45.330 38.409 1.00 84.05 363 LYS D N 1
ATOM 11750 C CA . LYS D 1 366 ? -5.759 44.237 38.184 1.00 84.39 363 LYS D CA 1
ATOM 11751 C C . LYS D 1 366 ? -7.172 44.478 38.772 1.00 86.77 363 LYS D C 1
ATOM 11752 O O . LYS D 1 366 ? -7.619 45.624 38.966 1.00 88.57 363 LYS D O 1
#

Radius of gyration: 49.85 Å; Cα contacts (8 Å, |Δi|>4): 2817; chains: 4; bounding box: 118×78×152 Å

Sequence (1432 aa):
AKKLAISIGDINSIGLEILVRSHEELSKICTPFYFIHESLLNKALKLLNLKLFNAKIVAFKDDKDYEFNFIKKENSLEIYSFCLPLGFKVDENFEIQAGEIDAKSGLYGFLSFKAASYFVYEKHAHALLTLPIHKKAWEDAGLKYKGHTDALRDFFKKNAILGCKELFVGLFSEHIPLAKVSKKITFKNLSIFLKDFYKETHFKKGLLGFNPHAGDYGVIGGEEEKIEKAIAFVNAFLHSKKDEKFFKKALKDENLQKELLLNFKGKGVYLPYPLVADTAFTKTGLKNCNRLVAYHDLALAPLKALYFDKSINVSLNLPIIRVSVDHGTAFDKAYKNAKINTKSYFEAAKFAINLHSKAKKLAISIGDINSIGLEILVRSHEELSKICTPFYFIHESLLNKALKLLNLKLFNAKIVAFKDDKDYEFNFIKKENSLEIYSFCLPLGFKVDENFEIQAGEIDAKSGLYGFLSFKAASYFVYEKHAHALLTLPIHKKKAWEDAGLKYKGHTDALRDFFKKNAILGCKELFVGLFSEHIPLAKVSKKITFKNLSIFLKDFYKETHFKKGLLGFNPHAGDYGVIGGEEEKIEKAIAFVNAFLHSKKDEKFFKKALKDENLQKELLLNFKGKGVYLPYPLVADTAFTKTGLKNCNRLVAYHDLALAPLKALYFDKSINVSLNLPIIRVSVDHGTAFDDKAYKNAKINTKSYFEAAKFAINLHSKAKKLAISIGDINSIGLEILVRSHEEELSKICTPFYFIHESLLNKALKLLNLKLFNAKIVAFKDDKDYEFNFIKKENSLEIYSFCLPLGFKVDENFEIQAGEIDAKSGLYGFLSFKAASYFVYEKHAHALLTLPIHKKAWEDAGLKYKGHTDALRRDFFKKNAILGCKELFVGLFSEHIPLAKVSKKITFKNLSIFLKDFYKETHFKKGLLGFNPHAGDYGVIGGEEEKIEKAIAFVNAFLHSKKDEKFFKKALKDENLQKELLLNFKGKGVYLPYPLVADTAFTKTGLKNCNRLVAYHDLALAPLKALYFDKSINVSLNLPIIRVSVDHGTAFDKAYKNAKINTKSYFEAAKFAINLHSKAKKLAISIGDINSIGLEILVRSHEELSKICTPFYFIHESLLNKALKLLNLKLFNAKIVAFKDDKDYEFNFIKKENNSLEIYSFCLPLGFKVDENFEIQAGEIDAKSGLYGFLSFKAASYFVYEKHAHALLTLPIHKKAWEDAGLKYKGHTDALRDFFKKNAILGCKEELFVGLFSEHIPLAKVSKKITFKKNLSIFLKDFYKETHFKKGLLGFNPHAGDYGVIGGEEEKIEKAIAFVNAFLHHSKKDEKFFKKALKDENLQKELLLNFKGKGVYLPYPLVADTAFTKTGLKNCNRLVAYHDLALAPLKALYFDKSINVSLNLPIIRVSVDHGTAFDKAYKNAKINTKSYFEAAKFAINLHSK

Solvent-accessible surface area: 65986 Å² total

Nearest PDB structures (foldseek):
  3tsn-assembly1_A  TM=9.986E-01  e=1.678E-67  Campylobacter jejuni subsp. jejuni NCTC 11168 = ATCC 700819
  6xmy-assembly1_A  TM=7.557E-01  e=1.313E-21  Legionella pneumophila subsp. pneumophila str. Philadelphia 1
  1yxo-assembly1_B  TM=7.647E-01  e=4.460E-21  Pseudomonas aeruginosa
  1r8k-assembly1_B  TM=7.389E-01  e=2.558E-20  Salmonella enterica subsp. enterica serovar Typhimurium
  6e85-assembly1_A  TM=7.430E-01  e=2.612E-17  Klebsiella pneumoniae subsp. pneumoniae

Foldseek 3Di:
DWEEEEQQAQLQFCSLVLCAVCPVVLVVQYAYEYAADPVSNVLSCVLLVHDHAQHEYEDEFEDPDWDKAFDDADRNYTYIYTYHHPVDGADRPDHHDHLDQALNSQVNSVSSVVRRVVCVVVVVTQAYEYEYYDQVSCVVVVHPDRGDQRVLCVVFVWRWWKAADLADEIELDEPDDPVVVVVCLALVSVLVVVLQVCVFPVQQEAEAQPFAVSCVVCVRPNPSQVNLLSVLQSQLVVVVPDDPVVVVVCSVPVVSSVVSNVVRDDDGRYDSGHDHLVQCLDPVNSVVPRYYYYYHCSCPPSRCVPPVAQMKAWTTDGSHTYIYHDSSDRSNPRSPPPDDRSNNVVRRSVVSSPDDGD/DFEEEEQQAQLLFASLVLCAVCVVVLVVPYAYEYEDDDVLNVLSCVLLVHDHALHHYEYEFEDDDWDKAWDDQDRNYTYIYTYYNQPDGQDSPDHHDHLDQALNSLVNSVSSQVRSVVCQLVPVGFAYEYEHYQQVSVVVVVHPASGDQRVLCVVFVWRWWKAFPLAAETELDEPDDPVPVVVVLALVSVLVVVLQVCVFPVQQAAEAAPFAVNCVVVVGPNPSFVNLLSVLQNQLVVVVVDDDVVVVVCSVPPVSSVVSSVVRPDDGSYDSGHDHLVQCLDPVNSVVPRYYYYYHPSCPVSRCVPPVQAMWAWITTGSHTYIYHDDDDRSNDRSPPDDDRNNNVVSRSVVSSPDDGD/DFEEEEQQAQLLFASLVLCQVCVVVLVVQHAYEYEDDPVLNVLSCVLLVHDHAQHEYEDEFEDPDWDKAWDDADRNYTYIYTYHHQVDGQDRPDHHDHLDQAQNSQVNSVSSQVSRVVCVVVPVTAFYEYEYYDQVSCVVNVHPARGDQRVLCVVFVWRWWKAFPLADEIELDEPDDPVPVVVVLALLSVLVCVLQVCVFPVQQEAEAAPFAQNCVVVVGPNPSQVNLLSVLQNQLVVQVVDDPVVVVVVSVDPVSSVVSNVPGDDDGSYDSGHHHLVPCLDPVNSVVDRYYYYYHCSCPVSSCVVPVQQMWAWITGGQHTYIYHDPNDRSNPHSPPDDDRNNNVVRRSVVSSPDDGD/DFEEEEQQAQLQFASLVLCQVCPVVLVVQHAYEYADDPVSNVLSCVLLVGDHAQHHYEDEFADDDWDKAWDDQDRNYTYIYTYYHPVDGQDRPDHHDHLDQAQNSQVNSVSSLVRSVVCVVVVVGQFYEYEYYDQVNCVVVVHPANDDQRVLCVVFVWRWWKAFPLAAEIELDEPDDPVPVQVVLALVSVLVVVQQVCVFPVQQEAEAQPFAVNCVVVVGPNPSFVNLLSVLQNQLVVVVPDDDVVVVVCSVDPVSSVVSNVPDDDQGSYDSGHDHLVQCLDPVNSVVPRYYYYYHCSCPVSSCVVPVQAMKAWITTGSGTYIYHDSRDNRRPHSPPDDDRNNNVVSRSVVSSPDDGD

Secondary structure (DSSP, 8-state):
--EEEEE---TTTTHHHHHHHHHHHHTTTSEEEEE--HHHHHHHHHHHT----SEEEEEEEE-SS-EEEEEEE-SSEEEEEEEE--SS---------TT---HHHHHHHHHHHHHHHHHHHTTSSSEEEE----HHHHHHTT----SHHHHHHHHHS-----EETTEEEE-SS-SS-GGGHHHH--HHHHHHHHHHHHHHH-----BB-SSGGGGTTTTS--HHHH--HHHHHHHHHHHHT--HHHHHHHTT-HHHHHHHHHT--S--SS-SSPBPHHHHTSHHHHHH--EEE--HHHHHHHHHHH-TTT-BEEE-SSSS-EEE----S-TTS-SS------HHHHHHHHHHHHSPP-/--EEEEE---TTSTHHHHHHHHHHHHTTTSEEEEE--HHHHHHHHHHHT----SEEEEEEEE-SS-EEEEEE--SSEEEEEEEE--SS---------TT---HHHHHHHHHHHHHHHHHHHTTSSSEEEEPP--HHHHHHTT---SSHHHHHHHHHS-----EETTEEEE-S--SS-GGGTGGG--HHHHHHHHHHHHHTT-----BBPSSGGGGTTTTS--HHHH--HHHHHHHHHHHHT--HHHHHHHTT-HHHHHHHHHHS-S--SS-SSPBPHHHHTSHHHHHH--EEE--HHHHHHHHHHH-TTT-EEEE-SSSS-EEEE---S-TT--SS------HHHHHHHHHHHTS---/--EEEEE---TTSTHHHHHHHHHHHHHHH-EEEEE--HHHHHHHHHHHT----SEEEEEEEE-SS-EEEEEEE-SSEEEEEEEE--SS-----S---TT---HHHHHHHHHHHHHHHHHHHTTSSSEEEE----HHHHHHHT----SHHHHHHHHHS-----EETTEEEE-SS-SS-GGGHHHH--HHHHHHHHHHHHHHH-----BBPSSGGGGTTTTS--HHHH--HHHHHHHHHHHHT--HHHHHHHHT-HHHHHHHHHHS-S--SS-SSPBPHHHHTSHHHHHH--EEE--HHHHHHHHHHHHTTT-EEEE-SSSSEEEEE---S-TTS-SS-PPPP-HHHHHHHHHHHHSPP-/--EEEEE---TTSTHHHHHHHHHHHHHTTSEEEEE--HHHHHHHHHHHT----SEEEEEEEE-SS-EEEEEE--SSEEEEEEEE--SS---------TT---HHHHHHHHHHHHHHHHHHHTTSSSEEEEPP--HHHHHHTT----SHHHHHHHHH------EETTEEEE-S--SS-GGGHHHH--HHHHHHHHHHHHHHH-----BBPSSGGGGTTTTS--HHHH--HHHHHHHHHHHHT--HHHHHHHTT-HHHHHHHHHH--S--SS-SSPBPHHHHTSHHHHHH--EEE--HHHHHHHHHHH-TTT-EEEE-SSSS-EEEE---S-TT--SS------HHHHHHHHHHHHSPP-

CATH classification: 3.40.718.10

InterPro domains:
  IPR005255 PdxA family [PF04166] (29-357)
  IPR005255 PdxA family [PTHR30004] (2-237)
  IPR037539 4-hydroxythreonine-4-phosphate dehydrogenase, epsilonproteobacteria [MF_02086] (1-358)
  IPR037539 4-hydroxythreonine-4-phosphate dehydrogenase, epsilonproteobacteria [NF003040] (1-363)

B-factor: mean 55.52, std 17.08, range [15.33, 131.74]